Protein AF-0000000080181105 (afdb_homodimer)

Organism: NCBI:txid722731

Solvent-accessible surface area (backbone atoms only — not comparable to full-atom values): 42104 Å² total; per-residue (Å²): 131,54,68,69,66,58,58,63,66,63,64,72,67,73,71,79,69,57,57,76,39,68,48,82,23,39,66,53,50,33,50,53,39,32,65,53,28,54,42,71,40,76,69,50,43,20,23,44,31,46,26,22,38,51,31,27,42,92,44,52,76,46,74,66,47,49,66,60,53,51,55,50,59,72,69,50,68,84,44,88,55,58,47,45,78,44,69,41,36,32,44,27,40,30,40,39,36,55,70,22,86,22,61,68,51,28,46,52,39,48,52,54,34,47,53,52,51,49,50,53,36,44,75,73,57,29,13,59,30,47,28,6,19,44,41,57,48,71,62,47,75,45,46,82,47,60,66,54,52,23,48,52,50,22,25,55,56,35,106,29,35,69,33,43,42,32,51,52,25,25,46,27,31,33,32,43,33,33,50,44,19,46,67,93,45,34,29,62,50,54,49,42,60,49,27,42,42,18,37,46,25,14,58,31,17,20,5,33,25,46,53,59,35,76,71,61,23,33,16,38,37,54,49,32,48,64,59,34,60,55,63,38,37,31,74,55,71,51,93,78,44,72,47,60,33,59,31,46,21,52,40,56,31,60,19,57,46,49,59,44,74,77,84,53,65,40,49,37,66,60,90,40,31,37,35,39,30,28,57,56,76,42,60,63,93,80,38,70,43,26,47,46,51,51,56,52,52,57,72,71,47,51,29,40,66,32,69,74,26,28,38,34,38,51,60,31,30,5,48,47,85,73,38,43,59,33,53,55,46,34,55,49,41,35,67,70,36,67,69,41,25,55,53,38,48,62,47,27,56,89,37,32,80,36,50,66,54,15,24,39,49,15,30,70,36,66,68,40,24,52,23,36,44,48,45,48,50,58,28,54,76,69,53,57,78,92,43,46,64,27,36,48,52,52,47,51,29,40,74,69,37,42,28,61,22,54,58,54,49,52,40,18,37,61,52,0,42,59,54,42,51,17,38,30,18,70,72,48,130,130,53,68,69,66,59,57,63,68,62,64,74,68,74,73,81,67,55,58,75,40,68,50,82,23,39,67,53,48,32,50,54,40,31,65,52,28,52,42,70,41,75,70,51,44,20,22,44,32,46,26,22,38,52,30,28,41,92,44,52,78,47,73,65,46,48,67,60,53,50,52,50,59,72,67,49,69,84,44,88,53,59,46,44,78,41,70,40,36,33,45,26,39,30,41,38,35,55,71,21,86,21,61,67,51,29,46,55,38,46,52,54,34,48,53,53,53,48,50,53,35,44,75,73,58,29,14,58,30,48,29,6,20,43,42,56,47,70,64,48,74,45,47,80,48,59,66,54,51,22,48,51,51,23,25,56,55,35,105,29,34,69,33,43,42,33,53,52,26,26,46,27,31,32,31,44,31,36,49,45,18,46,65,94,45,36,29,63,51,54,49,43,59,50,26,43,41,17,37,47,24,15,58,31,16,20,5,33,25,46,55,59,36,76,68,60,22,32,17,37,37,52,48,32,47,65,59,35,59,55,64,38,35,31,75,53,69,50,92,79,43,72,46,60,33,60,30,46,20,53,41,56,31,59,17,56,43,52,58,45,74,75,86,53,65,39,49,36,65,59,91,40,32,37,34,40,29,28,57,57,77,42,61,64,92,80,35,70,43,25,47,48,50,51,56,52,52,57,71,72,48,53,29,40,65,32,67,75,26,27,38,34,37,51,60,31,30,5,47,46,84,72,40,43,60,34,53,54,45,32,57,48,40,35,66,70,36,68,69,42,26,55,54,38,48,62,48,27,54,92,39,32,81,35,48,66,54,14,24,38,49,14,29,70,35,66,67,42,25,51,25,36,44,48,44,47,51,58,28,54,76,68,54,57,77,91,42,46,66,25,37,48,53,52,48,52,31,40,74,69,38,43,29,63,22,53,59,54,49,52,41,19,38,60,52,0,42,58,54,41,51,17,36,32,19,70,71,49,131

InterPro domains:
  IPR006336 Glutamate--cysteine ligase, GCS2 [PF04107] (45-415)
  IPR014746 Glutamine synthetase/guanido kinase, catalytic domain [SSF55931] (40-378)
  IPR017809 Glutamate--cysteine ligase EgtA, Actinobacteria [MF_02034] (21-405)
  IPR017809 Glutamate--cysteine ligase EgtA, Actinobacteria [TIGR03444] (32-407)
  IPR035434 Glutamate--cysteine ligase, bacteria and plant [PIRSF017901] (14-416)
  IPR035434 Glutamate--cysteine ligase, bacteria and plant [PTHR34378] (8-416)

Structure (mmCIF, N/CA/C/O backbone):
data_AF-0000000080181105-model_v1
#
loop_
_entity.id
_entity.type
_entity.pdbx_description
1 polymer 'Glutamate--cysteine ligase EgtA'
#
loop_
_atom_site.group_PDB
_atom_site.id
_atom_site.type_symbol
_atom_site.label_atom_id
_atom_site.label_alt_id
_atom_site.label_comp_id
_atom_site.label_asym_id
_atom_site.label_entity_id
_atom_site.label_seq_id
_atom_site.pdbx_PDB_ins_code
_atom_site.Cartn_x
_atom_site.Cartn_y
_atom_site.Cartn_z
_atom_site.occupancy
_atom_site.B_iso_or_equiv
_atom_site.auth_seq_id
_atom_site.auth_comp_id
_atom_site.auth_asym_id
_atom_site.auth_atom_id
_atom_site.pdbx_PDB_model_num
ATOM 1 N N . MET A 1 1 ? -6.898 28.156 8.164 1 25.23 1 MET A N 1
ATOM 2 C CA . MET A 1 1 ? -6.422 29.266 8.984 1 25.23 1 MET A CA 1
ATOM 3 C C . MET A 1 1 ? -7.098 30.562 8.586 1 25.23 1 MET A C 1
ATOM 5 O O . MET A 1 1 ? -6.988 31 7.441 1 25.23 1 MET A O 1
ATOM 9 N N . THR A 1 2 ? -8.219 30.766 9.023 1 30.52 2 THR A N 1
ATOM 10 C CA . THR A 1 2 ? -9.023 31.922 8.633 1 30.52 2 THR A CA 1
ATOM 11 C C . THR A 1 2 ? -8.211 33.219 8.727 1 30.52 2 THR A C 1
ATOM 13 O O . THR A 1 2 ? -7.266 33.281 9.516 1 30.52 2 THR A O 1
ATOM 16 N N . LEU A 1 3 ? -8.477 34.156 7.836 1 35.09 3 LEU A N 1
ATOM 17 C CA . LEU A 1 3 ? -7.977 35.531 7.848 1 35.09 3 LEU A CA 1
ATOM 18 C C . LEU A 1 3 ? -7.961 36.094 9.266 1 35.09 3 LEU A C 1
ATOM 20 O O . LEU A 1 3 ? -7.086 36.906 9.617 1 35.09 3 LEU A O 1
ATOM 24 N N . ALA A 1 4 ? -8.891 35.75 10.055 1 35.59 4 ALA A N 1
ATOM 25 C CA . ALA A 1 4 ? -9.008 36.375 11.352 1 35.59 4 ALA A CA 1
ATOM 26 C C . ALA A 1 4 ? -7.773 36.125 12.211 1 35.59 4 ALA A C 1
ATOM 28 O O . ALA A 1 4 ? -7.32 37 12.953 1 35.59 4 ALA A O 1
ATOM 29 N N . ALA A 1 5 ? -7.168 34.938 12.117 1 38.06 5 ALA A N 1
ATOM 30 C CA . ALA A 1 5 ? -6 34.688 12.953 1 38.06 5 ALA A CA 1
ATOM 31 C C . ALA A 1 5 ? -4.766 35.406 12.422 1 38.06 5 ALA A C 1
ATOM 33 O O . ALA A 1 5 ? -3.842 35.719 13.188 1 38.06 5 ALA A O 1
ATOM 34 N N . ILE A 1 6 ? -4.75 35.562 11.156 1 36.91 6 ILE A N 1
ATOM 35 C CA . ILE A 1 6 ? -3.639 36.312 10.555 1 36.91 6 ILE A CA 1
ATOM 36 C C . ILE A 1 6 ? -3.713 37.781 10.961 1 36.91 6 ILE A C 1
ATOM 38 O O . ILE A 1 6 ? -2.688 38.406 11.234 1 36.91 6 ILE A O 1
ATOM 42 N N . THR A 1 7 ? -4.926 38.312 11.078 1 35.25 7 THR A N 1
ATOM 43 C CA . THR A 1 7 ? -5.055 39.719 11.344 1 35.25 7 THR A CA 1
ATOM 44 C C . THR A 1 7 ? -4.594 40.062 12.766 1 35.25 7 THR A C 1
ATOM 46 O O . THR A 1 7 ? -4.148 41.156 13.039 1 35.25 7 THR A O 1
ATOM 49 N N . ALA A 1 8 ? -4.738 39.156 13.711 1 36.84 8 ALA A N 1
ATOM 50 C CA . ALA A 1 8 ? -4.383 39.562 15.07 1 36.84 8 ALA A CA 1
ATOM 51 C C . ALA A 1 8 ? -2.871 39.688 15.227 1 36.84 8 ALA A C 1
ATOM 53 O O . ALA A 1 8 ? -2.383 40.469 16.047 1 36.84 8 ALA A O 1
ATOM 54 N N . ALA A 1 9 ? -2.084 38.875 14.609 1 37.34 9 ALA A N 1
ATOM 55 C CA . ALA A 1 9 ? -0.638 38.938 14.797 1 37.34 9 ALA A CA 1
ATOM 56 C C . ALA A 1 9 ? -0.026 40.125 14.062 1 37.34 9 ALA A C 1
ATOM 58 O O . ALA A 1 9 ? 1.127 40.5 14.312 1 37.34 9 ALA A O 1
ATOM 59 N N . ALA A 1 10 ? -0.593 40.656 13.094 1 37.09 10 ALA A N 1
ATOM 60 C CA . ALA A 1 10 ? -0.082 41.844 12.383 1 37.09 10 ALA A CA 1
ATOM 61 C C . ALA A 1 10 ? -0.036 43.062 13.297 1 37.09 10 ALA A C 1
ATOM 63 O O . ALA A 1 10 ? 0.356 44.156 12.867 1 37.09 10 ALA A O 1
ATOM 64 N N . SER A 1 11 ? -0.56 42.969 14.508 1 32.44 11 SER A N 1
ATOM 65 C CA . SER A 1 11 ? -0.646 44.25 15.242 1 32.44 11 SER A CA 1
ATOM 66 C C . SER A 1 11 ? 0.739 44.75 15.617 1 32.44 11 SER A C 1
ATOM 68 O O . SER A 1 11 ? 0.934 45.969 15.766 1 32.44 11 SER A O 1
ATOM 70 N N . GLN A 1 12 ? 1.722 43.844 16.156 1 33.22 12 GLN A N 1
ATOM 71 C CA . GLN A 1 12 ? 2.766 44.5 16.938 1 33.22 12 GLN A CA 1
ATOM 72 C C . GLN A 1 12 ? 3.916 44.938 16.047 1 33.22 12 GLN A C 1
ATOM 74 O O . GLN A 1 12 ? 4.914 45.469 16.531 1 33.22 12 GLN A O 1
ATOM 79 N N . LEU A 1 13 ? 4.141 44.375 14.859 1 35 13 LEU A N 1
ATOM 80 C CA . LEU A 1 13 ? 5.336 44.938 14.234 1 35 13 LEU A CA 1
ATOM 81 C C . LEU A 1 13 ? 5.113 46.375 13.852 1 35 13 LEU A C 1
ATOM 83 O O . LEU A 1 13 ? 4.176 46.688 13.109 1 35 13 LEU A O 1
ATOM 87 N N . ASP A 1 14 ? 5.445 47.312 14.633 1 35.25 14 ASP A N 1
ATOM 88 C CA . ASP A 1 14 ? 5.473 48.781 14.539 1 35.25 14 ASP A CA 1
ATOM 89 C C . ASP A 1 14 ? 6.031 49.219 13.188 1 35.25 14 ASP A C 1
ATOM 91 O O . ASP A 1 14 ? 6.438 50.375 13.031 1 35.25 14 ASP A O 1
ATOM 95 N N . THR A 1 15 ? 6.605 48.375 12.297 1 42.66 15 THR A N 1
ATOM 96 C CA . THR A 1 15 ? 7.145 49.156 11.188 1 42.66 15 THR A CA 1
ATOM 97 C C . THR A 1 15 ? 6.02 49.812 10.406 1 42.66 15 THR A C 1
ATOM 99 O O . THR A 1 15 ? 5.031 49.188 10.055 1 42.66 15 THR A O 1
ATOM 102 N N . ALA A 1 16 ? 5.84 51.156 10.414 1 49.94 16 ALA A N 1
ATOM 103 C CA . ALA A 1 16 ? 4.996 52.25 9.977 1 49.94 16 ALA A CA 1
ATOM 104 C C . ALA A 1 16 ? 4.633 52.125 8.5 1 49.94 16 ALA A C 1
ATOM 106 O O . ALA A 1 16 ? 4.203 53.094 7.871 1 49.94 16 ALA A O 1
ATOM 107 N N . ARG A 1 17 ? 5.23 51.125 7.816 1 56.69 17 ARG A N 1
ATOM 108 C CA . ARG A 1 17 ? 4.777 51.344 6.445 1 56.69 17 ARG A CA 1
ATOM 109 C C . ARG A 1 17 ? 3.293 51.031 6.305 1 56.69 17 ARG A C 1
ATOM 111 O O . ARG A 1 17 ? 2.826 50 6.789 1 56.69 17 ARG A O 1
ATOM 118 N N . PRO A 1 18 ? 2.584 51.812 5.816 1 68.12 18 PRO A N 1
ATOM 119 C CA . PRO A 1 18 ? 1.16 51.562 5.586 1 68.12 18 PRO A CA 1
ATOM 120 C C . PRO A 1 18 ? 0.92 50.312 4.715 1 68.12 18 PRO A C 1
ATOM 122 O O . PRO A 1 18 ? 1.662 50.094 3.756 1 68.12 18 PRO A O 1
ATOM 125 N N . ILE A 1 19 ? 0.124 49.344 5.09 1 76 19 ILE A N 1
ATOM 126 C CA . ILE A 1 19 ? -0.189 48.094 4.41 1 76 19 ILE A CA 1
ATOM 127 C C . ILE A 1 19 ? -0.527 48.375 2.947 1 76 19 ILE A C 1
ATOM 129 O O . ILE A 1 19 ? -0.344 47.5 2.088 1 76 19 ILE A O 1
ATOM 133 N N . ASP A 1 20 ? -0.663 49.594 2.641 1 81.94 20 ASP A N 1
ATOM 134 C CA . ASP A 1 20 ? -1.056 49.906 1.272 1 81.94 20 ASP A CA 1
ATOM 135 C C . ASP A 1 20 ? 0.132 50.438 0.468 1 81.94 20 ASP A C 1
ATOM 137 O O . ASP A 1 20 ? 0.002 50.75 -0.723 1 81.94 20 ASP A O 1
ATOM 141 N N . ALA A 1 21 ? 1.242 50.406 1.076 1 86.75 21 ALA A N 1
ATOM 142 C CA . ALA A 1 21 ? 2.434 50.906 0.39 1 86.75 21 ALA A CA 1
ATOM 143 C C . ALA A 1 21 ? 2.871 49.938 -0.71 1 86.75 21 ALA A C 1
ATOM 145 O O . ALA A 1 21 ? 2.895 48.719 -0.505 1 86.75 21 ALA A O 1
ATOM 146 N N . GLU A 1 22 ? 3.172 50.531 -1.864 1 92.06 22 GLU A N 1
ATOM 147 C CA . GLU A 1 22 ? 3.68 49.75 -2.975 1 92.06 22 GLU A CA 1
ATOM 148 C C . GLU A 1 22 ? 5.094 49.25 -2.693 1 92.06 22 GLU A C 1
ATOM 150 O O . GLU A 1 22 ? 5.918 49.969 -2.143 1 92.06 22 GLU A O 1
ATOM 155 N N . LEU A 1 23 ? 5.367 48.031 -3.021 1 93.31 23 LEU A N 1
ATOM 156 C CA . LEU A 1 23 ? 6.711 47.469 -2.908 1 93.31 23 LEU A CA 1
ATOM 157 C C . LEU A 1 23 ? 7.629 48.031 -3.984 1 93.31 23 LEU A C 1
ATOM 159 O O . LEU A 1 23 ? 7.246 48.125 -5.152 1 93.31 23 LEU A O 1
ATOM 163 N N . ALA A 1 24 ? 8.789 48.406 -3.619 1 93.31 24 ALA A N 1
ATOM 164 C CA . ALA A 1 24 ? 9.742 49 -4.562 1 93.31 24 ALA A CA 1
ATOM 165 C C . ALA A 1 24 ? 10.211 47.938 -5.574 1 93.31 24 ALA A C 1
ATOM 167 O O . ALA A 1 24 ? 10.266 48.219 -6.773 1 93.31 24 ALA A O 1
ATOM 168 N N . ASP A 1 25 ? 10.633 46.812 -5.129 1 95.94 25 ASP A N 1
ATOM 169 C CA . ASP A 1 25 ? 11.102 45.719 -5.957 1 95.94 25 ASP A CA 1
ATOM 170 C C . ASP A 1 25 ? 11.242 44.438 -5.137 1 95.94 25 ASP A C 1
ATOM 172 O O . ASP A 1 25 ? 10.82 44.375 -3.98 1 95.94 25 ASP A O 1
ATOM 176 N N . SER A 1 26 ? 11.758 43.406 -5.777 1 97.38 26 SER A N 1
ATOM 177 C CA . SER A 1 26 ? 11.891 42.094 -5.125 1 97.38 26 SER A CA 1
ATOM 178 C C . SER A 1 26 ? 12.898 42.156 -3.98 1 97.38 26 SER A C 1
ATOM 180 O O . SER A 1 26 ? 12.766 41.438 -2.99 1 97.38 26 SER A O 1
ATOM 182 N N . SER A 1 27 ? 13.867 43.031 -4.094 1 97.31 27 SER A N 1
ATOM 183 C CA . SER A 1 27 ? 14.844 43.156 -3.018 1 97.31 27 SER A CA 1
ATOM 184 C C . SER A 1 27 ? 14.195 43.75 -1.765 1 97.31 27 SER A C 1
ATOM 186 O O . SER A 1 27 ? 14.492 43.312 -0.649 1 97.31 27 SER A O 1
ATOM 188 N N . ALA A 1 28 ? 13.375 44.719 -1.969 1 96.31 28 ALA A N 1
ATOM 189 C CA . ALA A 1 28 ? 12.633 45.312 -0.852 1 96.31 28 ALA A CA 1
ATOM 190 C C . ALA A 1 28 ? 11.703 44.281 -0.213 1 96.31 28 ALA A C 1
ATOM 192 O O . ALA A 1 28 ? 11.57 44.219 1.013 1 96.31 28 ALA A O 1
ATOM 193 N N . ALA A 1 29 ? 11.062 43.562 -1.026 1 97.12 29 ALA A N 1
ATOM 194 C CA . ALA A 1 29 ? 10.211 42.469 -0.53 1 97.12 29 ALA A CA 1
ATOM 195 C C . ALA A 1 29 ? 11.016 41.469 0.284 1 97.12 29 ALA A C 1
ATOM 197 O O . ALA A 1 29 ? 10.578 41.031 1.356 1 97.12 29 ALA A O 1
ATOM 198 N N . ALA A 1 30 ? 12.172 41.094 -0.243 1 97.19 30 ALA A N 1
ATOM 199 C CA . ALA A 1 30 ? 13.031 40.125 0.437 1 97.19 30 ALA A CA 1
ATOM 200 C C . ALA A 1 30 ? 13.438 40.625 1.818 1 97.19 30 ALA A C 1
ATOM 202 O O . ALA A 1 30 ? 13.445 39.875 2.789 1 97.19 30 ALA A O 1
ATOM 203 N N . GLN A 1 31 ? 13.797 41.812 1.838 1 96.06 31 GLN A N 1
ATOM 204 C CA . GLN A 1 31 ? 14.211 42.406 3.104 1 96.06 31 GLN A CA 1
ATOM 205 C C . GLN A 1 31 ? 13.055 42.438 4.098 1 96.06 31 GLN A C 1
ATOM 207 O O . GLN A 1 31 ? 13.242 42.156 5.281 1 96.06 31 GLN A O 1
ATOM 212 N N . TYR A 1 32 ? 11.906 42.844 3.598 1 95.56 32 TYR A N 1
ATOM 213 C CA . TYR A 1 32 ? 10.711 42.875 4.438 1 95.56 32 TYR A CA 1
ATOM 214 C C . TYR A 1 32 ? 10.445 41.5 5.043 1 95.56 32 TYR A C 1
ATOM 216 O O . TYR A 1 32 ? 10.195 41.375 6.246 1 95.56 32 TYR A O 1
ATOM 224 N N . ILE A 1 33 ? 10.523 40.469 4.285 1 96.75 33 ILE A N 1
ATOM 225 C CA . ILE A 1 33 ? 10.273 39.094 4.719 1 96.75 33 ILE A CA 1
ATOM 226 C C . ILE A 1 33 ? 11.336 38.688 5.727 1 96.75 33 ILE A C 1
ATOM 228 O O . ILE A 1 33 ? 11.016 38.156 6.801 1 96.75 33 ILE A O 1
ATOM 232 N N . ALA A 1 34 ? 12.562 38.906 5.375 1 95.12 34 ALA A N 1
ATOM 233 C CA . ALA A 1 34 ? 13.68 38.469 6.215 1 95.12 34 ALA A CA 1
ATOM 234 C C . ALA A 1 34 ? 13.625 39.125 7.59 1 95.12 34 ALA A C 1
ATOM 236 O O . ALA A 1 34 ? 13.914 38.5 8.602 1 95.12 34 ALA A O 1
ATOM 237 N N . ASP A 1 35 ? 13.203 40.344 7.582 1 93.38 35 ASP A N 1
ATOM 238 C CA . ASP A 1 35 ? 13.188 41.125 8.82 1 93.38 35 ASP A CA 1
ATOM 239 C C . ASP A 1 35 ? 12.047 40.688 9.734 1 93.38 35 ASP A C 1
ATOM 241 O O . ASP A 1 35 ? 12.148 40.812 10.953 1 93.38 35 ASP A O 1
ATOM 245 N N . GLY A 1 36 ? 11.016 40.156 9.141 1 94 36 GLY A N 1
ATOM 246 C CA . GLY A 1 36 ? 9.82 39.938 9.945 1 94 36 GLY A CA 1
ATOM 247 C C . GLY A 1 36 ? 9.484 38.469 10.125 1 94 36 GLY A C 1
ATOM 248 O O . GLY A 1 36 ? 8.547 38.125 10.844 1 94 36 GLY A O 1
ATOM 249 N N . CYS A 1 37 ? 10.305 37.656 9.562 1 95.12 37 CYS A N 1
ATOM 250 C CA . CYS A 1 37 ? 9.883 36.25 9.5 1 95.12 37 CYS A CA 1
ATOM 251 C C . CYS A 1 37 ? 10.008 35.594 10.867 1 95.12 37 CYS A C 1
ATOM 253 O O . CYS A 1 37 ? 9.242 34.656 11.188 1 95.12 37 CYS A O 1
ATOM 255 N N . LEU A 1 38 ? 10.992 36 11.695 1 97.06 38 LEU A N 1
ATOM 256 C CA . LEU A 1 38 ? 11.188 35.469 13.047 1 97.06 38 LEU A CA 1
ATOM 257 C C . LEU A 1 38 ? 11.422 36.625 14.031 1 97.06 38 LEU A C 1
ATOM 259 O O . LEU A 1 38 ? 11.984 37.656 13.664 1 97.06 38 LEU A O 1
ATOM 263 N N . VAL A 1 39 ? 10.961 36.438 15.211 1 96.94 39 VAL A N 1
ATOM 264 C CA . VAL A 1 39 ? 11.164 37.438 16.234 1 96.94 39 VAL A CA 1
ATOM 265 C C . VAL A 1 39 ? 12.117 36.906 17.312 1 96.94 39 VAL A C 1
ATOM 267 O O . VAL A 1 39 ? 11.945 35.812 17.812 1 96.94 39 VAL A O 1
ATOM 270 N N . ASP A 1 40 ? 13.094 37.719 17.594 1 96.81 40 ASP A N 1
ATOM 271 C CA . ASP A 1 40 ? 14.047 37.406 18.656 1 96.81 40 ASP A CA 1
ATOM 272 C C . ASP A 1 40 ? 13.391 37.5 20.031 1 96.81 40 ASP A C 1
ATOM 274 O O . ASP A 1 40 ? 12.734 38.5 20.344 1 96.81 40 ASP A O 1
ATOM 278 N N . GLY A 1 41 ? 13.531 36.531 20.828 1 96.25 41 GLY A N 1
ATOM 279 C CA . GLY A 1 41 ? 12.945 36.5 22.156 1 96.25 41 GLY A CA 1
ATOM 280 C C . GLY A 1 41 ? 13.148 35.156 22.875 1 96.25 41 GLY A C 1
ATOM 281 O O . GLY A 1 41 ? 13.836 34.281 22.359 1 96.25 41 GLY A O 1
ATOM 282 N N . PRO A 1 42 ? 12.648 35.094 24.109 1 95.56 42 PRO A N 1
ATOM 283 C CA . PRO A 1 42 ? 12.773 33.844 24.844 1 95.56 42 PRO A CA 1
ATOM 284 C C . PRO A 1 42 ? 11.859 32.75 24.297 1 95.56 42 PRO A C 1
ATOM 286 O O . PRO A 1 42 ? 10.906 33.031 23.578 1 95.56 42 PRO A O 1
ATOM 289 N N . LEU A 1 43 ? 12.258 31.547 24.625 1 95.5 43 LEU A N 1
ATOM 290 C CA . LEU A 1 43 ? 11.398 30.406 24.312 1 95.5 43 LEU A CA 1
ATOM 291 C C . LEU A 1 43 ? 10.32 30.234 25.375 1 95.5 43 LEU A C 1
ATOM 293 O O . LEU A 1 43 ? 10.469 30.719 26.5 1 95.5 43 LEU A O 1
ATOM 297 N N . GLY A 1 44 ? 9.18 29.516 24.906 1 95.69 44 GLY A N 1
ATOM 298 C CA . GLY A 1 44 ? 8.25 29.141 25.969 1 95.69 44 GLY A CA 1
ATOM 299 C C . GLY A 1 44 ? 6.805 29.078 25.5 1 95.69 44 GLY A C 1
ATOM 300 O O . GLY A 1 44 ? 6.051 28.203 25.906 1 95.69 44 GLY A O 1
ATOM 301 N N . ARG A 1 45 ? 6.422 30.016 24.672 1 97.81 45 ARG A N 1
ATOM 302 C CA . ARG A 1 45 ? 5.02 30.047 24.266 1 97.81 45 ARG A CA 1
ATOM 303 C C . ARG A 1 45 ? 4.723 28.969 23.219 1 97.81 45 ARG A C 1
ATOM 305 O O . ARG A 1 45 ? 5.547 28.703 22.344 1 97.81 45 ARG A O 1
ATOM 312 N N . VAL A 1 46 ? 3.602 28.391 23.359 1 98.69 46 VAL A N 1
ATOM 313 C CA . VAL A 1 46 ? 3.16 27.344 22.438 1 98.69 46 VAL A CA 1
ATOM 314 C C . VAL A 1 46 ? 1.702 27.562 22.062 1 98.69 46 VAL A C 1
ATOM 316 O O . VAL A 1 46 ? 0.861 27.859 22.906 1 98.69 46 VAL A O 1
ATOM 319 N N . GLY A 1 47 ? 1.424 27.578 20.781 1 98.69 47 GLY A N 1
ATOM 320 C CA . GLY A 1 47 ? 0.072 27.562 20.25 1 98.69 47 GLY A CA 1
ATOM 321 C C . GLY A 1 47 ? -0.254 26.297 19.469 1 98.69 47 GLY A C 1
ATOM 322 O O . GLY A 1 47 ? 0.582 25.797 18.719 1 98.69 47 GLY A O 1
ATOM 323 N N . LEU A 1 48 ? -1.447 25.781 19.719 1 98.81 48 LEU A N 1
ATOM 324 C CA . LEU A 1 48 ? -1.847 24.547 19.062 1 98.81 48 LEU A CA 1
ATOM 325 C C . LEU A 1 48 ? -3.037 24.781 18.125 1 98.81 48 LEU A C 1
ATOM 327 O O . LEU A 1 48 ? -3.928 25.578 18.453 1 98.81 48 LEU A O 1
ATOM 331 N N . GLU A 1 49 ? -2.998 24.156 17.016 1 98.69 49 GLU A N 1
ATOM 332 C CA . GLU A 1 49 ? -4.145 24.031 16.109 1 98.69 49 GLU A CA 1
ATOM 333 C C . GLU A 1 49 ? -4.484 22.562 15.859 1 98.69 49 GLU A C 1
ATOM 335 O O . GLU A 1 49 ? -3.602 21.766 15.555 1 98.69 49 GLU A O 1
ATOM 340 N N . VAL A 1 50 ? -5.746 22.234 16.016 1 98.38 50 VAL A N 1
ATOM 341 C CA . VAL A 1 50 ? -6.184 20.859 15.82 1 98.38 50 VAL A CA 1
ATOM 342 C C . VAL A 1 50 ? -7.375 20.812 14.875 1 98.38 50 VAL A C 1
ATOM 344 O O . VAL A 1 50 ? -8.383 21.484 15.102 1 98.38 50 VAL A O 1
ATOM 347 N N . GLU A 1 51 ? -7.227 20.031 13.859 1 98.38 51 GLU A N 1
ATOM 348 C CA . GLU A 1 51 ? -8.281 19.875 12.867 1 98.38 51 GLU A CA 1
ATOM 349 C C . GLU A 1 51 ? -8.945 18.5 12.984 1 98.38 51 GLU A C 1
ATOM 351 O O . GLU A 1 51 ? -8.289 17.516 13.352 1 98.38 51 GLU A O 1
ATOM 356 N N . ALA A 1 52 ? -10.203 18.438 12.68 1 98.25 52 ALA A N 1
ATOM 357 C CA . ALA A 1 52 ? -10.945 17.188 12.625 1 98.25 52 ALA A CA 1
ATOM 358 C C . ALA A 1 52 ? -12.008 17.219 11.539 1 98.25 52 ALA A C 1
ATOM 360 O O . ALA A 1 52 ? -12.633 18.266 11.297 1 98.25 52 ALA A O 1
ATOM 361 N N . HIS A 1 53 ? -12.258 16.109 10.922 1 98.31 53 HIS A N 1
ATOM 362 C CA . HIS A 1 53 ? -13.297 15.992 9.906 1 98.31 53 HIS A CA 1
ATOM 363 C C . HIS A 1 53 ? -14.68 15.898 10.539 1 98.31 53 HIS A C 1
ATOM 365 O O . HIS A 1 53 ? -14.859 15.195 11.539 1 98.31 53 HIS A O 1
ATOM 371 N N . CYS A 1 54 ? -15.609 16.547 10 1 98.38 54 CYS A N 1
ATOM 372 C CA . CYS A 1 54 ? -16.984 16.484 10.484 1 98.38 54 CYS A CA 1
ATOM 373 C C . CYS A 1 54 ? -17.781 15.422 9.742 1 98.38 54 CYS A C 1
ATOM 375 O O . CYS A 1 54 ? -17.875 15.461 8.516 1 98.38 54 CYS A O 1
ATOM 377 N N . PHE A 1 55 ? -18.359 14.477 10.5 1 98.31 55 PHE A N 1
ATOM 378 C CA . PHE A 1 55 ? -19.109 13.383 9.891 1 98.31 55 PHE A CA 1
ATOM 379 C C . PHE A 1 55 ? -20.5 13.289 10.5 1 98.31 55 PHE A C 1
ATOM 381 O O . PHE A 1 55 ? -20.719 13.703 11.641 1 98.31 55 PHE A O 1
ATOM 388 N N . ASP A 1 56 ? -21.453 12.82 9.711 1 98.12 56 ASP A N 1
ATOM 389 C CA . ASP A 1 56 ? -22.719 12.281 10.18 1 98.12 56 ASP A CA 1
ATOM 390 C C . ASP A 1 56 ? -22.609 10.789 10.484 1 98.12 56 ASP A C 1
ATOM 392 O O . ASP A 1 56 ? -22.547 9.969 9.57 1 98.12 56 ASP A O 1
ATOM 396 N N . PRO A 1 57 ? -22.578 10.422 11.766 1 97.25 57 PRO A N 1
ATOM 397 C CA . PRO A 1 57 ? -22.344 9.016 12.094 1 97.25 57 PRO A CA 1
ATOM 398 C C . PRO A 1 57 ? -23.438 8.094 11.539 1 97.25 57 PRO A C 1
ATOM 400 O O . PRO A 1 57 ? -23.188 6.898 11.344 1 97.25 57 PRO A O 1
ATOM 403 N N . THR A 1 58 ? -24.625 8.539 11.219 1 97.25 58 THR A N 1
ATOM 404 C CA . THR A 1 58 ? -25.703 7.711 10.719 1 97.25 58 THR A CA 1
ATOM 405 C C . THR A 1 58 ? -25.578 7.496 9.219 1 97.25 58 THR A C 1
ATOM 407 O O . THR A 1 58 ? -26.172 6.574 8.656 1 97.25 58 THR A O 1
ATOM 410 N N . ASP A 1 59 ? -24.844 8.375 8.586 1 97.56 59 ASP A N 1
ATOM 411 C CA . ASP A 1 59 ? -24.562 8.281 7.152 1 97.56 59 ASP A CA 1
ATOM 412 C C . ASP A 1 59 ? -23.188 8.844 6.828 1 97.56 59 ASP A C 1
ATOM 414 O O . ASP A 1 59 ? -23.062 9.922 6.25 1 97.56 59 ASP A O 1
ATOM 418 N N . PRO A 1 60 ? -22.156 8.062 7.109 1 96.69 60 PRO A N 1
ATOM 419 C CA . PRO A 1 60 ? -20.797 8.594 7.02 1 96.69 60 PRO A CA 1
ATOM 420 C C . PRO A 1 60 ? -20.391 8.961 5.59 1 96.69 60 PRO A C 1
ATOM 422 O O . PRO A 1 60 ? -19.406 9.68 5.387 1 96.69 60 PRO A O 1
ATOM 425 N N . ASP A 1 61 ? -21.156 8.523 4.598 1 96 61 ASP A N 1
ATOM 426 C CA . ASP A 1 61 ? -20.875 8.852 3.203 1 96 61 ASP A CA 1
ATOM 427 C C . ASP A 1 61 ? -21.328 10.266 2.863 1 96 61 ASP A C 1
ATOM 429 O O . ASP A 1 61 ? -20.891 10.852 1.872 1 96 61 ASP A O 1
ATOM 433 N N . ARG A 1 62 ? -22.219 10.703 3.656 1 95.94 62 ARG A N 1
ATOM 434 C CA . ARG A 1 62 ? -22.766 12.031 3.412 1 95.94 62 ARG A CA 1
ATOM 435 C C . ARG A 1 62 ? -21.875 13.109 4.027 1 95.94 62 ARG A C 1
ATOM 437 O O . ARG A 1 62 ? -21.484 13.008 5.188 1 95.94 62 ARG A O 1
ATOM 444 N N . ARG A 1 63 ? -21.578 14.109 3.299 1 96.88 63 ARG A N 1
ATOM 445 C CA . ARG A 1 63 ? -20.812 15.242 3.811 1 96.88 63 ARG A CA 1
ATOM 446 C C . ARG A 1 63 ? -21.75 16.297 4.422 1 96.88 63 ARG A C 1
ATOM 448 O O . ARG A 1 63 ? -22.641 16.797 3.748 1 96.88 63 ARG A O 1
ATOM 455 N N . PRO A 1 64 ? -21.594 16.562 5.676 1 97.94 64 PRO A N 1
ATOM 456 C CA . PRO A 1 64 ? -22.375 17.672 6.23 1 97.94 64 PRO A CA 1
ATOM 457 C C . PRO A 1 64 ? -22.188 18.969 5.445 1 97.94 64 PRO A C 1
ATOM 459 O O . PRO A 1 64 ? -21.062 19.297 5.027 1 97.94 64 PRO A O 1
ATOM 462 N N . SER A 1 65 ? -23.203 19.688 5.258 1 97.31 65 SER A N 1
ATOM 463 C CA . SER A 1 65 ? -23.188 20.906 4.453 1 97.31 65 SER A CA 1
ATOM 464 C C . SER A 1 65 ? -22.609 22.078 5.242 1 97.31 65 SER A C 1
ATOM 466 O O . SER A 1 65 ? -22.484 22.016 6.465 1 97.31 65 SER A O 1
ATOM 468 N N . TRP A 1 66 ? -22.25 23.141 4.5 1 97.38 66 TRP A N 1
ATOM 469 C CA . TRP A 1 66 ? -21.797 24.391 5.117 1 97.38 66 TRP A CA 1
ATOM 470 C C . TRP A 1 66 ? -22.828 24.891 6.121 1 97.38 66 TRP A C 1
ATOM 472 O O . TRP A 1 66 ? -22.469 25.297 7.23 1 97.38 66 TRP A O 1
ATOM 482 N N . GLY A 1 67 ? -24.094 24.859 5.766 1 97.38 67 GLY A N 1
ATOM 483 C CA . GLY A 1 67 ? -25.156 25.312 6.637 1 97.38 67 GLY A CA 1
ATOM 484 C C . GLY A 1 67 ? -25.25 24.531 7.93 1 97.38 67 GLY A C 1
ATOM 485 O O . GLY A 1 67 ? -25.406 25.109 9.008 1 97.38 67 GLY A O 1
ATOM 486 N N . GLU A 1 68 ? -25.125 23.234 7.848 1 97.62 68 GLU A N 1
ATOM 487 C CA . GLU A 1 68 ? -25.203 22.375 9.023 1 97.62 68 GLU A CA 1
ATOM 488 C C . GLU A 1 68 ? -24.047 22.672 9.984 1 97.62 68 GLU A C 1
ATOM 490 O O . GLU A 1 68 ? -24.25 22.766 11.203 1 97.62 68 GLU A O 1
ATOM 495 N N . ILE A 1 69 ? -22.875 22.875 9.477 1 98 69 ILE A N 1
ATOM 496 C CA . ILE A 1 69 ? -21.688 23.078 10.312 1 98 69 ILE A CA 1
ATOM 497 C C . ILE A 1 69 ? -21.766 24.469 10.953 1 98 69 ILE A C 1
ATOM 499 O O . ILE A 1 69 ? -21.516 24.609 12.156 1 98 69 ILE A O 1
ATOM 503 N N . THR A 1 70 ? -22.141 25.453 10.195 1 96.5 70 THR A N 1
ATOM 504 C CA . THR A 1 70 ? -22.172 26.828 10.711 1 96.5 70 THR A CA 1
ATOM 505 C C . THR A 1 70 ? -23.312 27 11.719 1 96.5 70 THR A C 1
ATOM 507 O O . THR A 1 70 ? -23.188 27.781 12.664 1 96.5 70 THR A O 1
ATOM 510 N N . GLU A 1 71 ? -24.375 26.25 11.523 1 96.69 71 GLU A N 1
ATOM 511 C CA . GLU A 1 71 ? -25.453 26.281 12.508 1 96.69 71 GLU A CA 1
ATOM 512 C C . GLU A 1 71 ? -24.969 25.781 13.867 1 96.69 71 GLU A C 1
ATOM 514 O O . GLU A 1 71 ? -25.344 26.328 14.906 1 96.69 71 GLU A O 1
ATOM 519 N N . VAL A 1 72 ? -24.156 24.75 13.859 1 96.88 72 VAL A N 1
ATOM 520 C CA . VAL A 1 72 ? -23.578 24.234 15.102 1 96.88 72 VAL A CA 1
ATOM 521 C C . VAL A 1 72 ? -22.703 25.312 15.742 1 96.88 72 VAL A C 1
ATOM 523 O O . VAL A 1 72 ? -22.781 25.531 16.953 1 96.88 72 VAL A O 1
ATOM 526 N N . LEU A 1 73 ? -21.922 26 14.93 1 96.62 73 LEU A N 1
ATOM 527 C CA . LEU A 1 73 ? -20.969 26.984 15.43 1 96.62 73 LEU A CA 1
ATOM 528 C C . LEU A 1 73 ? -21.688 28.219 15.969 1 96.62 73 LEU A C 1
ATOM 530 O O . LEU A 1 73 ? -21.188 28.891 16.875 1 96.62 73 LEU A O 1
ATOM 534 N N . GLU A 1 74 ? -22.891 28.484 15.484 1 95.38 74 GLU A N 1
ATOM 535 C CA . GLU A 1 74 ? -23.703 29.609 15.961 1 95.38 74 GLU A CA 1
ATOM 536 C C . GLU A 1 74 ? -24.172 29.375 17.391 1 95.38 74 GLU A C 1
ATOM 538 O O . GLU A 1 74 ? -24.344 30.328 18.156 1 95.38 74 GLU A O 1
ATOM 543 N N . VAL A 1 75 ? -24.328 28.125 17.719 1 95.31 75 VAL A N 1
ATOM 544 C CA . VAL A 1 75 ? -24.844 27.844 19.062 1 95.31 75 VAL A CA 1
ATOM 545 C C . VAL A 1 75 ? -23.703 27.391 19.969 1 95.31 75 VAL A C 1
ATOM 547 O O . VAL A 1 75 ? -23.922 27.047 21.125 1 95.31 75 VAL A O 1
ATOM 550 N N . LEU A 1 76 ? -22.484 27.328 19.453 1 97.12 76 LEU A N 1
ATOM 551 C CA . LEU A 1 76 ? -21.312 26.953 20.234 1 97.12 76 LEU A CA 1
ATOM 552 C C . LEU A 1 76 ? -21.109 27.953 21.375 1 97.12 76 LEU A C 1
ATOM 554 O O . LEU A 1 76 ? -20.984 29.156 21.156 1 97.12 76 LEU A O 1
ATOM 558 N N . PRO A 1 77 ? -21.156 27.5 22.594 1 96.75 77 PRO A N 1
ATOM 559 C CA . PRO A 1 77 ? -20.828 28.422 23.688 1 96.75 77 PRO A CA 1
ATOM 560 C C . PRO A 1 77 ? -19.406 28.953 23.609 1 96.75 77 PRO A C 1
ATOM 562 O O . PRO A 1 77 ? -18.562 28.359 22.938 1 96.75 77 PRO A O 1
ATOM 565 N N . PRO A 1 78 ? -19.172 30.031 24.266 1 96.25 78 PRO A N 1
ATOM 566 C CA . PRO A 1 78 ? -17.797 30.5 24.312 1 96.25 78 PRO A CA 1
ATOM 567 C C . PRO A 1 78 ? -16.828 29.422 24.828 1 96.25 78 PRO A C 1
ATOM 569 O O . PRO A 1 78 ? -17.109 28.766 25.828 1 96.25 78 PRO A O 1
ATOM 572 N N . LEU A 1 79 ? -15.797 29.281 24.141 1 97.56 79 LEU A N 1
ATOM 573 C CA . LEU A 1 79 ? -14.805 28.281 24.547 1 97.56 79 LEU A CA 1
ATOM 574 C C . LEU A 1 79 ? -14.008 28.781 25.75 1 97.56 79 LEU A C 1
ATOM 576 O O . LEU A 1 79 ? -13.5 29.891 25.75 1 97.56 79 LEU A O 1
ATOM 580 N N . PRO A 1 80 ? -13.898 27.984 26.703 1 98.12 80 PRO A N 1
ATOM 581 C CA . PRO A 1 80 ? -13.297 28.406 27.969 1 98.12 80 PRO A CA 1
ATOM 582 C C . PRO A 1 80 ? -11.883 28.953 27.797 1 98.12 80 PRO A C 1
ATOM 584 O O . PRO A 1 80 ? -11.461 29.844 28.531 1 98.12 80 PRO A O 1
ATOM 587 N N . CYS A 1 81 ? -11.195 28.422 26.844 1 97.94 81 CYS A N 1
ATOM 588 C CA . CYS A 1 81 ? -9.797 28.812 26.703 1 97.94 81 CYS A CA 1
ATOM 589 C C . CYS A 1 81 ? -9.578 29.641 25.453 1 97.94 81 CYS A C 1
ATOM 591 O O . CYS A 1 81 ? -8.453 29.766 24.969 1 97.94 81 CYS A O 1
ATOM 593 N N . ALA A 1 82 ? -10.602 30.094 24.844 1 97.31 82 ALA A N 1
ATOM 594 C CA . ALA A 1 82 ? -10.656 31.156 23.844 1 97.31 82 ALA A CA 1
ATOM 595 C C . ALA A 1 82 ? -10.031 30.703 22.531 1 97.31 82 ALA A C 1
ATOM 597 O O . ALA A 1 82 ? -9.367 31.5 21.844 1 97.31 82 ALA A O 1
ATOM 598 N N . SER A 1 83 ? -10.117 29.453 22.234 1 97.94 83 SER A N 1
ATOM 599 C CA . SER A 1 83 ? -9.711 29.016 20.906 1 97.94 83 SER A CA 1
ATOM 600 C C . SER A 1 83 ? -10.594 29.641 19.828 1 97.94 83 SER A C 1
ATOM 602 O O . SER A 1 83 ? -11.797 29.812 20.031 1 97.94 83 SER A O 1
ATOM 604 N N . ALA A 1 84 ? -9.961 30.016 18.766 1 97.81 84 ALA A N 1
ATOM 605 C CA . ALA A 1 84 ? -10.734 30.359 17.578 1 97.81 84 ALA A CA 1
ATOM 606 C C . ALA A 1 84 ? -11.195 29.109 16.828 1 97.81 84 ALA A C 1
ATOM 608 O O . ALA A 1 84 ? -10.492 28.109 16.797 1 97.81 84 ALA A O 1
ATOM 609 N N . VAL A 1 85 ? -12.406 29.172 16.234 1 97.88 85 VAL A N 1
ATOM 610 C CA . VAL A 1 85 ? -12.945 28.047 15.469 1 97.88 85 VAL A CA 1
ATOM 611 C C . VAL A 1 85 ? -13.094 28.453 14.008 1 97.88 85 VAL A C 1
ATOM 613 O O . VAL A 1 85 ? -13.688 29.484 13.695 1 97.88 85 VAL A O 1
ATOM 616 N N . THR A 1 86 ? -12.492 27.688 13.133 1 96.5 86 THR A N 1
ATOM 617 C CA . THR A 1 86 ? -12.633 27.922 11.695 1 96.5 86 THR A CA 1
ATOM 618 C C . THR A 1 86 ? -13.031 26.625 10.992 1 96.5 86 THR A C 1
ATOM 620 O O . THR A 1 86 ? -12.961 25.547 11.578 1 96.5 86 THR A O 1
ATOM 623 N N . VAL A 1 87 ? -13.578 26.781 9.805 1 97.38 87 VAL A N 1
ATOM 624 C CA . VAL A 1 87 ? -13.992 25.625 9.008 1 97.38 87 VAL A CA 1
ATOM 625 C C . VAL A 1 87 ? -13.195 25.594 7.711 1 97.38 87 VAL A C 1
ATOM 627 O O . VAL A 1 87 ? -13.188 26.547 6.941 1 97.38 87 VAL A O 1
ATOM 630 N N . GLU A 1 88 ? -12.492 24.516 7.523 1 96.75 88 GLU A N 1
ATOM 631 C CA . GLU A 1 88 ? -11.695 24.312 6.32 1 96.75 88 GLU A CA 1
ATOM 632 C C . GLU A 1 88 ? -12.578 24.125 5.09 1 96.75 88 GLU A C 1
ATOM 634 O O . GLU A 1 88 ? -13.773 23.859 5.219 1 96.75 88 GLU A O 1
ATOM 639 N N . PRO A 1 89 ? -12.031 24.156 3.889 1 96.62 89 PRO A N 1
ATOM 640 C CA . PRO A 1 89 ? -12.836 24.094 2.662 1 96.62 89 PRO A CA 1
ATOM 641 C C . PRO A 1 89 ? -13.703 22.844 2.582 1 96.62 89 PRO A C 1
ATOM 643 O O . PRO A 1 89 ? -14.828 22.906 2.07 1 96.62 89 PRO A O 1
ATOM 646 N N . GLY A 1 90 ? -13.25 21.75 3.055 1 97.19 90 GLY A N 1
ATOM 647 C CA . GLY A 1 90 ? -13.984 20.5 2.963 1 97.19 90 GLY A CA 1
ATOM 648 C C . GLY A 1 90 ? -14.898 20.266 4.148 1 97.19 90 GLY A C 1
ATOM 649 O O . GLY A 1 90 ? -15.586 19.234 4.211 1 97.19 90 GLY A O 1
ATOM 650 N N . GLY A 1 91 ? -14.883 21.172 5.094 1 97.69 91 GLY A N 1
ATOM 651 C CA . GLY A 1 91 ? -15.789 21.047 6.223 1 97.69 91 GLY A CA 1
ATOM 652 C C . GLY A 1 91 ? -15.102 20.609 7.496 1 97.69 91 GLY A C 1
ATOM 653 O O . GLY A 1 91 ? -15.734 20.5 8.547 1 97.69 91 GLY A O 1
ATOM 654 N N . ALA A 1 92 ? -13.844 20.281 7.469 1 98.06 92 ALA A N 1
ATOM 655 C CA . ALA A 1 92 ? -13.125 20 8.711 1 98.06 92 ALA A CA 1
ATOM 656 C C . ALA A 1 92 ? -13.141 21.219 9.633 1 98.06 92 ALA A C 1
ATOM 658 O O . ALA A 1 92 ? -13.039 22.359 9.172 1 98.06 92 ALA A O 1
ATOM 659 N N . VAL A 1 93 ? -13.242 20.969 10.859 1 98.31 93 VAL A N 1
ATOM 660 C CA . VAL A 1 93 ? -13.289 22.031 11.852 1 98.31 93 VAL A CA 1
ATOM 661 C C . VAL A 1 93 ? -11.938 22.156 12.547 1 98.31 93 VAL A C 1
ATOM 663 O O . VAL A 1 93 ? -11.336 21.156 12.938 1 98.31 93 VAL A O 1
ATOM 666 N N . GLU A 1 94 ? -11.492 23.359 12.672 1 98.31 94 GLU A N 1
ATOM 667 C CA . GLU A 1 94 ? -10.188 23.625 13.273 1 98.31 94 GLU A CA 1
ATOM 668 C C . GLU A 1 94 ? -10.32 24.484 14.531 1 98.31 94 GLU A C 1
ATOM 670 O O . GLU A 1 94 ? -11.016 25.5 14.531 1 98.31 94 GLU A O 1
ATOM 675 N N . LEU A 1 95 ? -9.727 24.031 15.555 1 98.25 95 LEU A N 1
ATOM 676 C CA . LEU A 1 95 ? -9.508 24.844 16.75 1 98.25 95 LEU A CA 1
ATOM 677 C C . LEU A 1 95 ? -8.094 25.422 16.75 1 98.25 95 LEU A C 1
ATOM 679 O O . LEU A 1 95 ? -7.121 24.703 16.547 1 98.25 95 LEU A O 1
ATOM 683 N N . SER A 1 96 ? -8.031 26.719 16.938 1 98.56 96 SER A N 1
ATOM 684 C CA . SER A 1 96 ? -6.75 27.406 17.094 1 98.56 96 SER A CA 1
ATOM 685 C C . SER A 1 96 ? -6.656 28.094 18.438 1 98.56 96 SER A C 1
ATOM 687 O O . SER A 1 96 ? -7.262 29.156 18.641 1 98.56 96 SER A O 1
ATOM 689 N N . GLY A 1 97 ? -5.875 27.547 19.281 1 98.25 97 GLY A N 1
ATOM 690 C CA . GLY A 1 97 ? -5.723 28.125 20.609 1 98.25 97 GLY A CA 1
ATOM 691 C C . GLY A 1 97 ? -4.75 29.297 20.641 1 98.25 97 GLY A C 1
ATOM 692 O O . GLY A 1 97 ? -3.803 29.344 19.859 1 98.25 97 GLY A O 1
ATOM 693 N N . PRO A 1 98 ? -5.055 30.234 21.562 1 97.56 98 PRO A N 1
ATOM 694 C CA . PRO A 1 98 ? -4.039 31.266 21.75 1 97.56 98 PRO A CA 1
ATOM 695 C C . PRO A 1 98 ? -2.717 30.703 22.281 1 97.56 98 PRO A C 1
ATOM 697 O O . PRO A 1 98 ? -2.684 29.594 22.812 1 97.56 98 PRO A O 1
ATOM 700 N N . PRO A 1 99 ? -1.64 31.422 22.047 1 97.88 99 PRO A N 1
ATOM 701 C CA . PRO A 1 99 ? -0.385 30.953 22.641 1 97.88 99 PRO A CA 1
ATOM 702 C C . PRO A 1 99 ? -0.442 30.891 24.172 1 97.88 99 PRO A C 1
ATOM 704 O O . PRO A 1 99 ? -0.944 31.812 24.812 1 97.88 99 PRO A O 1
ATOM 707 N N . GLU A 1 100 ? -0.052 29.828 24.703 1 98.38 100 GLU A N 1
ATOM 708 C CA . GLU A 1 100 ? 0.031 29.609 26.141 1 98.38 100 GLU A CA 1
ATOM 709 C C . GLU A 1 100 ? 1.481 29.609 26.609 1 98.38 100 GLU A C 1
ATOM 711 O O . GLU A 1 100 ? 2.402 29.453 25.812 1 98.38 100 GLU A O 1
ATOM 716 N N . ASN A 1 101 ? 1.576 29.844 27.922 1 97.38 101 ASN A N 1
ATOM 717 C CA . ASN A 1 101 ? 2.91 29.781 28.516 1 97.38 101 ASN A CA 1
ATOM 718 C C . ASN A 1 101 ? 3.348 28.344 28.781 1 97.38 101 ASN A C 1
ATOM 720 O O . ASN A 1 101 ? 3.285 27.859 29.906 1 97.38 101 ASN A O 1
ATOM 724 N N . GLY A 1 102 ? 3.773 27.703 27.734 1 97.5 102 GLY A N 1
ATOM 725 C CA . GLY A 1 102 ? 4.266 26.344 27.844 1 97.5 102 GLY A CA 1
ATOM 726 C C . GLY A 1 102 ? 3.355 25.312 27.188 1 97.5 102 GLY A C 1
ATOM 727 O O . GLY A 1 102 ? 2.154 25.547 27.047 1 97.5 102 GLY A O 1
ATOM 728 N N . ILE A 1 103 ? 3.961 24.188 26.938 1 98.25 103 ILE A N 1
ATOM 729 C CA . ILE A 1 103 ? 3.281 23.141 26.188 1 98.25 103 ILE A CA 1
ATOM 730 C C . ILE A 1 103 ? 2.199 22.5 27.062 1 98.25 103 ILE A C 1
ATOM 732 O O . ILE A 1 103 ? 1.129 22.141 26.562 1 98.25 103 ILE A O 1
ATOM 736 N N . ILE A 1 104 ? 2.365 22.359 28.359 1 98 104 ILE A N 1
ATOM 737 C CA . ILE A 1 104 ? 1.387 21.703 29.219 1 98 104 ILE A CA 1
ATOM 738 C C . ILE A 1 104 ? 0.131 22.578 29.312 1 98 104 ILE A C 1
ATOM 740 O O . ILE A 1 104 ? -0.989 22.062 29.234 1 98 104 ILE A O 1
ATOM 744 N N . ALA A 1 105 ? 0.369 23.859 29.438 1 98.25 105 ALA A N 1
ATOM 745 C CA . ALA A 1 105 ? -0.761 24.781 29.453 1 98.25 105 ALA A CA 1
ATOM 746 C C . ALA A 1 105 ? -1.516 24.75 28.125 1 98.25 105 ALA A C 1
ATOM 748 O O . ALA A 1 105 ? -2.748 24.781 28.109 1 98.25 105 ALA A O 1
ATOM 749 N N . ALA A 1 106 ? -0.796 24.719 27.047 1 98.62 106 ALA A N 1
ATOM 750 C CA . ALA A 1 106 ? -1.408 24.672 25.719 1 98.62 106 ALA A CA 1
ATOM 751 C C . ALA A 1 106 ? -2.244 23.406 25.531 1 98.62 106 ALA A C 1
ATOM 753 O O . ALA A 1 106 ? -3.354 23.469 25 1 98.62 106 ALA A O 1
ATOM 754 N N . ILE A 1 107 ? -1.711 22.297 26 1 98.5 107 ILE A N 1
ATOM 755 C CA . ILE A 1 107 ? -2.412 21.016 25.906 1 98.5 107 ILE A CA 1
ATOM 756 C C . ILE A 1 107 ? -3.707 21.078 26.703 1 98.5 107 ILE A C 1
ATOM 758 O O . ILE A 1 107 ? -4.77 20.688 26.219 1 98.5 107 ILE A O 1
ATOM 762 N N . GLY A 1 108 ? -3.588 21.531 27.938 1 98.12 108 GLY A N 1
ATOM 763 C CA . GLY A 1 108 ? -4.77 21.656 28.781 1 98.12 108 GLY A CA 1
ATOM 764 C C . GLY A 1 108 ? -5.848 22.531 28.172 1 98.12 108 GLY A C 1
ATOM 765 O O . GLY A 1 108 ? -7.023 22.156 28.172 1 98.12 108 GLY A O 1
ATOM 766 N N . ALA A 1 109 ? -5.43 23.672 27.641 1 98.56 109 ALA A N 1
ATOM 767 C CA . ALA A 1 109 ? -6.367 24.625 27.047 1 98.56 109 ALA A CA 1
ATOM 768 C C . ALA A 1 109 ? -7.059 24 25.828 1 98.56 109 ALA A C 1
ATOM 770 O O . ALA A 1 109 ? -8.281 24.109 25.672 1 98.56 109 ALA A O 1
ATOM 771 N N . MET A 1 110 ? -6.332 23.359 25 1 98.31 110 MET A N 1
ATOM 772 C CA . MET A 1 110 ? -6.879 22.75 23.797 1 98.31 110 MET A CA 1
ATOM 773 C C . MET A 1 110 ? -7.832 21.609 24.141 1 98.31 110 MET A C 1
ATOM 775 O O . MET A 1 110 ? -8.906 21.484 23.547 1 98.31 110 MET A O 1
ATOM 779 N N . HIS A 1 111 ? -7.441 20.797 25.078 1 97.06 111 HIS A N 1
ATOM 780 C CA . HIS A 1 111 ? -8.289 19.688 25.516 1 97.06 111 HIS A CA 1
ATOM 781 C C . HIS A 1 111 ? -9.641 20.188 26 1 97.06 111 HIS A C 1
ATOM 783 O O . HIS A 1 111 ? -10.68 19.609 25.688 1 97.06 111 HIS A O 1
ATOM 789 N N . THR A 1 112 ? -9.578 21.234 26.766 1 97.81 112 THR A N 1
ATOM 790 C CA . THR A 1 112 ? -10.789 21.812 27.328 1 97.81 112 THR A CA 1
ATOM 791 C C . THR A 1 112 ? -11.711 22.312 26.219 1 97.81 112 THR A C 1
ATOM 793 O O . THR A 1 112 ? -12.906 22.016 26.219 1 97.81 112 THR A O 1
ATOM 796 N N . ASP A 1 113 ? -11.156 23.078 25.344 1 98.25 113 ASP A N 1
ATOM 797 C CA . ASP A 1 113 ? -11.953 23.641 24.266 1 98.25 113 ASP A CA 1
ATOM 798 C C . ASP A 1 113 ? -12.461 22.562 23.312 1 98.25 113 ASP A C 1
ATOM 800 O O . ASP A 1 113 ? -13.586 22.625 22.828 1 98.25 113 ASP A O 1
ATOM 804 N N . GLN A 1 114 ? -11.68 21.562 23.062 1 97.06 114 GLN A N 1
ATOM 805 C CA . GLN A 1 114 ? -12.07 20.453 22.188 1 97.06 114 GLN A CA 1
ATOM 806 C C . GLN A 1 114 ? -13.258 19.688 22.781 1 97.06 114 GLN A C 1
ATOM 808 O O . GLN A 1 114 ? -14.141 19.266 22.031 1 97.06 114 GLN A O 1
ATOM 813 N N . ALA A 1 115 ? -13.234 19.484 24.047 1 96.25 115 ALA A N 1
ATOM 814 C CA . ALA A 1 115 ? -14.328 18.766 24.703 1 96.25 115 ALA A CA 1
ATOM 815 C C . ALA A 1 115 ? -15.656 19.5 24.5 1 96.25 115 ALA A C 1
ATOM 817 O O . ALA A 1 115 ? -16.672 18.859 24.219 1 96.25 115 ALA A O 1
ATOM 818 N N . VAL A 1 116 ? -15.57 20.812 24.609 1 97.56 116 VAL A N 1
ATOM 819 C CA . VAL A 1 116 ? -16.766 21.609 24.422 1 97.56 116 VAL A CA 1
ATOM 820 C C . VAL A 1 116 ? -17.219 21.531 22.953 1 97.56 116 VAL A C 1
ATOM 822 O O . VAL A 1 116 ? -18.406 21.344 22.688 1 97.56 116 VAL A O 1
ATOM 825 N N . LEU A 1 117 ? -16.297 21.656 22.062 1 97.62 117 LEU A N 1
ATOM 826 C CA . LEU A 1 117 ? -16.609 21.609 20.625 1 97.62 117 LEU A CA 1
ATOM 827 C C . LEU A 1 117 ? -17.234 20.266 20.266 1 97.62 117 LEU A C 1
ATOM 829 O O . LEU A 1 117 ? -18.266 20.234 19.594 1 97.62 117 LEU A O 1
ATOM 833 N N . ARG A 1 118 ? -16.641 19.219 20.672 1 96.62 118 ARG A N 1
ATOM 834 C CA . ARG A 1 118 ? -17.109 17.875 20.344 1 96.62 118 ARG A CA 1
ATOM 835 C C . ARG A 1 118 ? -18.516 17.625 20.906 1 96.62 118 ARG A C 1
ATOM 837 O O . ARG A 1 118 ? -19.359 17.047 20.219 1 96.62 118 ARG A O 1
ATOM 844 N N . LYS A 1 119 ? -18.703 18.016 22.109 1 96.44 119 LYS A N 1
ATOM 845 C CA . LYS A 1 119 ? -20.016 17.859 22.734 1 96.44 119 LYS A CA 1
ATOM 846 C C . LYS A 1 119 ? -21.094 18.625 21.938 1 96.44 119 LYS A C 1
ATOM 848 O O . LYS A 1 119 ? -22.203 18.125 21.75 1 96.44 119 LYS A O 1
ATOM 853 N N . THR A 1 120 ? -20.734 19.797 21.531 1 97.44 120 THR A N 1
ATOM 854 C CA . THR A 1 120 ? -21.688 20.625 20.797 1 97.44 120 THR A CA 1
ATOM 855 C C . THR A 1 120 ? -22.062 19.953 19.469 1 97.44 120 THR A C 1
ATOM 857 O O . THR A 1 120 ? -23.234 19.938 19.078 1 97.44 120 THR A O 1
ATOM 860 N N . PHE A 1 121 ? -21.109 19.422 18.766 1 97.62 121 PHE A N 1
ATOM 861 C CA . PHE A 1 121 ? -21.391 18.734 17.516 1 97.62 121 PHE A CA 1
ATOM 862 C C . PHE A 1 121 ? -22.203 17.469 17.766 1 97.62 121 PHE A C 1
ATOM 864 O O . PHE A 1 121 ? -23.141 17.172 17.031 1 97.62 121 PHE A O 1
ATOM 871 N N . ALA A 1 122 ? -21.859 16.75 18.812 1 96.31 122 ALA A N 1
ATOM 872 C CA . ALA A 1 122 ? -22.578 15.523 19.172 1 96.31 122 ALA A CA 1
ATOM 873 C C . ALA A 1 122 ? -24.047 15.797 19.453 1 96.31 122 ALA A C 1
ATOM 875 O O . ALA A 1 122 ? -24.906 14.992 19.125 1 96.31 122 ALA A O 1
ATOM 876 N N . ASN A 1 123 ? -24.328 16.875 20.078 1 95.69 123 ASN A N 1
ATOM 877 C CA . ASN A 1 123 ? -25.688 17.25 20.453 1 95.69 123 ASN A CA 1
ATOM 878 C C . ASN A 1 123 ? -26.578 17.391 19.234 1 95.69 123 ASN A C 1
ATOM 880 O O . ASN A 1 123 ? -27.797 17.25 19.344 1 95.69 123 ASN A O 1
ATOM 884 N N . VAL A 1 124 ? -26 17.609 18.078 1 95.81 124 VAL A N 1
ATOM 885 C CA . VAL A 1 124 ? -26.828 17.797 16.891 1 95.81 124 VAL A CA 1
ATOM 886 C C . VAL A 1 124 ? -26.656 16.594 15.953 1 95.81 124 VAL A C 1
ATOM 888 O O . VAL A 1 124 ? -27 16.672 14.773 1 95.81 124 VAL A O 1
ATOM 891 N N . GLY A 1 125 ? -25.984 15.633 16.406 1 95.62 125 GLY A N 1
ATOM 892 C CA . GLY A 1 125 ? -25.906 14.383 15.672 1 95.62 125 GLY A CA 1
ATOM 893 C C . GLY A 1 125 ? -24.719 14.32 14.734 1 95.62 125 GLY A C 1
ATOM 894 O O . GLY A 1 125 ? -24.656 13.469 13.844 1 95.62 125 GLY A O 1
ATOM 895 N N . LEU A 1 126 ? -23.781 15.25 14.844 1 97.69 126 LEU A N 1
ATOM 896 C CA . LEU A 1 126 ? -22.547 15.227 14.055 1 97.69 126 LEU A CA 1
ATOM 897 C C . LEU A 1 126 ? -21.359 14.844 14.93 1 97.69 126 LEU A C 1
ATOM 899 O O . LEU A 1 126 ? -21.438 14.867 16.156 1 97.69 126 LEU A O 1
ATOM 903 N N . GLY A 1 127 ? -20.359 14.398 14.32 1 97.69 127 GLY A N 1
ATOM 904 C CA . GLY A 1 127 ? -19.156 13.992 15.031 1 97.69 127 GLY A CA 1
ATOM 905 C C . GLY A 1 127 ? -17.875 14.492 14.383 1 97.69 127 GLY A C 1
ATOM 906 O O . GLY A 1 127 ? -17.844 14.75 13.18 1 97.69 127 GLY A O 1
ATOM 907 N N . LEU A 1 128 ? -16.859 14.633 15.188 1 97.94 128 LEU A N 1
ATOM 908 C CA . LEU A 1 128 ? -15.539 15.047 14.719 1 97.94 128 LEU A CA 1
ATOM 909 C C . LEU A 1 128 ? -14.57 13.867 14.742 1 97.94 128 LEU A C 1
ATOM 911 O O . LEU A 1 128 ? -14.391 13.219 15.773 1 97.94 128 LEU A O 1
ATOM 915 N N . VAL A 1 129 ? -13.992 13.586 13.617 1 98.12 129 VAL A N 1
ATOM 916 C CA . VAL A 1 129 ? -13.125 12.422 13.445 1 98.12 129 VAL A CA 1
ATOM 917 C C . VAL A 1 129 ? -11.688 12.891 13.188 1 98.12 129 VAL A C 1
ATOM 919 O O . VAL A 1 129 ? -11.445 13.688 12.281 1 98.12 129 VAL A O 1
ATOM 922 N N . PHE A 1 130 ? -10.789 12.359 13.945 1 98.06 130 PHE A N 1
ATOM 923 C CA . PHE A 1 130 ? -9.391 12.781 13.922 1 98.06 130 PHE A CA 1
ATOM 924 C C . PHE A 1 130 ? -8.562 11.852 13.047 1 98.06 130 PHE A C 1
ATOM 926 O O . PHE A 1 130 ? -7.918 10.93 13.547 1 98.06 130 PHE A O 1
ATOM 933 N N . LEU A 1 131 ? -8.555 12.102 11.781 1 98.56 131 LEU A N 1
ATOM 934 C CA . LEU A 1 131 ? -7.742 11.453 10.766 1 98.56 131 LEU A CA 1
ATOM 935 C C . LEU A 1 131 ? -7.008 12.477 9.906 1 98.56 131 LEU A C 1
ATOM 937 O O . LEU A 1 131 ? -7.496 13.594 9.719 1 98.56 131 LEU A O 1
ATOM 941 N N . GLY A 1 132 ? -5.852 12.102 9.414 1 98.75 132 GLY A N 1
ATOM 942 C CA . GLY A 1 132 ? -5.066 13.023 8.609 1 98.75 132 GLY A CA 1
ATOM 943 C C . GLY A 1 132 ? -5.672 13.273 7.238 1 98.75 132 GLY A C 1
ATOM 944 O O . GLY A 1 132 ? -5.336 14.258 6.578 1 98.75 132 GLY A O 1
ATOM 945 N N . ALA A 1 133 ? -6.52 12.359 6.789 1 98.75 133 ALA A N 1
ATOM 946 C CA . ALA A 1 133 ? -7.246 12.523 5.535 1 98.75 133 ALA A CA 1
ATOM 947 C C . ALA A 1 133 ? -8.641 11.906 5.621 1 98.75 133 ALA A C 1
ATOM 949 O O . ALA A 1 133 ? -8.844 10.922 6.344 1 98.75 133 ALA A O 1
ATOM 950 N N . ASP A 1 134 ? -9.609 12.547 4.949 1 98.44 134 ASP A N 1
ATOM 951 C CA . ASP A 1 134 ? -10.938 11.953 4.832 1 98.44 134 ASP A CA 1
ATOM 952 C C . ASP A 1 134 ? -10.867 10.594 4.133 1 98.44 134 ASP A C 1
ATOM 954 O O . ASP A 1 134 ? -10.562 10.516 2.939 1 98.44 134 ASP A O 1
ATOM 958 N N . PRO A 1 135 ? -11.141 9.539 4.891 1 98 135 PRO A N 1
ATOM 959 C CA . PRO A 1 135 ? -10.898 8.211 4.332 1 98 135 PRO A CA 1
ATOM 960 C C . PRO A 1 135 ? -12 7.762 3.379 1 98 135 PRO A C 1
ATOM 962 O O . PRO A 1 135 ? -11.836 6.762 2.674 1 98 135 PRO A O 1
ATOM 965 N N . LEU A 1 136 ? -13.055 8.43 3.301 1 96.38 136 LEU A N 1
ATOM 966 C CA . LEU A 1 136 ? -14.273 7.867 2.736 1 96.38 136 LEU A CA 1
ATOM 967 C C . LEU A 1 136 ? -14.812 8.75 1.613 1 96.38 136 LEU A C 1
ATOM 969 O O . LEU A 1 136 ? -15.125 8.258 0.529 1 96.38 136 LEU A O 1
ATOM 973 N N . ARG A 1 137 ? -14.875 10.047 1.8 1 97.06 137 ARG A N 1
ATOM 974 C CA . ARG A 1 137 ? -15.633 10.93 0.917 1 97.06 137 ARG A CA 1
ATOM 975 C C . ARG A 1 137 ? -14.734 11.555 -0.137 1 97.06 137 ARG A C 1
ATOM 977 O O . ARG A 1 137 ? -13.547 11.773 0.107 1 97.06 137 ARG A O 1
ATOM 984 N N . SER A 1 138 ? -15.266 11.891 -1.27 1 96.06 138 SER A N 1
ATOM 985 C CA . SER A 1 138 ? -14.531 12.562 -2.338 1 96.06 138 SER A CA 1
ATOM 986 C C . SER A 1 138 ? -14.227 14.016 -1.972 1 96.06 138 SER A C 1
ATOM 988 O O . SER A 1 138 ? -15 14.656 -1.254 1 96.06 138 SER A O 1
ATOM 990 N N . PRO A 1 139 ? -13.148 14.516 -2.508 1 95.56 139 PRO A N 1
ATOM 991 C CA . PRO A 1 139 ? -12.844 15.93 -2.277 1 95.56 139 PRO A CA 1
ATOM 992 C C . PRO A 1 139 ? -13.938 16.859 -2.797 1 95.56 139 PRO A C 1
ATOM 994 O O . PRO A 1 139 ? -14.227 16.875 -3.994 1 95.56 139 PRO A O 1
ATOM 997 N N . THR A 1 140 ? -14.516 17.562 -1.942 1 95.69 140 THR A N 1
ATOM 998 C CA . THR A 1 140 ? -15.586 18.5 -2.277 1 95.69 140 THR A CA 1
ATOM 999 C C . THR A 1 140 ? -15.555 19.703 -1.352 1 95.69 140 THR A C 1
ATOM 1001 O O . THR A 1 140 ? -15.562 19.562 -0.128 1 95.69 140 THR A O 1
ATOM 1004 N N . ARG A 1 141 ? -15.516 20.875 -1.92 1 96.12 141 ARG A N 1
ATOM 1005 C CA . ARG A 1 141 ? -15.531 22.109 -1.132 1 96.12 141 ARG A CA 1
ATOM 1006 C C . ARG A 1 141 ? -16.953 22.438 -0.673 1 96.12 141 ARG A C 1
ATOM 1008 O O . ARG A 1 141 ? -17.875 22.438 -1.478 1 96.12 141 ARG A O 1
ATOM 1015 N N . VAL A 1 142 ? -17.094 22.688 0.577 1 96 142 VAL A N 1
ATOM 1016 C CA . VAL A 1 142 ? -18.391 23.109 1.095 1 96 142 VAL A CA 1
ATOM 1017 C C . VAL A 1 142 ? -18.312 24.562 1.558 1 96 142 VAL A C 1
ATOM 1019 O O . VAL A 1 142 ? -19.312 25.281 1.564 1 96 142 VAL A O 1
ATOM 1022 N N . ASN A 1 143 ? -17.109 25.031 2.031 1 95.19 143 ASN A N 1
ATOM 1023 C CA . ASN A 1 143 ? -16.875 26.422 2.438 1 95.19 143 ASN A CA 1
ATOM 1024 C C . ASN A 1 143 ? -16.969 27.375 1.25 1 95.19 143 ASN A C 1
ATOM 1026 O O . ASN A 1 143 ? -16.172 27.281 0.312 1 95.19 143 ASN A O 1
ATOM 1030 N N . PRO A 1 144 ? -17.875 28.281 1.314 1 93.62 144 PRO A N 1
ATOM 1031 C CA . PRO A 1 144 ? -18.125 29.125 0.144 1 93.62 144 PRO A CA 1
ATOM 1032 C C . PRO A 1 144 ? -17.156 30.297 0.056 1 93.62 144 PRO A C 1
ATOM 1034 O O . PRO A 1 144 ? -17.266 31.125 -0.854 1 93.62 144 PRO A O 1
ATOM 1037 N N . GLY A 1 145 ? -16.156 30.453 0.857 1 90 145 GLY A N 1
ATOM 1038 C CA . GLY A 1 145 ? -15.273 31.609 0.899 1 90 145 GLY A CA 1
ATOM 1039 C C . GLY A 1 145 ? -14.594 31.891 -0.428 1 90 145 GLY A C 1
ATOM 1040 O O . GLY A 1 145 ? -14.211 30.953 -1.142 1 90 145 GLY A O 1
ATOM 1041 N N . ALA A 1 146 ? -14.508 33.156 -0.726 1 88.19 146 ALA A N 1
ATOM 1042 C CA . ALA A 1 146 ? -13.938 33.594 -2 1 88.19 146 ALA A CA 1
ATOM 1043 C C . ALA A 1 146 ? -12.492 33.125 -2.145 1 88.19 146 ALA A C 1
ATOM 1045 O O . ALA A 1 146 ? -12.055 32.781 -3.242 1 88.19 146 ALA A O 1
ATOM 1046 N N . ARG A 1 147 ? -11.828 33.125 -1.044 1 88.25 147 ARG A N 1
ATOM 1047 C CA . ARG A 1 147 ? -10.438 32.688 -1.047 1 88.25 147 ARG A CA 1
ATOM 1048 C C . ARG A 1 147 ? -10.336 31.234 -1.559 1 88.25 147 ARG A C 1
ATOM 1050 O O . ARG A 1 147 ? -9.508 30.938 -2.418 1 88.25 147 ARG A O 1
ATOM 1057 N N . TYR A 1 148 ? -11.188 30.422 -1.106 1 91.19 148 TYR A N 1
ATOM 1058 C CA . TYR A 1 148 ? -11.109 29 -1.425 1 91.19 148 TYR A CA 1
ATOM 1059 C C . TYR A 1 148 ? -11.594 28.734 -2.846 1 91.19 148 TYR A C 1
ATOM 1061 O O . TYR A 1 148 ? -11.094 27.828 -3.518 1 91.19 148 TYR A O 1
ATOM 1069 N N . ARG A 1 149 ? -12.508 29.516 -3.289 1 90.06 149 ARG A N 1
ATOM 1070 C CA . ARG A 1 149 ? -12.906 29.438 -4.691 1 90.06 149 ARG A CA 1
ATOM 1071 C C . ARG A 1 149 ? -11.734 29.797 -5.609 1 90.06 149 ARG A C 1
ATOM 1073 O O . ARG A 1 149 ? -11.508 29.109 -6.613 1 90.06 149 ARG A O 1
ATOM 1080 N N . ALA A 1 150 ? -11.109 30.844 -5.23 1 88.56 150 ALA A N 1
ATOM 1081 C CA . ALA A 1 150 ? -9.945 31.266 -6.004 1 88.56 150 ALA A CA 1
ATOM 1082 C C . ALA A 1 150 ? -8.852 30.203 -5.98 1 88.56 150 ALA A C 1
ATOM 1084 O O . ALA A 1 150 ? -8.211 29.938 -7.004 1 88.56 150 ALA A O 1
ATOM 1085 N N . MET A 1 151 ? -8.664 29.641 -4.852 1 90.25 151 MET A N 1
ATOM 1086 C CA . MET A 1 151 ? -7.664 28.578 -4.715 1 90.25 151 MET A CA 1
ATOM 1087 C C . MET A 1 151 ? -8.008 27.391 -5.598 1 90.25 151 MET A C 1
ATOM 1089 O O . MET A 1 151 ? -7.137 26.828 -6.254 1 90.25 151 MET A O 1
ATOM 1093 N N . GLU A 1 152 ? -9.266 27.031 -5.594 1 89.38 152 GLU A N 1
ATOM 1094 C CA . GLU A 1 152 ? -9.734 25.922 -6.43 1 89.38 152 GLU A CA 1
ATOM 1095 C C . GLU A 1 152 ? -9.438 26.188 -7.902 1 89.38 152 GLU A C 1
ATOM 1097 O O . GLU A 1 152 ? -8.992 25.297 -8.617 1 89.38 152 GLU A O 1
ATOM 1102 N N . GLU A 1 153 ? -9.648 27.375 -8.297 1 89.19 153 GLU A N 1
ATOM 1103 C CA . GLU A 1 153 ? -9.398 27.75 -9.68 1 89.19 153 GLU A CA 1
ATOM 1104 C C . GLU A 1 153 ? -7.906 27.75 -9.992 1 89.19 153 GLU A C 1
ATOM 1106 O O . GLU A 1 153 ? -7.492 27.297 -11.07 1 89.19 153 GLU A O 1
ATOM 1111 N N . PHE A 1 154 ? -7.152 28.234 -9.102 1 90.31 154 PHE A N 1
ATOM 1112 C CA . PHE A 1 154 ? -5.703 28.25 -9.258 1 90.31 154 PHE A CA 1
ATOM 1113 C C . PHE A 1 154 ? -5.168 26.828 -9.43 1 90.31 154 PHE A C 1
ATOM 1115 O O . PHE A 1 154 ? -4.402 26.562 -10.359 1 90.31 154 PHE A O 1
ATOM 1122 N N . PHE A 1 155 ? -5.566 25.953 -8.547 1 89.12 155 PHE A N 1
ATOM 1123 C CA . PHE A 1 155 ? -5.066 24.578 -8.586 1 89.12 155 PHE A CA 1
ATOM 1124 C C . PHE A 1 155 ? -5.578 23.859 -9.828 1 89.12 155 PHE A C 1
ATOM 1126 O O . PHE A 1 155 ? -4.871 23.031 -10.406 1 89.12 155 PHE A O 1
ATOM 1133 N N . ALA A 1 156 ? -6.793 24.094 -10.211 1 86 156 ALA A N 1
ATOM 1134 C CA . ALA A 1 156 ? -7.34 23.484 -11.414 1 86 156 ALA A CA 1
ATOM 1135 C C . ALA A 1 156 ? -6.531 23.875 -12.648 1 86 156 ALA A C 1
ATOM 1137 O O . ALA A 1 156 ? -6.375 23.078 -13.578 1 86 156 ALA A O 1
ATOM 1138 N N . ALA A 1 157 ? -6.098 25.062 -12.539 1 85.25 157 ALA A N 1
ATOM 1139 C CA . ALA A 1 157 ? -5.34 25.578 -13.672 1 85.25 157 ALA A CA 1
ATOM 1140 C C . ALA A 1 157 ? -3.898 25.078 -13.656 1 85.25 157 ALA A C 1
ATOM 1142 O O . ALA A 1 157 ? -3.219 25.078 -14.68 1 85.25 157 ALA A O 1
ATOM 1143 N N . SER A 1 158 ? -3.625 24.75 -12.5 1 79.06 158 SER A N 1
ATOM 1144 C CA . SER A 1 158 ? -2.262 24.25 -12.344 1 79.06 158 SER A CA 1
ATOM 1145 C C . SER A 1 158 ? -2.213 22.719 -12.461 1 79.06 158 SER A C 1
ATOM 1147 O O . SER A 1 158 ? -3.254 22.062 -12.492 1 79.06 158 SER A O 1
ATOM 1149 N N . ARG A 1 159 ? -1.363 21.938 -13.242 1 75.12 159 ARG A N 1
ATOM 1150 C CA . ARG A 1 159 ? -1.201 20.484 -13.367 1 75.12 159 ARG A CA 1
ATOM 1151 C C . ARG A 1 159 ? -1.378 19.797 -12.016 1 75.12 159 ARG A C 1
ATOM 1153 O O . ARG A 1 159 ? -0.965 18.656 -11.836 1 75.12 159 ARG A O 1
ATOM 1160 N N . SER A 1 160 ? -2.104 20.531 -10.938 1 78 160 SER A N 1
ATOM 1161 C CA . SER A 1 160 ? -2.232 19.969 -9.602 1 78 160 SER A CA 1
ATOM 1162 C C . SER A 1 160 ? -3.689 19.938 -9.148 1 78 160 SER A C 1
ATOM 1164 O O . SER A 1 160 ? -3.979 20 -7.953 1 78 160 SER A O 1
ATOM 1166 N N . GLY A 1 161 ? -4.594 19.859 -10.023 1 83.25 161 GLY A N 1
ATOM 1167 C CA . GLY A 1 161 ? -6.012 19.953 -9.711 1 83.25 161 GLY A CA 1
ATOM 1168 C C . GLY A 1 161 ? -6.469 18.922 -8.703 1 83.25 161 GLY A C 1
ATOM 1169 O O . GLY A 1 161 ? -7.074 19.266 -7.684 1 83.25 161 GLY A O 1
ATOM 1170 N N . GLU A 1 162 ? -6.098 17.719 -8.883 1 87.69 162 GLU A N 1
ATOM 1171 C CA . GLU A 1 162 ? -6.547 16.656 -7.996 1 87.69 162 GLU A CA 1
ATOM 1172 C C . GLU A 1 162 ? -5.898 16.766 -6.617 1 87.69 162 GLU A C 1
ATOM 1174 O O . GLU A 1 162 ? -6.582 16.672 -5.594 1 87.69 162 GLU A O 1
ATOM 1179 N N . ALA A 1 163 ? -4.613 17.031 -6.629 1 90.69 163 ALA A N 1
ATOM 1180 C CA . ALA A 1 163 ? -3.898 17.172 -5.363 1 90.69 163 ALA A CA 1
ATOM 1181 C C . ALA A 1 163 ? -4.387 18.406 -4.598 1 90.69 163 ALA A C 1
ATOM 1183 O O . ALA A 1 163 ? -4.543 18.359 -3.377 1 90.69 163 ALA A O 1
ATOM 1184 N N . GLY A 1 164 ? -4.629 19.484 -5.305 1 92.88 164 GLY A N 1
ATOM 1185 C CA . GLY A 1 164 ? -5.133 20.688 -4.684 1 92.88 164 GLY A CA 1
ATOM 1186 C C . GLY A 1 164 ? -6.504 20.516 -4.055 1 92.88 164 GLY A C 1
ATOM 1187 O O . GLY A 1 164 ? -6.75 21 -2.951 1 92.88 164 GLY A O 1
ATOM 1188 N N . ALA A 1 165 ? -7.348 19.797 -4.773 1 93.5 165 ALA A N 1
ATOM 1189 C CA . ALA A 1 165 ? -8.68 19.531 -4.25 1 93.5 165 ALA A CA 1
ATOM 1190 C C . ALA A 1 165 ? -8.617 18.703 -2.967 1 93.5 165 ALA A C 1
ATOM 1192 O O . ALA A 1 165 ? -9.297 19.016 -1.985 1 93.5 165 ALA A O 1
ATOM 1193 N N . ALA A 1 166 ? -7.789 17.719 -2.984 1 95.5 166 ALA A N 1
ATOM 1194 C CA . ALA A 1 166 ? -7.641 16.875 -1.807 1 95.5 166 ALA A CA 1
ATOM 1195 C C . ALA A 1 166 ? -7.016 17.641 -0.648 1 95.5 166 ALA A C 1
ATOM 1197 O O . ALA A 1 166 ? -7.473 17.547 0.492 1 95.5 166 ALA A O 1
ATOM 1198 N N . MET A 1 167 ? -6.004 18.359 -0.972 1 95.44 167 MET A N 1
ATOM 1199 C CA . MET A 1 167 ? -5.32 19.172 0.041 1 95.44 167 MET A CA 1
ATOM 1200 C C . MET A 1 167 ? -6.297 20.094 0.75 1 95.44 167 MET A C 1
ATOM 1202 O O . MET A 1 167 ? -6.32 20.156 1.98 1 95.44 167 MET A O 1
ATOM 1206 N N . MET A 1 168 ? -7.176 20.688 0.019 1 94.75 168 MET A N 1
ATOM 1207 C CA . MET A 1 168 ? -8.078 21.719 0.552 1 94.75 168 MET A CA 1
ATOM 1208 C C . MET A 1 168 ? -9.234 21.062 1.311 1 94.75 168 MET A C 1
ATOM 1210 O O . MET A 1 168 ? -9.719 21.625 2.303 1 94.75 168 MET A O 1
ATOM 1214 N N . THR A 1 169 ? -9.625 19.859 0.838 1 97.06 169 THR A N 1
ATOM 1215 C CA . THR A 1 169 ? -10.938 19.438 1.296 1 97.06 169 THR A CA 1
ATOM 1216 C C . THR A 1 169 ? -10.852 18.109 2.062 1 97.06 169 THR A C 1
ATOM 1218 O O . THR A 1 169 ? -11.812 17.719 2.729 1 97.06 169 THR A O 1
ATOM 1221 N N . SER A 1 170 ? -9.656 17.5 2.027 1 98.19 170 SER A N 1
ATOM 1222 C CA . SER A 1 170 ? -9.656 16.125 2.527 1 98.19 170 SER A CA 1
ATOM 1223 C C . SER A 1 170 ? -8.57 15.922 3.572 1 98.19 170 SER A C 1
ATOM 1225 O O . SER A 1 170 ? -8.414 14.82 4.102 1 98.19 170 SER A O 1
ATOM 1227 N N . THR A 1 171 ? -7.773 16.906 3.91 1 98.25 171 THR A N 1
ATOM 1228 C CA . THR A 1 171 ? -6.672 16.703 4.84 1 98.25 171 THR A CA 1
ATOM 1229 C C . THR A 1 171 ? -6.918 17.438 6.148 1 98.25 171 THR A C 1
ATOM 1231 O O . THR A 1 171 ? -7.664 18.422 6.184 1 98.25 171 THR A O 1
ATOM 1234 N N . ALA A 1 172 ? -6.426 16.984 7.195 1 98.56 172 ALA A N 1
ATOM 1235 C CA . ALA A 1 172 ? -6.488 17.578 8.523 1 98.56 172 ALA A CA 1
ATOM 1236 C C . ALA A 1 172 ? -5.195 17.328 9.297 1 98.56 172 ALA A C 1
ATOM 1238 O O . ALA A 1 172 ? -4.594 16.266 9.188 1 98.56 172 ALA A O 1
ATOM 1239 N N . SER A 1 173 ? -4.781 18.312 10.094 1 98.31 173 SER A N 1
ATOM 1240 C CA . SER A 1 173 ? -3.486 18.234 10.758 1 98.31 173 SER A CA 1
ATOM 1241 C C . SER A 1 173 ? -3.584 18.703 12.203 1 98.31 173 SER A C 1
ATOM 1243 O O . SER A 1 173 ? -4.625 19.219 12.625 1 98.31 173 SER A O 1
ATOM 1245 N N . VAL A 1 174 ? -2.568 18.391 12.922 1 98.62 174 VAL A N 1
ATOM 1246 C CA . VAL A 1 174 ? -2.184 19.125 14.125 1 98.62 174 VAL A CA 1
ATOM 1247 C C . VAL A 1 174 ? -1.03 20.078 13.805 1 98.62 174 VAL A C 1
ATOM 1249 O O . VAL A 1 174 ? -0.027 19.656 13.219 1 98.62 174 VAL A O 1
ATOM 1252 N N . GLN A 1 175 ? -1.2 21.281 14.125 1 98.75 175 GLN A N 1
ATOM 1253 C CA . GLN A 1 175 ? -0.119 22.234 13.93 1 98.75 175 GLN A CA 1
ATOM 1254 C C . GLN A 1 175 ? 0.37 22.797 15.266 1 98.75 175 GLN A C 1
ATOM 1256 O O . GLN A 1 175 ? -0.426 23 16.188 1 98.75 175 GLN A O 1
ATOM 1261 N N . VAL A 1 176 ? 1.613 22.938 15.312 1 98.94 176 VAL A N 1
ATOM 1262 C CA . VAL A 1 176 ? 2.252 23.422 16.531 1 98.94 176 VAL A CA 1
ATOM 1263 C C . VAL A 1 176 ? 2.99 24.734 16.234 1 98.94 176 VAL A C 1
ATOM 1265 O O . VAL A 1 176 ? 3.793 24.812 15.305 1 98.94 176 VAL A O 1
ATOM 1268 N N . ASN A 1 177 ? 2.674 25.734 17 1 98.81 177 ASN A N 1
ATOM 1269 C CA . ASN A 1 177 ? 3.355 27.016 16.922 1 98.81 177 ASN A CA 1
ATOM 1270 C C . ASN A 1 177 ? 4.266 27.234 18.125 1 98.81 177 ASN A C 1
ATOM 1272 O O . ASN A 1 177 ? 3.824 27.156 19.266 1 98.81 177 ASN A O 1
ATOM 1276 N N . ILE A 1 178 ? 5.5 27.516 17.828 1 98.75 178 ILE A N 1
ATOM 1277 C CA . ILE A 1 178 ? 6.477 27.672 18.891 1 98.75 178 ILE A CA 1
ATOM 1278 C C . ILE A 1 178 ? 7.312 28.938 18.656 1 98.75 178 ILE A C 1
ATOM 1280 O O . ILE A 1 178 ? 7.535 29.312 17.5 1 98.75 178 ILE A O 1
ATOM 1284 N N . ASP A 1 179 ? 7.793 29.5 19.688 1 98.31 179 ASP A N 1
ATOM 1285 C CA . ASP A 1 179 ? 8.641 30.688 19.594 1 98.31 179 ASP A CA 1
ATOM 1286 C C . ASP A 1 179 ? 9.883 30.406 18.75 1 98.31 179 ASP A C 1
ATOM 1288 O O . ASP A 1 179 ? 10.391 29.297 18.734 1 98.31 179 ASP A O 1
ATOM 1292 N N . ALA A 1 180 ? 10.398 31.422 18.125 1 97.56 180 ALA A N 1
ATOM 1293 C CA . ALA A 1 180 ? 11.633 31.312 17.344 1 97.56 180 ALA A CA 1
ATOM 1294 C C . ALA A 1 180 ? 12.844 31.188 18.25 1 97.56 180 ALA A C 1
ATOM 1296 O O . ALA A 1 180 ? 13.836 30.562 17.891 1 97.56 180 ALA A O 1
ATOM 1297 N N . GLY A 1 181 ? 12.742 31.828 19.438 1 97.25 181 GLY A N 1
ATOM 1298 C CA . GLY A 1 181 ? 13.883 31.828 20.328 1 97.25 181 GLY A CA 1
ATOM 1299 C C . GLY A 1 181 ? 14.891 32.906 20 1 97.25 181 GLY A C 1
ATOM 1300 O O . GLY A 1 181 ? 14.609 33.812 19.203 1 97.25 181 GLY A O 1
ATOM 1301 N N . PRO A 1 182 ? 16.031 32.844 20.656 1 96.94 182 PRO A N 1
ATOM 1302 C CA . PRO A 1 182 ? 17.078 33.844 20.406 1 96.94 182 PRO A CA 1
ATOM 1303 C C . PRO A 1 182 ? 17.641 33.781 19 1 96.94 182 PRO A C 1
ATOM 1305 O O . PRO A 1 182 ? 17.844 32.656 18.469 1 96.94 182 PRO A O 1
ATOM 1308 N N . GLN A 1 183 ? 17.922 34.906 18.453 1 96.19 183 GLN A N 1
ATOM 1309 C CA . GLN A 1 183 ? 18.344 35.031 17.062 1 96.19 183 GLN A CA 1
ATOM 1310 C C . GLN A 1 183 ? 19.594 34.188 16.797 1 96.19 183 GLN A C 1
ATOM 1312 O O . GLN A 1 183 ? 19.75 33.594 15.727 1 96.19 183 GLN A O 1
ATOM 1317 N N . SER A 1 184 ? 20.484 34.094 17.797 1 95.5 184 SER A N 1
ATOM 1318 C CA . SER A 1 184 ? 21.734 33.375 17.625 1 95.5 184 SER A CA 1
ATOM 1319 C C . SER A 1 184 ? 21.5 31.906 17.391 1 95.5 184 SER A C 1
ATOM 1321 O O . SER A 1 184 ? 22.375 31.203 16.891 1 95.5 184 SER A O 1
ATOM 1323 N N . GLY A 1 185 ? 20.312 31.422 17.688 1 95.75 185 GLY A N 1
ATOM 1324 C CA . GLY A 1 185 ? 20.016 30 17.562 1 95.75 185 GLY A CA 1
ATOM 1325 C C . GLY A 1 185 ? 19.047 29.688 16.438 1 95.75 185 GLY A C 1
ATOM 1326 O O . GLY A 1 185 ? 18.656 28.547 16.234 1 95.75 185 GLY A O 1
ATOM 1327 N N . TRP A 1 186 ? 18.641 30.688 15.688 1 96.62 186 TRP A N 1
ATOM 1328 C CA . TRP A 1 186 ? 17.594 30.531 14.695 1 96.62 186 TRP A CA 1
ATOM 1329 C C . TRP A 1 186 ? 17.953 29.453 13.68 1 96.62 186 TRP A C 1
ATOM 1331 O O . TRP A 1 186 ? 17.141 28.578 13.367 1 96.62 186 TRP A O 1
ATOM 1341 N N . ALA A 1 187 ? 19.172 29.5 13.18 1 96 187 ALA A N 1
ATOM 1342 C CA . ALA A 1 187 ? 19.594 28.562 12.141 1 96 187 ALA A CA 1
ATOM 1343 C C . ALA A 1 187 ? 19.5 27.109 12.625 1 96 187 ALA A C 1
ATOM 1345 O O . ALA A 1 187 ? 18.891 26.266 11.961 1 96 187 ALA A O 1
ATOM 1346 N N . ALA A 1 188 ? 20.031 26.844 13.773 1 96.06 188 ALA A N 1
ATOM 1347 C CA . ALA A 1 188 ? 20.016 25.484 14.328 1 96.06 188 ALA A CA 1
ATOM 1348 C C . ALA A 1 188 ? 18.594 25.031 14.633 1 96.06 188 ALA A C 1
ATOM 1350 O O . ALA A 1 188 ? 18.25 23.875 14.383 1 96.06 188 ALA A O 1
ATOM 1351 N N . ARG A 1 189 ? 17.797 25.906 15.18 1 97.12 189 ARG A N 1
ATOM 1352 C CA . ARG A 1 189 ? 16.422 25.578 15.562 1 97.12 189 ARG A CA 1
ATOM 1353 C C . ARG A 1 189 ? 15.578 25.266 14.328 1 97.12 189 ARG A C 1
ATOM 1355 O O . ARG A 1 189 ? 14.844 24.266 14.312 1 97.12 189 ARG A O 1
ATOM 1362 N N . VAL A 1 190 ? 15.727 26.078 13.305 1 97.5 190 VAL A N 1
ATOM 1363 C CA . VAL A 1 190 ? 14.969 25.875 12.078 1 97.5 190 VAL A CA 1
ATOM 1364 C C . VAL A 1 190 ? 15.422 24.578 11.398 1 97.5 190 VAL A C 1
ATOM 1366 O O . VAL A 1 190 ? 14.602 23.812 10.906 1 97.5 190 VAL A O 1
ATOM 1369 N N . ARG A 1 191 ? 16.703 24.328 11.414 1 96.69 191 ARG A N 1
ATOM 1370 C CA . ARG A 1 191 ? 17.234 23.094 10.852 1 96.69 191 ARG A CA 1
ATOM 1371 C C . ARG A 1 191 ? 16.688 21.875 11.578 1 96.69 191 ARG A C 1
ATOM 1373 O O . ARG A 1 191 ? 16.297 20.891 10.953 1 96.69 191 ARG A O 1
ATOM 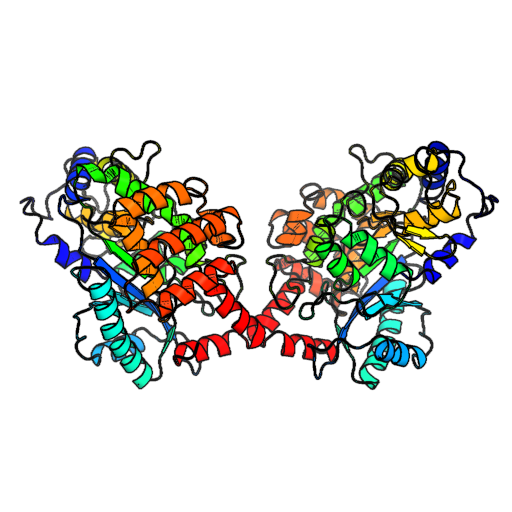1380 N N . LEU A 1 192 ? 16.656 21.938 12.844 1 98 192 LEU A N 1
ATOM 1381 C CA . LEU A 1 192 ? 16.172 20.797 13.625 1 98 192 LEU A CA 1
ATOM 1382 C C . LEU A 1 192 ? 14.672 20.594 13.406 1 98 192 LEU A C 1
ATOM 1384 O O . LEU A 1 192 ? 14.203 19.469 13.305 1 98 192 LEU A O 1
ATOM 1388 N N . ALA A 1 193 ? 13.938 21.688 13.375 1 98.19 193 ALA A N 1
ATOM 1389 C CA . ALA A 1 193 ? 12.508 21.594 13.117 1 98.19 193 ALA A CA 1
ATOM 1390 C C . ALA A 1 193 ? 12.234 20.859 11.805 1 98.19 193 ALA A C 1
ATOM 1392 O O . ALA A 1 193 ? 11.289 20.062 11.711 1 98.19 193 ALA A O 1
ATOM 1393 N N . HIS A 1 194 ? 13.094 21.109 10.812 1 97.69 194 HIS A N 1
ATOM 1394 C CA . HIS A 1 194 ? 12.969 20.406 9.539 1 97.69 194 HIS A CA 1
ATOM 1395 C C . HIS A 1 194 ? 13.414 18.953 9.664 1 97.69 194 HIS A C 1
ATOM 1397 O O . HIS A 1 194 ? 12.742 18.047 9.164 1 97.69 194 HIS A O 1
ATOM 1403 N N . ALA A 1 195 ? 14.5 18.781 10.344 1 97.94 195 ALA A N 1
ATOM 1404 C CA . ALA A 1 195 ? 15.094 17.453 10.445 1 97.94 195 ALA A CA 1
ATOM 1405 C C . ALA A 1 195 ? 14.172 16.484 11.188 1 97.94 195 ALA A C 1
ATOM 1407 O O . ALA A 1 195 ? 14.172 15.281 10.922 1 97.94 195 ALA A O 1
ATOM 1408 N N . LEU A 1 196 ? 13.359 17.016 12.055 1 98.75 196 LEU A N 1
ATOM 1409 C CA . LEU A 1 196 ? 12.414 16.203 12.828 1 98.75 196 LEU A CA 1
ATOM 1410 C C . LEU A 1 196 ? 11.227 15.789 11.961 1 98.75 196 LEU A C 1
ATOM 1412 O O . LEU A 1 196 ? 10.5 14.852 12.305 1 98.75 196 LEU A O 1
ATOM 1416 N N . GLY A 1 197 ? 11.023 16.438 10.867 1 98.56 197 GLY A N 1
ATOM 1417 C CA . GLY A 1 197 ? 9.836 16.266 10.039 1 98.56 197 GLY A CA 1
ATOM 1418 C C . GLY A 1 197 ? 9.539 14.82 9.711 1 98.56 197 GLY A C 1
ATOM 1419 O O . GLY A 1 197 ? 8.484 14.297 10.078 1 98.56 197 GLY A O 1
ATOM 1420 N N . PRO A 1 198 ? 10.492 14.125 9.07 1 98.69 198 PRO A N 1
ATOM 1421 C CA . PRO A 1 198 ? 10.25 12.734 8.688 1 98.69 198 PRO A CA 1
ATOM 1422 C C . PRO A 1 198 ? 9.922 11.844 9.875 1 98.69 198 PRO A C 1
ATOM 1424 O O . PRO A 1 198 ? 8.977 11.047 9.812 1 98.69 198 PRO A O 1
ATOM 1427 N N . THR A 1 199 ? 10.602 11.984 10.938 1 98.94 199 THR A N 1
ATOM 1428 C CA . THR A 1 199 ? 10.375 11.172 12.125 1 98.94 199 THR A CA 1
ATOM 1429 C C . THR A 1 199 ? 8.992 11.43 12.711 1 98.94 199 THR A C 1
ATOM 1431 O O . THR A 1 199 ? 8.266 10.492 13.055 1 98.94 199 THR A O 1
ATOM 1434 N N . MET A 1 200 ? 8.633 12.688 12.766 1 98.94 200 MET A N 1
ATOM 1435 C CA . MET A 1 200 ? 7.344 13.062 13.336 1 98.94 200 MET A CA 1
ATOM 1436 C C . MET A 1 200 ? 6.199 12.633 12.422 1 98.94 200 MET A C 1
ATOM 1438 O O . MET A 1 200 ? 5.129 12.25 12.891 1 98.94 200 MET A O 1
ATOM 1442 N N . ILE A 1 201 ? 6.422 12.719 11.125 1 98.81 201 ILE A N 1
ATOM 1443 C CA . ILE A 1 201 ? 5.441 12.203 10.172 1 98.81 201 ILE A CA 1
ATOM 1444 C C . ILE A 1 201 ? 5.227 10.711 10.414 1 98.81 201 ILE A C 1
ATOM 1446 O O . ILE A 1 201 ? 4.09 10.25 10.508 1 98.81 201 ILE A O 1
ATOM 1450 N N . ALA A 1 202 ? 6.289 9.992 10.57 1 98.75 202 ALA A N 1
ATOM 1451 C CA . ALA A 1 202 ? 6.215 8.547 10.758 1 98.75 202 ALA A CA 1
ATOM 1452 C C . ALA A 1 202 ? 5.457 8.195 12.031 1 98.75 202 ALA A C 1
ATOM 1454 O O . ALA A 1 202 ? 4.641 7.273 12.039 1 98.75 202 ALA A O 1
ATOM 1455 N N . LEU A 1 203 ? 5.648 9.023 13.047 1 97.69 203 LEU A N 1
ATOM 1456 C CA . LEU A 1 203 ? 5.062 8.758 14.352 1 97.69 203 LEU A CA 1
ATOM 1457 C C . LEU A 1 203 ? 3.572 9.094 14.359 1 97.69 203 LEU A C 1
ATOM 1459 O O . LEU A 1 203 ? 2.799 8.477 15.094 1 97.69 203 LEU A O 1
ATOM 1463 N N . THR A 1 204 ? 3.203 10.023 13.508 1 98.62 204 THR A N 1
ATOM 1464 C CA . THR A 1 204 ? 1.843 10.539 13.602 1 98.62 204 THR A CA 1
ATOM 1465 C C . THR A 1 204 ? 1.009 10.094 12.406 1 98.62 204 THR A C 1
ATOM 1467 O O . THR A 1 204 ? -0.156 10.477 12.281 1 98.62 204 THR A O 1
ATOM 1470 N N . ALA A 1 205 ? 1.615 9.297 11.539 1 98.81 205 ALA A N 1
ATOM 1471 C CA . ALA A 1 205 ? 0.888 8.891 10.336 1 98.81 205 ALA A CA 1
ATOM 1472 C C . ALA A 1 205 ? -0.477 8.312 10.695 1 98.81 205 ALA A C 1
ATOM 1474 O O . ALA A 1 205 ? -0.568 7.352 11.461 1 98.81 205 ALA A O 1
ATOM 1475 N N . ASN A 1 206 ? -1.546 8.906 10.164 1 98.81 206 ASN A N 1
ATOM 1476 C CA . ASN A 1 206 ? -2.92 8.555 10.508 1 98.81 206 ASN A CA 1
ATOM 1477 C C . ASN A 1 206 ? -3.869 8.797 9.344 1 98.81 206 ASN A C 1
ATOM 1479 O O . ASN A 1 206 ? -5.02 9.195 9.547 1 98.81 206 ASN A O 1
ATOM 1483 N N . SER A 1 207 ? -3.408 8.594 8.156 1 98.81 207 SER A N 1
ATOM 1484 C CA . SER A 1 207 ? -4.215 8.781 6.957 1 98.81 207 SER A CA 1
ATOM 1485 C C . SER A 1 207 ? -3.885 7.727 5.902 1 98.81 207 SER A C 1
ATOM 1487 O O . SER A 1 207 ? -3.459 8.062 4.797 1 98.81 207 SER A O 1
ATOM 1489 N N . PRO A 1 208 ? -4.219 6.504 6.234 1 98 208 PRO A N 1
ATOM 1490 C CA . PRO A 1 208 ? -3.871 5.426 5.305 1 98 208 PRO A CA 1
ATOM 1491 C C . PRO A 1 208 ? -4.816 5.352 4.109 1 98 208 PRO A C 1
ATOM 1493 O O . PRO A 1 208 ? -4.555 4.609 3.158 1 98 208 PRO A O 1
ATOM 1496 N N . MET A 1 209 ? -5.875 6.113 4.117 1 97.94 209 MET A N 1
ATOM 1497 C CA . MET A 1 209 ? -6.906 5.988 3.094 1 97.94 209 MET A CA 1
ATOM 1498 C C . MET A 1 209 ? -7.289 7.355 2.537 1 97.94 209 MET A C 1
ATOM 1500 O O . MET A 1 209 ? -7.109 8.375 3.205 1 97.94 209 MET A O 1
ATOM 1504 N N . LEU A 1 210 ? -7.801 7.348 1.38 1 97.25 210 LEU A N 1
ATOM 1505 C CA . LEU A 1 210 ? -8.398 8.492 0.704 1 97.25 210 LEU A CA 1
ATOM 1506 C C . LEU A 1 210 ? -9.508 8.039 -0.242 1 97.25 210 LEU A C 1
ATOM 1508 O O . LEU A 1 210 ? -9.359 7.051 -0.962 1 97.25 210 LEU A O 1
ATOM 1512 N N . ARG A 1 211 ? -10.664 8.633 -0.184 1 94.75 211 ARG A N 1
ATOM 1513 C CA . ARG A 1 211 ? -11.773 8.398 -1.107 1 94.75 211 ARG A CA 1
ATOM 1514 C C . ARG A 1 211 ? -12.203 6.938 -1.083 1 94.75 211 ARG A C 1
ATOM 1516 O O . ARG A 1 211 ? -12.453 6.34 -2.133 1 94.75 211 ARG A O 1
ATOM 1523 N N . GLY A 1 212 ? -12.109 6.371 0.089 1 95.06 212 GLY A N 1
ATOM 1524 C CA . GLY A 1 212 ? -12.648 5.031 0.25 1 95.06 212 GLY A CA 1
ATOM 1525 C C . GLY A 1 212 ? -11.648 3.939 -0.07 1 95.06 212 GLY A C 1
ATOM 1526 O O . GLY A 1 212 ? -11.984 2.754 -0.057 1 95.06 212 GLY A O 1
ATOM 1527 N N . GLU A 1 213 ? -10.383 4.336 -0.314 1 93.31 213 GLU A N 1
ATOM 1528 C CA . GLU A 1 213 ? -9.383 3.354 -0.7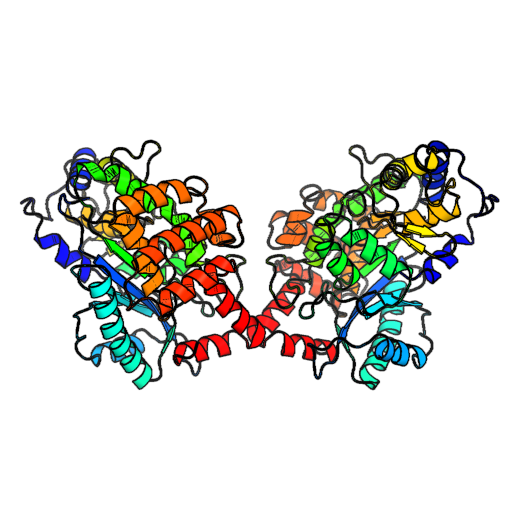24 1 93.31 213 GLU A CA 1
ATOM 1529 C C . GLU A 1 213 ? -8.109 3.48 0.108 1 93.31 213 GLU A C 1
ATOM 1531 O O . GLU A 1 213 ? -7.688 4.59 0.438 1 93.31 213 GLU A O 1
ATOM 1536 N N . PHE A 1 214 ? -7.527 2.346 0.459 1 94.88 214 PHE A N 1
ATOM 1537 C CA . PHE A 1 214 ? -6.164 2.373 0.978 1 94.88 214 PHE A CA 1
ATOM 1538 C C . PHE A 1 214 ? -5.188 2.84 -0.095 1 94.88 214 PHE A C 1
ATOM 1540 O O . PHE A 1 214 ? -5.137 2.27 -1.188 1 94.88 214 PHE A O 1
ATOM 1547 N N . THR A 1 215 ? -4.387 3.791 0.199 1 94.06 215 THR A N 1
ATOM 1548 C CA . THR A 1 215 ? -3.553 4.41 -0.825 1 94.06 215 THR A CA 1
ATOM 1549 C C . THR A 1 215 ? -2.201 3.709 -0.917 1 94.06 215 THR A C 1
ATOM 1551 O O . THR A 1 215 ? -1.455 3.912 -1.877 1 94.06 215 THR A O 1
ATOM 1554 N N . GLY A 1 216 ? -1.866 2.953 0.115 1 91.56 216 GLY A N 1
ATOM 1555 C CA . GLY A 1 216 ? -0.534 2.379 0.214 1 91.56 216 GLY A CA 1
ATOM 1556 C C . GLY A 1 216 ? 0.439 3.254 0.979 1 91.56 216 GLY A C 1
ATOM 1557 O O . GLY A 1 216 ? 1.577 2.854 1.232 1 91.56 216 GLY A O 1
ATOM 1558 N N . TRP A 1 217 ? -0.008 4.414 1.326 1 95.88 217 TRP A N 1
ATOM 1559 C CA . TRP A 1 217 ? 0.77 5.328 2.156 1 95.88 217 TRP A CA 1
ATOM 1560 C C . TRP A 1 217 ? 0.238 5.352 3.586 1 95.88 217 TRP A C 1
ATOM 1562 O O . TRP A 1 217 ? -0.973 5.266 3.807 1 95.88 217 TRP A O 1
ATOM 1572 N N . VAL A 1 218 ? 1.156 5.488 4.527 1 97.88 218 VAL A N 1
ATOM 1573 C CA . VAL A 1 218 ? 0.692 5.555 5.91 1 97.88 218 VAL A CA 1
ATOM 1574 C C . VAL A 1 218 ? 0.211 6.973 6.227 1 97.88 218 VAL A C 1
ATOM 1576 O O . VAL A 1 218 ? -0.669 7.16 7.066 1 97.88 218 VAL A O 1
ATOM 1579 N N . SER A 1 219 ? 0.747 7.91 5.512 1 98.69 219 SER A N 1
ATOM 1580 C CA . SER A 1 219 ? 0.264 9.289 5.559 1 98.69 219 SER A CA 1
ATOM 1581 C C . SER A 1 219 ? -0.107 9.789 4.168 1 98.69 219 SER A C 1
ATOM 1583 O O . SER A 1 219 ? 0.699 10.445 3.506 1 98.69 219 SER A O 1
ATOM 1585 N N . THR A 1 220 ? -1.311 9.602 3.822 1 98.25 220 THR A N 1
ATOM 1586 C CA . THR A 1 220 ? -1.826 10.07 2.541 1 98.25 220 THR A CA 1
ATOM 1587 C C . THR A 1 220 ? -1.906 11.594 2.52 1 98.25 220 THR A C 1
ATOM 1589 O O . THR A 1 220 ? -1.767 12.219 1.464 1 98.25 220 THR A O 1
ATOM 1592 N N . ARG A 1 221 ? -2.033 12.172 3.672 1 98.5 221 ARG A N 1
ATOM 1593 C CA . ARG A 1 221 ? -1.988 13.633 3.734 1 98.5 221 ARG A CA 1
ATOM 1594 C C . ARG A 1 221 ? -0.668 14.164 3.186 1 98.5 221 ARG A C 1
ATOM 1596 O O . ARG A 1 221 ? -0.656 15.062 2.348 1 98.5 221 ARG A O 1
ATOM 1603 N N . GLN A 1 222 ? 0.402 13.57 3.674 1 97.81 222 GLN A N 1
ATOM 1604 C CA . GLN A 1 222 ? 1.711 14.016 3.215 1 97.81 222 GLN A CA 1
ATOM 1605 C C . GLN A 1 222 ? 1.925 13.68 1.741 1 97.81 222 GLN A C 1
ATOM 1607 O O . GLN A 1 222 ? 2.588 14.43 1.018 1 97.81 222 GLN A O 1
ATOM 1612 N N . ARG A 1 223 ? 1.337 12.578 1.316 1 96.19 223 ARG A N 1
ATOM 1613 C CA . ARG A 1 223 ? 1.372 12.289 -0.114 1 96.19 223 ARG A CA 1
ATOM 1614 C C . ARG A 1 223 ? 0.705 13.406 -0.915 1 96.19 223 ARG A C 1
ATOM 1616 O O . ARG A 1 223 ? 1.247 13.859 -1.924 1 96.19 223 ARG A O 1
ATOM 1623 N N . VAL A 1 224 ? -0.453 13.82 -0.492 1 95.81 224 VAL A N 1
ATOM 1624 C CA . VAL A 1 224 ? -1.209 14.875 -1.15 1 95.81 224 VAL A CA 1
ATOM 1625 C C . VAL A 1 224 ? -0.379 16.156 -1.187 1 95.81 224 VAL A C 1
ATOM 1627 O O . VAL A 1 224 ? -0.227 16.781 -2.242 1 95.81 224 VAL A O 1
ATOM 1630 N N . TRP A 1 225 ? 0.218 16.469 -0.059 1 93.56 225 TRP A N 1
ATOM 1631 C CA . TRP A 1 225 ? 1.035 17.672 0.025 1 93.56 225 TRP A CA 1
ATOM 1632 C C . TRP A 1 225 ? 2.27 17.562 -0.861 1 93.56 225 TRP A C 1
ATOM 1634 O O . TRP A 1 225 ? 2.699 18.531 -1.474 1 93.56 225 TRP A O 1
ATOM 1644 N N . GLY A 1 226 ? 2.812 16.391 -0.943 1 91.31 226 GLY A N 1
ATOM 1645 C CA . GLY A 1 226 ? 3.973 16.141 -1.785 1 91.31 226 GLY A CA 1
ATOM 1646 C C . GLY A 1 226 ? 3.668 16.25 -3.268 1 91.31 226 GLY A C 1
ATOM 1647 O O . GLY A 1 226 ? 4.566 16.484 -4.074 1 91.31 226 GLY A O 1
ATOM 1648 N N . ALA A 1 227 ? 2.453 16.047 -3.602 1 90.19 227 ALA A N 1
ATOM 1649 C CA . ALA A 1 227 ? 2.043 16.109 -5.004 1 90.19 227 ALA A CA 1
ATOM 1650 C C . ALA A 1 227 ? 1.763 17.547 -5.434 1 90.19 227 ALA A C 1
ATOM 1652 O O . ALA A 1 227 ? 1.589 17.812 -6.625 1 90.19 227 ALA A O 1
ATOM 1653 N N . MET A 1 228 ? 1.793 18.391 -4.457 1 89.62 228 MET A N 1
ATOM 1654 C CA . MET A 1 228 ? 1.64 19.812 -4.75 1 89.62 228 MET A CA 1
ATOM 1655 C C . MET A 1 228 ? 2.961 20.422 -5.207 1 89.62 228 MET A C 1
ATOM 1657 O O . MET A 1 228 ? 4.012 19.781 -5.098 1 89.62 228 MET A O 1
ATOM 1661 N N . ASP A 1 229 ? 2.883 21.562 -5.742 1 84.5 229 ASP A N 1
ATOM 1662 C CA . ASP A 1 229 ? 4.086 22.281 -6.164 1 84.5 229 ASP A CA 1
ATOM 1663 C C . ASP A 1 229 ? 5.051 22.469 -5 1 84.5 229 ASP A C 1
ATOM 1665 O O . ASP A 1 229 ? 4.691 23.047 -3.977 1 84.5 229 ASP A O 1
ATOM 1669 N N . SER A 1 230 ? 6.246 22.031 -5.223 1 84.69 230 SER A N 1
ATOM 1670 C CA . SER A 1 230 ? 7.246 22.125 -4.164 1 84.69 230 SER A CA 1
ATOM 1671 C C . SER A 1 230 ? 7.594 23.578 -3.852 1 84.69 230 SER A C 1
ATOM 1673 O O . SER A 1 230 ? 8.078 23.875 -2.76 1 84.69 230 SER A O 1
ATOM 1675 N N . ALA A 1 231 ? 7.34 24.422 -4.754 1 88.06 231 ALA A N 1
ATOM 1676 C CA . ALA A 1 231 ? 7.617 25.844 -4.527 1 88.06 231 ALA A CA 1
ATOM 1677 C C . ALA A 1 231 ? 6.668 26.438 -3.486 1 88.06 231 ALA A C 1
ATOM 1679 O O . ALA A 1 231 ? 6.938 27.484 -2.922 1 88.06 231 ALA A O 1
ATOM 1680 N N . ARG A 1 232 ? 5.648 25.734 -3.201 1 90.69 232 ARG A N 1
ATOM 1681 C CA . ARG A 1 232 ? 4.652 26.234 -2.26 1 90.69 232 ARG A CA 1
ATOM 1682 C C . ARG A 1 232 ? 4.57 25.359 -1.021 1 90.69 232 ARG A C 1
ATOM 1684 O O . ARG A 1 232 ? 4.254 25.828 0.07 1 90.69 232 ARG A O 1
ATOM 1691 N N . CYS A 1 233 ? 4.871 24.078 -1.188 1 90.69 233 CYS A N 1
ATOM 1692 C CA . CYS A 1 233 ? 4.57 23.141 -0.113 1 90.69 233 CYS A CA 1
ATOM 1693 C C . CYS A 1 233 ? 5.824 22.391 0.323 1 90.69 233 CYS A C 1
ATOM 1695 O O . CYS A 1 233 ? 5.801 21.656 1.312 1 90.69 233 CYS A O 1
ATOM 1697 N N . GLY A 1 234 ? 6.938 22.594 -0.331 1 90.56 234 GLY A N 1
ATOM 1698 C CA . GLY A 1 234 ? 8.172 21.906 0.028 1 90.56 234 GLY A CA 1
ATOM 1699 C C . GLY A 1 234 ? 8.898 22.562 1.19 1 90.56 234 GLY A C 1
ATOM 1700 O O . GLY A 1 234 ? 8.484 23.625 1.675 1 90.56 234 GLY A O 1
ATOM 1701 N N . PRO A 1 235 ? 9.938 21.953 1.608 1 88.06 235 PRO A N 1
ATOM 1702 C CA . PRO A 1 235 ? 10.734 22.531 2.693 1 88.06 235 PRO A CA 1
ATOM 1703 C C . PRO A 1 235 ? 11.445 23.812 2.277 1 88.06 235 PRO A C 1
ATOM 1705 O O . PRO A 1 235 ? 11.812 23.969 1.109 1 88.06 235 PRO A O 1
ATOM 1708 N N . VAL A 1 236 ? 11.68 24.719 3.186 1 84.12 236 VAL A N 1
ATOM 1709 C CA . VAL A 1 236 ? 12.219 26.062 2.932 1 84.12 236 VAL A CA 1
ATOM 1710 C C . VAL A 1 236 ? 13.742 26.016 2.965 1 84.12 236 VAL A C 1
ATOM 1712 O O . VAL A 1 236 ? 14.414 26.875 2.379 1 84.12 236 VAL A O 1
ATOM 1715 N N . LEU A 1 237 ? 14.312 25.047 3.508 1 80.44 237 LEU A N 1
ATOM 1716 C CA . LEU A 1 237 ? 15.734 25.031 3.805 1 80.44 237 LEU A CA 1
ATOM 1717 C C . LEU A 1 237 ? 16.562 24.953 2.523 1 80.44 237 LEU A C 1
ATOM 1719 O O . LEU A 1 237 ? 16.266 24.141 1.645 1 80.44 237 LEU A O 1
ATOM 1723 N N . SER A 1 238 ? 17.453 25.812 2.551 1 74.88 238 SER A N 1
ATOM 1724 C CA . SER A 1 238 ? 18.484 25.703 1.536 1 74.88 238 SER A CA 1
ATOM 1725 C C . SER A 1 238 ? 19.547 24.672 1.941 1 74.88 238 SER A C 1
ATOM 1727 O O . SER A 1 238 ? 19.484 24.109 3.035 1 74.88 238 SER A O 1
ATOM 1729 N N . VAL A 1 239 ? 20.438 24.547 1.053 1 69.75 239 VAL A N 1
ATOM 1730 C CA . VAL A 1 239 ? 21.531 23.594 1.266 1 69.75 239 VAL A CA 1
ATOM 1731 C C . VAL A 1 239 ? 22.328 24 2.502 1 69.75 239 VAL A C 1
ATOM 1733 O O . VAL A 1 239 ? 22.672 23.141 3.328 1 69.75 239 VAL A O 1
ATOM 1736 N N . SER A 1 240 ? 22.531 25.281 2.678 1 70.44 240 SER A N 1
ATOM 1737 C CA . SER A 1 240 ? 23.344 25.719 3.801 1 70.44 240 SER A CA 1
ATOM 1738 C C . SER A 1 240 ? 22.531 25.828 5.078 1 70.44 240 SER A C 1
ATOM 1740 O O . SER A 1 240 ? 22.984 25.469 6.16 1 70.44 240 SER A O 1
ATOM 1742 N N . GLY A 1 241 ? 21.328 26.25 4.969 1 73.5 241 GLY A N 1
ATOM 1743 C CA . GLY A 1 241 ? 20.422 26.438 6.09 1 73.5 241 GLY A CA 1
ATOM 1744 C C . GLY A 1 241 ? 20.953 27.375 7.148 1 73.5 241 GLY A C 1
ATOM 1745 O O . GLY A 1 241 ? 20.656 27.234 8.336 1 73.5 241 GLY A O 1
ATOM 1746 N N . ASP A 1 242 ? 21.766 28.328 6.754 1 84.75 242 ASP A N 1
ATOM 1747 C CA . ASP A 1 242 ? 22.469 29.156 7.723 1 84.75 242 ASP A CA 1
ATOM 1748 C C . ASP A 1 242 ? 21.688 30.438 8.008 1 84.75 242 ASP A C 1
ATOM 1750 O O . ASP A 1 242 ? 21.906 31.094 9.031 1 84.75 242 ASP A O 1
ATOM 1754 N N . ASP A 1 243 ? 20.797 30.797 7.18 1 91.88 243 ASP A N 1
ATOM 1755 C CA . ASP A 1 243 ? 20.031 32.031 7.352 1 91.88 243 ASP A CA 1
ATOM 1756 C C . ASP A 1 243 ? 18.547 31.781 7.031 1 91.88 243 ASP A C 1
ATOM 1758 O O . ASP A 1 243 ? 18.109 32.031 5.902 1 91.88 243 ASP A O 1
ATOM 1762 N N . PRO A 1 244 ? 17.781 31.531 8.062 1 94.62 244 PRO A N 1
ATOM 1763 C CA . PRO A 1 244 ? 16.375 31.219 7.832 1 94.62 244 PRO A CA 1
ATOM 1764 C C . PRO A 1 244 ? 15.617 32.375 7.164 1 94.62 244 PRO A C 1
ATOM 1766 O O . PRO A 1 244 ? 14.711 32.125 6.371 1 94.62 244 PRO A O 1
ATOM 1769 N N . GLY A 1 245 ? 15.977 33.594 7.48 1 95.06 245 GLY A N 1
ATOM 1770 C CA . GLY A 1 245 ? 15.32 34.75 6.863 1 95.06 245 GLY A CA 1
ATOM 1771 C C . GLY A 1 245 ? 15.531 34.812 5.363 1 95.06 245 GLY A C 1
ATOM 1772 O O . GLY A 1 245 ? 14.578 35 4.605 1 95.06 245 GLY A O 1
ATOM 1773 N N . THR A 1 246 ? 16.75 34.656 4.977 1 94.25 246 THR A N 1
ATOM 1774 C CA . THR A 1 246 ? 17.078 34.656 3.555 1 94.25 246 THR A CA 1
ATOM 1775 C C . THR A 1 246 ? 16.422 33.5 2.84 1 94.25 246 THR A C 1
ATOM 1777 O O . THR A 1 246 ? 15.922 33.625 1.724 1 94.25 246 THR A O 1
ATOM 1780 N N . ASP A 1 247 ? 16.5 32.344 3.479 1 95.38 247 ASP A N 1
ATOM 1781 C CA . ASP A 1 247 ? 15.875 31.172 2.891 1 95.38 247 ASP A CA 1
ATOM 1782 C C . ASP A 1 247 ? 14.375 31.375 2.695 1 95.38 247 ASP A C 1
ATOM 1784 O O . ASP A 1 247 ? 13.828 31.031 1.647 1 95.38 247 ASP A O 1
ATOM 1788 N N . TRP A 1 248 ? 13.742 31.938 3.688 1 96.44 248 TRP A N 1
ATOM 1789 C CA . TRP A 1 248 ? 12.305 32.156 3.621 1 96.44 248 TRP A CA 1
ATOM 1790 C C . TRP A 1 248 ? 11.969 33.188 2.551 1 96.44 248 TRP A C 1
ATOM 1792 O O . TRP A 1 248 ? 10.992 33.031 1.81 1 96.44 248 TRP A O 1
ATOM 1802 N N . ALA A 1 249 ? 12.742 34.219 2.477 1 96.5 249 ALA A N 1
ATOM 1803 C CA . ALA A 1 249 ? 12.539 35.25 1.461 1 96.5 249 ALA A CA 1
ATOM 1804 C C . ALA A 1 249 ? 12.656 34.656 0.057 1 96.5 249 ALA A C 1
ATOM 1806 O O . ALA A 1 249 ? 11.82 34.906 -0.806 1 96.5 249 ALA A O 1
ATOM 1807 N N . ARG A 1 250 ? 13.703 33.938 -0.147 1 95.56 250 ARG A N 1
ATOM 1808 C CA . ARG A 1 250 ? 13.906 33.312 -1.446 1 95.56 250 ARG A CA 1
ATOM 1809 C C . ARG A 1 250 ? 12.742 32.375 -1.792 1 95.56 250 ARG A C 1
ATOM 1811 O O . ARG A 1 250 ? 12.242 32.406 -2.92 1 95.56 250 ARG A O 1
ATOM 1818 N N . TYR A 1 251 ? 12.359 31.578 -0.841 1 95.94 251 TYR A N 1
ATOM 1819 C CA . TYR A 1 251 ? 11.234 30.672 -0.993 1 95.94 251 TYR A CA 1
ATOM 1820 C C . TYR A 1 251 ? 9.969 31.422 -1.393 1 95.94 251 TYR A C 1
ATOM 1822 O O . TYR A 1 251 ? 9.32 31.078 -2.383 1 95.94 251 TYR A O 1
ATOM 1830 N N . ALA A 1 252 ? 9.633 32.438 -0.714 1 97.19 252 ALA A N 1
ATOM 1831 C CA . ALA A 1 252 ? 8.398 33.219 -0.898 1 97.19 252 ALA A CA 1
ATOM 1832 C C . ALA A 1 252 ? 8.398 33.938 -2.238 1 97.19 252 ALA A C 1
ATOM 1834 O O . ALA A 1 252 ? 7.367 34 -2.91 1 97.19 252 ALA A O 1
ATOM 1835 N N . LEU A 1 253 ? 9.531 34.438 -2.6 1 97.38 253 LEU A N 1
ATOM 1836 C CA . LEU A 1 253 ? 9.602 35.25 -3.805 1 97.38 253 LEU A CA 1
ATOM 1837 C C . LEU A 1 253 ? 9.586 34.375 -5.055 1 97.38 253 LEU A C 1
ATOM 1839 O O . LEU A 1 253 ? 9.125 34.812 -6.113 1 97.38 253 LEU A O 1
ATOM 1843 N N . LYS A 1 254 ? 10.055 33.219 -4.895 1 96.19 254 LYS A N 1
ATOM 1844 C CA . LYS A 1 254 ? 10.07 32.281 -6.027 1 96.19 254 LYS A CA 1
ATOM 1845 C C . LYS A 1 254 ? 8.695 31.672 -6.242 1 96.19 254 LYS A C 1
ATOM 1847 O O . LYS A 1 254 ? 8.375 31.234 -7.352 1 96.19 254 LYS A O 1
ATOM 1852 N N . ALA A 1 255 ? 7.895 31.594 -5.227 1 95.88 255 ALA A N 1
ATOM 1853 C CA . ALA A 1 255 ? 6.586 30.953 -5.305 1 95.88 255 ALA A CA 1
ATOM 1854 C C . ALA A 1 255 ? 5.629 31.75 -6.18 1 95.88 255 ALA A C 1
ATOM 1856 O O . ALA A 1 255 ? 5.629 33 -6.141 1 95.88 255 ALA A O 1
ATOM 1857 N N . PRO A 1 256 ? 4.84 31.062 -6.969 1 94.94 256 PRO A N 1
ATOM 1858 C CA . PRO A 1 256 ? 3.881 31.766 -7.816 1 94.94 256 PRO A CA 1
ATOM 1859 C C . PRO A 1 256 ? 2.742 32.406 -7.02 1 94.94 256 PRO A C 1
ATOM 1861 O O . PRO A 1 256 ? 2.271 31.812 -6.039 1 94.94 256 PRO A O 1
ATOM 1864 N N . VAL A 1 257 ? 2.293 33.562 -7.449 1 96.06 257 VAL A N 1
ATOM 1865 C CA . VAL A 1 257 ? 1.168 34.281 -6.832 1 96.06 257 VAL A CA 1
ATOM 1866 C C . VAL A 1 257 ? -0.126 33.5 -7.113 1 96.06 257 VAL A C 1
ATOM 1868 O O . VAL A 1 257 ? -0.432 33.188 -8.266 1 96.06 257 VAL A O 1
ATOM 1871 N N . MET A 1 258 ? -0.853 33.219 -6.141 1 93.25 258 MET A N 1
ATOM 1872 C CA . MET A 1 258 ? -2.064 32.438 -6.266 1 93.25 258 MET A CA 1
ATOM 1873 C C . MET A 1 258 ? -3.266 33.312 -6.602 1 93.25 258 MET A C 1
ATOM 1875 O O . MET A 1 258 ? -4.109 32.938 -7.418 1 93.25 258 MET A O 1
ATOM 1879 N N . LEU A 1 259 ? -3.334 34.375 -5.945 1 91.31 259 LEU A N 1
ATOM 1880 C CA . LEU A 1 259 ? -4.469 35.281 -6.176 1 91.31 259 LEU A CA 1
ATOM 1881 C C . LEU A 1 259 ? -4.102 36.719 -5.848 1 91.31 259 LEU A C 1
ATOM 1883 O O . LEU A 1 259 ? -3.127 36.969 -5.137 1 91.31 259 LEU A O 1
ATOM 1887 N N . VAL A 1 260 ? -4.816 37.562 -6.414 1 91.69 260 VAL A N 1
ATOM 1888 C CA . VAL A 1 260 ? -4.684 39 -6.191 1 91.69 260 VAL A CA 1
ATOM 1889 C C . VAL A 1 260 ? -6.008 39.594 -5.703 1 91.69 260 VAL A C 1
ATOM 1891 O O . VAL A 1 260 ? -7.07 39.281 -6.25 1 91.69 260 VAL A O 1
ATOM 1894 N N . ASN A 1 261 ? -5.91 40.344 -4.605 1 84.75 261 ASN A N 1
ATOM 1895 C CA . ASN A 1 261 ? -7.105 41.031 -4.152 1 84.75 261 ASN A CA 1
ATOM 1896 C C . ASN A 1 261 ? -7.301 42.344 -4.895 1 84.75 261 ASN A C 1
ATOM 1898 O O . ASN A 1 261 ? -6.492 43.281 -4.758 1 84.75 261 ASN A O 1
ATOM 1902 N N . ASN A 1 262 ? -8.531 42.469 -5.738 1 79.38 262 ASN A N 1
ATOM 1903 C CA . ASN A 1 262 ? -8.742 43.688 -6.539 1 79.38 262 ASN A CA 1
ATOM 1904 C C . ASN A 1 262 ? -10.227 44 -6.688 1 79.38 262 ASN A C 1
ATOM 1906 O O . ASN A 1 262 ? -10.75 44.031 -7.801 1 79.38 262 ASN A O 1
ATOM 1910 N N . PRO A 1 263 ? -11.133 44.312 -5.93 1 76.38 263 PRO A N 1
ATOM 1911 C CA . PRO A 1 263 ? -10.984 44.125 -4.484 1 76.38 263 PRO A CA 1
ATOM 1912 C C . PRO A 1 263 ? -11.266 42.719 -4.031 1 76.38 263 PRO A C 1
ATOM 1914 O O . PRO A 1 263 ? -10.93 42.344 -2.906 1 76.38 263 PRO A O 1
ATOM 1917 N N . GLU A 1 264 ? -11.852 42.062 -5.012 1 80.75 264 GLU A N 1
ATOM 1918 C CA . GLU A 1 264 ? -12.133 40.656 -4.719 1 80.75 264 GLU A CA 1
ATOM 1919 C C . GLU A 1 264 ? -10.938 39.781 -5.07 1 80.75 264 GLU A C 1
ATOM 1921 O O . GLU A 1 264 ? -10.062 40.188 -5.836 1 80.75 264 GLU A O 1
ATOM 1926 N N . ALA A 1 265 ? -10.922 38.688 -4.469 1 85.38 265 ALA A N 1
ATOM 1927 C CA . ALA A 1 265 ? -9.852 37.75 -4.738 1 85.38 265 ALA A CA 1
ATOM 1928 C C . ALA A 1 265 ? -9.93 37.219 -6.172 1 85.38 265 ALA A C 1
ATOM 1930 O O . ALA A 1 265 ? -10.938 36.656 -6.582 1 85.38 265 ALA A O 1
ATOM 1931 N N . VAL A 1 266 ? -8.969 37.406 -7.02 1 89.25 266 VAL A N 1
ATOM 1932 C CA . VAL A 1 266 ? -8.875 36.938 -8.398 1 89.25 266 VAL A CA 1
ATOM 1933 C C . VAL A 1 266 ? -7.742 35.938 -8.516 1 89.25 266 VAL A C 1
ATOM 1935 O O . VAL A 1 266 ? -6.59 36.25 -8.211 1 89.25 266 VAL A O 1
ATOM 1938 N N . PRO A 1 267 ? -8.125 34.719 -8.969 1 91.62 267 PRO A N 1
ATOM 1939 C CA . PRO A 1 267 ? -7.074 33.719 -9.125 1 91.62 267 PRO A CA 1
ATOM 1940 C C . PRO A 1 267 ? -6.09 34.062 -10.234 1 91.62 267 PRO A C 1
ATOM 1942 O O . PRO A 1 267 ? -6.488 34.562 -11.281 1 91.62 267 PRO A O 1
ATOM 1945 N N . VAL A 1 268 ? -4.844 33.781 -9.984 1 91.81 268 VAL A N 1
ATOM 1946 C CA . VAL A 1 268 ? -3.816 33.906 -11.016 1 91.81 268 VAL A CA 1
ATOM 1947 C C . VAL A 1 268 ? -3.6 32.562 -11.688 1 91.81 268 VAL A C 1
ATOM 1949 O O . VAL A 1 268 ? -3.014 31.641 -11.094 1 91.81 268 VAL A O 1
ATOM 1952 N N . THR A 1 269 ? -3.977 32.344 -12.898 1 88.94 269 THR A N 1
ATOM 1953 C CA . THR A 1 269 ? -4.055 31.031 -13.523 1 88.94 269 THR A CA 1
ATOM 1954 C C . THR A 1 269 ? -2.814 30.75 -14.375 1 88.94 269 THR A C 1
ATOM 1956 O O . THR A 1 269 ? -2.752 29.75 -15.094 1 88.94 269 THR A O 1
ATOM 1959 N N . HIS A 1 270 ? -1.864 31.578 -14.352 1 88.62 270 HIS A N 1
ATOM 1960 C CA . HIS A 1 270 ? -0.562 31.344 -14.969 1 88.62 270 HIS A CA 1
ATOM 1961 C C . HIS A 1 270 ? 0.564 31.516 -13.953 1 88.62 270 HIS A C 1
ATOM 1963 O O . HIS A 1 270 ? 0.356 32.094 -12.883 1 88.62 270 HIS A O 1
ATOM 1969 N N . TRP A 1 271 ? 1.668 31.031 -14.266 1 90.44 271 TRP A N 1
ATOM 1970 C CA . TRP A 1 271 ? 2.783 31 -13.32 1 90.44 271 TRP A CA 1
ATOM 1971 C C . TRP A 1 271 ? 3.49 32.344 -13.266 1 90.44 271 TRP A C 1
ATOM 1973 O O . TRP A 1 271 ? 4.191 32.719 -14.203 1 90.44 271 TRP A O 1
ATOM 1983 N N . VAL A 1 272 ? 3.361 33.062 -12.195 1 95.12 272 VAL A N 1
ATOM 1984 C CA . VAL A 1 272 ? 4.023 34.344 -11.953 1 95.12 272 VAL A CA 1
ATOM 1985 C C . VAL A 1 272 ? 4.68 34.344 -10.57 1 95.12 272 VAL A C 1
ATOM 1987 O O . VAL A 1 272 ? 4.004 34.5 -9.555 1 95.12 272 VAL A O 1
ATOM 1990 N N . PRO A 1 273 ? 5.969 34.156 -10.602 1 96.88 273 PRO A N 1
ATOM 1991 C CA . PRO A 1 273 ? 6.625 34.312 -9.297 1 96.88 273 PRO A CA 1
ATOM 1992 C C . PRO A 1 273 ? 6.379 35.656 -8.664 1 96.88 273 PRO A C 1
ATOM 1994 O O . PRO A 1 273 ? 6.309 36.688 -9.375 1 96.88 273 PRO A O 1
ATOM 1997 N N . PHE A 1 274 ? 6.297 35.719 -7.391 1 98 274 PHE A N 1
ATOM 1998 C CA . PHE A 1 274 ? 6.051 37 -6.742 1 98 274 PHE A CA 1
ATOM 1999 C C . PHE A 1 274 ? 7.148 38 -7.078 1 98 274 PHE A C 1
ATOM 2001 O O . PHE A 1 274 ? 6.883 39.219 -7.23 1 98 274 PHE A O 1
ATOM 2008 N N . ALA A 1 275 ? 8.398 37.531 -7.234 1 98 275 ALA A N 1
ATOM 2009 C CA . ALA A 1 275 ? 9.523 38.375 -7.578 1 98 275 ALA A CA 1
ATOM 2010 C C . ALA A 1 275 ? 9.258 39.156 -8.875 1 98 275 ALA A C 1
ATOM 2012 O O . ALA A 1 275 ? 9.602 40.312 -8.992 1 98 275 ALA A O 1
ATOM 2013 N N . ASP A 1 276 ? 8.664 38.469 -9.82 1 97.88 276 ASP A N 1
ATOM 2014 C CA . ASP A 1 276 ? 8.391 39.125 -11.102 1 97.88 276 ASP A CA 1
ATOM 2015 C C . ASP A 1 276 ? 7.332 40.219 -10.961 1 97.88 276 ASP A C 1
ATOM 2017 O O . ASP A 1 276 ? 7.391 41.219 -11.648 1 97.88 276 ASP A O 1
ATOM 2021 N N . TRP A 1 277 ? 6.332 39.906 -10.117 1 97.94 277 TRP A N 1
ATOM 2022 C CA . TRP A 1 277 ? 5.336 40.938 -9.82 1 97.94 277 TRP A CA 1
ATOM 2023 C C . TRP A 1 277 ? 5.965 42.125 -9.078 1 97.94 277 TRP A C 1
ATOM 2025 O O . TRP A 1 277 ? 5.738 43.281 -9.438 1 97.94 277 TRP A O 1
ATOM 2035 N N . ALA A 1 278 ? 6.816 41.844 -8.156 1 97.44 278 ALA A N 1
ATOM 2036 C CA . ALA A 1 278 ? 7.469 42.875 -7.344 1 97.44 278 ALA A CA 1
ATOM 2037 C C . ALA A 1 278 ? 8.391 43.75 -8.195 1 97.44 278 ALA A C 1
ATOM 2039 O O . ALA A 1 278 ? 8.508 44.969 -7.961 1 97.44 278 ALA A O 1
ATOM 2040 N N . ASP A 1 279 ? 8.984 43.156 -9.172 1 97.56 279 ASP A N 1
ATOM 2041 C CA . ASP A 1 279 ? 9.93 43.875 -10.023 1 97.56 279 ASP A CA 1
ATOM 2042 C C . ASP A 1 279 ? 9.203 44.594 -11.164 1 97.56 279 ASP A C 1
ATOM 2044 O O . ASP A 1 279 ? 9.828 45.281 -11.961 1 97.56 279 ASP A O 1
ATOM 2048 N N . GLY A 1 280 ? 7.98 44.344 -11.305 1 95.69 280 GLY A N 1
ATOM 2049 C CA . GLY A 1 280 ? 7.199 44.969 -12.344 1 95.69 280 GLY A CA 1
ATOM 2050 C C . GLY A 1 280 ? 7.352 44.312 -13.703 1 95.69 280 GLY A C 1
ATOM 2051 O O . GLY A 1 280 ? 6.926 44.844 -14.719 1 95.69 280 GLY A O 1
ATOM 2052 N N . ARG A 1 281 ? 7.945 43.219 -13.727 1 96.25 281 ARG A N 1
ATOM 2053 C CA . ARG A 1 281 ? 8.039 42.469 -14.977 1 96.25 281 ARG A CA 1
ATOM 2054 C C . ARG A 1 281 ? 6.668 42 -15.445 1 96.25 281 ARG A C 1
ATOM 2056 O O . ARG A 1 281 ? 6.402 41.938 -16.641 1 96.25 281 ARG A O 1
ATOM 2063 N N . VAL A 1 282 ? 5.871 41.562 -14.516 1 95.81 282 VAL A N 1
ATOM 2064 C CA . VAL A 1 282 ? 4.477 41.188 -14.75 1 95.81 282 VAL A CA 1
ATOM 2065 C C . VAL A 1 282 ? 3.57 42 -13.82 1 95.81 282 VAL A C 1
ATOM 2067 O O . VAL A 1 282 ? 3.838 42.094 -12.617 1 95.81 282 VAL A O 1
ATOM 2070 N N . LEU A 1 283 ? 2.576 42.562 -14.406 1 94.62 283 LEU A N 1
ATOM 2071 C CA . LEU A 1 283 ? 1.596 43.281 -13.594 1 94.62 283 LEU A CA 1
ATOM 2072 C C . LEU A 1 283 ? 0.348 42.438 -13.383 1 94.62 283 LEU A C 1
ATOM 2074 O O . LEU A 1 283 ? -0.247 41.938 -14.344 1 94.62 283 LEU A O 1
ATOM 2078 N N . LEU A 1 284 ? 0.033 42.219 -12.18 1 94.31 284 LEU A N 1
ATOM 2079 C CA . LEU A 1 284 ? -1.199 41.5 -11.836 1 94.31 284 LEU A CA 1
ATOM 2080 C C . LEU A 1 284 ? -2.264 42.5 -11.359 1 94.31 284 LEU A C 1
ATOM 2082 O O . LEU A 1 284 ? -1.994 43.344 -10.508 1 94.31 284 LEU A O 1
ATOM 2086 N N . GLY A 1 285 ? -3.439 42.438 -12.016 1 90.12 285 GLY A N 1
ATOM 2087 C CA . GLY A 1 285 ? -4.453 43.469 -11.766 1 90.12 285 GLY A CA 1
ATOM 2088 C C . GLY A 1 285 ? -4.059 44.844 -12.258 1 90.12 285 GLY A C 1
ATOM 2089 O O . GLY A 1 285 ? -4.477 45.844 -11.695 1 90.12 285 GLY A O 1
ATOM 2090 N N . ASP A 1 286 ? -3.09 44.844 -13.078 1 91.62 286 ASP A N 1
ATOM 2091 C CA . ASP A 1 286 ? -2.584 46.062 -13.727 1 91.62 286 ASP A CA 1
ATOM 2092 C C . ASP A 1 286 ? -1.888 46.969 -12.719 1 91.62 286 ASP A C 1
ATOM 2094 O O . ASP A 1 286 ? -1.979 48.188 -12.82 1 91.62 286 ASP A O 1
ATOM 2098 N N . ARG A 1 287 ? -1.302 46.375 -11.758 1 93.06 287 ARG A N 1
ATOM 2099 C CA . ARG A 1 287 ? -0.617 47.188 -10.742 1 93.06 287 ARG A CA 1
ATOM 2100 C C . ARG A 1 287 ? 0.563 46.406 -10.156 1 93.06 287 ARG A C 1
ATOM 2102 O O . ARG A 1 287 ? 0.703 45.219 -10.367 1 93.06 287 ARG A O 1
ATOM 2109 N N . ARG A 1 288 ? 1.4 47.156 -9.438 1 93.94 288 ARG A N 1
ATOM 2110 C CA . ARG A 1 288 ? 2.451 46.594 -8.617 1 93.94 288 ARG A CA 1
ATOM 2111 C C . ARG A 1 288 ? 1.894 46.094 -7.281 1 93.94 288 ARG A C 1
ATOM 2113 O O . ARG A 1 288 ? 0.823 46.531 -6.855 1 93.94 288 ARG A O 1
ATOM 2120 N N . PRO A 1 289 ? 2.564 45.188 -6.672 1 96.19 289 PRO A N 1
ATOM 2121 C CA . PRO A 1 289 ? 2.051 44.688 -5.398 1 96.19 289 PRO A CA 1
ATOM 2122 C C . PRO A 1 289 ? 2.342 45.625 -4.23 1 96.19 289 PRO A C 1
ATOM 2124 O O . PRO A 1 289 ? 3.326 46.375 -4.262 1 96.19 289 PRO A O 1
ATOM 2127 N N . THR A 1 290 ? 1.513 45.562 -3.293 1 94.94 290 THR A N 1
ATOM 2128 C CA . THR A 1 290 ? 1.677 46.281 -2.025 1 94.94 290 THR A CA 1
ATOM 2129 C C . THR A 1 290 ? 2.197 45.312 -0.947 1 94.94 290 THR A C 1
ATOM 2131 O O . THR A 1 290 ? 2.338 44.125 -1.183 1 94.94 290 THR A O 1
ATOM 2134 N N . ILE A 1 291 ? 2.484 45.906 0.178 1 94.75 291 ILE A N 1
ATOM 2135 C CA . ILE A 1 291 ? 2.861 45.094 1.333 1 94.75 291 ILE A CA 1
ATOM 2136 C C . ILE A 1 291 ? 1.711 44.188 1.712 1 94.75 291 ILE A C 1
ATOM 2138 O O . ILE A 1 291 ? 1.934 43.031 2.09 1 94.75 291 ILE A O 1
ATOM 2142 N N . ALA A 1 292 ? 0.538 44.688 1.6 1 93.62 292 ALA A N 1
ATOM 2143 C CA . ALA A 1 292 ? -0.636 43.844 1.872 1 93.62 292 ALA A CA 1
ATOM 2144 C C . ALA A 1 292 ? -0.679 42.625 0.947 1 93.62 292 ALA A C 1
ATOM 2146 O O . ALA A 1 292 ? -1.066 41.531 1.365 1 93.62 292 ALA A O 1
ATOM 2147 N N . ASP A 1 293 ? -0.325 42.844 -0.282 1 95 293 ASP A N 1
ATOM 2148 C CA . ASP A 1 293 ? -0.266 41.75 -1.231 1 95 293 ASP A CA 1
ATOM 2149 C C . ASP A 1 293 ? 0.781 40.719 -0.812 1 95 293 ASP A C 1
ATOM 2151 O O . ASP A 1 293 ? 0.557 39.5 -0.932 1 95 293 ASP A O 1
ATOM 2155 N N . LEU A 1 294 ? 1.895 41.219 -0.391 1 96.19 294 LEU A N 1
ATOM 2156 C CA . LEU A 1 294 ? 2.967 40.344 0.05 1 96.19 294 LEU A CA 1
ATOM 2157 C C . LEU A 1 294 ? 2.531 39.531 1.26 1 96.19 294 LEU A C 1
ATOM 2159 O O . LEU A 1 294 ? 2.736 38.312 1.298 1 96.19 294 LEU A O 1
ATOM 2163 N N . GLU A 1 295 ? 1.973 40.188 2.174 1 94.38 295 GLU A N 1
ATOM 2164 C CA . GLU A 1 295 ? 1.496 39.5 3.371 1 94.38 295 GLU A CA 1
ATOM 2165 C C . GLU A 1 295 ? 0.462 38.438 3.02 1 94.38 295 GLU A C 1
ATOM 2167 O O . GLU A 1 295 ? 0.482 37.344 3.578 1 94.38 295 GLU A O 1
ATOM 2172 N N . TYR A 1 296 ? -0.379 38.781 2.174 1 93.75 296 TYR A N 1
ATOM 2173 C CA . TYR A 1 296 ? -1.366 37.812 1.732 1 93.75 296 TYR A CA 1
ATOM 2174 C C . TYR A 1 296 ? -0.694 36.625 1.034 1 93.75 296 TYR A C 1
ATOM 2176 O O . TYR A 1 296 ? -1.055 35.469 1.265 1 93.75 296 TYR A O 1
ATOM 2184 N N . HIS A 1 297 ? 0.243 36.906 0.162 1 95.56 297 HIS A N 1
ATOM 2185 C CA . HIS A 1 297 ? 1.003 35.875 -0.542 1 95.56 297 HIS A CA 1
ATOM 2186 C C . HIS A 1 297 ? 1.644 34.906 0.437 1 95.56 297 HIS A C 1
ATOM 2188 O O . HIS A 1 297 ? 1.614 33.688 0.216 1 95.56 297 HIS A O 1
ATOM 2194 N N . LEU A 1 298 ? 2.135 35.406 1.482 1 95.75 298 LEU A N 1
ATOM 2195 C CA . LEU A 1 298 ? 2.805 34.594 2.475 1 95.75 298 LEU A CA 1
ATOM 2196 C C . LEU A 1 298 ? 1.82 33.625 3.121 1 95.75 298 LEU A C 1
ATOM 2198 O O . LEU A 1 298 ? 2.195 32.5 3.498 1 95.75 298 LEU A O 1
ATOM 2202 N N . THR A 1 299 ? 0.552 33.969 3.225 1 93.44 299 THR A N 1
ATOM 2203 C CA . THR A 1 299 ? -0.458 33.094 3.801 1 93.44 299 THR A CA 1
ATOM 2204 C C . THR A 1 299 ? -0.777 31.938 2.852 1 93.44 299 THR A C 1
ATOM 2206 O O . THR A 1 299 ? -1.396 30.953 3.252 1 93.44 299 THR A O 1
ATOM 2209 N N . THR A 1 300 ? -0.404 32.031 1.605 1 94.19 300 THR A N 1
ATOM 2210 C CA . THR A 1 300 ? -0.708 31 0.609 1 94.19 300 THR A CA 1
ATOM 2211 C C . THR A 1 300 ? 0.445 30 0.481 1 94.19 300 THR A C 1
ATOM 2213 O O . THR A 1 300 ? 0.432 29.141 -0.397 1 94.19 300 THR A O 1
ATOM 2216 N N . LEU A 1 301 ? 1.459 30.203 1.288 1 95.69 301 LEU A N 1
ATOM 2217 C CA . LEU A 1 301 ? 2.6 29.297 1.299 1 95.69 301 LEU A CA 1
ATOM 2218 C C . LEU A 1 301 ? 2.486 28.297 2.447 1 95.69 301 LEU A C 1
ATOM 2220 O O . LEU A 1 301 ? 2.186 28.688 3.58 1 95.69 301 LEU A O 1
ATOM 2224 N N . PHE A 1 302 ? 2.686 27.031 2.111 1 95.38 302 PHE A N 1
ATOM 2225 C CA . PHE A 1 302 ? 2.385 25.984 3.074 1 95.38 302 PHE A CA 1
ATOM 2226 C C . PHE A 1 302 ? 3.59 25.062 3.27 1 95.38 302 PHE A C 1
ATOM 2228 O O . PHE A 1 302 ? 3.469 23.844 3.178 1 95.38 302 PHE A O 1
ATOM 2235 N N . PRO A 1 303 ? 4.723 25.594 3.59 1 96.56 303 PRO A N 1
ATOM 2236 C CA . PRO A 1 303 ? 5.836 24.703 3.898 1 96.56 303 PRO A CA 1
ATOM 2237 C C . PRO A 1 303 ? 5.621 23.906 5.191 1 96.56 303 PRO A C 1
ATOM 2239 O O . PRO A 1 303 ? 4.781 24.281 6.012 1 96.56 303 PRO A O 1
ATOM 2242 N N . PRO A 1 304 ? 6.352 22.812 5.379 1 97.19 304 PRO A N 1
ATOM 2243 C CA . PRO A 1 304 ? 6.184 22.031 6.602 1 97.19 304 PRO A CA 1
ATOM 2244 C C . PRO A 1 304 ? 6.574 22.797 7.859 1 97.19 304 PRO A C 1
ATOM 2246 O O . PRO A 1 304 ? 6 22.578 8.93 1 97.19 304 PRO A O 1
ATOM 2249 N N . VAL A 1 305 ? 7.559 23.656 7.746 1 97.88 305 VAL A N 1
ATOM 2250 C CA . VAL A 1 305 ? 7.961 24.594 8.789 1 97.88 305 VAL A CA 1
ATOM 2251 C C . VAL A 1 305 ? 7.828 26.016 8.281 1 97.88 305 VAL A C 1
ATOM 2253 O O . VAL A 1 305 ? 8.609 26.453 7.43 1 97.88 305 VAL A O 1
ATOM 2256 N N . ARG A 1 306 ? 6.926 26.672 8.844 1 97.75 306 ARG A N 1
ATOM 2257 C CA . ARG A 1 306 ? 6.582 27.984 8.297 1 97.75 306 ARG A CA 1
ATOM 2258 C C . ARG A 1 306 ? 6.918 29.094 9.281 1 97.75 306 ARG A C 1
ATOM 2260 O O . ARG A 1 306 ? 6.402 29.109 10.406 1 97.75 306 ARG A O 1
ATOM 2267 N N . PRO A 1 307 ? 7.711 30.031 8.867 1 96.56 307 PRO A N 1
ATOM 2268 C CA . PRO A 1 307 ? 7.953 31.188 9.719 1 96.56 307 PRO A CA 1
ATOM 2269 C C . PRO A 1 307 ? 6.789 32.188 9.703 1 96.56 307 PRO A C 1
ATOM 2271 O O . PRO A 1 307 ? 6.324 32.594 8.633 1 96.56 307 PRO A O 1
ATOM 2274 N N . ARG A 1 308 ? 6.336 32.531 10.836 1 95 308 ARG A N 1
ATOM 2275 C CA . ARG A 1 308 ? 5.27 33.531 11.039 1 95 308 ARG A CA 1
ATOM 2276 C C . ARG A 1 308 ? 5.609 34.469 12.18 1 95 308 ARG A C 1
ATOM 2278 O O . ARG A 1 308 ? 4.738 34.812 12.977 1 95 308 ARG A O 1
ATOM 2285 N N . GLN A 1 309 ? 6.914 34.781 12.297 1 95.69 309 GLN A N 1
ATOM 2286 C CA . GLN A 1 309 ? 7.512 35.438 13.461 1 95.69 309 GLN A CA 1
ATOM 2287 C C . GLN A 1 309 ? 7.926 34.406 14.508 1 95.69 309 GLN A C 1
ATOM 2289 O O . GLN A 1 309 ? 8.836 34.656 15.297 1 95.69 309 GLN A O 1
ATOM 2294 N N . TRP A 1 310 ? 7.172 33.375 14.602 1 97.62 310 TRP A N 1
ATOM 2295 C CA . TRP A 1 310 ? 7.449 32.125 15.266 1 97.62 310 TRP A CA 1
ATOM 2296 C C . TRP A 1 310 ? 7.488 30.969 14.266 1 97.62 310 TRP A C 1
ATOM 2298 O O . TRP A 1 310 ? 7.41 31.188 13.055 1 97.62 310 TRP A O 1
ATOM 2308 N N . LEU A 1 311 ? 7.723 29.766 14.68 1 98.12 311 LEU A N 1
ATOM 2309 C CA . LEU A 1 311 ? 7.707 28.609 13.789 1 98.12 311 LEU A CA 1
ATOM 2310 C C . LEU A 1 311 ? 6.379 27.875 13.898 1 98.12 311 LEU A C 1
ATOM 2312 O O . LEU A 1 311 ? 5.93 27.531 14.992 1 98.12 311 LEU A O 1
ATOM 2316 N N . GLU A 1 312 ? 5.758 27.719 12.781 1 98.5 312 GLU A N 1
ATOM 2317 C CA . GLU A 1 312 ? 4.578 26.859 12.672 1 98.5 312 GLU A CA 1
ATOM 2318 C C . GLU A 1 312 ? 4.926 25.516 12.055 1 98.5 312 GLU A C 1
ATOM 2320 O O . GLU A 1 312 ? 5.332 25.438 10.891 1 98.5 312 GLU A O 1
ATOM 2325 N N . ILE A 1 313 ? 4.785 24.5 12.82 1 98.69 313 ILE A N 1
ATOM 2326 C CA . ILE A 1 313 ? 5.023 23.141 12.352 1 98.69 313 ILE A CA 1
ATOM 2327 C C . ILE A 1 313 ? 3.727 22.547 11.82 1 98.69 313 ILE A C 1
ATOM 2329 O O . ILE A 1 313 ? 2.727 22.469 12.539 1 98.69 313 ILE A O 1
ATOM 2333 N N . ARG A 1 314 ? 3.812 21.984 10.555 1 98.19 314 ARG A N 1
ATOM 2334 C CA . ARG A 1 314 ? 2.553 21.672 9.883 1 98.19 314 ARG A CA 1
ATOM 2335 C C . ARG A 1 314 ? 2.525 20.234 9.383 1 98.19 314 ARG A C 1
ATOM 2337 O O . ARG A 1 314 ? 1.62 19.844 8.648 1 98.19 314 ARG A O 1
ATOM 2344 N N . TYR A 1 315 ? 3.49 19.438 9.75 1 98.25 315 TYR A N 1
ATOM 2345 C CA . TYR A 1 315 ? 3.629 18.156 9.047 1 98.25 315 TYR A CA 1
ATOM 2346 C C . TYR A 1 315 ? 3.064 17.016 9.875 1 98.25 315 TYR A C 1
ATOM 2348 O O . TYR A 1 315 ? 3.32 15.844 9.586 1 98.25 315 TYR A O 1
ATOM 2356 N N . LEU A 1 316 ? 2.303 17.281 10.906 1 98.75 316 LEU A N 1
ATOM 2357 C CA . LEU A 1 316 ? 1.677 16.219 11.695 1 98.75 316 LEU A CA 1
ATOM 2358 C C . LEU A 1 316 ? 0.278 15.914 11.172 1 98.75 316 LEU A C 1
ATOM 2360 O O . LEU A 1 316 ? -0.496 16.828 10.875 1 98.75 316 LEU A O 1
ATOM 2364 N N . ASP A 1 317 ? -0.057 14.641 11.016 1 98.81 317 ASP A N 1
ATOM 2365 C CA . ASP A 1 317 ? -1.448 14.281 10.766 1 98.81 317 ASP A CA 1
ATOM 2366 C C . ASP A 1 317 ? -2.33 14.617 11.961 1 98.81 317 ASP A C 1
ATOM 2368 O O . ASP A 1 317 ? -1.844 14.695 13.094 1 98.81 317 ASP A O 1
ATOM 2372 N N . SER A 1 318 ? -3.588 14.844 11.711 1 98.56 318 SER A N 1
ATOM 2373 C CA . SER A 1 318 ? -4.555 14.766 12.805 1 98.56 318 SER A CA 1
ATOM 2374 C C . SER A 1 318 ? -4.547 13.383 13.445 1 98.56 318 SER A C 1
ATOM 2376 O O . SER A 1 318 ? -4.52 12.367 12.75 1 98.56 318 SER A O 1
ATOM 2378 N N . VAL A 1 319 ? -4.445 13.359 14.758 1 97.94 319 VAL A N 1
ATOM 2379 C CA . VAL A 1 319 ? -4.363 12.102 15.492 1 97.94 319 VAL A CA 1
ATOM 2380 C C . VAL A 1 319 ? -5.363 12.102 16.641 1 97.94 319 VAL A C 1
ATOM 2382 O O . VAL A 1 319 ? -5.828 13.164 17.062 1 97.94 319 VAL A O 1
ATOM 2385 N N . PRO A 1 320 ? -5.688 11.008 17.219 1 96 320 PRO A N 1
ATOM 2386 C CA . PRO A 1 320 ? -6.723 10.875 18.25 1 96 320 PRO A CA 1
ATOM 2387 C C . PRO A 1 320 ? -6.375 11.633 19.531 1 96 320 PRO A C 1
ATOM 2389 O O . PRO A 1 320 ? -5.195 11.836 19.828 1 96 320 PRO A O 1
ATOM 2392 N N . ASP A 1 321 ? -7.363 11.883 20.281 1 93.69 321 ASP A N 1
ATOM 2393 C CA . ASP A 1 321 ? -7.262 12.633 21.531 1 93.69 321 ASP A CA 1
ATOM 2394 C C . ASP A 1 321 ? -6.352 11.922 22.531 1 93.69 321 ASP A C 1
ATOM 2396 O O . ASP A 1 321 ? -5.695 12.562 23.344 1 93.69 321 ASP A O 1
ATOM 2400 N N . SER A 1 322 ? -6.324 10.688 22.406 1 93.88 322 SER A N 1
ATOM 2401 C CA . SER A 1 322 ? -5.531 9.898 23.344 1 93.88 322 SER A CA 1
ATOM 2402 C C . SER A 1 322 ? -4.047 9.977 23.016 1 93.88 322 SER A C 1
ATOM 2404 O O . SER A 1 322 ? -3.203 9.586 23.828 1 93.88 322 SER A O 1
ATOM 2406 N N . LEU A 1 323 ? -3.711 10.617 21.875 1 96.56 323 LEU A N 1
ATOM 2407 C CA . LEU A 1 323 ? -2.324 10.523 21.438 1 96.56 323 LEU A CA 1
ATOM 2408 C C . LEU A 1 323 ? -1.729 11.906 21.219 1 96.56 323 LEU A C 1
ATOM 2410 O O . LEU A 1 323 ? -0.546 12.133 21.484 1 96.56 323 LEU A O 1
ATOM 2414 N N . TRP A 1 324 ? -2.535 12.883 20.703 1 97 324 TRP A N 1
ATOM 2415 C CA . TRP A 1 324 ? -1.953 14.117 20.188 1 97 324 TRP A CA 1
ATOM 2416 C C . TRP A 1 324 ? -1.242 14.883 21.312 1 97 324 TRP A C 1
ATOM 2418 O O . TRP A 1 324 ? -0.248 15.57 21.062 1 97 324 TRP A O 1
ATOM 2428 N N . PRO A 1 325 ? -1.646 14.758 22.641 1 98.12 325 PRO A N 1
ATOM 2429 C CA . PRO A 1 325 ? -0.878 15.461 23.672 1 98.12 325 PRO A CA 1
ATOM 2430 C C . PRO A 1 325 ? 0.576 15 23.75 1 98.12 325 PRO A C 1
ATOM 2432 O O . PRO A 1 325 ? 1.484 15.828 23.875 1 98.12 325 PRO A O 1
ATOM 2435 N N . ALA A 1 326 ? 0.736 13.688 23.641 1 98.62 326 ALA A N 1
ATOM 2436 C CA . ALA A 1 326 ? 2.094 13.148 23.672 1 98.62 326 ALA A CA 1
ATOM 2437 C C . ALA A 1 326 ? 2.885 13.578 22.438 1 98.62 326 ALA A C 1
ATOM 2439 O O . ALA A 1 326 ? 4.082 13.852 22.531 1 98.62 326 ALA A O 1
ATOM 2440 N N . VAL A 1 327 ? 2.25 13.664 21.328 1 98.69 327 VAL A N 1
ATOM 2441 C CA . VAL A 1 327 ? 2.879 14.023 20.062 1 98.69 327 VAL A CA 1
ATOM 2442 C C . VAL A 1 327 ? 3.395 15.461 20.125 1 98.69 327 VAL A C 1
ATOM 2444 O O . VAL A 1 327 ? 4.562 15.727 19.828 1 98.69 327 VAL A O 1
ATOM 2447 N N . VAL A 1 328 ? 2.562 16.375 20.562 1 98.81 328 VAL A N 1
ATOM 2448 C CA . VAL A 1 328 ? 2.951 17.781 20.578 1 98.81 328 VAL A CA 1
ATOM 2449 C C . VAL A 1 328 ? 3.961 18.031 21.688 1 98.81 328 VAL A C 1
ATOM 2451 O O . VAL A 1 328 ? 4.883 18.844 21.531 1 98.81 328 VAL A O 1
ATOM 2454 N N . PHE A 1 329 ? 3.816 17.344 22.859 1 98.88 329 PHE A N 1
ATOM 2455 C CA . PHE A 1 329 ? 4.82 17.469 23.906 1 98.88 329 PHE A CA 1
ATOM 2456 C C . PHE A 1 329 ? 6.191 17.047 23.391 1 98.88 329 PHE A C 1
ATOM 2458 O O . PHE A 1 329 ? 7.188 17.734 23.625 1 98.88 329 PHE A O 1
ATOM 2465 N N . THR A 1 330 ? 6.188 15.906 22.703 1 98.94 330 THR A N 1
ATOM 2466 C CA . THR A 1 330 ? 7.441 15.383 22.188 1 98.94 330 THR A CA 1
ATOM 2467 C C . THR A 1 330 ? 8.109 16.391 21.25 1 98.94 330 THR A C 1
ATOM 2469 O O . THR A 1 330 ? 9.281 16.719 21.422 1 98.94 330 THR A O 1
ATOM 2472 N N . LEU A 1 331 ? 7.379 16.906 20.344 1 98.88 331 LEU A N 1
ATOM 2473 C CA . LEU A 1 331 ? 7.922 17.859 19.375 1 98.88 331 LEU A CA 1
ATOM 2474 C C . LEU A 1 331 ? 8.469 19.094 20.078 1 98.88 331 LEU A C 1
ATOM 2476 O O . LEU A 1 331 ? 9.602 19.5 19.828 1 98.88 331 LEU A O 1
ATOM 2480 N N . VAL A 1 332 ? 7.73 19.656 21 1 98.88 332 VAL A N 1
ATOM 2481 C CA . VAL A 1 332 ? 8.109 20.891 21.688 1 98.88 332 VAL A CA 1
ATOM 2482 C C . VAL A 1 332 ? 9.312 20.641 22.594 1 98.88 332 VAL A C 1
ATOM 2484 O O . VAL A 1 332 ? 10.25 21.438 22.625 1 98.88 332 VAL A O 1
ATOM 2487 N N . ALA A 1 333 ? 9.297 19.5 23.297 1 98.62 333 ALA A N 1
ATOM 2488 C CA . ALA A 1 333 ? 10.406 19.156 24.172 1 98.62 333 ALA A CA 1
ATOM 2489 C C . ALA A 1 333 ? 11.711 19.031 23.391 1 98.62 333 ALA A C 1
ATOM 2491 O O . ALA A 1 333 ? 12.758 19.484 23.844 1 98.62 333 ALA A O 1
ATOM 2492 N N . LEU A 1 334 ? 11.625 18.453 22.266 1 98.75 334 LEU A N 1
ATOM 2493 C CA . LEU A 1 334 ? 12.812 18.203 21.453 1 98.75 334 LEU A CA 1
ATOM 2494 C C . LEU A 1 334 ? 13.359 19.484 20.875 1 98.75 334 LEU A C 1
ATOM 2496 O O . LEU A 1 334 ? 14.523 19.547 20.453 1 98.75 334 LEU A O 1
ATOM 2500 N N . LEU A 1 335 ? 12.539 20.5 20.812 1 98.62 335 LEU A N 1
ATOM 2501 C CA . LEU A 1 335 ? 12.969 21.766 20.203 1 98.62 335 LEU A CA 1
ATOM 2502 C C . LEU A 1 335 ? 13.312 22.781 21.281 1 98.62 335 LEU A C 1
ATOM 2504 O O . LEU A 1 335 ? 14.242 23.578 21.109 1 98.62 335 LEU A O 1
ATOM 2508 N N . ASP A 1 336 ? 12.672 22.781 22.422 1 97.81 336 ASP A N 1
ATOM 2509 C CA . ASP A 1 336 ? 12.773 23.859 23.406 1 97.81 336 ASP A CA 1
ATOM 2510 C C . ASP A 1 336 ? 13.867 23.547 24.438 1 97.81 336 ASP A C 1
ATOM 2512 O O . ASP A 1 336 ? 14.477 24.469 24.984 1 97.81 336 ASP A O 1
ATOM 2516 N N . ASP A 1 337 ? 14.023 22.25 24.812 1 97.06 337 ASP A N 1
ATOM 2517 C CA . ASP A 1 337 ? 15.07 21.859 25.75 1 97.06 337 ASP A CA 1
ATOM 2518 C C . ASP A 1 337 ? 16.406 21.688 25.031 1 97.06 337 ASP A C 1
ATOM 2520 O O . ASP A 1 337 ? 16.562 20.812 24.172 1 97.06 337 ASP A O 1
ATOM 2524 N N . PRO A 1 338 ? 17.391 22.5 25.406 1 96.44 338 PRO A N 1
ATOM 2525 C CA . PRO A 1 338 ? 18.656 22.484 24.672 1 96.44 338 PRO A CA 1
ATOM 2526 C C . PRO A 1 338 ? 19.312 21.109 24.656 1 96.44 338 PRO A C 1
ATOM 2528 O O . PRO A 1 338 ? 19.828 20.672 23.625 1 96.44 338 PRO A O 1
ATOM 2531 N N . ALA A 1 339 ? 19.281 20.453 25.766 1 97.81 339 ALA A N 1
ATOM 2532 C CA . ALA A 1 339 ? 19.875 19.125 25.812 1 97.81 339 ALA A CA 1
ATOM 2533 C C . ALA A 1 339 ? 19.094 18.141 24.953 1 97.81 339 ALA A C 1
ATOM 2535 O O . ALA A 1 339 ? 19.688 17.312 24.25 1 97.81 339 ALA A O 1
ATOM 2536 N N . ALA A 1 340 ? 17.797 18.188 25.031 1 98.5 340 ALA A N 1
ATOM 2537 C CA . ALA A 1 340 ? 16.953 17.328 24.203 1 98.5 340 ALA A CA 1
ATOM 2538 C C . ALA A 1 340 ? 17.156 17.625 22.719 1 98.5 340 ALA A C 1
ATOM 2540 O O . ALA A 1 340 ? 17.172 16.719 21.891 1 98.5 340 ALA A O 1
ATOM 2541 N N . ALA A 1 341 ? 17.297 18.875 22.422 1 98.5 341 ALA A N 1
ATOM 2542 C CA . ALA A 1 341 ? 17.484 19.297 21.031 1 98.5 341 ALA A CA 1
ATOM 2543 C C . ALA A 1 341 ? 18.75 18.703 20.438 1 98.5 341 ALA A C 1
ATOM 2545 O O . ALA A 1 341 ? 18.734 18.219 19.297 1 98.5 341 ALA A O 1
ATOM 2546 N N . ASP A 1 342 ? 19.797 18.734 21.219 1 98.38 342 ASP A N 1
ATOM 2547 C CA . ASP A 1 342 ? 21.062 18.172 20.766 1 98.38 342 ASP A CA 1
ATOM 2548 C C . ASP A 1 342 ? 20.922 16.672 20.516 1 98.38 342 ASP A C 1
ATOM 2550 O O . ASP A 1 342 ? 21.375 16.156 19.5 1 98.38 342 ASP A O 1
ATOM 2554 N N . LEU A 1 343 ? 20.312 16.016 21.422 1 98.62 343 LEU A N 1
ATOM 2555 C CA . LEU A 1 343 ? 20.125 14.562 21.312 1 98.62 343 LEU A CA 1
ATOM 2556 C C . LEU A 1 343 ? 19.219 14.227 20.141 1 98.62 343 LEU A C 1
ATOM 2558 O O . LEU A 1 343 ? 19.453 13.25 19.422 1 98.62 343 LEU A O 1
ATOM 2562 N N . ALA A 1 344 ? 18.188 15.016 19.953 1 98.81 344 ALA A N 1
ATOM 2563 C CA . ALA A 1 344 ? 17.25 14.797 18.859 1 98.81 344 ALA A CA 1
ATOM 2564 C C . ALA A 1 344 ? 17.938 15 17.516 1 98.81 344 ALA A C 1
ATOM 2566 O O . ALA A 1 344 ? 17.703 14.234 16.562 1 98.81 344 ALA A O 1
ATOM 2567 N N . ALA A 1 345 ? 18.766 16.016 17.422 1 98.56 345 ALA A N 1
ATOM 2568 C CA . ALA A 1 345 ? 19.5 16.281 16.188 1 98.56 345 ALA A CA 1
ATOM 2569 C C . ALA A 1 345 ? 20.344 15.078 15.789 1 98.56 345 ALA A C 1
ATOM 2571 O O . ALA A 1 345 ? 20.391 14.703 14.609 1 98.56 345 ALA A O 1
ATOM 2572 N N . GLU A 1 346 ? 20.938 14.508 16.734 1 98.56 346 GLU A N 1
ATOM 2573 C CA . GLU A 1 346 ? 21.75 13.32 16.484 1 98.56 346 GLU A CA 1
ATOM 2574 C C . GLU A 1 346 ? 20.891 12.133 16.062 1 98.56 346 GLU A C 1
ATOM 2576 O O . GLU A 1 346 ? 21.234 11.406 15.141 1 98.56 346 GLU A O 1
ATOM 2581 N N . ALA A 1 347 ? 19.797 11.977 16.703 1 98.75 347 ALA A N 1
ATOM 2582 C CA . ALA A 1 347 ? 18.922 10.828 16.484 1 98.75 347 ALA A CA 1
ATOM 2583 C C . ALA A 1 347 ? 18.312 10.852 15.078 1 98.75 347 ALA A C 1
ATOM 2585 O O . ALA A 1 347 ? 18.156 9.805 14.453 1 98.75 347 ALA A O 1
ATOM 2586 N N . VAL A 1 348 ? 18 12.008 14.555 1 98.75 348 VAL A N 1
ATOM 2587 C CA . VAL A 1 348 ? 17.219 12.07 13.328 1 98.75 348 VAL A CA 1
ATOM 2588 C C . VAL A 1 348 ? 18.125 12.352 12.141 1 98.75 348 VAL A C 1
ATOM 2590 O O . VAL A 1 348 ? 17.688 12.328 10.984 1 98.75 348 VAL A O 1
ATOM 2593 N N . GLU A 1 349 ? 19.391 12.578 12.367 1 98.25 349 GLU A N 1
ATOM 2594 C CA . GLU A 1 349 ? 20.328 12.945 11.32 1 98.25 349 GLU A CA 1
ATOM 2595 C C . GLU A 1 349 ? 20.281 11.961 10.156 1 98.25 349 GLU A C 1
ATOM 2597 O O . GLU A 1 349 ? 20.188 12.367 9 1 98.25 349 GLU A O 1
ATOM 2602 N N . PRO A 1 350 ? 20.172 10.633 10.398 1 98.31 350 PRO A N 1
ATOM 2603 C CA . PRO A 1 350 ? 20.203 9.688 9.281 1 98.31 350 PRO A CA 1
ATOM 2604 C C . PRO A 1 350 ? 18.953 9.742 8.422 1 98.31 350 PRO A C 1
ATOM 2606 O O . PRO A 1 350 ? 18.938 9.242 7.293 1 98.31 350 PRO A O 1
ATOM 2609 N N . VAL A 1 351 ? 17.859 10.328 8.961 1 98.62 351 VAL A N 1
ATOM 2610 C CA . VAL A 1 351 ? 16.594 10.281 8.25 1 98.62 351 VAL A CA 1
ATOM 2611 C C . VAL A 1 351 ? 16.047 11.695 8.055 1 98.62 351 VAL A C 1
ATOM 2613 O O . VAL A 1 351 ? 14.867 11.883 7.762 1 98.62 351 VAL A O 1
ATOM 2616 N N . ALA A 1 352 ? 16.875 12.703 8.172 1 97.19 352 ALA A N 1
ATOM 2617 C CA . ALA A 1 352 ? 16.469 14.109 8.195 1 97.19 352 ALA A CA 1
ATOM 2618 C C . ALA A 1 352 ? 15.805 14.508 6.883 1 97.19 352 ALA A C 1
ATOM 2620 O O . ALA A 1 352 ? 15.016 15.453 6.844 1 97.19 352 ALA A O 1
ATOM 2621 N N . THR A 1 353 ? 16.078 13.773 5.801 1 95.75 353 THR A N 1
ATOM 2622 C CA . THR A 1 353 ? 15.531 14.156 4.5 1 95.75 353 THR A CA 1
ATOM 2623 C C . THR A 1 353 ? 14.609 13.062 3.959 1 95.75 353 THR A C 1
ATOM 2625 O O . THR A 1 353 ? 14.242 13.078 2.783 1 95.75 353 THR A O 1
ATOM 2628 N N . ALA A 1 354 ? 14.234 12.133 4.82 1 97.62 354 ALA A N 1
ATOM 2629 C CA . ALA A 1 354 ? 13.484 10.969 4.359 1 97.62 354 ALA A CA 1
ATOM 2630 C C . ALA A 1 354 ? 11.984 11.25 4.371 1 97.62 354 ALA A C 1
ATOM 2632 O O . ALA A 1 354 ? 11.203 10.445 4.887 1 97.62 354 ALA A O 1
ATOM 2633 N N . TRP A 1 355 ? 11.578 12.375 3.746 1 96.75 355 TRP A N 1
ATOM 2634 C CA . TRP A 1 355 ? 10.195 12.836 3.783 1 96.75 355 TRP A CA 1
ATOM 2635 C C . TRP A 1 355 ? 9.266 11.836 3.107 1 96.75 355 TRP A C 1
ATOM 2637 O O . TRP A 1 355 ? 8.266 11.414 3.691 1 96.75 355 TRP A O 1
ATOM 2647 N N . ASP A 1 356 ? 9.656 11.352 1.934 1 95.69 356 ASP A N 1
ATOM 2648 C CA . ASP A 1 356 ? 8.812 10.43 1.174 1 95.69 356 ASP A CA 1
ATOM 2649 C C . ASP A 1 356 ? 8.727 9.07 1.855 1 95.69 356 ASP A C 1
ATOM 2651 O O . ASP A 1 356 ? 7.656 8.461 1.919 1 95.69 356 ASP A O 1
ATOM 2655 N N . THR A 1 357 ? 9.836 8.617 2.326 1 97.5 357 THR A N 1
ATOM 2656 C CA . THR A 1 357 ? 9.867 7.336 3.02 1 97.5 357 THR A CA 1
ATOM 2657 C C . THR A 1 357 ? 8.984 7.375 4.266 1 97.5 357 THR A C 1
ATOM 2659 O O . THR A 1 357 ? 8.266 6.418 4.555 1 97.5 357 THR A O 1
ATOM 2662 N N . ALA A 1 358 ? 9.039 8.461 4.965 1 98.69 358 ALA A N 1
ATOM 2663 C CA . ALA A 1 358 ? 8.227 8.625 6.172 1 98.69 358 ALA A CA 1
ATOM 2664 C C . ALA A 1 358 ? 6.738 8.578 5.848 1 98.69 358 ALA A C 1
ATOM 2666 O O . ALA A 1 358 ? 5.965 7.938 6.559 1 98.69 358 ALA A O 1
ATOM 2667 N N . ALA A 1 359 ? 6.387 9.242 4.801 1 98.31 359 ALA A N 1
ATOM 2668 C CA . ALA A 1 359 ? 4.98 9.312 4.414 1 98.31 359 ALA A CA 1
ATOM 2669 C C . ALA A 1 359 ? 4.48 7.965 3.906 1 98.31 359 ALA A C 1
ATOM 2671 O O . ALA A 1 359 ? 3.342 7.578 4.176 1 98.31 359 ALA A O 1
ATOM 2672 N N . ARG A 1 360 ? 5.328 7.273 3.238 1 96.5 360 ARG A N 1
ATOM 2673 C CA . ARG A 1 360 ? 4.922 6.031 2.592 1 96.5 360 ARG A CA 1
ATOM 2674 C C . ARG A 1 360 ? 4.984 4.859 3.564 1 96.5 360 ARG A C 1
ATOM 2676 O O . ARG A 1 360 ? 4.027 4.094 3.684 1 96.5 360 ARG A O 1
ATOM 2683 N N . LEU A 1 361 ? 6.094 4.742 4.312 1 96.5 361 LEU A N 1
ATOM 2684 C CA . LEU A 1 361 ? 6.355 3.545 5.105 1 96.5 361 LEU A CA 1
ATOM 2685 C C . LEU A 1 361 ? 6.199 3.834 6.594 1 96.5 361 LEU A C 1
ATOM 2687 O O . LEU A 1 361 ? 5.922 2.928 7.383 1 96.5 361 LEU A O 1
ATOM 2691 N N . GLY A 1 362 ? 6.438 5.062 6.984 1 98.31 362 GLY A N 1
ATOM 2692 C CA . GLY A 1 362 ? 6.383 5.41 8.398 1 98.31 362 GLY A CA 1
ATOM 2693 C C . GLY A 1 362 ? 7.34 4.598 9.25 1 98.31 362 GLY A C 1
ATOM 2694 O O . GLY A 1 362 ? 8.531 4.5 8.938 1 98.31 362 GLY A O 1
ATOM 2695 N N . LEU A 1 363 ? 6.883 4.027 10.25 1 98.44 363 LEU A N 1
ATOM 2696 C CA . LEU A 1 363 ? 7.707 3.35 11.242 1 98.44 363 LEU A CA 1
ATOM 2697 C C . LEU A 1 363 ? 8.055 1.937 10.789 1 98.44 363 LEU A C 1
ATOM 2699 O O . LEU A 1 363 ? 8.789 1.222 11.469 1 98.44 363 LEU A O 1
ATOM 2703 N N . ARG A 1 364 ? 7.57 1.534 9.664 1 95.56 364 ARG A N 1
ATOM 2704 C CA . ARG A 1 364 ? 8 0.26 9.102 1 95.56 364 ARG A CA 1
ATOM 2705 C C . ARG A 1 364 ? 9.422 0.355 8.555 1 95.56 364 ARG A C 1
ATOM 2707 O O . ARG A 1 364 ? 10.07 -0.665 8.305 1 95.56 364 ARG A O 1
ATOM 2714 N N . ASP A 1 365 ? 9.859 1.579 8.25 1 97.5 365 ASP A N 1
ATOM 2715 C CA . ASP A 1 365 ? 11.258 1.791 7.906 1 97.5 365 ASP A CA 1
ATOM 2716 C C . ASP A 1 365 ? 12.148 1.69 9.148 1 97.5 365 ASP A C 1
ATOM 2718 O O . ASP A 1 365 ? 11.922 2.391 10.133 1 97.5 365 ASP A O 1
ATOM 2722 N N . ARG A 1 366 ? 13.156 0.99 9.07 1 97.06 366 ARG A N 1
ATOM 2723 C CA . ARG A 1 366 ? 13.969 0.659 10.234 1 97.06 366 ARG A CA 1
ATOM 2724 C C . ARG A 1 366 ? 14.664 1.9 10.789 1 97.06 366 ARG A C 1
ATOM 2726 O O . ARG A 1 366 ? 14.766 2.068 12.008 1 97.06 366 ARG A O 1
ATOM 2733 N N . ARG A 1 367 ? 15.172 2.713 9.914 1 98.38 367 ARG A N 1
ATOM 2734 C CA . ARG A 1 367 ? 15.898 3.895 10.367 1 98.38 367 ARG A CA 1
ATOM 2735 C C . ARG A 1 367 ? 14.953 4.922 10.977 1 98.38 367 ARG A C 1
ATOM 2737 O O . ARG A 1 367 ? 15.289 5.566 11.977 1 98.38 367 ARG A O 1
ATOM 2744 N N . LEU A 1 368 ? 13.773 5.105 10.414 1 98.81 368 LEU A N 1
ATOM 2745 C CA . LEU A 1 368 ? 12.781 6.008 10.984 1 98.81 368 LEU A CA 1
ATOM 2746 C C . LEU A 1 368 ? 12.281 5.496 12.328 1 98.81 368 LEU A C 1
ATOM 2748 O O . LEU A 1 368 ? 12.07 6.285 13.258 1 98.81 368 LEU A O 1
ATOM 2752 N N . CYS A 1 369 ? 12.156 4.223 12.414 1 98.69 369 CYS A N 1
ATOM 2753 C CA . CYS A 1 369 ? 11.727 3.623 13.68 1 98.69 369 CYS A CA 1
ATOM 2754 C C . CYS A 1 369 ? 12.758 3.863 14.773 1 98.69 369 CYS A C 1
ATOM 2756 O O . CYS A 1 369 ? 12.406 4.199 15.906 1 98.69 369 CYS A O 1
ATOM 2758 N N . ALA A 1 370 ? 13.969 3.668 14.398 1 98.69 370 ALA A N 1
ATOM 2759 C CA . ALA A 1 370 ? 15.047 3.9 15.359 1 98.69 370 ALA A CA 1
ATOM 2760 C C . ALA A 1 370 ? 15.062 5.352 15.82 1 98.69 370 ALA A C 1
ATOM 2762 O O . ALA A 1 370 ? 15.188 5.625 17.016 1 98.69 370 ALA A O 1
ATOM 2763 N N . ALA A 1 371 ? 14.961 6.266 14.906 1 98.88 371 ALA A N 1
ATOM 2764 C CA . ALA A 1 371 ? 14.93 7.688 15.234 1 98.88 371 ALA A CA 1
ATOM 2765 C C . ALA A 1 371 ? 13.727 8.016 16.109 1 98.88 371 ALA A C 1
ATOM 2767 O O . ALA A 1 371 ? 13.859 8.75 17.109 1 98.88 371 ALA A O 1
ATOM 2768 N N . ALA A 1 372 ? 12.609 7.48 15.797 1 98.88 372 ALA A N 1
ATOM 2769 C CA . ALA A 1 372 ? 11.383 7.727 16.547 1 98.88 372 ALA A CA 1
ATOM 2770 C C . ALA A 1 372 ? 11.508 7.207 17.984 1 98.88 372 ALA A C 1
ATOM 2772 O O . ALA A 1 372 ? 11.117 7.891 18.938 1 98.88 372 ALA A O 1
ATOM 2773 N N . ASN A 1 373 ? 12.023 6 18.094 1 98.81 373 ASN A N 1
ATOM 2774 C CA . ASN A 1 373 ? 12.219 5.426 19.422 1 98.81 373 ASN A CA 1
ATOM 2775 C C . ASN A 1 373 ? 13.109 6.312 20.297 1 98.81 373 ASN A C 1
ATOM 2777 O O . ASN A 1 373 ? 12.789 6.559 21.469 1 98.81 373 ASN A O 1
ATOM 2781 N N . ARG A 1 374 ? 14.156 6.773 19.719 1 98.81 374 ARG A N 1
ATOM 2782 C CA . ARG A 1 374 ? 15.078 7.625 20.453 1 98.81 374 ARG A CA 1
ATOM 2783 C C . ARG A 1 374 ? 14.422 8.945 20.844 1 98.81 374 ARG A C 1
ATOM 2785 O O . ARG A 1 374 ? 14.523 9.391 21.984 1 98.81 374 ARG A O 1
ATOM 2792 N N . CYS A 1 375 ? 13.734 9.57 19.922 1 98.88 375 CYS A N 1
ATOM 2793 C CA . CYS A 1 375 ? 13.086 10.852 20.172 1 98.88 375 CYS A CA 1
ATOM 2794 C C . CYS A 1 375 ? 12.023 10.727 21.25 1 98.88 375 CYS A C 1
ATOM 2796 O O . CYS A 1 375 ? 11.945 11.555 22.156 1 98.88 375 CYS A O 1
ATOM 2798 N N . VAL A 1 376 ? 11.234 9.688 21.156 1 98.88 376 VAL A N 1
ATOM 2799 C CA . VAL A 1 376 ? 10.172 9.477 22.125 1 98.88 376 VAL A CA 1
ATOM 2800 C C . VAL A 1 376 ? 10.773 9.211 23.5 1 98.88 376 VAL A C 1
ATOM 2802 O O . VAL A 1 376 ? 10.266 9.688 24.516 1 98.88 376 VAL A O 1
ATOM 2805 N N . ALA A 1 377 ? 11.867 8.477 23.531 1 98.62 377 ALA A N 1
ATOM 2806 C CA . ALA A 1 377 ? 12.531 8.211 24.812 1 98.62 377 ALA A CA 1
ATOM 2807 C C . ALA A 1 377 ? 13.039 9.5 25.438 1 98.62 377 ALA A C 1
ATOM 2809 O O . ALA A 1 377 ? 12.891 9.711 26.641 1 98.62 377 ALA A O 1
ATOM 2810 N N . ILE A 1 378 ? 13.664 10.336 24.656 1 98.69 378 ILE A N 1
ATOM 2811 C CA . ILE A 1 378 ? 14.18 11.609 25.141 1 98.69 378 ILE A CA 1
ATOM 2812 C C . ILE A 1 378 ? 13.039 12.438 25.734 1 98.69 378 ILE A C 1
ATOM 2814 O O . ILE A 1 378 ? 13.172 13 26.828 1 98.69 378 ILE A O 1
ATOM 2818 N N . ALA A 1 379 ? 11.922 12.5 25.016 1 98.69 379 ALA A N 1
ATOM 2819 C CA . ALA A 1 379 ? 10.766 13.281 25.469 1 98.69 379 ALA A CA 1
ATOM 2820 C C . ALA A 1 379 ? 10.141 12.672 26.719 1 98.69 379 ALA A C 1
ATOM 2822 O O . ALA A 1 379 ? 9.742 13.391 27.625 1 98.69 379 ALA A O 1
ATOM 2823 N N . ALA A 1 380 ? 10.062 11.352 26.734 1 98 380 ALA A N 1
ATOM 2824 C CA . ALA A 1 380 ? 9.438 10.656 27.844 1 98 380 ALA A CA 1
ATOM 2825 C C . ALA A 1 380 ? 10.18 10.938 29.156 1 98 380 ALA A C 1
ATOM 2827 O O . ALA A 1 380 ? 9.562 11.055 30.219 1 98 380 ALA A O 1
ATOM 2828 N N . GLU A 1 381 ? 11.43 11.062 29.078 1 96.88 381 GLU A N 1
ATOM 2829 C CA . GLU A 1 381 ? 12.25 11.367 30.25 1 96.88 381 GLU A CA 1
ATOM 2830 C C . GLU A 1 381 ? 11.914 12.742 30.828 1 96.88 381 GLU A C 1
ATOM 2832 O O . GLU A 1 381 ? 12.188 13.016 32 1 96.88 381 GLU A O 1
ATOM 2837 N N . ARG A 1 382 ? 11.336 13.539 30.047 1 96.81 382 ARG A N 1
ATOM 2838 C CA . ARG A 1 382 ? 11.102 14.93 30.422 1 96.81 382 ARG A CA 1
ATOM 2839 C C . ARG A 1 382 ? 9.609 15.195 30.625 1 96.81 382 ARG A C 1
ATOM 2841 O O . ARG A 1 382 ? 9.219 16.297 31 1 96.81 382 ARG A O 1
ATOM 2848 N N . ALA A 1 383 ? 8.797 14.195 30.375 1 97.62 383 ALA A N 1
ATOM 2849 C CA . ALA A 1 383 ? 7.344 14.359 30.406 1 97.62 383 ALA A CA 1
ATOM 2850 C C . ALA A 1 383 ? 6.84 14.461 31.844 1 97.62 383 ALA A C 1
ATOM 2852 O O . ALA A 1 383 ? 7.301 13.734 32.719 1 97.62 383 ALA A O 1
ATOM 2853 N N . PRO A 1 384 ? 5.992 15.391 32.125 1 97.12 384 PRO A N 1
ATOM 2854 C CA . PRO A 1 384 ? 5.375 15.438 33.469 1 97.12 384 PRO A CA 1
ATOM 2855 C C . PRO A 1 384 ? 4.406 14.289 33.688 1 97.12 384 PRO A C 1
ATOM 2857 O O . PRO A 1 384 ? 4.055 13.562 32.781 1 97.12 384 PRO A O 1
ATOM 2860 N N . ALA A 1 385 ? 3.891 14.203 34.844 1 95.69 385 ALA A N 1
ATOM 2861 C CA . ALA A 1 385 ? 3.051 13.086 35.281 1 95.69 385 ALA A CA 1
ATOM 2862 C C . ALA A 1 385 ? 1.713 13.094 34.531 1 95.69 385 ALA A C 1
ATOM 2864 O O . ALA A 1 385 ? 1.149 12.031 34.25 1 95.69 385 ALA A O 1
ATOM 2865 N N . GLU A 1 386 ? 1.263 14.234 34.188 1 94.25 386 GLU A N 1
ATOM 2866 C CA . GLU A 1 386 ? -0.033 14.383 33.531 1 94.25 386 GLU A CA 1
ATOM 2867 C C . GLU A 1 386 ? -0.032 13.727 32.156 1 94.25 386 GLU A C 1
ATOM 2869 O O . GLU A 1 386 ? -1.092 13.391 31.625 1 94.25 386 GLU A O 1
ATOM 2874 N N . LEU A 1 387 ?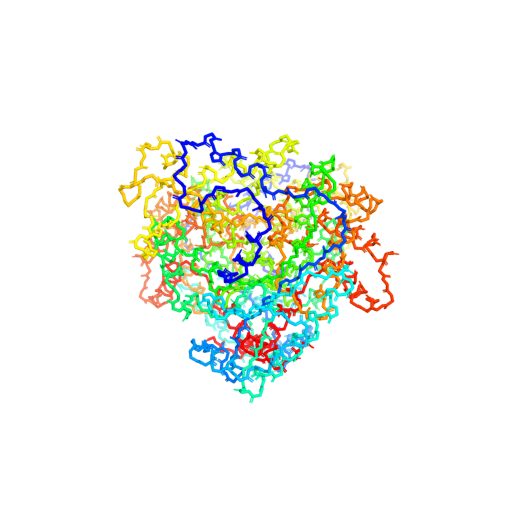 1.178 13.484 31.594 1 97.38 387 LEU A N 1
ATOM 2875 C CA . LEU A 1 387 ? 1.26 12.953 30.234 1 97.38 387 LEU A CA 1
ATOM 2876 C C . LEU A 1 387 ? 1.764 11.516 30.25 1 97.38 387 LEU A C 1
ATOM 2878 O O . LEU A 1 387 ? 2.141 10.984 29.203 1 97.38 387 LEU A O 1
ATOM 2882 N N . THR A 1 388 ? 1.73 10.891 31.391 1 96.44 388 THR A N 1
ATOM 2883 C CA . THR A 1 388 ? 2.285 9.547 31.5 1 96.44 388 THR A CA 1
ATOM 2884 C C . THR A 1 388 ? 1.569 8.578 30.562 1 96.44 388 THR A C 1
ATOM 2886 O O . THR A 1 388 ? 2.211 7.879 29.781 1 96.44 388 THR A O 1
ATOM 2889 N N . GLU A 1 389 ? 0.277 8.602 30.609 1 95.88 389 GLU A N 1
ATOM 2890 C CA . GLU A 1 389 ? -0.496 7.641 29.828 1 95.88 389 GLU A CA 1
ATOM 2891 C C . GLU A 1 389 ? -0.354 7.902 28.328 1 95.88 389 GLU A C 1
ATOM 2893 O O . GLU A 1 389 ? -0.029 6.992 27.562 1 95.88 389 GLU A O 1
ATOM 2898 N N . PRO A 1 390 ? -0.523 9.133 27.875 1 96.56 390 PRO A N 1
ATOM 2899 C CA . PRO A 1 390 ? -0.334 9.383 26.438 1 96.56 390 PRO A CA 1
ATOM 2900 C C . PRO A 1 390 ? 1.087 9.078 25.969 1 96.56 390 PRO A C 1
ATOM 2902 O O . PRO A 1 390 ? 1.279 8.562 24.875 1 96.56 390 PRO A O 1
ATOM 2905 N N . MET A 1 391 ? 2.068 9.406 26.797 1 98.19 391 MET A N 1
ATOM 2906 C CA . MET A 1 391 ? 3.455 9.148 26.422 1 98.19 391 MET A CA 1
ATOM 2907 C C . MET A 1 391 ? 3.723 7.648 26.344 1 98.19 391 MET A C 1
ATOM 2909 O O . MET A 1 391 ? 4.469 7.195 25.469 1 98.19 391 MET A O 1
ATOM 2913 N N . GLN A 1 392 ? 3.123 6.91 27.25 1 97.81 392 GLN A N 1
ATOM 2914 C CA . GLN A 1 392 ? 3.275 5.457 27.219 1 97.81 392 GLN A CA 1
ATOM 2915 C C . GLN A 1 392 ? 2.652 4.871 25.953 1 97.81 392 GLN A C 1
ATOM 2917 O O . GLN A 1 392 ? 3.223 3.973 25.328 1 97.81 392 GLN A O 1
ATOM 2922 N N . ARG A 1 393 ? 1.501 5.359 25.625 1 96.88 393 ARG A N 1
ATOM 2923 C CA . ARG A 1 393 ? 0.841 4.906 24.406 1 96.88 393 ARG A CA 1
ATOM 2924 C C . ARG A 1 393 ? 1.703 5.188 23.188 1 96.88 393 ARG A C 1
ATOM 2926 O O . ARG A 1 393 ? 1.84 4.336 22.312 1 96.88 393 ARG A O 1
ATOM 2933 N N . LEU A 1 394 ? 2.24 6.383 23.125 1 98.12 394 LEU A N 1
ATOM 2934 C CA . LEU A 1 394 ? 3.109 6.754 22.016 1 98.12 394 LEU A CA 1
ATOM 2935 C C . LEU A 1 394 ? 4.348 5.859 21.969 1 98.12 394 LEU A C 1
ATOM 2937 O O . LEU A 1 394 ? 4.742 5.391 20.906 1 98.12 394 LEU A O 1
ATOM 2941 N N . ALA A 1 395 ? 4.938 5.633 23.109 1 98.19 395 ALA A N 1
ATOM 2942 C CA . ALA A 1 395 ? 6.125 4.789 23.203 1 98.19 395 ALA A CA 1
ATOM 2943 C C . ALA A 1 395 ? 5.816 3.357 22.766 1 98.19 395 ALA A C 1
ATOM 2945 O O . ALA A 1 395 ? 6.617 2.725 22.078 1 98.19 395 ALA A O 1
ATOM 2946 N N . ASP A 1 396 ? 4.684 2.857 23.203 1 97.56 396 ASP A N 1
ATOM 2947 C CA . ASP A 1 396 ? 4.27 1.511 22.812 1 97.56 396 ASP A CA 1
ATOM 2948 C C . ASP A 1 396 ? 4.082 1.403 21.297 1 97.56 396 ASP A C 1
ATOM 2950 O O . ASP A 1 396 ? 4.504 0.423 20.688 1 97.56 396 ASP A O 1
ATOM 2954 N N . ASN A 1 397 ? 3.408 2.389 20.75 1 97 397 ASN A N 1
ATOM 2955 C CA . ASN A 1 397 ? 3.223 2.4 19.297 1 97 397 ASN A CA 1
ATOM 2956 C C . ASN A 1 397 ? 4.559 2.34 18.562 1 97 397 ASN A C 1
ATOM 2958 O O . ASN A 1 397 ? 4.75 1.499 17.688 1 97 397 ASN A O 1
ATOM 2962 N N . VAL A 1 398 ? 5.473 3.195 18.938 1 98.06 398 VAL A N 1
ATOM 2963 C CA . VAL A 1 398 ? 6.75 3.299 18.25 1 98.06 398 VAL A CA 1
ATOM 2964 C C . VAL A 1 398 ? 7.543 2.008 18.438 1 98.06 398 VAL A C 1
ATOM 2966 O O . VAL A 1 398 ? 8.18 1.525 17.5 1 98.06 398 VAL A O 1
ATOM 2969 N N . ALA A 1 399 ? 7.496 1.477 19.641 1 97.5 399 ALA A N 1
ATOM 2970 C CA . ALA A 1 399 ? 8.211 0.234 19.922 1 97.5 399 ALA A CA 1
ATOM 2971 C C . ALA A 1 399 ? 7.703 -0.9 19.031 1 97.5 399 ALA A C 1
ATOM 2973 O O . ALA A 1 399 ? 8.477 -1.782 18.641 1 97.5 399 ALA A O 1
ATOM 2974 N N . GLN A 1 400 ? 6.492 -0.837 18.719 1 96.75 400 GLN A N 1
ATOM 2975 C CA . GLN A 1 400 ? 5.879 -1.878 17.891 1 96.75 400 GLN A CA 1
ATOM 2976 C C . GLN A 1 400 ? 5.969 -1.531 16.406 1 96.75 400 GLN A C 1
ATOM 2978 O O . GLN A 1 400 ? 5.504 -2.295 15.555 1 96.75 400 GLN A O 1
ATOM 2983 N N . GLY A 1 401 ? 6.527 -0.359 16.109 1 97.62 401 GLY A N 1
ATOM 2984 C CA . GLY A 1 401 ? 6.609 0.089 14.734 1 97.62 401 GLY A CA 1
ATOM 2985 C C . GLY A 1 401 ? 5.258 0.44 14.141 1 97.62 401 GLY A C 1
ATOM 2986 O O . GLY A 1 401 ? 5.027 0.245 12.945 1 97.62 401 GLY A O 1
ATOM 2987 N N . ARG A 1 402 ? 4.352 0.872 14.992 1 97.12 402 ARG A N 1
ATOM 2988 C CA . ARG A 1 402 ? 2.994 1.172 14.547 1 97.12 402 ARG A CA 1
ATOM 2989 C C . ARG A 1 402 ? 2.672 2.65 14.734 1 97.12 402 ARG A C 1
ATOM 2991 O O . ARG A 1 402 ? 3.244 3.311 15.609 1 97.12 402 ARG A O 1
ATOM 2998 N N . CYS A 1 403 ? 1.898 3.17 13.938 1 97.88 403 CYS A N 1
ATOM 2999 C CA . CYS A 1 403 ? 1.324 4.508 14.039 1 97.88 403 CYS A CA 1
ATOM 3000 C C . CYS A 1 403 ? -0.191 4.441 14.188 1 97.88 403 CYS A C 1
ATOM 3002 O O . CYS A 1 403 ? -0.784 3.367 14.062 1 97.88 403 CYS A O 1
ATOM 3004 N N . PRO A 1 404 ? -0.853 5.52 14.523 1 98 404 PRO A N 1
ATOM 3005 C CA . PRO A 1 404 ? -2.301 5.477 14.734 1 98 404 PRO A CA 1
ATOM 3006 C C . PRO A 1 404 ? -3.066 5.039 13.484 1 98 404 PRO A C 1
ATOM 3008 O O . PRO A 1 404 ? -4.133 4.426 13.594 1 98 404 PRO A O 1
ATOM 3011 N N . GLY A 1 405 ? -2.566 5.289 12.359 1 97.94 405 GLY A N 1
ATOM 3012 C CA . GLY A 1 405 ? -3.209 4.848 11.133 1 97.94 405 GLY A CA 1
ATOM 3013 C C . GLY A 1 405 ? -3.33 3.34 11.031 1 97.94 405 GLY A C 1
ATOM 3014 O O . GLY A 1 405 ? -4.238 2.826 10.375 1 97.94 405 GLY A O 1
ATOM 3015 N N . ASP A 1 406 ? -2.391 2.611 11.633 1 97 406 ASP A N 1
ATOM 3016 C CA . ASP A 1 406 ? -2.457 1.152 11.648 1 97 406 ASP A CA 1
ATOM 3017 C C . ASP A 1 406 ? -3.68 0.667 12.422 1 97 406 ASP A C 1
ATOM 3019 O O . ASP A 1 406 ? -4.348 -0.284 12.016 1 97 406 ASP A O 1
ATOM 3023 N N . ASP A 1 407 ? -3.967 1.304 13.562 1 96.44 407 ASP A N 1
ATOM 3024 C CA . ASP A 1 407 ? -5.148 0.948 14.336 1 96.44 407 ASP A CA 1
ATOM 3025 C C . ASP A 1 407 ? -6.43 1.192 13.539 1 96.44 407 ASP A C 1
ATOM 3027 O O . ASP A 1 407 ? -7.344 0.368 13.555 1 96.44 407 ASP A O 1
ATOM 3031 N N . PHE A 1 408 ? -6.5 2.299 12.898 1 97.69 408 PHE A N 1
ATOM 3032 C CA . PHE A 1 408 ? -7.641 2.621 12.047 1 97.69 408 PHE A CA 1
ATOM 3033 C C . PHE A 1 408 ? -7.809 1.577 10.945 1 97.69 408 PHE A C 1
ATOM 3035 O O . PHE A 1 408 ? -8.914 1.089 10.711 1 97.69 408 PHE A O 1
ATOM 3042 N N . SER A 1 409 ? -6.691 1.221 10.266 1 97.44 409 SER A N 1
ATOM 3043 C CA . SER A 1 409 ? -6.703 0.221 9.203 1 97.44 409 SER A CA 1
ATOM 3044 C C . SER A 1 409 ? -7.227 -1.118 9.711 1 97.44 409 SER A C 1
ATOM 3046 O O . SER A 1 409 ? -8.016 -1.778 9.031 1 97.44 409 SER A O 1
ATOM 3048 N N . ASP A 1 410 ? -6.727 -1.502 10.898 1 96.69 410 ASP A N 1
ATOM 3049 C CA . ASP A 1 410 ? -7.188 -2.756 11.492 1 96.69 410 ASP A CA 1
ATOM 3050 C C . ASP A 1 410 ? -8.703 -2.766 11.641 1 96.69 410 ASP A C 1
ATOM 3052 O O . ASP A 1 410 ? -9.359 -3.768 11.336 1 96.69 410 ASP A O 1
ATOM 3056 N N . GLN A 1 411 ? -9.266 -1.681 12.062 1 96.94 411 GLN A N 1
ATOM 3057 C CA . GLN A 1 411 ? -10.711 -1.589 12.266 1 96.94 411 GLN A CA 1
ATOM 3058 C C . GLN A 1 411 ? -11.461 -1.646 10.945 1 96.94 411 GLN A C 1
ATOM 3060 O O . GLN A 1 411 ? -12.5 -2.301 10.844 1 96.94 411 GLN A O 1
ATOM 3065 N N . VAL A 1 412 ? -10.969 -0.945 9.961 1 97.62 412 VAL A N 1
ATOM 3066 C CA . VAL A 1 412 ? -11.609 -0.944 8.648 1 97.62 412 VAL A CA 1
ATOM 3067 C C . VAL A 1 412 ? -11.609 -2.357 8.07 1 97.62 412 VAL A C 1
ATOM 3069 O O . VAL A 1 412 ? -12.617 -2.818 7.535 1 97.62 412 VAL A O 1
ATOM 3072 N N . VAL A 1 413 ? -10.445 -3.021 8.148 1 96.56 413 VAL A N 1
ATOM 3073 C CA . VAL A 1 413 ? -10.305 -4.371 7.613 1 96.56 413 VAL A CA 1
ATOM 3074 C C . VAL A 1 413 ? -11.25 -5.32 8.344 1 96.56 413 VAL A C 1
ATOM 3076 O O . VAL A 1 413 ? -11.852 -6.207 7.73 1 96.56 413 VAL A O 1
ATOM 3079 N N . ASP A 1 414 ? -11.461 -5.059 9.656 1 95.62 414 ASP A N 1
ATOM 3080 C CA . ASP A 1 414 ? -12.273 -5.949 10.477 1 95.62 414 ASP A CA 1
ATOM 3081 C C . ASP A 1 414 ? -13.758 -5.66 10.289 1 95.62 414 ASP A C 1
ATOM 3083 O O . ASP A 1 414 ? -14.57 -6.586 10.203 1 95.62 414 ASP A O 1
ATOM 3087 N N . ARG A 1 415 ? -14.117 -4.285 10.133 1 95.62 415 ARG A N 1
ATOM 3088 C CA . ARG A 1 415 ? -15.523 -3.943 10.32 1 95.62 415 ARG A CA 1
ATOM 3089 C C . ARG A 1 415 ? -16.062 -3.18 9.117 1 95.62 415 ARG A C 1
ATOM 3091 O O . ARG A 1 415 ? -17.281 -2.959 9.016 1 95.62 415 ARG A O 1
ATOM 3098 N N . GLY A 1 416 ? -15.203 -2.771 8.258 1 96.38 416 GLY A N 1
ATOM 3099 C CA . GLY A 1 416 ? -15.617 -1.919 7.152 1 96.38 416 GLY A CA 1
ATOM 3100 C C . GLY A 1 416 ? -15.43 -0.441 7.438 1 96.38 416 GLY A C 1
ATOM 3101 O O . GLY A 1 416 ? -15.523 -0.007 8.586 1 96.38 416 GLY A O 1
ATOM 3102 N N . ILE A 1 417 ? -15.32 0.369 6.465 1 97.5 417 ILE A N 1
ATOM 3103 C CA . ILE A 1 417 ? -14.891 1.758 6.594 1 97.5 417 ILE A CA 1
ATOM 3104 C C . ILE A 1 417 ? -16.047 2.604 7.125 1 97.5 417 ILE A C 1
ATOM 3106 O O . ILE A 1 417 ? -15.852 3.465 7.984 1 97.5 417 ILE A O 1
ATOM 3110 N N . ALA A 1 418 ? -17.281 2.383 6.641 1 96.38 418 ALA A N 1
ATOM 3111 C CA . ALA A 1 418 ? -18.406 3.186 7.082 1 96.38 418 ALA A CA 1
ATOM 3112 C C . ALA A 1 418 ? -18.688 2.986 8.57 1 96.38 418 ALA A C 1
ATOM 3114 O O . ALA A 1 418 ? -18.891 3.953 9.305 1 96.38 418 ALA A O 1
ATOM 3115 N N . THR A 1 419 ? -18.578 1.729 8.992 1 96.31 419 THR A N 1
ATOM 3116 C CA . THR A 1 419 ? -18.781 1.401 10.406 1 96.31 419 THR A CA 1
ATOM 3117 C C . THR A 1 419 ? -17.688 2.02 11.258 1 96.31 419 THR A C 1
ATOM 3119 O O . THR A 1 419 ? -17.953 2.576 12.328 1 96.31 419 THR A O 1
ATOM 3122 N N . THR A 1 420 ? -16.5 1.9 10.789 1 97.5 420 THR A N 1
ATOM 3123 C CA . THR A 1 420 ? -15.359 2.418 11.523 1 97.5 420 THR A CA 1
ATOM 3124 C C . THR A 1 420 ? -15.461 3.932 11.688 1 97.5 420 THR A C 1
ATOM 3126 O O . THR A 1 420 ? -15.289 4.457 12.789 1 97.5 420 THR A O 1
ATOM 3129 N N . VAL A 1 421 ? -15.797 4.656 10.594 1 97.81 421 VAL A N 1
ATOM 3130 C CA . VAL A 1 421 ? -15.898 6.113 10.633 1 97.81 421 VAL A CA 1
ATOM 3131 C C . VAL A 1 421 ? -17.078 6.531 11.508 1 97.81 421 VAL A C 1
ATOM 3133 O O . VAL A 1 421 ? -16.969 7.492 12.273 1 97.81 421 VAL A O 1
ATOM 3136 N N . SER A 1 422 ? -18.172 5.809 11.422 1 97.5 422 SER A N 1
ATOM 3137 C CA . SER A 1 422 ? -19.328 6.086 12.258 1 97.5 422 SER A CA 1
ATOM 3138 C C . SER A 1 422 ? -18.984 5.965 13.742 1 97.5 422 SER A C 1
ATOM 3140 O O . SER A 1 422 ? -19.375 6.809 14.547 1 97.5 422 SER A O 1
ATOM 3142 N N . GLN A 1 423 ? -18.234 4.957 14.062 1 96.56 423 GLN A N 1
ATOM 3143 C CA . GLN A 1 423 ? -17.844 4.746 15.453 1 96.56 423 GLN A CA 1
ATOM 3144 C C . GLN A 1 423 ? -16.906 5.852 15.938 1 96.56 423 GLN A C 1
ATOM 3146 O O . GLN A 1 423 ? -17.031 6.336 17.062 1 96.56 423 GLN A O 1
ATOM 3151 N N . LEU A 1 424 ? -15.977 6.242 15.125 1 96.62 424 LEU A N 1
ATOM 3152 C CA . LEU A 1 424 ? -15.07 7.328 15.477 1 96.62 424 LEU A CA 1
ATOM 3153 C C . LEU A 1 424 ? -15.844 8.633 15.688 1 96.62 424 LEU A C 1
ATOM 3155 O O . LEU A 1 424 ? -15.539 9.391 16.609 1 96.62 424 LEU A O 1
ATOM 3159 N N . ALA A 1 425 ? -16.844 8.867 14.805 1 96.12 425 ALA A N 1
ATOM 3160 C CA . ALA A 1 425 ? -17.625 10.094 14.867 1 96.12 425 ALA A CA 1
ATOM 3161 C C . ALA A 1 425 ? -18.453 10.148 16.141 1 96.12 425 ALA A C 1
ATOM 3163 O O . ALA A 1 425 ? -18.844 11.227 16.609 1 96.12 425 ALA A O 1
ATOM 3164 N N . GLN A 1 426 ? -18.719 8.969 16.719 1 93.12 426 GLN A N 1
ATOM 3165 C CA . GLN A 1 426 ? -19.484 8.891 17.953 1 93.12 426 GLN A CA 1
ATOM 3166 C C . GLN A 1 426 ? -18.578 8.922 19.188 1 93.12 426 GLN A C 1
ATOM 3168 O O . GLN A 1 426 ? -19.047 8.844 20.312 1 93.12 426 GLN A O 1
ATOM 3173 N N . GLY A 1 427 ? -17.359 9.227 18.938 1 80.88 427 GLY A N 1
ATOM 3174 C CA . GLY A 1 427 ? -16.406 9.352 20.031 1 80.88 427 GLY A CA 1
ATOM 3175 C C . GLY A 1 427 ? -15.797 8.023 20.438 1 80.88 427 GLY A C 1
ATOM 3176 O O . GLY A 1 427 ? -15.195 7.918 21.516 1 80.88 427 GLY A O 1
ATOM 3177 N N . GLY A 1 428 ? -16.141 6.895 19.688 1 57.34 428 GLY A N 1
ATOM 3178 C CA . GLY A 1 428 ? -15.609 5.57 19.984 1 57.34 428 GLY A CA 1
ATOM 3179 C C . GLY A 1 428 ? -14.281 5.297 19.312 1 57.34 428 GLY A C 1
ATOM 3180 O O . GLY A 1 428 ? -13.961 5.906 18.281 1 57.34 428 GLY A O 1
ATOM 3181 N N . LEU A 1 429 ? -13.07 5.223 19.984 1 48.5 429 LEU A N 1
ATOM 3182 C CA . LEU A 1 429 ? -11.922 4.473 19.484 1 48.5 429 LEU A CA 1
ATOM 3183 C C . LEU A 1 429 ? -11.688 3.221 20.312 1 48.5 429 LEU A C 1
ATOM 3185 O O . LEU A 1 429 ? -11.891 3.236 21.531 1 48.5 429 LEU A O 1
ATOM 3189 N N . MET B 1 1 ? 1.957 -29.625 -5.988 1 25.19 1 MET B N 1
ATOM 3190 C CA . MET B 1 1 ? 2.115 -30.547 -7.105 1 25.19 1 MET B CA 1
ATOM 3191 C C . MET B 1 1 ? 2.547 -31.938 -6.609 1 25.19 1 MET B C 1
ATOM 3193 O O . MET B 1 1 ? 3.604 -32.062 -5.996 1 25.19 1 MET B O 1
ATOM 3197 N N . THR B 1 2 ? 1.683 -32.656 -6.164 1 30.3 2 THR B N 1
ATOM 3198 C CA . THR B 1 2 ? 1.979 -33.938 -5.551 1 30.3 2 THR B CA 1
ATOM 3199 C C . THR B 1 2 ? 2.908 -34.75 -6.441 1 30.3 2 THR B C 1
ATOM 3201 O O . THR B 1 2 ? 2.916 -34.594 -7.66 1 30.3 2 THR B O 1
ATOM 3204 N N . LEU B 1 3 ? 3.811 -35.562 -5.832 1 35.22 3 LEU B N 1
ATOM 3205 C CA . LEU B 1 3 ? 4.66 -36.562 -6.453 1 35.22 3 LEU B CA 1
ATOM 3206 C C . LEU B 1 3 ? 3.896 -37.312 -7.531 1 35.22 3 LEU B C 1
ATOM 3208 O O . LEU B 1 3 ? 4.484 -37.781 -8.523 1 35.22 3 LEU B O 1
ATOM 3212 N N . ALA B 1 4 ? 2.652 -37.531 -7.352 1 36.44 4 ALA B N 1
ATOM 3213 C CA . ALA B 1 4 ? 1.938 -38.406 -8.273 1 36.44 4 ALA B CA 1
ATOM 3214 C C . ALA B 1 4 ? 1.927 -37.812 -9.688 1 36.44 4 ALA B C 1
ATOM 3216 O O . ALA B 1 4 ? 2.029 -38.562 -10.672 1 36.44 4 ALA B O 1
ATOM 3217 N N . ALA B 1 5 ? 1.856 -36.531 -9.836 1 38 5 ALA B N 1
ATOM 3218 C CA . ALA B 1 5 ? 1.83 -35.969 -11.18 1 38 5 ALA B CA 1
ATOM 3219 C C . ALA B 1 5 ? 3.215 -36 -11.828 1 38 5 ALA B C 1
ATOM 3221 O O . ALA B 1 5 ? 3.336 -36 -13.055 1 38 5 ALA B O 1
ATOM 3222 N N . ILE B 1 6 ? 4.199 -35.906 -10.992 1 36.94 6 ILE B N 1
ATOM 3223 C CA . ILE B 1 6 ? 5.559 -36 -11.508 1 36.94 6 ILE B CA 1
ATOM 3224 C C . ILE B 1 6 ? 5.828 -37.438 -12 1 36.94 6 ILE B C 1
ATOM 3226 O O . ILE B 1 6 ? 6.48 -37.625 -13.023 1 36.94 6 ILE B O 1
ATOM 3230 N N . THR B 1 7 ? 5.246 -38.406 -11.32 1 35.31 7 THR B N 1
ATOM 3231 C CA . THR B 1 7 ? 5.566 -39.812 -11.68 1 35.31 7 THR B CA 1
ATOM 3232 C C . THR B 1 7 ? 4.969 -40.156 -13.039 1 35.31 7 THR B C 1
ATOM 3234 O O . THR B 1 7 ? 5.492 -41 -13.742 1 35.31 7 THR B O 1
ATOM 3237 N N . ALA B 1 8 ? 3.854 -39.594 -13.422 1 36.97 8 ALA B N 1
ATOM 3238 C CA . ALA B 1 8 ? 3.27 -40.062 -14.68 1 36.97 8 ALA B CA 1
ATOM 3239 C C . ALA B 1 8 ? 4.082 -39.562 -15.875 1 36.97 8 ALA B C 1
ATOM 3241 O O . ALA B 1 8 ? 4.102 -40.219 -16.922 1 36.97 8 ALA B O 1
ATOM 3242 N N . ALA B 1 9 ? 4.664 -38.406 -15.844 1 37.47 9 ALA B N 1
ATOM 3243 C CA . ALA B 1 9 ? 5.391 -37.906 -17.016 1 37.47 9 ALA B CA 1
ATOM 3244 C C . ALA B 1 9 ? 6.738 -38.625 -17.156 1 37.47 9 ALA B C 1
ATOM 3246 O O . ALA B 1 9 ? 7.395 -38.5 -18.203 1 37.47 9 ALA B O 1
ATOM 3247 N N . ALA B 1 10 ? 7.297 -39.219 -16.203 1 37.16 10 ALA B N 1
ATOM 3248 C CA . ALA B 1 10 ? 8.562 -39.938 -16.297 1 37.16 10 ALA B CA 1
ATOM 3249 C C . ALA B 1 10 ? 8.43 -41.156 -17.219 1 37.16 10 ALA B C 1
ATOM 3251 O O . ALA B 1 10 ? 9.383 -41.906 -17.391 1 37.16 10 ALA B O 1
ATOM 3252 N N . SER B 1 11 ? 7.234 -41.469 -17.688 1 32.59 11 SER B N 1
ATOM 3253 C CA . SER B 1 11 ? 7.188 -42.75 -18.375 1 32.59 11 SER B CA 1
ATOM 3254 C C . SER B 1 11 ? 7.973 -42.719 -19.688 1 32.59 11 SER B C 1
ATOM 3256 O O . SER B 1 11 ? 8.516 -43.719 -20.125 1 32.59 11 SER B O 1
ATOM 3258 N N . GLN B 1 12 ? 7.789 -41.594 -20.609 1 33.41 12 GLN B N 1
ATOM 3259 C CA . GLN B 1 12 ? 8.109 -41.906 -21.984 1 33.41 12 GLN B CA 1
ATOM 3260 C C . GLN B 1 12 ? 9.586 -41.688 -22.281 1 33.41 12 GLN B C 1
ATOM 3262 O O . GLN B 1 12 ? 10.031 -41.844 -23.422 1 33.41 12 GLN B O 1
ATOM 3267 N N . LEU B 1 13 ? 10.32 -40.844 -21.516 1 34.94 13 LEU B N 1
ATOM 3268 C CA . LEU B 1 13 ? 11.672 -40.75 -22.062 1 34.94 13 LEU B CA 1
ATOM 3269 C C . LEU B 1 13 ? 12.422 -42.062 -21.906 1 34.94 13 LEU B C 1
ATOM 3271 O O . LEU B 1 13 ? 12.531 -42.594 -20.812 1 34.94 13 LEU B O 1
ATOM 3275 N N . ASP B 1 14 ? 12.461 -42.906 -22.875 1 35.28 14 ASP B N 1
ATOM 3276 C CA . ASP B 1 14 ? 13.164 -44.156 -23.094 1 35.28 14 ASP B CA 1
ATOM 3277 C C . ASP B 1 14 ? 14.617 -44.062 -22.641 1 35.28 14 ASP B C 1
ATOM 3279 O O . ASP B 1 14 ? 15.453 -44.875 -23.031 1 35.28 14 ASP B O 1
ATOM 3283 N N . THR B 1 15 ? 15.203 -42.906 -22.297 1 43.19 15 THR B N 1
ATOM 3284 C CA . THR B 1 15 ? 16.625 -43.125 -22.047 1 43.19 15 THR B CA 1
ATOM 3285 C C . THR B 1 15 ? 16.828 -44.062 -20.859 1 43.19 15 THR B C 1
ATOM 3287 O O . THR B 1 15 ? 16.25 -43.844 -19.797 1 43.19 15 THR B O 1
ATOM 3290 N N . ALA B 1 16 ? 17.297 -45.281 -20.984 1 50.25 16 ALA B N 1
ATOM 3291 C CA . ALA B 1 16 ? 17.625 -46.562 -20.312 1 50.25 16 ALA B CA 1
ATOM 3292 C C . ALA B 1 16 ? 18.391 -46.312 -19.016 1 50.25 16 ALA B C 1
ATOM 3294 O O . ALA B 1 16 ? 19 -47.219 -18.453 1 50.25 16 ALA B O 1
ATOM 3295 N N . ARG B 1 17 ? 18.781 -45 -18.766 1 56.81 17 ARG B N 1
ATOM 3296 C CA . ARG B 1 17 ? 19.578 -45.125 -17.562 1 56.81 17 ARG B CA 1
ATOM 3297 C C . ARG B 1 17 ? 18.703 -45.438 -16.344 1 56.81 17 ARG B C 1
ATOM 3299 O O . ARG B 1 17 ? 17.656 -44.812 -16.156 1 56.81 17 ARG B O 1
ATOM 3306 N N . PRO B 1 18 ? 18.969 -46.312 -15.641 1 67.5 18 PRO B N 1
ATOM 3307 C CA . PRO B 1 18 ? 18.219 -46.656 -14.422 1 67.5 18 PRO B CA 1
ATOM 3308 C C . PRO B 1 18 ? 18.172 -45.469 -13.43 1 67.5 18 PRO B C 1
ATOM 3310 O O . PRO B 1 18 ? 19.172 -44.781 -13.266 1 67.5 18 PRO B O 1
ATOM 3313 N N . ILE B 1 19 ? 17.031 -45 -12.938 1 74.94 19 ILE B N 1
ATOM 3314 C CA . ILE B 1 19 ? 16.797 -43.875 -12.016 1 74.94 19 ILE B CA 1
ATOM 3315 C C . ILE B 1 19 ? 17.766 -44 -10.836 1 74.94 19 ILE B C 1
ATOM 3317 O O . ILE B 1 19 ? 18.109 -42.969 -10.211 1 74.94 19 ILE B O 1
ATOM 3321 N N . ASP B 1 20 ? 18.422 -45.094 -10.758 1 81.69 20 ASP B N 1
ATOM 3322 C CA . ASP B 1 20 ? 19.297 -45.281 -9.602 1 81.69 20 ASP B CA 1
ATOM 3323 C C . ASP B 1 20 ? 20.766 -45.094 -10 1 81.69 20 ASP B C 1
ATOM 3325 O O . ASP B 1 20 ? 21.656 -45.188 -9.148 1 81.69 20 ASP B O 1
ATOM 3329 N N . ALA B 1 21 ? 20.953 -44.719 -11.195 1 86.38 21 ALA B N 1
ATOM 3330 C CA . ALA B 1 21 ? 22.328 -44.531 -11.672 1 86.38 21 ALA B CA 1
ATOM 3331 C C . ALA B 1 21 ? 22.953 -43.281 -11.047 1 86.38 21 ALA B C 1
ATOM 3333 O O . ALA B 1 21 ? 22.312 -42.219 -10.977 1 86.38 21 ALA B O 1
ATOM 3334 N N . GLU B 1 22 ? 24.203 -43.469 -10.586 1 92 22 GLU B N 1
ATOM 3335 C CA . GLU B 1 22 ? 24.938 -42.344 -10.047 1 92 22 GLU B CA 1
ATOM 3336 C C . GLU B 1 22 ? 25.344 -41.375 -11.141 1 92 22 GLU B C 1
ATOM 3338 O O . GLU B 1 22 ? 25.719 -41.781 -12.242 1 92 22 GLU B O 1
ATOM 3343 N N . LEU B 1 23 ? 25.219 -40.125 -10.898 1 93.25 23 LEU B N 1
ATOM 3344 C CA . LEU B 1 23 ? 25.672 -39.062 -11.82 1 93.25 23 LEU B CA 1
ATOM 3345 C C . LEU B 1 23 ? 27.203 -39 -11.852 1 93.25 23 LEU B C 1
ATOM 3347 O O . LEU B 1 23 ? 27.844 -39.031 -10.797 1 93.25 23 LEU B O 1
ATOM 3351 N N . ALA B 1 24 ? 27.75 -38.906 -12.977 1 93.25 24 ALA B N 1
ATOM 3352 C CA . ALA B 1 24 ? 29.203 -38.844 -13.117 1 93.25 24 ALA B CA 1
ATOM 3353 C C . ALA B 1 24 ? 29.75 -37.531 -12.57 1 93.25 24 ALA B C 1
ATOM 3355 O O . ALA B 1 24 ? 30.734 -37.531 -11.828 1 93.25 24 ALA B O 1
ATOM 3356 N N . ASP B 1 25 ? 29.219 -36.438 -12.945 1 95.94 25 ASP B N 1
ATOM 3357 C CA . ASP B 1 25 ? 29.609 -35.125 -12.5 1 95.94 25 ASP B CA 1
ATOM 3358 C C . ASP B 1 25 ? 28.562 -34.062 -12.914 1 95.94 25 ASP B C 1
ATOM 3360 O O . ASP B 1 25 ? 27.5 -34.406 -13.406 1 95.94 25 ASP B O 1
ATOM 3364 N N . SER B 1 26 ? 28.891 -32.812 -12.656 1 97.44 26 SER B N 1
ATOM 3365 C CA . SER B 1 26 ? 27.969 -31.734 -12.953 1 97.44 26 SER B CA 1
ATOM 3366 C C . SER B 1 26 ? 27.75 -31.578 -14.453 1 97.44 26 SER B C 1
ATOM 3368 O O . SER B 1 26 ? 26.672 -31.188 -14.898 1 97.44 26 SER B O 1
ATOM 3370 N N . SER B 1 27 ? 28.75 -31.906 -15.227 1 97.25 27 SER B N 1
ATOM 3371 C CA . SER B 1 27 ? 28.594 -31.844 -16.672 1 97.25 27 SER B CA 1
ATOM 3372 C C . SER B 1 27 ? 27.578 -32.875 -17.172 1 97.25 27 SER B C 1
ATOM 3374 O O . SER B 1 27 ? 26.766 -32.562 -18.047 1 97.25 27 SER B O 1
ATOM 3376 N N . ALA B 1 28 ? 27.656 -34.031 -16.641 1 96.31 28 ALA B N 1
ATOM 3377 C CA . ALA B 1 28 ? 26.688 -35.062 -16.984 1 96.31 28 ALA B CA 1
ATOM 3378 C C . ALA B 1 28 ? 25.281 -34.656 -16.562 1 96.31 28 ALA B C 1
ATOM 3380 O O . ALA B 1 28 ? 24.312 -34.875 -17.297 1 96.31 28 ALA B O 1
ATOM 3381 N N . ALA B 1 29 ? 25.188 -34.125 -15.43 1 97.19 29 ALA B N 1
ATOM 3382 C CA . ALA B 1 29 ? 23.906 -33.625 -14.961 1 97.19 29 ALA B CA 1
ATOM 3383 C C . ALA B 1 29 ? 23.375 -32.531 -15.898 1 97.19 29 ALA B C 1
ATOM 3385 O O . ALA B 1 29 ? 22.188 -32.531 -16.25 1 97.19 29 ALA B O 1
ATOM 3386 N N . ALA B 1 30 ? 24.234 -31.625 -16.297 1 97.19 30 ALA B N 1
ATOM 3387 C CA . ALA B 1 30 ? 23.844 -30.531 -17.188 1 97.19 30 ALA B CA 1
ATOM 3388 C C . ALA B 1 30 ? 23.312 -31.078 -18.5 1 97.19 30 ALA B C 1
ATOM 3390 O O . ALA B 1 30 ? 22.312 -30.578 -19.031 1 97.19 30 ALA B O 1
ATOM 3391 N N . GLN B 1 31 ? 24 -31.984 -19 1 96.06 31 GLN B N 1
ATOM 3392 C CA . GLN B 1 31 ? 23.594 -32.562 -20.266 1 96.06 31 GLN B CA 1
ATOM 3393 C C . GLN B 1 31 ? 22.25 -33.281 -20.125 1 96.06 31 GLN B C 1
ATOM 3395 O O . GLN B 1 31 ? 21.391 -33.156 -21 1 96.06 31 GLN B O 1
ATOM 3400 N N . TYR B 1 32 ? 22.109 -34.031 -19.047 1 95.56 32 TYR B N 1
ATOM 3401 C CA . TYR B 1 32 ? 20.844 -34.688 -18.781 1 95.56 32 TYR B CA 1
ATOM 3402 C C . TYR B 1 32 ? 19.688 -33.688 -18.75 1 95.56 32 TYR B C 1
ATOM 3404 O O . TYR B 1 32 ? 18.656 -33.938 -19.359 1 95.56 32 TYR B O 1
ATOM 3412 N N . ILE B 1 33 ? 19.844 -32.625 -18.094 1 96.75 33 ILE B N 1
ATOM 3413 C CA . ILE B 1 33 ? 18.828 -31.594 -17.953 1 96.75 33 ILE B CA 1
ATOM 3414 C C . ILE B 1 33 ? 18.531 -30.953 -19.312 1 96.75 33 ILE B C 1
ATOM 3416 O O . ILE B 1 33 ? 17.375 -30.828 -19.719 1 96.75 33 ILE B O 1
ATOM 3420 N N . ALA B 1 34 ? 19.578 -30.562 -19.984 1 95.12 34 ALA B N 1
ATOM 3421 C CA . ALA B 1 34 ? 19.438 -29.875 -21.266 1 95.12 34 ALA B CA 1
ATOM 3422 C C . ALA B 1 34 ? 18.719 -30.75 -22.281 1 95.12 34 ALA B C 1
ATOM 3424 O O . ALA B 1 34 ? 17.891 -30.25 -23.062 1 95.12 34 ALA B O 1
ATOM 3425 N N . ASP B 1 35 ? 18.984 -32 -22.219 1 93.31 35 ASP B N 1
ATOM 3426 C CA . ASP B 1 35 ? 18.422 -32.938 -23.188 1 93.31 35 ASP B CA 1
ATOM 3427 C C . ASP B 1 35 ? 16.938 -33.188 -22.922 1 93.31 35 ASP B C 1
ATOM 3429 O O . ASP B 1 35 ? 16.188 -33.5 -23.844 1 93.31 35 ASP B O 1
ATOM 3433 N N . GLY B 1 36 ? 16.562 -33.062 -21.688 1 94.06 36 GLY B N 1
ATOM 3434 C CA . GLY B 1 36 ? 15.219 -33.5 -21.344 1 94.06 36 GLY B CA 1
ATOM 3435 C C . GLY B 1 36 ? 14.289 -32.375 -20.969 1 94.06 36 GLY B C 1
ATOM 3436 O O . GLY B 1 36 ? 13.102 -32.594 -20.719 1 94.06 36 GLY B O 1
ATOM 3437 N N . CYS B 1 37 ? 14.805 -31.188 -21 1 95.12 37 CYS B N 1
ATOM 3438 C CA . CYS B 1 37 ? 14.031 -30.109 -20.406 1 95.12 37 CYS B CA 1
ATOM 3439 C C . CYS B 1 37 ? 12.859 -29.719 -21.297 1 95.12 37 CYS B C 1
ATOM 3441 O O . CYS B 1 37 ? 11.812 -29.281 -20.797 1 95.12 37 CYS B O 1
ATOM 3443 N N . LEU B 1 38 ? 13.008 -29.828 -22.625 1 97.06 38 LEU B N 1
ATOM 3444 C CA . LEU B 1 38 ? 11.953 -29.547 -23.594 1 97.06 38 LEU B CA 1
ATOM 3445 C C . LEU B 1 38 ? 11.867 -30.656 -24.641 1 97.06 38 LEU B C 1
ATOM 3447 O O . LEU B 1 38 ? 12.875 -31.266 -24.984 1 97.06 38 LEU B O 1
ATOM 3451 N N . VAL B 1 39 ? 10.695 -30.875 -25.094 1 96.94 39 VAL B N 1
ATOM 3452 C CA . VAL B 1 39 ? 10.5 -31.891 -26.125 1 96.94 39 VAL B CA 1
ATOM 3453 C C . VAL B 1 39 ? 10.07 -31.234 -27.422 1 96.94 39 VAL B C 1
ATOM 3455 O O . VAL B 1 39 ? 9.164 -30.406 -27.438 1 96.94 39 VAL B O 1
ATOM 3458 N N . ASP B 1 40 ? 10.758 -31.594 -28.469 1 96.88 40 ASP B N 1
ATOM 3459 C CA . ASP B 1 40 ? 10.422 -31.125 -29.812 1 96.88 40 ASP B CA 1
ATOM 3460 C C . ASP B 1 40 ? 9.117 -31.734 -30.297 1 96.88 40 ASP B C 1
ATOM 3462 O O . ASP B 1 40 ? 8.93 -32.969 -30.234 1 96.88 40 ASP B O 1
ATOM 3466 N N . GLY B 1 41 ? 8.227 -30.969 -30.766 1 96.25 41 GLY B N 1
ATOM 3467 C CA . GLY B 1 41 ? 6.934 -31.438 -31.25 1 96.25 41 GLY B CA 1
ATOM 3468 C C . GLY B 1 41 ? 5.996 -30.297 -31.625 1 96.25 41 GLY B C 1
ATOM 3469 O O . GLY B 1 41 ? 6.383 -29.141 -31.594 1 96.25 41 GLY B O 1
ATOM 3470 N N . PRO B 1 42 ? 4.805 -30.672 -32.094 1 95.56 42 PRO B N 1
ATOM 3471 C CA . PRO B 1 42 ? 3.826 -29.641 -32.469 1 95.56 42 PRO B CA 1
ATOM 3472 C C . PRO B 1 42 ? 3.238 -28.938 -31.234 1 95.56 42 PRO B C 1
ATOM 3474 O O . PRO B 1 42 ? 3.33 -29.469 -30.109 1 95.56 42 PRO B O 1
ATOM 3477 N N . LEU B 1 43 ? 2.732 -27.781 -31.516 1 95.56 43 LEU B N 1
ATOM 3478 C CA . LEU B 1 43 ? 1.987 -27.078 -30.469 1 95.56 43 LEU B CA 1
ATOM 3479 C C . LEU B 1 43 ? 0.548 -27.578 -30.406 1 95.56 43 LEU B C 1
ATOM 3481 O O . LEU B 1 43 ? 0.044 -28.156 -31.359 1 95.56 43 LEU B O 1
ATOM 3485 N N . GLY B 1 44 ? -0.085 -27.297 -29.156 1 95.81 44 GLY B N 1
ATOM 3486 C CA . GLY B 1 44 ? -1.515 -27.562 -29.156 1 95.81 44 GLY B CA 1
ATOM 3487 C C . GLY B 1 44 ? -2.029 -28.031 -27.797 1 95.81 44 GLY B C 1
ATOM 3488 O O . GLY B 1 44 ? -3.123 -27.641 -27.391 1 95.81 44 GLY B O 1
ATOM 3489 N N . ARG B 1 45 ? -1.278 -28.859 -27.125 1 97.81 45 ARG B N 1
ATOM 3490 C CA . ARG B 1 45 ? -1.776 -29.391 -25.859 1 97.81 45 ARG B CA 1
ATOM 3491 C C . ARG B 1 45 ? -1.656 -28.359 -24.75 1 97.81 45 ARG B C 1
ATOM 3493 O O . ARG B 1 45 ? -0.677 -27.625 -24.688 1 97.81 45 ARG B O 1
ATOM 3500 N N . VAL B 1 46 ? -2.643 -28.344 -23.938 1 98.69 46 VAL B N 1
ATOM 3501 C CA . VAL B 1 46 ? -2.686 -27.422 -22.797 1 98.69 46 VAL B CA 1
ATOM 3502 C C . VAL B 1 46 ? -3.145 -28.156 -21.547 1 98.69 46 VAL B C 1
ATOM 3504 O O . VAL B 1 46 ? -4.113 -28.922 -21.594 1 98.69 46 VAL B O 1
ATOM 3507 N N . GLY B 1 47 ? -2.4 -28.031 -20.484 1 98.69 47 GLY B N 1
ATOM 3508 C CA . GLY B 1 47 ? -2.797 -28.484 -19.172 1 98.69 47 GLY B CA 1
ATOM 3509 C C . GLY B 1 47 ? -2.961 -27.359 -18.172 1 98.69 47 GLY B C 1
ATOM 3510 O O . GLY B 1 47 ? -2.166 -26.406 -18.156 1 98.69 47 GLY B O 1
ATOM 3511 N N . LEU B 1 48 ? -4.027 -27.438 -17.391 1 98.81 48 LEU B N 1
ATOM 3512 C CA . LEU B 1 48 ? -4.305 -26.375 -16.438 1 98.81 48 LEU B CA 1
ATOM 3513 C C . LEU B 1 48 ? -4.23 -26.906 -15 1 98.81 48 LEU B C 1
ATOM 3515 O O . LEU B 1 48 ? -4.637 -28.031 -14.734 1 98.81 48 LEU B O 1
ATOM 3519 N N . GLU B 1 49 ? -3.668 -26.125 -14.156 1 98.69 49 GLU B N 1
ATOM 3520 C CA . GLU B 1 49 ? -3.738 -26.312 -12.711 1 98.69 49 GLU B CA 1
ATOM 3521 C C . GLU B 1 49 ? -4.367 -25.109 -12.023 1 98.69 49 GLU B C 1
ATOM 3523 O O . GLU B 1 49 ? -3.986 -23.969 -12.289 1 98.69 49 GLU B O 1
ATOM 3528 N N . VAL B 1 50 ? -5.332 -25.375 -11.172 1 98.38 50 VAL B N 1
ATOM 3529 C CA . VAL B 1 50 ? -6.027 -24.297 -10.477 1 98.38 50 VAL B CA 1
ATOM 3530 C C . VAL B 1 50 ? -6.051 -24.578 -8.977 1 98.38 50 VAL B C 1
ATOM 3532 O O . VAL B 1 50 ? -6.504 -25.641 -8.547 1 98.38 50 VAL B O 1
ATOM 3535 N N . GLU B 1 51 ? -5.574 -23.625 -8.25 1 98.38 51 GLU B N 1
ATOM 3536 C CA . GLU B 1 51 ? -5.543 -23.734 -6.793 1 98.38 51 GLU B CA 1
ATOM 3537 C C . GLU B 1 51 ? -6.574 -22.812 -6.148 1 98.38 51 GLU B C 1
ATOM 3539 O O . GLU B 1 51 ? -6.863 -21.734 -6.676 1 98.38 51 GLU B O 1
ATOM 3544 N N . ALA B 1 52 ? -7.105 -23.219 -5.035 1 98.19 52 ALA B N 1
ATOM 3545 C CA . ALA B 1 52 ? -8.023 -22.406 -4.242 1 98.19 52 ALA B CA 1
ATOM 3546 C C . ALA B 1 52 ? -7.848 -22.688 -2.75 1 98.19 52 ALA B C 1
ATOM 3548 O O . ALA B 1 52 ? -7.594 -23.812 -2.344 1 98.19 52 ALA B O 1
ATOM 3549 N N . HIS B 1 53 ? -8.016 -21.672 -1.952 1 98.31 53 HIS B N 1
ATOM 3550 C CA . HIS B 1 53 ? -7.938 -21.797 -0.502 1 98.31 53 HIS B CA 1
ATOM 3551 C C . HIS B 1 53 ? -9.219 -22.406 0.062 1 98.31 53 HIS B C 1
ATOM 3553 O O . HIS B 1 53 ? -10.32 -22.047 -0.354 1 98.31 53 HIS B O 1
ATOM 3559 N N . CYS B 1 54 ? -9.094 -23.281 0.961 1 98.38 54 CYS B N 1
ATOM 3560 C CA . CYS B 1 54 ? -10.242 -23.891 1.616 1 98.38 54 CYS B CA 1
ATOM 3561 C C . CYS B 1 54 ? -10.617 -23.141 2.883 1 98.38 54 CYS B C 1
ATOM 3563 O O . CYS B 1 54 ? -9.789 -22.984 3.785 1 98.38 54 CYS B O 1
ATOM 3565 N N . PHE B 1 55 ? -11.867 -22.672 2.955 1 98.31 55 PHE B N 1
ATOM 3566 C CA . PHE B 1 55 ? -12.328 -21.906 4.105 1 98.31 55 PHE B CA 1
ATOM 3567 C C . PHE B 1 55 ? -13.594 -22.516 4.695 1 98.31 55 PHE B C 1
ATOM 3569 O O . PHE B 1 55 ? -14.352 -23.188 3.992 1 98.31 55 PHE B O 1
ATOM 3576 N N . ASP B 1 56 ? -13.781 -22.344 5.988 1 98.06 56 ASP B N 1
ATOM 3577 C CA . ASP B 1 56 ? -15.07 -22.484 6.668 1 98.06 56 ASP B CA 1
ATOM 3578 C C . ASP B 1 56 ? -15.836 -21.156 6.656 1 98.06 56 ASP B C 1
ATOM 3580 O O . ASP B 1 56 ? -15.5 -20.234 7.395 1 98.06 56 ASP B O 1
ATOM 3584 N N . PRO B 1 57 ? -16.875 -21.062 5.84 1 97.25 57 PRO B N 1
ATOM 3585 C CA . PRO B 1 57 ? -17.562 -19.781 5.715 1 97.25 57 PRO B CA 1
ATOM 3586 C C . PRO B 1 57 ? -18.172 -19.312 7.035 1 97.25 57 PRO B C 1
ATOM 3588 O O . PRO B 1 57 ? -18.406 -18.109 7.215 1 97.25 57 PRO B O 1
ATOM 3591 N N . THR B 1 58 ? -18.438 -20.141 8.008 1 97.25 58 THR B N 1
ATOM 3592 C CA . THR B 1 58 ? -19.062 -19.75 9.273 1 97.25 58 THR B CA 1
ATOM 3593 C C . THR B 1 58 ? -18.016 -19.219 10.25 1 97.25 58 THR B C 1
ATOM 3595 O O . THR B 1 58 ? -18.344 -18.547 11.219 1 97.25 58 THR B O 1
ATOM 3598 N N . ASP B 1 59 ? -16.781 -19.578 10 1 97.56 59 ASP B N 1
ATOM 3599 C CA . ASP B 1 59 ? -15.648 -19.109 10.789 1 97.56 59 ASP B CA 1
ATOM 3600 C C . ASP B 1 59 ? -14.398 -18.984 9.93 1 97.56 59 ASP B C 1
ATOM 3602 O O . ASP B 1 59 ? -13.469 -19.781 10.039 1 97.56 59 ASP B O 1
ATOM 3606 N N . PRO B 1 60 ? -14.328 -17.922 9.156 1 96.69 60 PRO B N 1
ATOM 3607 C CA . PRO B 1 60 ? -13.266 -17.812 8.156 1 96.69 60 PRO B CA 1
ATOM 3608 C C . PRO B 1 60 ? -11.875 -17.703 8.781 1 96.69 60 PRO B C 1
ATOM 3610 O O . PRO B 1 60 ? -10.875 -17.891 8.094 1 96.69 60 PRO B O 1
ATOM 3613 N N . ASP B 1 61 ? -11.789 -17.438 10.078 1 96.06 61 ASP B N 1
ATOM 3614 C CA . ASP B 1 61 ? -10.5 -17.344 10.766 1 96.06 61 ASP B CA 1
ATOM 3615 C C . ASP B 1 61 ? -9.938 -18.734 11.062 1 96.06 61 ASP B C 1
ATOM 3617 O O . ASP B 1 61 ? -8.742 -18.875 11.312 1 96.06 61 ASP B O 1
ATOM 3621 N N . ARG B 1 62 ? -10.82 -19.641 11.07 1 95.94 62 ARG B N 1
ATOM 3622 C CA . ARG B 1 62 ? -10.406 -21.016 11.375 1 95.94 62 ARG B CA 1
ATOM 3623 C C . ARG B 1 62 ? -9.891 -21.719 10.133 1 95.94 62 ARG B C 1
ATOM 3625 O O . ARG B 1 62 ? -10.523 -21.672 9.07 1 95.94 62 ARG B O 1
ATOM 3632 N N . ARG B 1 63 ? -8.781 -22.344 10.227 1 96.88 63 ARG B N 1
ATOM 3633 C CA . ARG B 1 63 ? -8.234 -23.125 9.125 1 96.88 63 ARG B CA 1
ATOM 3634 C C . ARG B 1 63 ? -8.758 -24.562 9.164 1 96.88 63 ARG B C 1
ATOM 3636 O O . ARG B 1 63 ? -8.578 -25.266 10.164 1 96.88 63 ARG B O 1
ATOM 3643 N N . PRO B 1 64 ? -9.445 -24.969 8.148 1 97.94 64 PRO B N 1
ATOM 3644 C CA . PRO B 1 64 ? -9.812 -26.391 8.117 1 97.94 64 PRO B CA 1
ATOM 3645 C C . PRO B 1 64 ? -8.617 -27.312 8.281 1 97.94 64 PRO B C 1
ATOM 3647 O O . PRO B 1 64 ? -7.547 -27.062 7.719 1 97.94 64 PRO B O 1
ATOM 3650 N N . SER B 1 65 ? -8.766 -28.344 9 1 97.25 65 SER B N 1
ATOM 3651 C CA . SER B 1 65 ? -7.676 -29.266 9.305 1 97.25 65 SER B CA 1
ATOM 3652 C C . SER B 1 65 ? -7.414 -30.219 8.141 1 97.25 65 SER B C 1
ATOM 3654 O O . SER B 1 65 ? -8.234 -30.344 7.227 1 97.25 65 SER B O 1
ATOM 3656 N N . TRP B 1 66 ? -6.238 -30.875 8.188 1 97.31 66 TRP B N 1
ATOM 3657 C CA . TRP B 1 66 ? -5.895 -31.906 7.219 1 97.31 66 TRP B CA 1
ATOM 3658 C C . TRP B 1 66 ? -6.977 -32.969 7.168 1 97.31 66 TRP B C 1
ATOM 3660 O O . TRP B 1 66 ? -7.395 -33.406 6.086 1 97.31 66 TRP B O 1
ATOM 3670 N N . GLY B 1 67 ? -7.453 -33.406 8.312 1 97.31 67 GLY B N 1
ATOM 3671 C CA . GLY B 1 67 ? -8.492 -34.406 8.391 1 97.31 67 GLY B CA 1
ATOM 3672 C C . GLY B 1 67 ? -9.789 -34 7.723 1 97.31 67 GLY B C 1
ATOM 3673 O O . GLY B 1 67 ? -10.391 -34.781 6.984 1 97.31 67 GLY B O 1
ATOM 3674 N N . GLU B 1 68 ? -10.203 -32.781 7.938 1 97.62 68 GLU B N 1
ATOM 3675 C CA . GLU B 1 68 ? -11.43 -32.281 7.344 1 97.62 68 GLU B CA 1
ATOM 3676 C C . GLU B 1 68 ? -11.336 -32.25 5.82 1 97.62 68 GLU B C 1
ATOM 3678 O O . GLU B 1 68 ? -12.273 -32.625 5.125 1 97.62 68 GLU B O 1
ATOM 3683 N N . ILE B 1 69 ? -10.219 -31.828 5.297 1 97.94 69 ILE B N 1
ATOM 3684 C CA . ILE B 1 69 ? -10.047 -31.688 3.855 1 97.94 69 ILE B CA 1
ATOM 3685 C C . ILE B 1 69 ? -9.961 -33.062 3.209 1 97.94 69 ILE B C 1
ATOM 3687 O O . ILE B 1 69 ? -10.617 -33.344 2.193 1 97.94 69 ILE B O 1
ATOM 3691 N N . THR B 1 70 ? -9.234 -33.969 3.814 1 96.38 70 THR B N 1
ATOM 3692 C CA . THR B 1 70 ? -9.047 -35.281 3.234 1 96.38 70 THR B CA 1
ATOM 3693 C C . THR B 1 70 ? -10.328 -36.125 3.314 1 96.38 70 THR B C 1
ATOM 3695 O O . THR B 1 70 ? -10.602 -36.938 2.439 1 96.38 70 THR B O 1
ATOM 3698 N N . GLU B 1 71 ? -11.109 -35.844 4.336 1 96.56 71 GLU B N 1
ATOM 3699 C CA . GLU B 1 71 ? -12.414 -36.5 4.422 1 96.56 71 GLU B CA 1
ATOM 3700 C C . GLU B 1 71 ? -13.305 -36.125 3.244 1 96.56 71 GLU B C 1
ATOM 3702 O O . GLU B 1 71 ? -14.023 -36.969 2.705 1 96.56 71 GLU B O 1
ATOM 3707 N N . VAL B 1 72 ? -13.266 -34.875 2.873 1 96.75 72 VAL B N 1
ATOM 3708 C CA . VAL B 1 72 ? -14.031 -34.406 1.714 1 96.75 72 VAL B CA 1
ATOM 3709 C C . VAL B 1 72 ? -13.531 -35.125 0.457 1 96.75 72 VAL B C 1
ATOM 3711 O O . VAL B 1 72 ? -14.336 -35.562 -0.366 1 96.75 72 VAL B O 1
ATOM 3714 N N . LEU B 1 73 ? -12.219 -35.25 0.32 1 96.5 73 LEU B N 1
ATOM 3715 C CA . LEU B 1 73 ? -11.617 -35.812 -0.88 1 96.5 73 LEU B CA 1
ATOM 3716 C C . LEU B 1 73 ? -11.898 -37.312 -0.965 1 96.5 73 LEU B C 1
ATOM 3718 O O . LEU B 1 73 ? -11.961 -37.875 -2.061 1 96.5 73 LEU B O 1
ATOM 3722 N N . GLU B 1 74 ? -12.125 -37.969 0.172 1 95.25 74 GLU B N 1
ATOM 3723 C CA . GLU B 1 74 ? -12.453 -39.406 0.204 1 95.25 74 GLU B CA 1
ATOM 3724 C C . GLU B 1 74 ? -13.828 -39.656 -0.398 1 95.25 74 GLU B C 1
ATOM 3726 O O . GLU B 1 74 ? -14.078 -40.719 -0.963 1 95.25 74 GLU B O 1
ATOM 3731 N N . VAL B 1 75 ? -14.688 -38.656 -0.273 1 95.19 75 VAL B N 1
ATOM 3732 C CA . VAL B 1 75 ? -16.047 -38.875 -0.763 1 95.19 75 VAL B CA 1
ATOM 3733 C C . VAL B 1 75 ? -16.219 -38.188 -2.107 1 95.19 75 VAL B C 1
ATOM 3735 O O . VAL B 1 75 ? -17.312 -38.188 -2.678 1 95.19 75 VAL B O 1
ATOM 3738 N N . LEU B 1 76 ? -15.195 -37.531 -2.607 1 97.06 76 LEU B N 1
ATOM 3739 C CA . LEU B 1 76 ? -15.242 -36.875 -3.906 1 97.06 76 LEU B CA 1
ATOM 3740 C C . LEU B 1 76 ? -15.516 -37.875 -5.02 1 97.06 76 LEU B C 1
ATOM 3742 O O . LEU B 1 76 ? -14.781 -38.844 -5.168 1 97.06 76 LEU B O 1
ATOM 3746 N N . PRO B 1 77 ? -16.594 -37.719 -5.734 1 96.62 77 PRO B N 1
ATOM 3747 C CA . PRO B 1 77 ? -16.797 -38.594 -6.879 1 96.62 77 PRO B CA 1
ATOM 3748 C C . PRO B 1 77 ? -15.711 -38.469 -7.938 1 96.62 77 PRO B C 1
ATOM 3750 O O . PRO B 1 77 ? -14.992 -37.469 -7.965 1 96.62 77 PRO B O 1
ATOM 3753 N N . PRO B 1 78 ? -15.578 -39.469 -8.75 1 96.19 78 PRO B N 1
ATOM 3754 C CA . PRO B 1 78 ? -14.633 -39.312 -9.852 1 96.19 78 PRO B CA 1
ATOM 3755 C C . PRO B 1 78 ? -14.891 -38.062 -10.68 1 96.19 78 PRO B C 1
ATOM 3757 O O . PRO B 1 78 ? -16.031 -37.781 -11.039 1 96.19 78 PRO B O 1
ATOM 3760 N N . LEU B 1 79 ? -13.875 -37.375 -10.914 1 97.5 79 LEU B N 1
ATOM 3761 C CA . LEU B 1 79 ? -14.008 -36.156 -11.703 1 97.5 79 LEU B CA 1
ATOM 3762 C C . LEU B 1 79 ? -14.203 -36.469 -13.18 1 97.5 79 LEU B C 1
ATOM 3764 O O . LEU B 1 79 ? -13.438 -37.25 -13.75 1 97.5 79 LEU B O 1
ATOM 3768 N N . PRO B 1 80 ? -15.156 -35.906 -13.766 1 98.12 80 PRO B N 1
ATOM 3769 C CA . PRO B 1 80 ? -15.523 -36.281 -15.141 1 98.12 80 PRO B CA 1
ATOM 3770 C C . PRO B 1 80 ? -14.367 -36.125 -16.125 1 98.12 80 PRO B C 1
ATOM 3772 O O . PRO B 1 80 ? -14.273 -36.906 -17.078 1 98.12 80 PRO B O 1
ATOM 3775 N N . CYS B 1 81 ? -13.523 -35.188 -15.859 1 97.88 81 CYS B N 1
ATOM 3776 C CA . CYS B 1 81 ? -12.461 -34.938 -16.828 1 97.88 81 CYS B CA 1
ATOM 3777 C C . CYS B 1 81 ? -11.102 -35.344 -16.266 1 97.88 81 CYS B C 1
ATOM 3779 O O . CYS B 1 81 ? -10.062 -34.875 -16.766 1 97.88 81 CYS B O 1
ATOM 3781 N N . ALA B 1 82 ? -11.07 -36.062 -15.219 1 97.19 82 ALA B N 1
ATOM 3782 C CA . ALA B 1 82 ? -9.945 -36.844 -14.695 1 97.19 82 ALA B CA 1
ATOM 3783 C C . ALA B 1 82 ? -8.852 -35.906 -14.156 1 97.19 82 ALA B C 1
ATOM 3785 O O . ALA B 1 82 ? -7.66 -36.219 -14.297 1 97.19 82 ALA B O 1
ATOM 3786 N N . SER B 1 83 ? -9.227 -34.781 -13.672 1 97.88 83 SER B N 1
ATOM 3787 C CA . SER B 1 83 ? -8.234 -33.969 -12.961 1 97.88 83 SER B CA 1
ATOM 3788 C C . SER B 1 83 ? -7.715 -34.719 -11.727 1 97.88 83 SER B C 1
ATOM 3790 O O . SER B 1 83 ? -8.469 -35.406 -11.039 1 97.88 83 SER B O 1
ATOM 3792 N N . ALA B 1 84 ? -6.449 -34.562 -11.508 1 97.75 84 ALA B N 1
ATOM 3793 C CA . ALA B 1 84 ? -5.895 -34.969 -10.219 1 97.75 84 ALA B CA 1
ATOM 3794 C C . ALA B 1 84 ? -6.16 -33.906 -9.156 1 97.75 84 ALA B C 1
ATOM 3796 O O . ALA B 1 84 ? -6.152 -32.719 -9.438 1 97.75 84 ALA B O 1
ATOM 3797 N N . VAL B 1 85 ? -6.406 -34.344 -7.902 1 97.81 85 VAL B N 1
ATOM 3798 C CA . VAL B 1 85 ? -6.637 -33.438 -6.789 1 97.81 85 VAL B CA 1
ATOM 3799 C C . VAL B 1 85 ? -5.52 -33.562 -5.758 1 97.81 85 VAL B C 1
ATOM 3801 O O . VAL B 1 85 ? -5.211 -34.688 -5.32 1 97.81 85 VAL B O 1
ATOM 3804 N N . THR B 1 86 ? -4.875 -32.5 -5.449 1 96.44 86 THR B N 1
ATOM 3805 C CA . THR B 1 86 ? -3.85 -32.469 -4.41 1 96.44 86 THR B CA 1
ATOM 3806 C C . THR B 1 86 ? -4.113 -31.359 -3.404 1 96.44 86 THR B C 1
ATOM 3808 O O . THR B 1 86 ? -4.934 -30.469 -3.652 1 96.44 86 THR B O 1
ATOM 3811 N N . VAL B 1 87 ? -3.529 -31.516 -2.244 1 97.38 87 VAL B N 1
ATOM 3812 C CA . VAL B 1 87 ? -3.68 -30.516 -1.189 1 97.38 87 VAL B CA 1
ATOM 3813 C C . VAL B 1 87 ? -2.322 -29.906 -0.866 1 97.38 87 VAL B C 1
ATOM 3815 O O . VAL B 1 87 ? -1.372 -30.609 -0.531 1 97.38 87 VAL B O 1
ATOM 3818 N N . GLU B 1 88 ? -2.238 -28.609 -1.032 1 96.69 88 GLU B N 1
ATOM 3819 C CA . GLU B 1 88 ? -1.016 -27.875 -0.74 1 96.69 88 GLU B CA 1
ATOM 3820 C C . GLU B 1 88 ? -0.73 -27.844 0.759 1 96.69 88 GLU B C 1
ATOM 3822 O O . GLU B 1 88 ? -1.615 -28.125 1.569 1 96.69 88 GLU B O 1
ATOM 3827 N N . PRO B 1 89 ? 0.441 -27.406 1.19 1 96.56 89 PRO B N 1
ATOM 3828 C CA . PRO B 1 89 ? 0.831 -27.453 2.602 1 96.56 89 PRO B CA 1
ATOM 3829 C C . PRO B 1 89 ? -0.135 -26.703 3.508 1 96.56 89 PRO B C 1
ATOM 3831 O O . PRO B 1 89 ? -0.392 -27.125 4.637 1 96.56 89 PRO B O 1
ATOM 3834 N N . GLY B 1 90 ? -0.663 -25.609 3.068 1 97.12 90 GLY B N 1
ATOM 3835 C CA . GLY B 1 90 ? -1.542 -24.797 3.885 1 97.12 90 GLY B CA 1
ATOM 3836 C C . GLY B 1 90 ? -3.004 -25.188 3.766 1 97.12 90 GLY B C 1
ATOM 3837 O O . GLY B 1 90 ? -3.869 -24.562 4.391 1 97.12 90 GLY B O 1
ATOM 3838 N N . GLY B 1 91 ? -3.277 -26.172 2.943 1 97.69 91 GLY B N 1
ATOM 3839 C CA . GLY B 1 91 ? -4.645 -26.656 2.834 1 97.69 91 GLY B CA 1
ATOM 3840 C C . GLY B 1 91 ? -5.336 -26.203 1.559 1 97.69 91 GLY B C 1
ATOM 3841 O O . GLY B 1 91 ? -6.484 -26.562 1.311 1 97.69 91 GLY B O 1
ATOM 3842 N N . ALA B 1 92 ? -4.723 -25.391 0.756 1 98 92 ALA B N 1
ATOM 3843 C CA . ALA B 1 92 ? -5.309 -25.078 -0.546 1 98 92 ALA B CA 1
ATOM 3844 C C . ALA B 1 92 ? -5.461 -26.344 -1.392 1 98 92 ALA B C 1
ATOM 3846 O O . ALA B 1 92 ? -4.602 -27.234 -1.361 1 98 92 ALA B O 1
ATOM 3847 N N . VAL B 1 93 ? -6.504 -26.391 -2.109 1 98.25 93 VAL B N 1
ATOM 3848 C CA . VAL B 1 93 ? -6.789 -27.547 -2.947 1 98.25 93 VAL B CA 1
ATOM 3849 C C . VAL B 1 93 ? -6.453 -27.234 -4.402 1 98.25 93 VAL B C 1
ATOM 3851 O O . VAL B 1 93 ? -6.809 -26.156 -4.906 1 98.25 93 VAL B O 1
ATOM 3854 N N . GLU B 1 94 ? -5.789 -28.125 -5.035 1 98.25 94 GLU B N 1
ATOM 3855 C CA . GLU B 1 94 ? -5.355 -27.938 -6.418 1 98.25 94 GLU B CA 1
ATOM 3856 C C . GLU B 1 94 ? -5.973 -29 -7.336 1 98.25 94 GLU B C 1
ATOM 3858 O O . GLU B 1 94 ? -5.938 -30.188 -7.035 1 98.25 94 GLU B O 1
ATOM 3863 N N . LEU B 1 95 ? -6.539 -28.531 -8.367 1 98.19 95 LEU B N 1
ATOM 3864 C CA . LEU B 1 95 ? -6.922 -29.391 -9.492 1 98.19 95 LEU B CA 1
ATOM 3865 C C . LEU B 1 95 ? -5.883 -29.312 -10.602 1 98.19 95 LEU B C 1
ATOM 3867 O O . LEU B 1 95 ? -5.48 -28.234 -11.016 1 98.19 95 LEU B O 1
ATOM 3871 N N . SER B 1 96 ? -5.422 -30.484 -11.016 1 98.5 96 SER B N 1
ATOM 3872 C CA . SER B 1 96 ? -4.516 -30.594 -12.156 1 98.5 96 SER B CA 1
ATOM 3873 C C . SER B 1 96 ? -5.129 -31.422 -13.273 1 98.5 96 SER B C 1
ATOM 3875 O O . SER B 1 96 ? -5.188 -32.656 -13.172 1 98.5 96 SER B O 1
ATOM 3877 N N . GLY B 1 97 ? -5.512 -30.766 -14.289 1 98.19 97 GLY B N 1
ATOM 3878 C CA . GLY B 1 97 ? -6.117 -31.469 -15.414 1 98.19 97 GLY B CA 1
ATOM 3879 C C . GLY B 1 97 ? -5.098 -32.094 -16.344 1 98.19 97 GLY B C 1
ATOM 3880 O O . GLY B 1 97 ? -3.98 -31.594 -16.484 1 98.19 97 GLY B O 1
ATOM 3881 N N . PRO B 1 98 ? -5.523 -33.25 -16.906 1 97.56 98 PRO B N 1
ATOM 3882 C CA . PRO B 1 98 ? -4.648 -33.781 -17.953 1 97.56 98 PRO B CA 1
ATOM 3883 C C . PRO B 1 98 ? -4.496 -32.812 -19.141 1 97.56 98 PRO B C 1
ATOM 3885 O O . PRO B 1 98 ? -5.324 -31.938 -19.328 1 97.56 98 PRO B O 1
ATOM 3888 N N . PRO B 1 99 ? -3.418 -33 -19.891 1 97.81 99 PRO B N 1
ATOM 3889 C CA . PRO B 1 99 ? -3.316 -32.156 -21.094 1 97.81 99 PRO B CA 1
ATOM 3890 C C . PRO B 1 99 ? -4.457 -32.406 -22.078 1 97.81 99 PRO B C 1
ATOM 3892 O O . PRO B 1 99 ? -4.82 -33.562 -22.328 1 97.81 99 PRO B O 1
ATOM 3895 N N . GLU B 1 100 ? -5.062 -31.406 -22.531 1 98.31 100 GLU B N 1
ATOM 3896 C CA . GLU B 1 100 ? -6.125 -31.453 -23.531 1 98.31 100 GLU B CA 1
ATOM 3897 C C . GLU B 1 100 ? -5.633 -30.922 -24.875 1 98.31 100 GLU B C 1
ATOM 3899 O O . GLU B 1 100 ? -4.605 -30.25 -24.953 1 98.31 100 GLU B O 1
ATOM 3904 N N . ASN B 1 101 ? -6.406 -31.344 -25.891 1 97.31 101 ASN B N 1
ATOM 3905 C CA . ASN B 1 101 ? -6.082 -30.844 -27.219 1 97.31 101 ASN B CA 1
ATOM 3906 C C . ASN B 1 101 ? -6.617 -29.422 -27.438 1 97.31 101 ASN B C 1
ATOM 3908 O O . ASN B 1 101 ? -7.652 -29.234 -28.078 1 97.31 101 ASN B O 1
ATOM 3912 N N . GLY B 1 102 ? -5.918 -28.484 -26.906 1 97.44 102 GLY B N 1
ATOM 3913 C CA . GLY B 1 102 ? -6.285 -27.094 -27.078 1 97.44 102 GLY B CA 1
ATOM 3914 C C . GLY B 1 102 ? -6.77 -26.438 -25.797 1 97.44 102 GLY B C 1
ATOM 3915 O O . GLY B 1 102 ? -7.258 -27.125 -24.891 1 97.44 102 GLY B O 1
ATOM 3916 N N . ILE B 1 103 ? -6.711 -25.141 -25.844 1 98.25 103 ILE B N 1
ATOM 3917 C CA . ILE B 1 103 ? -7.004 -24.344 -24.656 1 98.25 103 ILE B CA 1
ATOM 3918 C C . ILE B 1 103 ? -8.5 -24.391 -24.359 1 98.25 103 ILE B C 1
ATOM 3920 O O . ILE B 1 103 ? -8.914 -24.422 -23.203 1 98.25 103 ILE B O 1
ATOM 3924 N N . ILE B 1 104 ? -9.383 -24.422 -25.328 1 97.94 104 ILE B N 1
ATOM 3925 C CA . ILE B 1 104 ? -10.828 -24.438 -25.109 1 97.94 104 ILE B CA 1
ATOM 3926 C C . ILE B 1 104 ? -11.242 -25.734 -24.438 1 97.94 104 ILE B C 1
ATOM 3928 O O . ILE B 1 104 ? -12.039 -25.734 -23.5 1 97.94 104 ILE B O 1
ATOM 3932 N N . ALA B 1 105 ? -10.664 -26.812 -24.938 1 98.25 105 ALA B N 1
ATOM 3933 C CA . ALA B 1 105 ? -10.938 -28.109 -24.328 1 98.25 105 ALA B CA 1
ATOM 3934 C C . ALA B 1 105 ? -10.445 -28.141 -22.891 1 98.25 105 ALA B C 1
ATOM 3936 O O . ALA B 1 105 ? -11.117 -28.672 -22 1 98.25 105 ALA B O 1
ATOM 3937 N N . ALA B 1 106 ? -9.281 -27.609 -22.641 1 98.62 106 ALA B N 1
ATOM 3938 C CA . ALA B 1 106 ? -8.711 -27.578 -21.312 1 98.62 106 ALA B CA 1
ATOM 3939 C C . ALA B 1 106 ? -9.586 -26.766 -20.359 1 98.62 106 ALA B C 1
ATOM 3941 O O . ALA B 1 106 ? -9.812 -27.172 -19.219 1 98.62 106 ALA B O 1
ATOM 3942 N N . ILE B 1 107 ? -10.07 -25.625 -20.828 1 98.5 107 ILE B N 1
ATOM 3943 C CA . ILE B 1 107 ? -10.938 -24.766 -20.031 1 98.5 107 ILE B CA 1
ATOM 3944 C C . ILE B 1 107 ? -12.219 -25.516 -19.672 1 98.5 107 ILE B C 1
ATOM 3946 O O . ILE B 1 107 ? -12.641 -25.516 -18.516 1 98.5 107 ILE B O 1
ATOM 3950 N N . GLY B 1 108 ? -12.828 -26.094 -20.688 1 98.12 108 GLY B N 1
ATOM 3951 C CA . GLY B 1 108 ? -14.055 -26.844 -20.453 1 98.12 108 GLY B CA 1
ATOM 3952 C C . GLY B 1 108 ? -13.875 -27.969 -19.438 1 98.12 108 GLY B C 1
ATOM 3953 O O . GLY B 1 108 ? -14.703 -28.125 -18.531 1 98.12 108 GLY B O 1
ATOM 3954 N N . ALA B 1 109 ? -12.781 -28.719 -19.594 1 98.56 109 ALA B N 1
ATOM 3955 C CA . ALA B 1 109 ? -12.5 -29.828 -18.688 1 98.56 109 ALA B CA 1
ATOM 3956 C C . ALA B 1 109 ? -12.297 -29.344 -17.25 1 98.56 109 ALA B C 1
ATOM 3958 O O . ALA B 1 109 ? -12.844 -29.922 -16.312 1 98.56 109 ALA B O 1
ATOM 3959 N N . MET B 1 110 ? -11.57 -28.312 -17.078 1 98.31 110 MET B N 1
ATOM 3960 C CA . MET B 1 110 ? -11.281 -27.766 -15.758 1 98.31 110 MET B CA 1
ATOM 3961 C C . MET B 1 110 ? -12.547 -27.219 -15.109 1 98.31 110 MET B C 1
ATOM 3963 O O . MET B 1 110 ? -12.789 -27.438 -13.922 1 98.31 110 MET B O 1
ATOM 3967 N N . HIS B 1 111 ? -13.32 -26.5 -15.875 1 97 111 HIS B N 1
ATOM 3968 C CA . HIS B 1 111 ? -14.578 -25.953 -15.367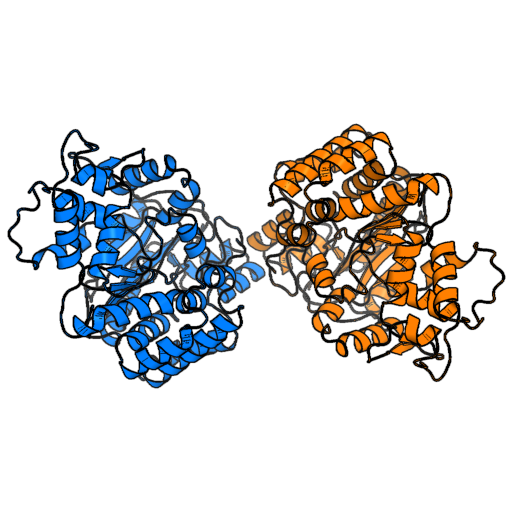 1 97 111 HIS B CA 1
ATOM 3969 C C . HIS B 1 111 ? -15.484 -27.062 -14.836 1 97 111 HIS B C 1
ATOM 3971 O O . HIS B 1 111 ? -16.094 -26.922 -13.773 1 97 111 HIS B O 1
ATOM 3977 N N . THR B 1 112 ? -15.547 -28.109 -15.594 1 97.75 112 THR B N 1
ATOM 3978 C CA . THR B 1 112 ? -16.391 -29.234 -15.234 1 97.75 112 THR B CA 1
ATOM 3979 C C . THR B 1 112 ? -15.922 -29.859 -13.922 1 97.75 112 THR B C 1
ATOM 3981 O O . THR B 1 112 ? -16.719 -30.078 -13.016 1 97.75 112 THR B O 1
ATOM 3984 N N . ASP B 1 113 ? -14.672 -30.141 -13.859 1 98.19 113 ASP B N 1
ATOM 3985 C CA . ASP B 1 113 ? -14.125 -30.766 -12.664 1 98.19 113 ASP B CA 1
ATOM 3986 C C . ASP B 1 113 ? -14.195 -29.828 -11.461 1 98.19 113 ASP B C 1
ATOM 3988 O O . ASP B 1 113 ? -14.469 -30.281 -10.336 1 98.19 113 ASP B O 1
ATOM 3992 N N . GLN B 1 114 ? -14 -28.578 -11.648 1 97 114 GLN B N 1
ATOM 3993 C CA . GLN B 1 114 ? -14.07 -27.594 -10.578 1 97 114 GLN B CA 1
ATOM 3994 C C . GLN B 1 114 ? -15.477 -27.516 -9.984 1 97 114 GLN B C 1
ATOM 3996 O O . GLN B 1 114 ? -15.641 -27.359 -8.773 1 97 114 GLN B O 1
ATOM 4001 N N . ALA B 1 115 ? -16.438 -27.562 -10.836 1 96.19 115 ALA B N 1
ATOM 4002 C CA . ALA B 1 115 ? -17.828 -27.516 -10.375 1 96.19 115 ALA B CA 1
ATOM 4003 C C . ALA B 1 115 ? -18.141 -28.672 -9.43 1 96.19 115 ALA B C 1
ATOM 4005 O O . ALA B 1 115 ? -18.797 -28.484 -8.398 1 96.19 115 ALA B O 1
ATOM 4006 N N . VAL B 1 116 ? -17.609 -29.828 -9.812 1 97.5 116 VAL B N 1
ATOM 4007 C CA . VAL B 1 116 ? -17.828 -31 -8.977 1 97.5 116 VAL B CA 1
ATOM 4008 C C . VAL B 1 116 ? -17.094 -30.844 -7.645 1 97.5 116 VAL B C 1
ATOM 4010 O O . VAL B 1 116 ? -17.656 -31.109 -6.582 1 97.5 116 VAL B O 1
ATOM 4013 N N . LEU B 1 117 ? -15.875 -30.391 -7.715 1 97.56 117 LEU B N 1
ATOM 4014 C CA . LEU B 1 117 ? -15.07 -30.219 -6.516 1 97.56 117 LEU B CA 1
ATOM 4015 C C . LEU B 1 117 ? -15.719 -29.219 -5.57 1 97.56 117 LEU B C 1
ATOM 4017 O O . LEU B 1 117 ? -15.867 -29.484 -4.375 1 97.56 117 LEU B O 1
ATOM 4021 N N . ARG B 1 118 ? -16.125 -28.109 -6.066 1 96.56 118 ARG B N 1
ATOM 4022 C CA . ARG B 1 118 ? -16.703 -27.047 -5.262 1 96.56 118 ARG B CA 1
ATOM 4023 C C . ARG B 1 118 ? -18 -27.516 -4.605 1 96.56 118 ARG B C 1
ATOM 4025 O O . ARG B 1 118 ? -18.25 -27.219 -3.436 1 96.56 118 ARG B O 1
ATOM 4032 N N . LYS B 1 119 ? -18.812 -28.172 -5.375 1 96.31 119 LYS B N 1
ATOM 4033 C CA . LYS B 1 119 ? -20.062 -28.703 -4.832 1 96.31 119 LYS B CA 1
ATOM 4034 C C . LYS B 1 119 ? -19.797 -29.672 -3.684 1 96.31 119 LYS B C 1
ATOM 4036 O O . LYS B 1 119 ? -20.5 -29.656 -2.674 1 96.31 119 LYS B O 1
ATOM 4041 N N . THR B 1 120 ? -18.812 -30.5 -3.861 1 97.44 120 THR B N 1
ATOM 4042 C CA . THR B 1 120 ? -18.484 -31.484 -2.838 1 97.44 120 THR B CA 1
ATOM 4043 C C . THR B 1 120 ? -18.047 -30.797 -1.55 1 97.44 120 THR B C 1
ATOM 4045 O O . THR B 1 120 ? -18.453 -31.188 -0.456 1 97.44 120 THR B O 1
ATOM 4048 N N . PHE B 1 121 ? -17.234 -29.797 -1.633 1 97.56 121 PHE B N 1
ATOM 4049 C CA . PHE B 1 121 ? -16.797 -29.047 -0.461 1 97.56 121 PHE B CA 1
ATOM 4050 C C . PHE B 1 121 ? -17.969 -28.297 0.176 1 97.56 121 PHE B C 1
ATOM 4052 O O . PHE B 1 121 ? -18.109 -28.281 1.4 1 97.56 121 PHE B O 1
ATOM 4059 N N . ALA B 1 122 ? -18.812 -27.734 -0.651 1 96.25 122 ALA B N 1
ATOM 4060 C CA . ALA B 1 122 ? -19.969 -27 -0.157 1 96.25 122 ALA B CA 1
ATOM 4061 C C . ALA B 1 122 ? -20.906 -27.922 0.635 1 96.25 122 ALA B C 1
ATOM 4063 O O . ALA B 1 122 ? -21.5 -27.5 1.631 1 96.25 122 ALA B O 1
ATOM 4064 N N . ASN B 1 123 ? -21.047 -29.109 0.204 1 95.62 123 ASN B N 1
ATOM 4065 C CA . ASN B 1 123 ? -21.938 -30.078 0.841 1 95.62 123 ASN B CA 1
ATOM 4066 C C . ASN B 1 123 ? -21.531 -30.344 2.285 1 95.62 123 ASN B C 1
ATOM 4068 O O . ASN B 1 123 ? -22.359 -30.734 3.107 1 95.62 123 ASN B O 1
ATOM 4072 N N . VAL B 1 124 ? -20.297 -30.078 2.613 1 95.75 124 VAL B N 1
ATOM 4073 C CA . VAL B 1 124 ? -19.844 -30.359 3.973 1 95.75 124 VAL B CA 1
ATOM 4074 C C . VAL B 1 124 ? -19.594 -29.047 4.711 1 95.75 124 VAL B C 1
ATOM 4076 O O . VAL B 1 124 ? -18.922 -29.031 5.746 1 95.75 124 VAL B O 1
ATOM 4079 N N . GLY B 1 125 ? -19.938 -27.984 4.113 1 95.56 125 GLY B N 1
ATOM 4080 C CA . GLY B 1 125 ? -19.891 -26.703 4.789 1 95.56 125 GLY B CA 1
ATOM 4081 C C . GLY B 1 125 ? -18.562 -25.969 4.598 1 95.56 125 GLY B C 1
ATOM 4082 O O . GLY B 1 125 ? -18.266 -25.031 5.328 1 95.56 125 GLY B O 1
ATOM 4083 N N . LEU B 1 126 ? -17.734 -26.438 3.688 1 97.69 126 LEU B N 1
ATOM 4084 C CA . LEU B 1 126 ? -16.484 -25.75 3.355 1 97.69 126 LEU B CA 1
ATOM 4085 C C . LEU B 1 126 ? -16.578 -25.078 1.992 1 97.69 126 LEU B C 1
ATOM 4087 O O . LEU B 1 126 ? -17.484 -25.375 1.213 1 97.69 126 LEU B O 1
ATOM 4091 N N . GLY B 1 127 ? -15.766 -24.156 1.782 1 97.62 127 GLY B N 1
ATOM 4092 C CA . GLY B 1 127 ? -15.75 -23.438 0.521 1 97.62 127 GLY B CA 1
ATOM 4093 C C . GLY B 1 127 ? -14.352 -23.219 -0.029 1 97.62 127 GLY B C 1
ATOM 4094 O O . GLY B 1 127 ? -13.375 -23.219 0.726 1 97.62 127 GLY B O 1
ATOM 4095 N N . LEU B 1 128 ? -14.273 -23.078 -1.331 1 97.88 128 LEU B N 1
ATOM 4096 C CA . LEU B 1 128 ? -13.016 -22.812 -2.02 1 97.88 128 LEU B CA 1
ATOM 4097 C C . LEU B 1 128 ? -12.961 -21.359 -2.506 1 97.88 128 LEU B C 1
ATOM 4099 O O . LEU B 1 128 ? -13.867 -20.906 -3.217 1 97.88 128 LEU B O 1
ATOM 4103 N N . VAL B 1 129 ? -11.961 -20.656 -2.092 1 98.06 129 VAL B N 1
ATOM 4104 C CA . VAL B 1 129 ? -11.828 -19.234 -2.379 1 98.06 129 VAL B CA 1
ATOM 4105 C C . VAL B 1 129 ? -10.633 -19 -3.301 1 98.06 129 VAL B C 1
ATOM 4107 O O . VAL B 1 129 ? -9.523 -19.438 -3.004 1 98.06 129 VAL B O 1
ATOM 4110 N N . PHE B 1 130 ? -10.875 -18.297 -4.348 1 98 130 PHE B N 1
ATOM 4111 C CA . PHE B 1 130 ? -9.883 -18.094 -5.395 1 98 130 PHE B CA 1
ATOM 4112 C C . PHE B 1 130 ? -9.18 -16.75 -5.207 1 98 130 PHE B C 1
ATOM 4114 O O . PHE B 1 130 ? -9.555 -15.758 -5.82 1 98 130 PHE B O 1
ATOM 4121 N N . LEU B 1 131 ? -8.18 -16.734 -4.41 1 98.56 131 LEU B N 1
ATOM 4122 C CA . LEU B 1 131 ? -7.266 -15.625 -4.164 1 98.56 131 LEU B CA 1
ATOM 4123 C C . LEU B 1 131 ? -5.816 -16.078 -4.293 1 98.56 131 LEU B C 1
ATOM 4125 O O . LEU B 1 131 ? -5.492 -17.234 -4.031 1 98.56 131 LEU B O 1
ATOM 4129 N N . GLY B 1 132 ? -4.965 -15.164 -4.707 1 98.75 132 GLY B N 1
ATOM 4130 C CA . GLY B 1 132 ? -3.561 -15.508 -4.883 1 98.75 132 GLY B CA 1
ATOM 4131 C C . GLY B 1 132 ? -2.83 -15.719 -3.572 1 98.75 132 GLY B C 1
ATOM 4132 O O . GLY B 1 132 ? -1.763 -16.344 -3.545 1 98.75 132 GLY B O 1
ATOM 4133 N N . ALA B 1 133 ? -3.373 -15.18 -2.494 1 98.75 133 ALA B N 1
ATOM 4134 C CA . ALA B 1 133 ? -2.832 -15.391 -1.154 1 98.75 133 ALA B CA 1
ATOM 4135 C C . ALA B 1 133 ? -3.947 -15.43 -0.114 1 98.75 133 ALA B C 1
ATOM 4137 O O . ALA B 1 133 ? -4.98 -14.781 -0.274 1 98.75 133 ALA B O 1
ATOM 4138 N N . ASP B 1 134 ? -3.76 -16.281 0.912 1 98.44 134 ASP B N 1
ATOM 4139 C CA . ASP B 1 134 ? -4.684 -16.281 2.043 1 98.44 134 ASP B CA 1
ATOM 4140 C C . ASP B 1 134 ? -4.715 -14.922 2.725 1 98.44 134 ASP B C 1
ATOM 4142 O O . ASP B 1 134 ? -3.729 -14.5 3.338 1 98.44 134 ASP B O 1
ATOM 4146 N N . PRO B 1 135 ? -5.844 -14.234 2.598 1 98 135 PRO B N 1
ATOM 4147 C CA . PRO B 1 135 ? -5.867 -12.844 3.055 1 98 135 PRO B CA 1
ATOM 4148 C C . PRO B 1 135 ? -6.004 -12.727 4.57 1 98 135 PRO B C 1
ATOM 4150 O O . PRO B 1 135 ? -5.828 -11.641 5.125 1 98 135 PRO B O 1
ATOM 4153 N N . LEU B 1 136 ? -6.277 -13.75 5.242 1 96.31 136 LEU B N 1
ATOM 4154 C CA . LEU B 1 136 ? -6.809 -13.656 6.598 1 96.31 136 LEU B CA 1
ATOM 4155 C C . LEU B 1 136 ? -5.953 -14.453 7.574 1 96.31 136 LEU B C 1
ATOM 4157 O O . LEU B 1 136 ? -5.566 -13.945 8.633 1 96.31 136 LEU B O 1
ATOM 4161 N N . ARG B 1 137 ? -5.59 -15.664 7.25 1 97 137 ARG B N 1
ATOM 4162 C CA . ARG B 1 137 ? -5.031 -16.594 8.227 1 97 137 ARG B CA 1
ATOM 4163 C C . ARG B 1 137 ? -3.506 -16.578 8.188 1 97 137 ARG B C 1
ATOM 4165 O O . ARG B 1 137 ? -2.908 -16.328 7.141 1 97 137 ARG B O 1
ATOM 4172 N N . SER B 1 138 ? -2.869 -16.891 9.273 1 96.06 138 SER B N 1
ATOM 4173 C CA . SER B 1 138 ? -1.416 -16.984 9.367 1 96.06 138 SER B CA 1
ATOM 4174 C C . SER B 1 138 ? -0.893 -18.203 8.625 1 96.06 138 SER B C 1
ATOM 4176 O O . SER B 1 138 ? -1.572 -19.234 8.562 1 96.06 138 SER B O 1
ATOM 4178 N N . PRO B 1 139 ? 0.315 -18.094 8.141 1 95.56 139 PRO B N 1
ATOM 4179 C CA . PRO B 1 139 ? 0.917 -19.266 7.5 1 95.56 139 PRO B CA 1
ATOM 4180 C C . PRO B 1 139 ? 1.043 -20.453 8.453 1 95.56 139 PRO B C 1
ATOM 4182 O O . PRO B 1 139 ? 1.72 -20.359 9.477 1 95.56 139 PRO B O 1
ATOM 4185 N N . THR B 1 140 ? 0.393 -21.484 8.141 1 95.69 140 THR B N 1
ATOM 4186 C CA . THR B 1 140 ? 0.407 -22.703 8.945 1 95.69 140 THR B CA 1
ATOM 4187 C C . THR B 1 140 ? 0.281 -23.938 8.062 1 95.69 140 THR B C 1
ATOM 4189 O O . THR B 1 140 ? -0.645 -24.047 7.258 1 95.69 140 THR B O 1
ATOM 4192 N N . ARG B 1 141 ? 1.206 -24.859 8.211 1 96.06 141 ARG B N 1
ATOM 4193 C CA . ARG B 1 141 ? 1.153 -26.109 7.457 1 96.06 141 ARG B CA 1
ATOM 4194 C C . ARG B 1 141 ? 0.165 -27.078 8.086 1 96.06 141 ARG B C 1
ATOM 4196 O O . ARG B 1 141 ? 0.21 -27.328 9.289 1 96.06 141 ARG B O 1
ATOM 4203 N N . VAL B 1 142 ? -0.708 -27.594 7.297 1 95.88 142 VAL B N 1
ATOM 4204 C CA . VAL B 1 142 ? -1.633 -28.609 7.781 1 95.88 142 VAL B CA 1
ATOM 4205 C C . VAL B 1 142 ? -1.307 -29.953 7.137 1 95.88 142 VAL B C 1
ATOM 4207 O O . VAL B 1 142 ? -1.587 -31.016 7.707 1 95.88 142 VAL B O 1
ATOM 4210 N N . ASN B 1 143 ? -0.762 -29.953 5.875 1 94.94 143 ASN B N 1
ATOM 4211 C CA . ASN B 1 143 ? -0.346 -31.172 5.184 1 94.94 143 ASN B CA 1
ATOM 4212 C C . ASN B 1 143 ? 0.839 -31.844 5.875 1 94.94 143 ASN B C 1
ATOM 4214 O O . ASN B 1 143 ? 1.915 -31.25 5.98 1 94.94 143 ASN B O 1
ATOM 4218 N N . PRO B 1 144 ? 0.655 -33.031 6.297 1 93.38 144 PRO B N 1
ATOM 4219 C CA . PRO B 1 144 ? 1.694 -33.656 7.105 1 93.38 144 PRO B CA 1
ATOM 4220 C C . PRO B 1 144 ? 2.801 -34.281 6.262 1 93.38 144 PRO B C 1
ATOM 4222 O O . PRO B 1 144 ? 3.727 -34.906 6.805 1 93.38 144 PRO B O 1
ATOM 4225 N N . GLY B 1 145 ? 2.865 -34.188 4.992 1 89.81 145 GLY B N 1
ATOM 4226 C CA . GLY B 1 145 ? 3.822 -34.844 4.117 1 89.81 145 GLY B CA 1
ATOM 4227 C C . GLY B 1 145 ? 5.266 -34.531 4.488 1 89.81 145 GLY B C 1
ATOM 4228 O O . GLY B 1 145 ? 5.602 -33.438 4.875 1 89.81 145 GLY B O 1
ATOM 4229 N N . ALA B 1 146 ? 6.062 -35.594 4.387 1 87.94 146 ALA B N 1
ATOM 4230 C CA . ALA B 1 146 ? 7.469 -35.5 4.773 1 87.94 146 ALA B CA 1
ATOM 4231 C C . ALA B 1 146 ? 8.203 -34.469 3.934 1 87.94 146 ALA B C 1
ATOM 4233 O O . ALA B 1 146 ? 9.086 -33.75 4.438 1 87.94 146 ALA B O 1
ATOM 4234 N N . ARG B 1 147 ? 7.805 -34.375 2.715 1 88.06 147 ARG B N 1
ATOM 4235 C CA . ARG B 1 147 ? 8.406 -33.406 1.821 1 88.06 147 ARG B CA 1
ATOM 4236 C C . ARG B 1 147 ? 8.227 -31.984 2.367 1 88.06 147 ARG B C 1
ATOM 4238 O O . ARG B 1 147 ? 9.188 -31.219 2.422 1 88.06 147 ARG B O 1
ATOM 4245 N N . TYR B 1 148 ? 7.07 -31.703 2.816 1 91 148 TYR B N 1
ATOM 4246 C CA . TYR B 1 148 ? 6.75 -30.344 3.244 1 91 148 TYR B CA 1
ATOM 4247 C C . TYR B 1 148 ? 7.371 -30.047 4.602 1 91 148 TYR B C 1
ATOM 4249 O O . TYR B 1 148 ? 7.754 -28.906 4.875 1 91 148 TYR B O 1
ATOM 4257 N N . ARG B 1 149 ? 7.492 -31.047 5.402 1 89.88 149 ARG B N 1
ATOM 4258 C CA . ARG B 1 149 ? 8.227 -30.875 6.652 1 89.88 149 ARG B CA 1
ATOM 4259 C C . ARG B 1 149 ? 9.688 -30.516 6.387 1 89.88 149 ARG B C 1
ATOM 4261 O O . ARG B 1 149 ? 10.242 -29.641 7.031 1 89.88 149 ARG B O 1
ATOM 4268 N N . ALA B 1 150 ? 10.227 -31.281 5.484 1 88.38 150 ALA B N 1
ATOM 4269 C CA . ALA B 1 150 ? 11.609 -31.016 5.113 1 88.38 150 ALA B CA 1
ATOM 4270 C C . ALA B 1 150 ? 11.773 -29.609 4.531 1 88.38 150 ALA B C 1
ATOM 4272 O O . ALA B 1 150 ? 12.75 -28.922 4.828 1 88.38 150 ALA B O 1
ATOM 4273 N N . MET B 1 151 ? 10.852 -29.25 3.727 1 90.06 151 MET B N 1
ATOM 4274 C CA . MET B 1 151 ? 10.883 -27.906 3.127 1 90.06 151 MET B CA 1
ATOM 4275 C C . MET B 1 151 ? 10.805 -26.828 4.195 1 90.06 151 MET B C 1
ATOM 4277 O O . MET B 1 151 ? 11.531 -25.828 4.133 1 90.06 151 MET B O 1
ATOM 4281 N N . GLU B 1 152 ? 9.93 -27.031 5.148 1 89.12 152 GLU B N 1
ATOM 4282 C CA . GLU B 1 152 ? 9.797 -26.094 6.254 1 89.12 152 GLU B CA 1
ATOM 4283 C C . GLU B 1 152 ? 11.117 -25.922 7 1 89.12 152 GLU B C 1
ATOM 4285 O O . GLU B 1 152 ? 11.5 -24.812 7.348 1 89.12 152 GLU B O 1
ATOM 4290 N N . GLU B 1 153 ? 11.758 -27 7.188 1 88.75 153 GLU B N 1
ATOM 4291 C CA . GLU B 1 153 ? 13.039 -26.969 7.891 1 88.75 153 GLU B CA 1
ATOM 4292 C C . GLU B 1 153 ? 14.117 -26.281 7.047 1 88.75 153 GLU B C 1
ATOM 4294 O O . GLU B 1 153 ? 14.922 -25.516 7.57 1 88.75 153 GLU B O 1
ATOM 4299 N N . PHE B 1 154 ? 14.117 -26.578 5.812 1 89.94 154 PHE B N 1
ATOM 4300 C CA . PHE B 1 154 ? 15.055 -25.953 4.895 1 89.94 154 PHE B CA 1
ATOM 4301 C C . PHE B 1 154 ? 14.898 -24.438 4.898 1 89.94 154 PHE B C 1
ATOM 4303 O O . PHE B 1 154 ? 15.875 -23.703 5.043 1 89.94 154 PHE B O 1
ATOM 4310 N N . PHE B 1 155 ? 13.68 -23.984 4.746 1 88.75 155 PHE B N 1
ATOM 4311 C CA . PHE B 1 155 ? 13.43 -22.547 4.676 1 88.75 155 PHE B CA 1
ATOM 4312 C C . PHE B 1 155 ? 13.703 -21.875 6.02 1 88.75 155 PHE B C 1
ATOM 4314 O O . PHE B 1 155 ? 14.172 -20.734 6.066 1 88.75 155 PHE B O 1
ATOM 4321 N N . ALA B 1 156 ? 13.391 -22.516 7.09 1 85.69 156 ALA B N 1
ATOM 4322 C CA . ALA B 1 156 ? 13.672 -21.984 8.414 1 85.69 156 ALA B CA 1
ATOM 4323 C C . ALA B 1 156 ? 15.172 -21.766 8.609 1 85.69 156 ALA B C 1
ATOM 4325 O O . ALA B 1 156 ? 15.594 -20.828 9.281 1 85.69 156 ALA B O 1
ATOM 4326 N N . ALA B 1 157 ? 15.836 -22.656 8 1 84.75 157 ALA B N 1
ATOM 4327 C CA . ALA B 1 157 ? 17.281 -22.594 8.141 1 84.75 157 ALA B CA 1
ATOM 4328 C C . ALA B 1 157 ? 17.875 -21.547 7.207 1 84.75 157 ALA B C 1
ATOM 4330 O O . ALA B 1 157 ? 19 -21.078 7.426 1 84.75 157 ALA B O 1
ATOM 4331 N N . SER B 1 158 ? 17.078 -21.359 6.289 1 78.75 158 SER B N 1
ATOM 4332 C CA . SER B 1 158 ? 17.547 -20.375 5.312 1 78.75 158 SER B CA 1
ATOM 4333 C C . SER B 1 158 ? 17.016 -18.984 5.648 1 78.75 158 SER B C 1
ATOM 4335 O O . SER B 1 158 ? 16.172 -18.828 6.523 1 78.75 158 SER B O 1
ATOM 4337 N N . ARG B 1 159 ? 17.734 -17.766 5.715 1 74.88 159 ARG B N 1
ATOM 4338 C CA . ARG B 1 159 ? 17.297 -16.391 5.949 1 74.88 159 ARG B CA 1
ATOM 4339 C C . ARG B 1 159 ? 15.961 -16.109 5.281 1 74.88 159 ARG B C 1
ATOM 4341 O O . ARG B 1 159 ? 15.609 -14.945 5.059 1 74.88 159 ARG B O 1
ATOM 4348 N N . SER B 1 160 ? 15.102 -17.266 4.938 1 77.62 160 SER B N 1
ATOM 4349 C CA . SER B 1 160 ? 13.844 -17.062 4.223 1 77.62 160 SER B CA 1
ATOM 4350 C C . SER B 1 160 ? 12.68 -17.734 4.953 1 77.62 160 SER B C 1
ATOM 4352 O O . SER B 1 160 ? 11.695 -18.125 4.332 1 77.62 160 SER B O 1
ATOM 4354 N N . GLY B 1 161 ? 12.758 -17.875 6.207 1 83.06 161 GLY B N 1
ATOM 4355 C CA . GLY B 1 161 ? 11.766 -18.609 6.988 1 83.06 161 GLY B CA 1
ATOM 4356 C C . GLY B 1 161 ? 10.359 -18.062 6.812 1 83.06 161 GLY B C 1
ATOM 4357 O O . GLY B 1 161 ? 9.438 -18.812 6.48 1 83.06 161 GLY B O 1
ATOM 4358 N N . GLU B 1 162 ? 10.195 -16.812 6.891 1 87.5 162 GLU B N 1
ATOM 4359 C CA . GLU B 1 162 ? 8.867 -16.219 6.801 1 87.5 162 GLU B CA 1
ATOM 4360 C C . GLU B 1 162 ? 8.312 -16.312 5.383 1 87.5 162 GLU B C 1
ATOM 4362 O O . GLU B 1 162 ? 7.16 -16.703 5.188 1 87.5 162 GLU B O 1
ATOM 4367 N N . ALA B 1 163 ? 9.156 -16 4.438 1 90.38 163 ALA B N 1
ATOM 4368 C CA . ALA B 1 163 ? 8.734 -16.078 3.043 1 90.38 163 ALA B CA 1
ATOM 4369 C C . ALA B 1 163 ? 8.43 -17.516 2.639 1 90.38 163 ALA B C 1
ATOM 4371 O O . ALA B 1 163 ? 7.457 -17.781 1.927 1 90.38 163 ALA B O 1
ATOM 4372 N N . GLY B 1 164 ? 9.234 -18.438 3.1 1 92.62 164 GLY B N 1
ATOM 4373 C CA . GLY B 1 164 ? 9.016 -19.844 2.807 1 92.62 164 GLY B CA 1
ATOM 4374 C C . GLY B 1 164 ? 7.715 -20.375 3.379 1 92.62 164 GLY B C 1
ATOM 4375 O O . GLY B 1 164 ? 6.996 -21.125 2.709 1 92.62 164 GLY B O 1
ATOM 4376 N N . ALA B 1 165 ? 7.438 -19.953 4.594 1 93.38 165 ALA B N 1
ATOM 4377 C CA . ALA B 1 165 ? 6.191 -20.375 5.227 1 93.38 165 ALA B CA 1
ATOM 4378 C C . ALA B 1 165 ? 4.98 -19.859 4.461 1 93.38 165 ALA B C 1
ATOM 4380 O O . ALA B 1 165 ? 4.031 -20.594 4.207 1 93.38 165 ALA B O 1
ATOM 4381 N N . ALA B 1 166 ? 5.051 -18.625 4.074 1 95.38 166 ALA B N 1
ATOM 4382 C CA . ALA B 1 166 ? 3.951 -18.031 3.322 1 95.38 166 ALA B CA 1
ATOM 4383 C C . ALA B 1 166 ? 3.812 -18.672 1.948 1 95.38 166 ALA B C 1
ATOM 4385 O O . ALA B 1 166 ? 2.703 -19 1.515 1 95.38 166 ALA B O 1
ATOM 4386 N N . MET B 1 167 ? 4.922 -18.828 1.317 1 95.25 167 MET B N 1
ATOM 4387 C CA . MET B 1 167 ? 4.934 -19.453 -0.006 1 95.25 167 MET B CA 1
ATOM 4388 C C . MET B 1 167 ? 4.262 -20.8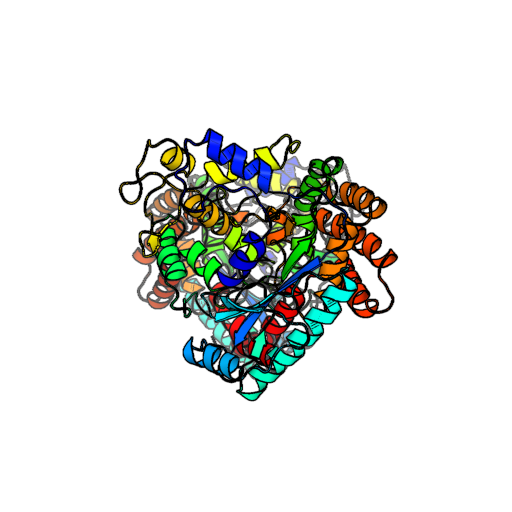12 0.027 1 95.25 167 MET B C 1
ATOM 4390 O O . MET B 1 167 ? 3.404 -21.109 -0.806 1 95.25 167 MET B O 1
ATOM 4394 N N . MET B 1 168 ? 4.523 -21.578 1.033 1 94.56 168 MET B N 1
ATOM 4395 C CA . MET B 1 168 ? 4.055 -22.953 1.116 1 94.56 168 MET B CA 1
ATOM 4396 C C . MET B 1 168 ? 2.592 -23.016 1.537 1 94.56 168 MET B C 1
ATOM 4398 O O . MET B 1 168 ? 1.847 -23.891 1.095 1 94.56 168 MET B O 1
ATOM 4402 N N . THR B 1 169 ? 2.191 -22 2.357 1 97 169 THR B N 1
ATOM 4403 C CA . THR B 1 169 ? 0.938 -22.266 3.057 1 97 169 THR B CA 1
ATOM 4404 C C . THR B 1 169 ? -0.104 -21.203 2.717 1 97 169 THR B C 1
ATOM 4406 O O . THR B 1 169 ? -1.289 -21.375 3.012 1 97 169 THR B O 1
ATOM 4409 N N . SER B 1 170 ? 0.356 -20.156 2.006 1 98.12 170 SER B N 1
ATOM 4410 C CA . SER B 1 170 ? -0.571 -19.031 1.929 1 98.12 170 SER B CA 1
ATOM 4411 C C . SER B 1 170 ? -0.78 -18.594 0.485 1 98.12 170 SER B C 1
ATOM 4413 O O . SER B 1 170 ? -1.528 -17.641 0.224 1 98.12 170 SER B O 1
ATOM 4415 N N . THR B 1 171 ? -0.158 -19.203 -0.49 1 98.25 171 THR B N 1
ATOM 4416 C CA . THR B 1 171 ? -0.276 -18.734 -1.864 1 98.25 171 THR B CA 1
ATOM 4417 C C . THR B 1 171 ? -1.033 -19.734 -2.721 1 98.25 171 THR B C 1
ATOM 4419 O O . THR B 1 171 ? -1.077 -20.938 -2.396 1 98.25 171 THR B O 1
ATOM 4422 N N . ALA B 1 172 ? -1.684 -19.328 -3.697 1 98.56 172 ALA B N 1
ATOM 4423 C CA . ALA B 1 172 ? -2.412 -20.125 -4.672 1 98.56 172 ALA B CA 1
ATOM 4424 C C . ALA B 1 172 ? -2.322 -19.516 -6.066 1 98.56 172 ALA B C 1
ATOM 4426 O O . ALA B 1 172 ? -2.344 -18.297 -6.219 1 98.56 172 ALA B O 1
ATOM 4427 N N . SER B 1 173 ? -2.244 -20.359 -7.078 1 98.25 173 SER B N 1
ATOM 4428 C CA . SER B 1 173 ? -2.002 -19.891 -8.438 1 98.25 173 SER B CA 1
ATOM 4429 C C . SER B 1 173 ? -2.885 -20.625 -9.445 1 98.25 173 SER B C 1
ATOM 4431 O O . SER B 1 173 ? -3.561 -21.594 -9.094 1 98.25 173 SER B O 1
ATOM 4433 N N . VAL B 1 174 ? -2.945 -20.047 -10.594 1 98.62 174 VAL B N 1
ATOM 4434 C CA . VAL B 1 174 ? -3.271 -20.766 -11.82 1 98.62 174 VAL B CA 1
ATOM 4435 C C . VAL B 1 174 ? -1.991 -21.062 -12.594 1 98.62 174 VAL B C 1
ATOM 4437 O O . VAL B 1 174 ? -1.173 -20.172 -12.828 1 98.62 174 VAL B O 1
ATOM 4440 N N . GLN B 1 175 ? -1.805 -22.281 -12.914 1 98.75 175 GLN B N 1
ATOM 4441 C CA . GLN B 1 175 ? -0.652 -22.641 -13.727 1 98.75 175 GLN B CA 1
ATOM 4442 C C . GLN B 1 175 ? -1.09 -23.188 -15.086 1 98.75 175 GLN B C 1
ATOM 4444 O O . GLN B 1 175 ? -2.104 -23.875 -15.188 1 98.75 175 GLN B O 1
ATOM 4449 N N . VAL B 1 176 ? -0.344 -22.797 -16.016 1 98.88 176 VAL B N 1
ATOM 4450 C CA . VAL B 1 176 ? -0.639 -23.203 -17.391 1 98.88 176 VAL B CA 1
ATOM 4451 C C . VAL B 1 176 ? 0.53 -24 -17.969 1 98.88 176 VAL B C 1
ATOM 4453 O O . VAL B 1 176 ? 1.681 -23.562 -17.906 1 98.88 176 VAL B O 1
ATOM 4456 N N . ASN B 1 177 ? 0.233 -25.172 -18.438 1 98.81 177 ASN B N 1
ATOM 4457 C CA . ASN B 1 177 ? 1.212 -26.016 -19.109 1 98.81 177 ASN B CA 1
ATOM 4458 C C . ASN B 1 177 ? 0.974 -26.062 -20.625 1 98.81 177 ASN B C 1
ATOM 4460 O O . ASN B 1 177 ? -0.128 -26.391 -21.062 1 98.81 177 ASN B O 1
ATOM 4464 N N . ILE B 1 178 ? 1.997 -25.734 -21.344 1 98.75 178 ILE B N 1
ATOM 4465 C CA . ILE B 1 178 ? 1.863 -25.672 -22.797 1 98.75 178 ILE B CA 1
ATOM 4466 C C . ILE B 1 178 ? 3.041 -26.391 -23.453 1 98.75 178 ILE B C 1
ATOM 4468 O O . ILE B 1 178 ? 4.141 -26.422 -22.906 1 98.75 178 ILE B O 1
ATOM 4472 N N . ASP B 1 179 ? 2.826 -26.906 -24.609 1 98.31 179 ASP B N 1
ATOM 4473 C CA . ASP B 1 179 ? 3.873 -27.578 -25.359 1 98.31 179 ASP B CA 1
ATOM 4474 C C . ASP B 1 179 ? 5.062 -26.656 -25.609 1 98.31 179 ASP B C 1
ATOM 4476 O O . ASP B 1 179 ? 4.895 -25.453 -25.75 1 98.31 179 ASP B O 1
ATOM 4480 N N . ALA B 1 180 ? 6.223 -27.219 -25.734 1 97.56 180 ALA B N 1
ATOM 4481 C CA . ALA B 1 180 ? 7.434 -26.469 -26.062 1 97.56 180 ALA B CA 1
ATOM 4482 C C . ALA B 1 180 ? 7.422 -26.016 -27.516 1 97.56 180 ALA B C 1
ATOM 4484 O O . ALA B 1 180 ? 7.98 -24.969 -27.844 1 97.56 180 ALA B O 1
ATOM 4485 N N . GLY B 1 181 ? 6.789 -26.844 -28.359 1 97.19 181 GLY B N 1
ATOM 4486 C CA . GLY B 1 181 ? 6.809 -26.547 -29.781 1 97.19 181 GLY B CA 1
ATOM 4487 C C . GLY B 1 181 ? 8.07 -27.031 -30.469 1 97.19 181 GLY B C 1
ATOM 4488 O O . GLY B 1 181 ? 8.859 -27.781 -29.891 1 97.19 181 GLY B O 1
ATOM 4489 N N . PRO B 1 182 ? 8.227 -26.609 -31.719 1 96.94 182 PRO B N 1
ATOM 4490 C CA . PRO B 1 182 ? 9.406 -27.016 -32.469 1 96.94 182 PRO B CA 1
ATOM 4491 C C . PRO B 1 182 ? 10.703 -26.438 -31.891 1 96.94 182 PRO B C 1
ATOM 4493 O O . PRO B 1 182 ? 10.734 -25.281 -31.469 1 96.94 182 PRO B O 1
ATOM 4496 N N . GLN B 1 183 ? 11.711 -27.234 -31.938 1 96.25 183 GLN B N 1
ATOM 4497 C CA . GLN B 1 183 ? 12.984 -26.906 -31.312 1 96.25 183 GLN B CA 1
ATOM 4498 C C . GLN B 1 183 ? 13.539 -25.594 -31.859 1 96.25 183 GLN B C 1
ATOM 4500 O O . GLN B 1 183 ? 14.148 -24.812 -31.125 1 96.25 183 GLN B O 1
ATOM 4505 N N . SER B 1 184 ? 13.32 -25.344 -33.156 1 95.44 184 SER B N 1
ATOM 4506 C CA . SER B 1 184 ? 13.859 -24.141 -33.781 1 95.44 184 SER B CA 1
ATOM 4507 C C . SER B 1 184 ? 13.266 -22.875 -33.188 1 95.44 184 SER B C 1
ATOM 4509 O O . SER B 1 184 ? 13.828 -21.797 -33.312 1 95.44 184 SER B O 1
ATOM 4511 N N . GLY B 1 185 ? 12.172 -23 -32.469 1 95.75 185 GLY B N 1
ATOM 4512 C CA . GLY B 1 185 ? 11.5 -21.844 -31.891 1 95.75 185 GLY B CA 1
ATOM 4513 C C . GLY B 1 185 ? 11.617 -21.75 -30.375 1 95.75 185 GLY B C 1
ATOM 4514 O O . GLY B 1 185 ? 11.062 -20.859 -29.75 1 95.75 185 GLY B O 1
ATOM 4515 N N . TRP B 1 186 ? 12.344 -22.672 -29.781 1 96.62 186 TRP B N 1
ATOM 4516 C CA . TRP B 1 186 ? 12.375 -22.781 -28.328 1 96.62 186 TRP B CA 1
ATOM 4517 C C . TRP B 1 186 ? 12.852 -21.484 -27.688 1 96.62 186 TRP B C 1
ATOM 4519 O O . TRP B 1 186 ? 12.242 -20.984 -26.734 1 96.62 186 TRP B O 1
ATOM 4529 N N . ALA B 1 187 ? 13.914 -20.906 -28.219 1 95.94 187 ALA B N 1
ATOM 4530 C CA . ALA B 1 187 ? 14.5 -19.703 -27.625 1 95.94 187 ALA B CA 1
ATOM 4531 C C . ALA B 1 187 ? 13.5 -18.562 -27.625 1 95.94 187 ALA B C 1
ATOM 4533 O O . ALA B 1 187 ? 13.273 -17.922 -26.578 1 95.94 187 ALA B O 1
ATOM 4534 N N . ALA B 1 188 ? 12.883 -18.297 -28.734 1 96.06 188 ALA B N 1
ATOM 4535 C CA . ALA B 1 188 ? 11.914 -17.203 -28.859 1 96.06 188 ALA B CA 1
ATOM 4536 C C . ALA B 1 188 ? 10.703 -17.453 -27.969 1 96.06 188 ALA B C 1
ATOM 4538 O O . ALA B 1 188 ? 10.195 -16.531 -27.328 1 96.06 188 ALA B O 1
ATOM 4539 N N . ARG B 1 189 ? 10.219 -18.672 -27.938 1 97.06 189 ARG B N 1
ATOM 4540 C CA . ARG B 1 189 ? 9.031 -19.016 -27.172 1 97.06 189 ARG B CA 1
ATOM 4541 C C . ARG B 1 189 ? 9.281 -18.859 -25.672 1 97.06 189 ARG B C 1
ATOM 4543 O O . ARG B 1 189 ? 8.461 -18.281 -24.953 1 97.06 189 ARG B O 1
ATOM 4550 N N . VAL B 1 190 ? 10.43 -19.328 -25.234 1 97.44 190 VAL B N 1
ATOM 4551 C CA . VAL B 1 190 ? 10.781 -19.234 -23.812 1 97.44 190 VAL B CA 1
ATOM 4552 C C . VAL B 1 190 ? 10.984 -17.766 -23.438 1 97.44 190 VAL B C 1
ATOM 4554 O O . VAL B 1 190 ? 10.539 -17.328 -22.375 1 97.44 190 VAL B O 1
ATOM 4557 N N . ARG B 1 191 ? 11.602 -17 -24.297 1 96.56 191 ARG B N 1
ATOM 4558 C CA . ARG B 1 191 ? 11.789 -15.578 -24.062 1 96.56 191 ARG B CA 1
ATOM 4559 C C . ARG B 1 191 ? 10.453 -14.859 -23.953 1 96.56 191 ARG B C 1
ATOM 4561 O O . ARG B 1 191 ? 10.266 -14.031 -23.062 1 96.56 191 ARG B O 1
ATOM 4568 N N . LEU B 1 192 ? 9.562 -15.172 -24.797 1 97.94 192 LEU B N 1
ATOM 4569 C CA . LEU B 1 192 ? 8.258 -14.516 -24.766 1 97.94 192 LEU B CA 1
ATOM 4570 C C . LEU B 1 192 ? 7.473 -14.914 -23.531 1 97.94 192 LEU B C 1
ATOM 4572 O O . LEU B 1 192 ? 6.809 -14.078 -22.906 1 97.94 192 LEU B O 1
ATOM 4576 N N . ALA B 1 193 ? 7.535 -16.188 -23.188 1 98.19 193 ALA B N 1
ATOM 4577 C CA . ALA B 1 193 ? 6.859 -16.641 -21.984 1 98.19 193 ALA B CA 1
ATOM 4578 C C . ALA B 1 193 ? 7.324 -15.859 -20.766 1 98.19 193 ALA B C 1
ATOM 4580 O O . ALA B 1 193 ? 6.523 -15.539 -19.875 1 98.19 193 ALA B O 1
ATOM 4581 N N . HIS B 1 194 ? 8.625 -15.539 -20.734 1 97.62 194 HIS B N 1
ATOM 4582 C CA . HIS B 1 194 ? 9.156 -14.734 -19.656 1 97.62 194 HIS B CA 1
ATOM 4583 C C . HIS B 1 194 ? 8.719 -13.273 -19.781 1 97.62 194 HIS B C 1
ATOM 4585 O O . HIS B 1 194 ? 8.312 -12.656 -18.797 1 97.62 194 HIS B O 1
ATOM 4591 N N . ALA B 1 195 ? 8.781 -12.789 -20.984 1 97.88 195 ALA B N 1
ATOM 4592 C CA . ALA B 1 195 ? 8.492 -11.383 -21.219 1 97.88 195 ALA B CA 1
ATOM 4593 C C . ALA B 1 195 ? 7.043 -11.047 -20.906 1 97.88 195 ALA B C 1
ATOM 4595 O O . ALA B 1 195 ? 6.727 -9.93 -20.5 1 97.88 195 ALA B O 1
ATOM 4596 N N . LEU B 1 196 ? 6.184 -12.016 -21.016 1 98.75 196 LEU B N 1
ATOM 4597 C CA . LEU B 1 196 ? 4.766 -11.844 -20.719 1 98.75 196 LEU B CA 1
ATOM 4598 C C . LEU B 1 196 ? 4.523 -11.797 -19.219 1 98.75 196 LEU B C 1
ATOM 4600 O O . LEU B 1 196 ? 3.475 -11.336 -18.766 1 98.75 196 LEU B O 1
ATOM 4604 N N . GLY B 1 197 ? 5.457 -12.25 -18.438 1 98.5 197 GLY B N 1
ATOM 4605 C CA . GLY B 1 197 ? 5.297 -12.445 -17.016 1 98.5 197 GLY B CA 1
ATOM 4606 C C . GLY B 1 197 ? 4.758 -11.219 -16.297 1 98.5 197 GLY B C 1
ATOM 4607 O O . GLY B 1 197 ? 3.678 -11.258 -15.711 1 98.5 197 GLY B O 1
ATOM 4608 N N . PRO B 1 198 ? 5.457 -10.078 -16.406 1 98.69 198 PRO B N 1
ATOM 4609 C CA . PRO B 1 198 ? 5.012 -8.875 -15.719 1 98.69 198 PRO B CA 1
ATOM 4610 C C . PRO B 1 198 ? 3.604 -8.445 -16.125 1 98.69 198 PRO B C 1
ATOM 4612 O O . PRO B 1 198 ? 2.777 -8.117 -15.273 1 98.69 198 PRO B O 1
ATOM 4615 N N . THR B 1 199 ? 3.305 -8.492 -17.359 1 98.94 199 THR B N 1
ATOM 4616 C CA . THR B 1 199 ? 1.998 -8.086 -17.859 1 98.94 199 THR B CA 1
ATOM 4617 C C . THR B 1 199 ? 0.902 -9.008 -17.328 1 98.94 199 THR B C 1
ATOM 4619 O O . THR B 1 199 ? -0.144 -8.539 -16.875 1 98.94 199 THR B O 1
ATOM 4622 N N . MET B 1 200 ? 1.19 -10.281 -17.344 1 98.94 200 MET B N 1
ATOM 4623 C CA . MET B 1 200 ? 0.203 -11.25 -16.891 1 98.94 200 MET B CA 1
ATOM 4624 C C . MET B 1 200 ? 0.02 -11.18 -15.375 1 98.94 200 MET B C 1
ATOM 4626 O O . MET B 1 200 ? -1.086 -11.375 -14.875 1 98.94 200 MET B O 1
ATOM 4630 N N . ILE B 1 201 ? 1.093 -10.914 -14.664 1 98.81 201 ILE B N 1
ATOM 4631 C CA . ILE B 1 201 ? 0.985 -10.68 -13.227 1 98.81 201 ILE B CA 1
ATOM 4632 C C . ILE B 1 201 ? 0.071 -9.484 -12.961 1 98.81 201 ILE B C 1
ATOM 4634 O O . ILE B 1 201 ? -0.837 -9.562 -12.133 1 98.81 201 ILE B O 1
ATOM 4638 N N . ALA B 1 202 ? 0.267 -8.438 -13.688 1 98.81 202 ALA B N 1
ATOM 4639 C CA . ALA B 1 202 ? -0.513 -7.219 -13.492 1 98.81 202 ALA B CA 1
ATOM 4640 C C . ALA B 1 202 ? -1.994 -7.465 -13.766 1 98.81 202 ALA B C 1
ATOM 4642 O O . ALA B 1 202 ? -2.855 -6.992 -13.016 1 98.81 202 ALA B O 1
ATOM 4643 N N . LEU B 1 203 ? -2.244 -8.328 -14.742 1 97.69 203 LEU B N 1
ATOM 4644 C CA . LEU B 1 203 ? -3.611 -8.594 -15.172 1 97.69 203 LEU B CA 1
ATOM 4645 C C . LEU B 1 203 ? -4.328 -9.5 -14.18 1 97.69 203 LEU B C 1
ATOM 4647 O O . LEU B 1 203 ? -5.547 -9.414 -14.023 1 97.69 203 LEU B O 1
ATOM 4651 N N . THR B 1 204 ? -3.559 -10.312 -13.516 1 98.62 204 THR B N 1
ATOM 4652 C CA . THR B 1 204 ? -4.188 -11.352 -12.719 1 98.62 204 THR B CA 1
ATOM 4653 C C . THR B 1 204 ? -4.004 -11.078 -11.227 1 98.62 204 THR B C 1
ATOM 4655 O O . THR B 1 204 ? -4.422 -11.875 -10.383 1 98.62 204 THR B O 1
ATOM 4658 N N . ALA B 1 205 ? -3.379 -9.953 -10.914 1 98.81 205 ALA B N 1
ATOM 4659 C CA . ALA B 1 205 ? -3.113 -9.672 -9.5 1 98.81 205 ALA B CA 1
ATOM 4660 C C . ALA B 1 205 ? -4.387 -9.789 -8.672 1 98.81 205 ALA B C 1
ATOM 4662 O O . ALA B 1 205 ? -5.383 -9.117 -8.953 1 98.81 205 ALA B O 1
ATOM 4663 N N . ASN B 1 206 ? -4.371 -10.664 -7.668 1 98.81 206 ASN B N 1
ATOM 4664 C CA . ASN B 1 206 ? -5.543 -10.992 -6.863 1 98.81 206 ASN B CA 1
ATOM 4665 C C . ASN B 1 206 ? -5.156 -11.375 -5.438 1 98.81 206 ASN B C 1
ATOM 4667 O O . ASN B 1 206 ? -5.793 -12.242 -4.832 1 98.81 206 ASN B O 1
ATOM 4671 N N . SER B 1 207 ? -4.141 -10.781 -4.93 1 98.81 207 SER B N 1
ATOM 4672 C CA . SER B 1 207 ? -3.674 -11.055 -3.572 1 98.81 207 SER B CA 1
ATOM 4673 C C . SER B 1 207 ? -3.182 -9.781 -2.895 1 98.81 207 SER B C 1
ATOM 4675 O O . SER B 1 207 ? -2.018 -9.688 -2.5 1 98.81 207 SER B O 1
ATOM 4677 N N . PRO B 1 208 ? -4.117 -8.898 -2.646 1 98 208 PRO B N 1
ATOM 4678 C CA . PRO B 1 208 ? -3.715 -7.617 -2.057 1 98 208 PRO B CA 1
ATOM 4679 C C . PRO B 1 208 ? -3.439 -7.719 -0.559 1 98 208 PRO B C 1
ATOM 4681 O O . PRO B 1 208 ? -2.928 -6.773 0.045 1 98 208 PRO B O 1
ATOM 4684 N N . MET B 1 209 ? -3.727 -8.844 0.039 1 97.94 209 MET B N 1
ATOM 4685 C CA . MET B 1 209 ? -3.648 -8.969 1.491 1 97.94 209 MET B CA 1
ATOM 4686 C C . MET B 1 209 ? -2.9 -10.234 1.888 1 97.94 209 MET B C 1
ATOM 4688 O O . MET B 1 209 ? -2.842 -11.195 1.114 1 97.94 209 MET B O 1
ATOM 4692 N N . LEU B 1 210 ? -2.375 -10.227 3.041 1 97.19 210 LEU B N 1
ATOM 4693 C CA . LEU B 1 210 ? -1.762 -11.359 3.717 1 97.19 210 LEU B CA 1
ATOM 4694 C C . LEU B 1 210 ? -1.912 -11.242 5.23 1 97.19 210 LEU B C 1
ATOM 4696 O O . LEU B 1 210 ? -1.731 -10.164 5.793 1 97.19 210 LEU B O 1
ATOM 4700 N N . ARG B 1 211 ? -2.363 -12.266 5.891 1 94.69 211 ARG B N 1
ATOM 4701 C CA . ARG B 1 211 ? -2.439 -12.344 7.344 1 94.69 211 ARG B CA 1
ATOM 4702 C C . ARG B 1 211 ? -3.314 -11.227 7.906 1 94.69 211 ARG B C 1
ATOM 4704 O O . ARG B 1 211 ? -2.959 -10.594 8.906 1 94.69 211 ARG B O 1
ATOM 4711 N N . GLY B 1 212 ? -4.328 -10.914 7.152 1 95.06 212 GLY B N 1
ATOM 4712 C CA . GLY B 1 212 ? -5.312 -9.977 7.676 1 95.06 212 GLY B CA 1
ATOM 4713 C C . GLY B 1 212 ? -4.965 -8.523 7.387 1 95.06 212 GLY B C 1
ATOM 4714 O O . GLY B 1 212 ? -5.664 -7.613 7.836 1 95.06 212 GLY B O 1
ATOM 4715 N N . GLU B 1 213 ? -3.908 -8.305 6.586 1 93.25 213 GLU B N 1
ATOM 4716 C CA . GLU B 1 213 ? -3.459 -6.938 6.34 1 93.25 213 GLU B CA 1
ATOM 4717 C C . GLU B 1 213 ? -3.271 -6.676 4.852 1 93.25 213 GLU B C 1
ATOM 4719 O O . GLU B 1 213 ? -2.801 -7.551 4.117 1 93.25 213 GLU B O 1
ATOM 4724 N N . PHE B 1 214 ? -3.664 -5.496 4.41 1 94.81 214 PHE B N 1
ATOM 4725 C CA . PHE B 1 214 ? -3.24 -5.051 3.086 1 94.81 214 PHE B CA 1
ATOM 4726 C C . PHE B 1 214 ? -1.729 -4.859 3.037 1 94.81 214 PHE B C 1
ATOM 4728 O O . PHE B 1 214 ? -1.164 -4.133 3.855 1 94.81 214 PHE B O 1
ATOM 4735 N N . THR B 1 215 ? -1.087 -5.418 2.088 1 94.06 215 THR B N 1
ATOM 4736 C CA . THR B 1 215 ? 0.372 -5.43 2.076 1 94.06 215 THR B CA 1
ATOM 4737 C C . THR B 1 215 ? 0.917 -4.227 1.314 1 94.06 215 THR B C 1
ATOM 4739 O O . THR B 1 215 ? 2.107 -3.916 1.402 1 94.06 215 THR B O 1
ATOM 4742 N N . GLY B 1 216 ? 0.069 -3.602 0.523 1 91.5 216 GLY B N 1
ATOM 4743 C CA . GLY B 1 216 ? 0.52 -2.553 -0.378 1 91.5 216 GLY B CA 1
ATOM 4744 C C . GLY B 1 216 ? 0.899 -3.07 -1.753 1 91.5 216 GLY B C 1
ATOM 4745 O O . GLY B 1 216 ? 1.204 -2.287 -2.654 1 91.5 216 GLY B O 1
ATOM 4746 N N . TRP B 1 217 ? 0.882 -4.355 -1.892 1 95.88 217 TRP B N 1
ATOM 4747 C CA . TRP B 1 217 ? 1.119 -5 -3.18 1 95.88 217 TRP B CA 1
ATOM 4748 C C . TRP B 1 217 ? -0.185 -5.512 -3.781 1 95.88 217 TRP B C 1
ATOM 4750 O O . TRP B 1 217 ? -1.068 -5.977 -3.057 1 95.88 217 TRP B O 1
ATOM 4760 N N . VAL B 1 218 ? -0.268 -5.43 -5.098 1 97.88 218 VAL B N 1
ATOM 4761 C CA . VAL B 1 218 ? -1.48 -5.945 -5.723 1 97.88 218 VAL B CA 1
ATOM 4762 C C . VAL B 1 218 ? -1.387 -7.465 -5.859 1 97.88 218 VAL B C 1
ATOM 4764 O O . VAL B 1 218 ? -2.406 -8.156 -5.848 1 97.88 218 VAL B O 1
ATOM 4767 N N . SER B 1 219 ? -0.185 -7.941 -5.93 1 98.69 219 SER B N 1
ATOM 4768 C CA . SER B 1 219 ? 0.078 -9.375 -5.883 1 98.69 219 SER B CA 1
ATOM 4769 C C . SER B 1 219 ? 1.061 -9.719 -4.766 1 98.69 219 SER B C 1
ATOM 4771 O O . SER B 1 219 ? 2.264 -9.836 -5.008 1 98.69 219 SER B O 1
ATOM 4773 N N . THR B 1 220 ? 0.539 -9.992 -3.643 1 98.19 220 THR B N 1
ATOM 4774 C CA . THR B 1 220 ? 1.347 -10.383 -2.494 1 98.19 220 THR B CA 1
ATOM 4775 C C . THR B 1 220 ? 1.95 -11.766 -2.707 1 98.19 220 THR B C 1
ATOM 4777 O O . THR B 1 220 ? 3.039 -12.062 -2.207 1 98.19 220 THR B O 1
ATOM 4780 N N . ARG B 1 221 ? 1.302 -12.547 -3.506 1 98.5 221 ARG B N 1
ATOM 4781 C CA . ARG B 1 221 ? 1.893 -13.836 -3.852 1 98.5 221 ARG B CA 1
ATOM 4782 C C . ARG B 1 221 ? 3.254 -13.656 -4.512 1 98.5 221 ARG B C 1
ATOM 4784 O O . ARG B 1 221 ? 4.234 -14.297 -4.117 1 98.5 221 ARG B O 1
ATOM 4791 N N . GLN B 1 222 ? 3.27 -12.781 -5.492 1 97.75 222 GLN B N 1
ATOM 4792 C CA . GLN B 1 222 ? 4.531 -12.555 -6.195 1 97.75 222 GLN B CA 1
ATOM 4793 C C . GLN B 1 222 ? 5.555 -11.883 -5.281 1 97.75 222 GLN B C 1
ATOM 4795 O O . GLN B 1 222 ? 6.754 -12.141 -5.395 1 97.75 222 GLN B O 1
ATOM 4800 N N . ARG B 1 223 ? 5.062 -11.07 -4.375 1 96.12 223 ARG B N 1
ATOM 4801 C CA . ARG B 1 223 ? 5.973 -10.523 -3.371 1 96.12 223 ARG B CA 1
ATOM 4802 C C . ARG B 1 223 ? 6.625 -11.641 -2.561 1 96.12 223 ARG B C 1
ATOM 4804 O O . ARG B 1 223 ? 7.836 -11.633 -2.344 1 96.12 223 ARG B O 1
ATOM 4811 N N . VAL B 1 224 ? 5.832 -12.57 -2.098 1 95.69 224 VAL B N 1
ATOM 4812 C CA . VAL B 1 224 ? 6.312 -13.703 -1.312 1 95.69 224 VAL B CA 1
ATOM 4813 C C . VAL B 1 224 ? 7.344 -14.484 -2.115 1 95.69 224 VAL B C 1
ATOM 4815 O O . VAL B 1 224 ? 8.438 -14.773 -1.62 1 95.69 224 VAL B O 1
ATOM 4818 N N . TRP B 1 225 ? 7.02 -14.727 -3.361 1 93.44 225 TRP B N 1
ATOM 4819 C CA . TRP B 1 225 ? 7.93 -15.477 -4.223 1 93.44 225 TRP B CA 1
ATOM 4820 C C . TRP B 1 225 ? 9.211 -14.688 -4.473 1 93.44 225 TRP B C 1
ATOM 4822 O O . TRP B 1 225 ? 10.297 -15.266 -4.539 1 93.44 225 TRP B O 1
ATOM 4832 N N . GLY B 1 226 ? 9.086 -13.406 -4.59 1 91.19 226 GLY B N 1
ATOM 4833 C CA . GLY B 1 226 ? 10.242 -12.547 -4.793 1 91.19 226 GLY B CA 1
ATOM 4834 C C . GLY B 1 226 ? 11.164 -12.492 -3.59 1 91.19 226 GLY B C 1
ATOM 4835 O O . GLY B 1 226 ? 12.344 -12.172 -3.721 1 91.19 226 GLY B O 1
ATOM 4836 N N . ALA B 1 227 ? 10.625 -12.758 -2.455 1 90 227 ALA B N 1
ATOM 4837 C CA . ALA B 1 227 ? 11.406 -12.719 -1.222 1 90 227 ALA B CA 1
ATOM 4838 C C . ALA B 1 227 ? 12.148 -14.031 -1.003 1 90 227 ALA B C 1
ATOM 4840 O O . ALA B 1 227 ? 13.008 -14.133 -0.123 1 90 227 ALA B O 1
ATOM 4841 N N . MET B 1 228 ? 11.828 -14.953 -1.846 1 89.5 228 MET B N 1
ATOM 4842 C CA . MET B 1 228 ? 12.539 -16.219 -1.809 1 89.5 228 MET B CA 1
ATOM 4843 C C . MET B 1 228 ? 13.875 -16.125 -2.547 1 89.5 228 MET B C 1
ATOM 4845 O O . MET B 1 228 ? 14.133 -15.148 -3.244 1 89.5 228 MET B O 1
ATOM 4849 N N . ASP B 1 229 ? 14.695 -17.078 -2.344 1 84.31 229 ASP B N 1
ATOM 4850 C CA . ASP B 1 229 ? 15.977 -17.125 -3.039 1 84.31 229 ASP B CA 1
ATOM 4851 C C . ASP B 1 229 ? 15.781 -17.109 -4.555 1 84.31 229 ASP B C 1
ATOM 4853 O O . ASP B 1 229 ? 15.102 -17.984 -5.105 1 84.31 229 ASP B O 1
ATOM 4857 N N . SER B 1 230 ? 16.438 -16.203 -5.156 1 84.81 230 SER B N 1
ATOM 4858 C CA . SER B 1 230 ? 16.297 -16.062 -6.602 1 84.81 230 SER B CA 1
ATOM 4859 C C . SER B 1 230 ? 16.891 -17.266 -7.328 1 84.81 230 SER B C 1
ATOM 4861 O O . SER B 1 230 ? 16.516 -17.562 -8.469 1 84.81 230 SER B O 1
ATOM 4863 N N . ALA B 1 231 ? 17.734 -17.953 -6.695 1 87.81 231 ALA B N 1
ATOM 4864 C CA . ALA B 1 231 ? 18.328 -19.156 -7.305 1 87.81 231 ALA B CA 1
ATOM 4865 C C . ALA B 1 231 ? 17.297 -20.266 -7.445 1 87.81 231 ALA B C 1
ATOM 4867 O O . ALA B 1 231 ? 17.484 -21.203 -8.211 1 87.81 231 ALA B O 1
ATOM 4868 N N . ARG B 1 232 ? 16.203 -20.125 -6.789 1 90.56 232 ARG B N 1
ATOM 4869 C CA . ARG B 1 232 ? 15.188 -21.156 -6.812 1 90.56 232 ARG B CA 1
ATOM 4870 C C . ARG B 1 232 ? 13.898 -20.641 -7.434 1 90.56 232 ARG B C 1
ATOM 4872 O O . ARG B 1 232 ? 13.141 -21.406 -8.039 1 90.56 232 ARG B O 1
ATOM 4879 N N . CYS B 1 233 ? 13.648 -19.344 -7.301 1 90.44 233 CYS B N 1
ATOM 4880 C CA . CYS B 1 233 ? 12.32 -18.844 -7.645 1 90.44 233 CYS B CA 1
ATOM 4881 C C . CYS B 1 233 ? 12.414 -17.734 -8.688 1 90.44 233 CYS B C 1
ATOM 4883 O O . CYS B 1 233 ? 11.398 -17.281 -9.203 1 90.44 233 CYS B O 1
ATOM 4885 N N . GLY B 1 234 ? 13.609 -17.344 -9.07 1 90.38 234 GLY B N 1
ATOM 4886 C CA . GLY B 1 234 ? 13.773 -16.281 -10.055 1 90.38 234 GLY B CA 1
ATOM 4887 C C . GLY B 1 234 ? 13.641 -16.781 -11.484 1 90.38 234 GLY B C 1
ATOM 4888 O O . GLY B 1 234 ? 13.516 -17.984 -11.727 1 90.38 234 GLY B O 1
ATOM 4889 N N . PRO B 1 235 ? 13.672 -15.875 -12.391 1 87.5 235 PRO B N 1
ATOM 4890 C CA . PRO B 1 235 ? 13.602 -16.266 -13.805 1 87.5 235 PRO B CA 1
ATOM 4891 C C . PRO B 1 235 ? 14.844 -17.031 -14.266 1 87.5 235 PRO B C 1
ATOM 4893 O O . PRO B 1 235 ? 15.938 -16.797 -13.758 1 87.5 235 PRO B O 1
ATOM 4896 N N . VAL B 1 236 ? 14.719 -17.922 -15.211 1 83.88 236 VAL B N 1
ATOM 4897 C CA . VAL B 1 236 ? 15.766 -18.828 -15.68 1 83.88 236 VAL B CA 1
ATOM 4898 C C . VAL B 1 236 ? 16.578 -18.156 -16.781 1 83.88 236 VAL B C 1
ATOM 4900 O O . VAL B 1 236 ? 17.719 -18.531 -17.031 1 83.88 236 VAL B O 1
ATOM 4903 N N . LEU B 1 237 ? 16.125 -17.156 -17.344 1 79.44 237 LEU B N 1
ATOM 4904 C CA . LEU B 1 237 ? 16.719 -16.594 -18.562 1 79.44 237 LEU B CA 1
ATOM 4905 C C . LEU B 1 237 ? 18.062 -15.938 -18.25 1 79.44 237 LEU B C 1
ATOM 4907 O O . LEU B 1 237 ? 18.188 -15.188 -17.281 1 79.44 237 LEU B O 1
ATOM 4911 N N . SER B 1 238 ? 18.922 -16.344 -19.062 1 74.25 238 SER B N 1
ATOM 4912 C CA . SER B 1 238 ? 20.188 -15.625 -19.094 1 74.25 238 SER B CA 1
ATOM 4913 C C . SER B 1 238 ? 20.078 -14.359 -19.922 1 74.25 238 SER B C 1
ATOM 4915 O O . SER B 1 238 ? 19.031 -14.086 -20.531 1 74.25 238 SER B O 1
ATOM 4917 N N . VAL B 1 239 ? 21.156 -13.695 -19.922 1 68.69 239 VAL B N 1
ATOM 4918 C CA . VAL B 1 239 ? 21.234 -12.438 -20.672 1 68.69 239 VAL B CA 1
ATOM 4919 C C . VAL B 1 239 ? 20.984 -12.695 -22.156 1 68.69 239 VAL B C 1
ATOM 4921 O O . VAL B 1 239 ? 20.25 -11.961 -22.797 1 68.69 239 VAL B O 1
ATOM 4924 N N . SER B 1 240 ? 21.5 -13.797 -22.641 1 70.06 240 SER B N 1
ATOM 4925 C CA . SER B 1 240 ? 21.359 -14.055 -24.062 1 70.06 240 SER B CA 1
ATOM 4926 C C . SER B 1 240 ? 20.031 -14.75 -24.375 1 70.06 240 SER B C 1
ATOM 4928 O O . SER B 1 240 ? 19.375 -14.438 -25.375 1 70.06 240 SER B O 1
ATOM 4930 N N . GLY B 1 241 ? 19.609 -15.594 -23.547 1 72.81 241 GLY B N 1
ATOM 4931 C CA . GLY B 1 241 ? 18.359 -16.344 -23.703 1 72.81 241 GLY B CA 1
ATOM 4932 C C . GLY B 1 241 ? 18.312 -17.172 -24.969 1 72.81 241 GLY B C 1
ATOM 4933 O O . GLY B 1 241 ? 17.25 -17.391 -25.531 1 72.81 241 GLY B O 1
ATOM 4934 N N . ASP B 1 242 ? 19.453 -17.578 -25.453 1 84.56 242 ASP B N 1
ATOM 4935 C CA . ASP B 1 242 ? 19.516 -18.219 -26.766 1 84.56 242 ASP B CA 1
ATOM 4936 C C . ASP B 1 242 ? 19.406 -19.734 -26.641 1 84.56 242 ASP B C 1
ATOM 4938 O O . ASP B 1 242 ? 19.094 -20.422 -27.625 1 84.56 242 ASP B O 1
ATOM 4942 N N . ASP B 1 243 ? 19.625 -20.266 -25.531 1 91.81 243 ASP B N 1
ATOM 4943 C CA . ASP B 1 243 ? 19.578 -21.703 -25.328 1 91.81 243 ASP B CA 1
ATOM 4944 C C . ASP B 1 243 ? 18.875 -22.062 -24.016 1 91.81 243 ASP B C 1
ATOM 4946 O O . ASP B 1 243 ? 19.516 -22.234 -22.984 1 91.81 243 ASP B O 1
ATOM 4950 N N . PRO B 1 244 ? 17.594 -22.344 -24.141 1 94.5 244 PRO B N 1
ATOM 4951 C CA . PRO B 1 244 ? 16.828 -22.609 -22.922 1 94.5 244 PRO B CA 1
ATOM 4952 C C . PRO B 1 244 ? 17.344 -23.812 -22.141 1 94.5 244 PRO B C 1
ATOM 4954 O O . PRO B 1 244 ? 17.281 -23.828 -20.906 1 94.5 244 PRO B O 1
ATOM 4957 N N . GLY B 1 245 ? 17.828 -24.812 -22.844 1 95 245 GLY B N 1
ATOM 4958 C CA . GLY B 1 245 ? 18.359 -25.984 -22.172 1 95 245 GLY B CA 1
ATOM 4959 C C . GLY B 1 245 ? 19.578 -25.688 -21.312 1 95 245 GLY B C 1
ATOM 4960 O O . GLY B 1 245 ? 19.641 -26.094 -20.156 1 95 245 GLY B O 1
ATOM 4961 N N . THR B 1 246 ? 20.484 -24.969 -21.891 1 94.12 246 THR B N 1
ATOM 4962 C CA . THR B 1 246 ? 21.688 -24.578 -21.156 1 94.12 246 THR B CA 1
ATOM 4963 C C . THR B 1 246 ? 21.328 -23.672 -19.984 1 94.12 246 THR B C 1
ATOM 4965 O O . THR B 1 246 ? 21.891 -23.797 -18.891 1 94.12 246 THR B O 1
ATOM 4968 N N . ASP B 1 247 ? 20.438 -22.75 -20.25 1 95.25 247 ASP B N 1
ATOM 4969 C CA . ASP B 1 247 ? 20.016 -21.844 -19.188 1 95.25 247 ASP B CA 1
ATOM 4970 C C . ASP B 1 247 ? 19.375 -22.609 -18.031 1 95.25 247 ASP B C 1
ATOM 4972 O O . ASP B 1 247 ? 19.656 -22.344 -16.859 1 95.25 247 ASP B O 1
ATOM 4976 N N . TRP B 1 248 ? 18.547 -23.562 -18.359 1 96.38 248 TRP B N 1
ATOM 4977 C CA . TRP B 1 248 ? 17.875 -24.359 -17.344 1 96.38 248 TRP B CA 1
ATOM 4978 C C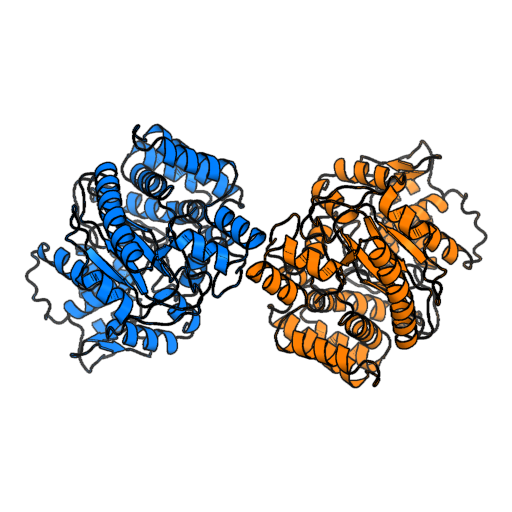 . TRP B 1 248 ? 18.859 -25.219 -16.578 1 96.38 248 TRP B C 1
ATOM 4980 O O . TRP B 1 248 ? 18.766 -25.328 -15.344 1 96.38 248 TRP B O 1
ATOM 4990 N N . ALA B 1 249 ? 19.797 -25.781 -17.266 1 96.44 249 ALA B N 1
ATOM 4991 C CA . ALA B 1 249 ? 20.812 -26.594 -16.609 1 96.44 249 ALA B CA 1
ATOM 4992 C C . ALA B 1 249 ? 21.641 -25.766 -15.633 1 96.44 249 ALA B C 1
ATOM 4994 O O . ALA B 1 249 ? 21.875 -26.172 -14.5 1 96.44 249 ALA B O 1
ATOM 4995 N N . ARG B 1 250 ? 22.078 -24.641 -16.094 1 95.44 250 ARG B N 1
ATOM 4996 C CA . ARG B 1 250 ? 22.844 -23.75 -15.242 1 95.44 250 ARG B CA 1
ATOM 4997 C C . ARG B 1 250 ? 22.031 -23.344 -14.008 1 95.44 250 ARG B C 1
ATOM 4999 O O . ARG B 1 250 ? 22.562 -23.359 -12.891 1 95.44 250 ARG B O 1
ATOM 5006 N N . TYR B 1 251 ? 20.812 -22.969 -14.234 1 95.81 251 TYR B N 1
ATOM 5007 C CA . TYR B 1 251 ? 19.906 -22.609 -13.164 1 95.81 251 TYR B CA 1
ATOM 5008 C C . TYR B 1 251 ? 19.781 -23.719 -12.141 1 95.81 251 TYR B C 1
ATOM 5010 O O . TYR B 1 251 ? 19.969 -23.5 -10.938 1 95.81 251 TYR B O 1
ATOM 5018 N N . ALA B 1 252 ? 19.531 -24.906 -12.555 1 97.12 252 ALA B N 1
ATOM 5019 C CA . ALA B 1 252 ? 19.266 -26.062 -11.703 1 97.12 252 ALA B CA 1
ATOM 5020 C C . ALA B 1 252 ? 20.516 -26.453 -10.922 1 97.12 252 ALA B C 1
ATOM 5022 O O . ALA B 1 252 ? 20.438 -26.828 -9.75 1 97.12 252 ALA B O 1
ATOM 5023 N N . LEU B 1 253 ? 21.625 -26.359 -11.57 1 97.38 253 LEU B N 1
ATOM 5024 C CA . LEU B 1 253 ? 22.859 -26.828 -10.953 1 97.38 253 LEU B CA 1
ATOM 5025 C C . LEU B 1 253 ? 23.375 -25.812 -9.93 1 97.38 253 LEU B C 1
ATOM 5027 O O . LEU B 1 253 ? 24.047 -26.188 -8.969 1 97.38 253 LEU B O 1
ATOM 5031 N N . LYS B 1 254 ? 23.047 -24.625 -10.156 1 96.12 254 LYS B N 1
ATOM 5032 C CA . LYS B 1 254 ? 23.469 -23.578 -9.219 1 96.12 254 LYS B CA 1
ATOM 5033 C C . LYS B 1 254 ? 22.578 -23.562 -7.98 1 96.12 254 LYS B C 1
ATOM 5035 O O . LYS B 1 254 ? 22.984 -23.094 -6.918 1 96.12 254 LYS B O 1
ATOM 5040 N N . ALA B 1 255 ? 21.375 -24.016 -8.086 1 95.81 255 ALA B N 1
ATOM 5041 C CA . ALA B 1 255 ? 20.422 -23.984 -6.988 1 95.81 255 ALA B CA 1
ATOM 5042 C C . ALA B 1 255 ? 20.828 -24.922 -5.863 1 95.81 255 ALA B C 1
ATOM 5044 O O . ALA B 1 255 ? 21.312 -26.031 -6.121 1 95.81 255 ALA B O 1
ATOM 5045 N N . PRO B 1 256 ? 20.641 -24.469 -4.645 1 94.81 256 PRO B N 1
ATOM 5046 C CA . PRO B 1 256 ? 20.984 -25.344 -3.523 1 94.81 256 PRO B CA 1
ATOM 5047 C C . PRO B 1 256 ? 20.031 -26.531 -3.379 1 94.81 256 PRO B C 1
ATOM 5049 O O . PRO B 1 256 ? 18.828 -26.391 -3.602 1 94.81 256 PRO B O 1
ATOM 5052 N N . VAL B 1 257 ? 20.578 -27.688 -2.979 1 96 257 VAL B N 1
ATOM 5053 C CA . VAL B 1 257 ? 19.781 -28.891 -2.732 1 96 257 VAL B CA 1
ATOM 5054 C C . VAL B 1 257 ? 18.922 -28.703 -1.482 1 96 257 VAL B C 1
ATOM 5056 O O . VAL B 1 257 ? 19.438 -28.328 -0.424 1 96 257 VAL B O 1
ATOM 5059 N N . MET B 1 258 ? 17.719 -28.938 -1.59 1 93.19 258 MET B N 1
ATOM 5060 C CA . MET B 1 258 ? 16.781 -28.703 -0.494 1 93.19 258 MET B CA 1
ATOM 5061 C C . MET B 1 258 ? 16.688 -29.906 0.42 1 93.19 258 MET B C 1
ATOM 5063 O O . MET B 1 258 ? 16.641 -29.781 1.643 1 93.19 258 MET B O 1
ATOM 5067 N N . LEU B 1 259 ? 16.641 -31.031 -0.174 1 91.31 259 LEU B N 1
ATOM 5068 C CA . LEU B 1 259 ? 16.516 -32.25 0.618 1 91.31 259 LEU B CA 1
ATOM 5069 C C . LEU B 1 259 ? 17.094 -33.438 -0.132 1 91.31 259 LEU B C 1
ATOM 5071 O O . LEU B 1 259 ? 17.266 -33.375 -1.353 1 91.31 259 LEU B O 1
ATOM 5075 N N . VAL B 1 260 ? 17.453 -34.406 0.596 1 91.5 260 VAL B N 1
ATOM 5076 C CA . VAL B 1 260 ? 17.969 -35.656 0.08 1 91.5 260 VAL B CA 1
ATOM 5077 C C . VAL B 1 260 ? 17.094 -36.812 0.573 1 91.5 260 VAL B C 1
ATOM 5079 O O . VAL B 1 260 ? 16.75 -36.875 1.753 1 91.5 260 VAL B O 1
ATOM 5082 N N . ASN B 1 261 ? 16.688 -37.656 -0.385 1 84.56 261 ASN B N 1
ATOM 5083 C CA . ASN B 1 261 ? 15.977 -38.844 0.015 1 84.56 261 ASN B CA 1
ATOM 5084 C C . ASN B 1 261 ? 16.938 -39.969 0.413 1 84.56 261 ASN B C 1
ATOM 5086 O O . ASN B 1 261 ? 17.688 -40.5 -0.427 1 84.56 261 ASN B O 1
ATOM 5090 N N . ASN B 1 262 ? 16.891 -40.438 1.843 1 79.25 262 ASN B N 1
ATOM 5091 C CA . ASN B 1 262 ? 17.844 -41.438 2.316 1 79.25 262 ASN B CA 1
ATOM 5092 C C . ASN B 1 262 ? 17.234 -42.312 3.398 1 79.25 262 ASN B C 1
ATOM 5094 O O . ASN B 1 262 ? 17.719 -42.344 4.531 1 79.25 262 ASN B O 1
ATOM 5098 N N . PRO B 1 263 ? 16.312 -43.125 3.467 1 76 263 PRO B N 1
ATOM 5099 C CA . PRO B 1 263 ? 15.305 -43.188 2.406 1 76 263 PRO B CA 1
ATOM 5100 C C . PRO B 1 263 ? 14.219 -42.125 2.57 1 76 263 PRO B C 1
ATOM 5102 O O . PRO B 1 263 ? 13.461 -41.844 1.638 1 76 263 PRO B O 1
ATOM 5105 N N . GLU B 1 264 ? 14.312 -41.594 3.777 1 80.5 264 GLU B N 1
ATOM 5106 C CA . GLU B 1 264 ? 13.367 -40.5 4.043 1 80.5 264 GLU B CA 1
ATOM 5107 C C . GLU B 1 264 ? 13.922 -39.156 3.598 1 80.5 264 GLU B C 1
ATOM 5109 O O . GLU B 1 264 ? 15.133 -39 3.42 1 80.5 264 GLU B O 1
ATOM 5114 N N . ALA B 1 265 ? 13.062 -38.312 3.365 1 85.12 265 ALA B N 1
ATOM 5115 C CA . ALA B 1 265 ? 13.461 -36.969 2.975 1 85.12 265 ALA B CA 1
ATOM 5116 C C . ALA B 1 265 ? 14.211 -36.25 4.102 1 85.12 265 ALA B C 1
ATOM 5118 O O . ALA B 1 265 ? 13.672 -36.094 5.199 1 85.12 265 ALA B O 1
ATOM 5119 N N . VAL B 1 266 ? 15.43 -35.875 3.979 1 88.88 266 VAL B N 1
ATOM 5120 C CA . VAL B 1 266 ? 16.266 -35.156 4.941 1 88.88 266 VAL B CA 1
ATOM 5121 C C . VAL B 1 266 ? 16.578 -33.781 4.41 1 88.88 266 VAL B C 1
ATOM 5123 O O . VAL B 1 266 ? 17.141 -33.625 3.328 1 88.88 266 VAL B O 1
ATOM 5126 N N . PRO B 1 267 ? 16.172 -32.75 5.215 1 91.25 267 PRO B N 1
ATOM 5127 C CA . PRO B 1 267 ? 16.469 -31.391 4.758 1 91.25 267 PRO B CA 1
ATOM 5128 C C . PRO B 1 267 ? 17.953 -31.078 4.754 1 91.25 267 PRO B C 1
ATOM 5130 O O . PRO B 1 267 ? 18.688 -31.516 5.648 1 91.25 267 PRO B O 1
ATOM 5133 N N . VAL B 1 268 ? 18.391 -30.375 3.752 1 91.62 268 VAL B N 1
ATOM 5134 C CA . VAL B 1 268 ? 19.75 -29.859 3.701 1 91.62 268 VAL B CA 1
ATOM 5135 C C . VAL B 1 268 ? 19.781 -28.438 4.262 1 91.62 268 VAL B C 1
ATOM 5137 O O . VAL B 1 268 ? 19.312 -27.5 3.613 1 91.62 268 VAL B O 1
ATOM 5140 N N . THR B 1 269 ? 20.328 -28.188 5.387 1 88.69 269 THR B N 1
ATOM 5141 C CA . THR B 1 269 ? 20.188 -26.938 6.117 1 88.69 269 THR B CA 1
ATOM 5142 C C . THR B 1 269 ? 21.375 -26.016 5.863 1 88.69 269 THR B C 1
ATOM 5144 O O . THR B 1 269 ? 21.5 -24.969 6.484 1 88.69 269 THR B O 1
ATOM 5147 N N . HIS B 1 270 ? 22.266 -26.359 5.035 1 88.56 270 HIS B N 1
ATOM 5148 C CA . HIS B 1 270 ? 23.344 -25.5 4.574 1 88.56 270 HIS B CA 1
ATOM 5149 C C . HIS B 1 270 ? 23.344 -25.375 3.055 1 88.56 270 HIS B C 1
ATOM 5151 O O . HIS B 1 270 ? 22.703 -26.172 2.363 1 88.56 270 HIS B O 1
ATOM 5157 N N . TRP B 1 271 ? 24 -24.422 2.584 1 90.31 271 TRP B N 1
ATOM 5158 C CA . TRP B 1 271 ? 23.953 -24.094 1.162 1 90.31 271 TRP B CA 1
ATOM 5159 C C . TRP B 1 271 ? 24.875 -25.016 0.364 1 90.31 271 TRP B C 1
ATOM 5161 O O . TRP B 1 271 ? 26.094 -24.891 0.428 1 90.31 271 TRP B O 1
ATOM 5171 N N . VAL B 1 272 ? 24.328 -25.922 -0.414 1 95 272 VAL B N 1
ATOM 5172 C CA . VAL B 1 272 ? 25.062 -26.828 -1.291 1 95 272 VAL B CA 1
ATOM 5173 C C . VAL B 1 272 ? 24.453 -26.797 -2.691 1 95 272 VAL B C 1
ATOM 5175 O O . VAL B 1 272 ? 23.422 -27.422 -2.943 1 95 272 VAL B O 1
ATOM 5178 N N . PRO B 1 273 ? 25.141 -26.078 -3.545 1 96.81 273 PRO B N 1
ATOM 5179 C CA . PRO B 1 273 ? 24.656 -26.188 -4.926 1 96.81 273 PRO B CA 1
ATOM 5180 C C . PRO B 1 273 ? 24.641 -27.625 -5.441 1 96.81 273 PRO B C 1
ATOM 5182 O O . PRO B 1 273 ? 25.531 -28.422 -5.098 1 96.81 273 PRO B O 1
ATOM 5185 N N . PHE B 1 274 ? 23.719 -27.969 -6.258 1 98 274 PHE B N 1
ATOM 5186 C CA . PHE B 1 274 ? 23.641 -29.328 -6.766 1 98 274 PHE B CA 1
ATOM 5187 C C . PHE B 1 274 ? 24.938 -29.703 -7.504 1 98 274 PHE B C 1
ATOM 5189 O O . PHE B 1 274 ? 25.391 -30.844 -7.438 1 98 274 PHE B O 1
ATOM 5196 N N . ALA B 1 275 ? 25.547 -28.688 -8.188 1 98 275 ALA B N 1
ATOM 5197 C CA . ALA B 1 275 ? 26.797 -28.922 -8.914 1 98 275 ALA B CA 1
ATOM 5198 C C . ALA B 1 275 ? 27.875 -29.484 -7.984 1 98 275 ALA B C 1
ATOM 5200 O O . ALA B 1 275 ? 28.641 -30.359 -8.375 1 98 275 ALA B O 1
ATOM 5201 N N . ASP B 1 276 ? 27.922 -28.953 -6.797 1 97.88 276 ASP B N 1
ATOM 5202 C CA . ASP B 1 276 ? 28.938 -29.391 -5.84 1 97.88 276 ASP B CA 1
ATOM 5203 C C . ASP B 1 276 ? 28.688 -30.828 -5.398 1 97.88 276 ASP B C 1
ATOM 5205 O O . ASP B 1 276 ? 29.625 -31.594 -5.164 1 97.88 276 ASP B O 1
ATOM 5209 N N . TRP B 1 277 ? 27.406 -31.156 -5.211 1 97.88 277 TRP B N 1
ATOM 5210 C CA . TRP B 1 277 ? 27.047 -32.531 -4.902 1 97.88 277 TRP B CA 1
ATOM 5211 C C . TRP B 1 277 ? 27.375 -33.469 -6.07 1 97.88 277 TRP B C 1
ATOM 5213 O O . TRP B 1 277 ? 27.984 -34.531 -5.883 1 97.88 277 TRP B O 1
ATOM 5223 N N . ALA B 1 278 ? 27.094 -33.062 -7.254 1 97.38 278 ALA B N 1
ATOM 5224 C CA . ALA B 1 278 ? 27.328 -33.844 -8.461 1 97.38 278 ALA B CA 1
ATOM 5225 C C . ALA B 1 278 ? 28.812 -34.062 -8.695 1 97.38 278 ALA B C 1
ATOM 5227 O O . ALA B 1 278 ? 29.219 -35.125 -9.164 1 97.38 278 ALA B O 1
ATOM 5228 N N . ASP B 1 279 ? 29.594 -33.094 -8.344 1 97.56 279 ASP B N 1
ATOM 5229 C CA . ASP B 1 279 ? 31.031 -33.188 -8.562 1 97.56 279 ASP B CA 1
ATOM 5230 C C . ASP B 1 279 ? 31.734 -33.906 -7.406 1 97.56 279 ASP B C 1
ATOM 5232 O O . ASP B 1 279 ? 32.938 -34.125 -7.441 1 97.56 279 ASP B O 1
ATOM 5236 N N . GLY B 1 280 ? 31.031 -34.188 -6.406 1 95.62 280 GLY B N 1
ATOM 5237 C CA . GLY B 1 280 ? 31.594 -34.875 -5.258 1 95.62 280 GLY B CA 1
ATOM 5238 C C . GLY B 1 280 ? 32.344 -33.969 -4.32 1 95.62 280 GLY B C 1
ATOM 5239 O O . GLY B 1 280 ? 33.062 -34.438 -3.424 1 95.62 280 GLY B O 1
ATOM 5240 N N . ARG B 1 281 ? 32.25 -32.719 -4.516 1 96.19 281 ARG B N 1
ATOM 5241 C CA . ARG B 1 281 ? 32.875 -31.781 -3.592 1 96.19 281 ARG B CA 1
ATOM 5242 C C . ARG B 1 281 ? 32.219 -31.844 -2.215 1 96.19 281 ARG B C 1
ATOM 5244 O O . ARG B 1 281 ? 32.906 -31.672 -1.195 1 96.19 281 ARG B O 1
ATOM 5251 N N . VAL B 1 282 ? 30.922 -31.969 -2.193 1 95.69 282 VAL B N 1
ATOM 5252 C CA . VAL B 1 282 ? 30.141 -32.188 -0.979 1 95.69 282 VAL B CA 1
ATOM 5253 C C . VAL B 1 282 ? 29.297 -33.469 -1.125 1 95.69 282 VAL B C 1
ATOM 5255 O O . VAL B 1 282 ? 28.656 -33.656 -2.154 1 95.69 282 VAL B O 1
ATOM 5258 N N . LEU B 1 283 ? 29.391 -34.281 -0.132 1 94.56 283 LEU B N 1
ATOM 5259 C CA . LEU B 1 283 ? 28.562 -35.469 -0.127 1 94.56 283 LEU B CA 1
ATOM 5260 C C . LEU B 1 283 ? 27.344 -35.281 0.772 1 94.56 283 LEU B C 1
ATOM 5262 O O . LEU B 1 283 ? 27.484 -34.906 1.945 1 94.56 283 LEU B O 1
ATOM 5266 N N . LEU B 1 284 ? 26.219 -35.438 0.205 1 94.31 284 LEU B N 1
ATOM 5267 C CA . LEU B 1 284 ? 24.984 -35.375 0.969 1 94.31 284 LEU B CA 1
ATOM 5268 C C . LEU B 1 284 ? 24.453 -36.781 1.213 1 94.31 284 LEU B C 1
ATOM 5270 O O . LEU B 1 284 ? 24.359 -37.594 0.281 1 94.31 284 LEU B O 1
ATOM 5274 N N . GLY B 1 285 ? 24.219 -37.125 2.504 1 90 285 GLY B N 1
ATOM 5275 C CA . GLY B 1 285 ? 23.875 -38.469 2.857 1 90 285 GLY B CA 1
ATOM 5276 C C . GLY B 1 285 ? 25.031 -39.438 2.664 1 90 285 GLY B C 1
ATOM 5277 O O . GLY B 1 285 ? 24.812 -40.625 2.387 1 90 285 GLY B O 1
ATOM 5278 N N . ASP B 1 286 ? 26.172 -38.906 2.537 1 91.44 286 ASP B N 1
ATOM 5279 C CA . ASP B 1 286 ? 27.422 -39.656 2.4 1 91.44 286 ASP B CA 1
ATOM 5280 C C . ASP B 1 286 ? 27.484 -40.375 1.052 1 91.44 286 ASP B C 1
ATOM 5282 O O . ASP B 1 286 ? 28.016 -41.469 0.958 1 91.44 286 ASP B O 1
ATOM 5286 N N . A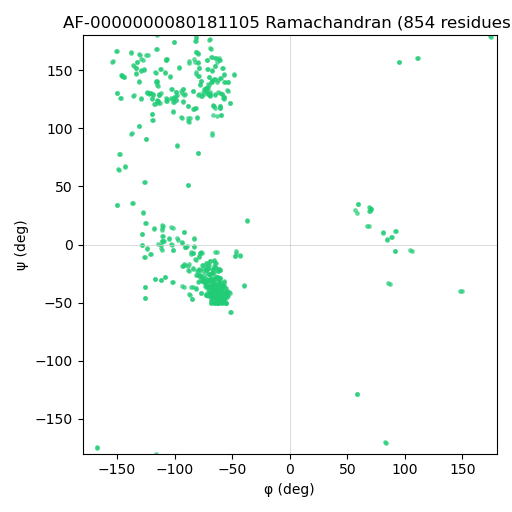RG B 1 287 ? 26.891 -39.781 0.088 1 92.81 287 ARG B N 1
ATOM 5287 C CA . ARG B 1 287 ? 26.906 -40.375 -1.234 1 92.81 287 ARG B CA 1
ATOM 5288 C C . ARG B 1 287 ? 26.844 -39.344 -2.332 1 92.81 287 ARG B C 1
ATOM 5290 O O . ARG B 1 287 ? 26.578 -38.156 -2.061 1 92.81 287 ARG B O 1
ATOM 5297 N N . ARG B 1 288 ? 27.141 -39.812 -3.555 1 93.88 288 ARG B N 1
ATOM 5298 C CA . ARG B 1 288 ? 26.906 -39 -4.75 1 93.88 288 ARG B CA 1
ATOM 5299 C C . ARG B 1 288 ? 25.453 -39.031 -5.172 1 93.88 288 ARG B C 1
ATOM 5301 O O . ARG B 1 288 ? 24.719 -39.969 -4.789 1 93.88 288 ARG B O 1
ATOM 5308 N N . PRO B 1 289 ? 25.016 -38.062 -5.883 1 96.06 289 PRO B N 1
ATOM 5309 C CA . PRO B 1 289 ? 23.609 -38.062 -6.293 1 96.06 289 PRO B CA 1
ATOM 5310 C C . PRO B 1 289 ? 23.344 -39 -7.473 1 96.06 289 PRO B C 1
ATOM 5312 O O . PRO B 1 289 ? 24.234 -39.25 -8.281 1 96.06 289 PRO B O 1
ATOM 5315 N N . THR B 1 290 ? 22.188 -39.469 -7.523 1 94.88 290 THR B N 1
ATOM 5316 C CA . THR B 1 290 ? 21.672 -40.281 -8.641 1 94.88 290 THR B CA 1
ATOM 5317 C C . THR B 1 290 ? 20.812 -39.406 -9.562 1 94.88 290 THR B C 1
ATOM 5319 O O . THR B 1 290 ? 20.562 -38.25 -9.273 1 94.88 290 THR B O 1
ATOM 5322 N N . ILE B 1 291 ? 20.422 -40.031 -10.633 1 94.69 291 ILE B N 1
ATOM 5323 C CA . ILE B 1 291 ? 19.484 -39.375 -11.539 1 94.69 291 ILE B CA 1
ATOM 5324 C C . ILE B 1 291 ? 18.172 -39.094 -10.805 1 94.69 291 ILE B C 1
ATOM 5326 O O . ILE B 1 291 ? 17.562 -38.031 -11.008 1 94.69 291 ILE B O 1
ATOM 5330 N N . ALA B 1 292 ? 17.797 -40 -9.992 1 93.56 292 ALA B N 1
ATOM 5331 C CA . ALA B 1 292 ? 16.594 -39.812 -9.188 1 93.56 292 ALA B CA 1
ATOM 5332 C C . ALA B 1 292 ? 16.719 -38.562 -8.305 1 93.56 292 ALA B C 1
ATOM 5334 O O . ALA B 1 292 ? 15.742 -37.844 -8.109 1 93.56 292 ALA B O 1
ATOM 5335 N N . ASP B 1 293 ? 17.875 -38.375 -7.754 1 95 293 ASP B N 1
ATOM 5336 C CA . ASP B 1 293 ? 18.125 -37.188 -6.941 1 95 293 ASP B CA 1
ATOM 5337 C C . ASP B 1 293 ? 18 -35.938 -7.777 1 95 293 ASP B C 1
ATOM 5339 O O . ASP B 1 293 ? 17.453 -34.938 -7.312 1 95 293 ASP B O 1
ATOM 5343 N N . LEU B 1 294 ? 18.547 -36 -8.945 1 96.12 294 LEU B N 1
ATOM 5344 C CA . LEU B 1 294 ? 18.484 -34.844 -9.844 1 96.12 294 LEU B CA 1
ATOM 5345 C C . LEU B 1 294 ? 17.031 -34.531 -10.211 1 96.12 294 LEU B C 1
ATOM 5347 O O . LEU B 1 294 ? 16.625 -33.375 -10.148 1 96.12 294 LEU B O 1
ATOM 5351 N N . GLU B 1 295 ? 16.344 -35.531 -10.562 1 94.31 295 GLU B N 1
ATOM 5352 C CA . GLU B 1 295 ? 14.945 -35.344 -10.914 1 94.31 295 GLU B CA 1
ATOM 5353 C C . GLU B 1 295 ? 14.156 -34.75 -9.75 1 94.31 295 GLU B C 1
ATOM 5355 O O . GLU B 1 295 ? 13.312 -33.875 -9.938 1 94.31 295 GLU B O 1
ATOM 5360 N N . TYR B 1 296 ? 14.414 -35.25 -8.633 1 93.75 296 TYR B N 1
ATOM 5361 C CA . TYR B 1 296 ? 13.75 -34.688 -7.445 1 93.75 296 TYR B CA 1
ATOM 5362 C C . TYR B 1 296 ? 14.141 -33.25 -7.227 1 93.75 296 TYR B C 1
ATOM 5364 O O . TYR B 1 296 ? 13.289 -32.406 -6.914 1 93.75 296 TYR B O 1
ATOM 5372 N N . HIS B 1 297 ? 15.414 -32.938 -7.352 1 95.5 297 HIS B N 1
ATOM 5373 C CA . HIS B 1 297 ? 15.914 -31.578 -7.215 1 95.5 297 HIS B CA 1
ATOM 5374 C C . HIS B 1 297 ? 15.188 -30.625 -8.148 1 95.5 297 HIS B C 1
ATOM 5376 O O . HIS B 1 297 ? 14.82 -29.516 -7.754 1 95.5 297 HIS B O 1
ATOM 5382 N N . LEU B 1 298 ? 14.945 -31.078 -9.312 1 95.75 298 LEU B N 1
ATOM 5383 C CA . LEU B 1 298 ? 14.273 -30.234 -10.305 1 95.75 298 LEU B CA 1
ATOM 5384 C C . LEU B 1 298 ? 12.852 -29.906 -9.859 1 95.75 298 LEU B C 1
ATOM 5386 O O . LEU B 1 298 ? 12.336 -28.828 -10.172 1 95.75 298 LEU B O 1
ATOM 5390 N N . THR B 1 299 ? 12.195 -30.781 -9.102 1 93.44 299 THR B N 1
ATOM 5391 C CA . THR B 1 299 ? 10.844 -30.531 -8.617 1 93.44 299 THR B CA 1
ATOM 5392 C C . THR B 1 299 ? 10.852 -29.453 -7.527 1 93.44 299 THR B C 1
ATOM 5394 O O . THR B 1 299 ? 9.805 -28.906 -7.176 1 93.44 299 THR B O 1
ATOM 5397 N N . THR B 1 300 ? 11.984 -29.141 -6.957 1 94.19 300 THR B N 1
ATOM 5398 C CA . THR B 1 300 ? 12.094 -28.172 -5.875 1 94.19 300 THR B CA 1
ATOM 5399 C C . THR B 1 300 ? 12.422 -26.781 -6.418 1 94.19 300 THR B C 1
ATOM 5401 O O . THR B 1 300 ? 12.664 -25.844 -5.648 1 94.19 300 THR B O 1
ATOM 5404 N N . LEU B 1 301 ? 12.516 -26.688 -7.727 1 95.69 301 LEU B N 1
ATOM 5405 C CA . LEU B 1 301 ? 12.773 -25.406 -8.367 1 95.69 301 LEU B CA 1
ATOM 5406 C C . LEU B 1 301 ? 11.484 -24.781 -8.883 1 95.69 301 LEU B C 1
ATOM 5408 O O . LEU B 1 301 ? 10.672 -25.453 -9.523 1 95.69 301 LEU B O 1
ATOM 5412 N N . PHE B 1 302 ? 11.305 -23.516 -8.547 1 95.31 302 PHE B N 1
ATOM 5413 C CA . PHE B 1 302 ? 10.016 -22.875 -8.797 1 95.31 302 PHE B CA 1
ATOM 5414 C C . PHE B 1 302 ? 10.188 -21.594 -9.609 1 95.31 302 PHE B C 1
ATOM 5416 O O . PHE B 1 302 ? 9.672 -20.547 -9.234 1 95.31 302 PHE B O 1
ATOM 5423 N N . PRO B 1 303 ? 10.828 -21.656 -10.727 1 96.5 303 PRO B N 1
ATOM 5424 C CA . PRO B 1 303 ? 10.875 -20.453 -11.562 1 96.5 303 PRO B CA 1
ATOM 5425 C C . PRO B 1 303 ? 9.508 -20.094 -12.141 1 96.5 303 PRO B C 1
ATOM 5427 O O . PRO B 1 303 ? 8.609 -20.922 -12.18 1 96.5 303 PRO B O 1
ATOM 5430 N N . PRO B 1 304 ? 9.336 -18.844 -12.586 1 97.12 304 PRO B N 1
ATOM 5431 C CA . PRO B 1 304 ? 8.047 -18.438 -13.148 1 97.12 304 PRO B CA 1
ATOM 5432 C C . PRO B 1 304 ? 7.699 -19.203 -14.43 1 97.12 304 PRO B C 1
ATOM 5434 O O . PRO B 1 304 ? 6.52 -19.438 -14.711 1 97.12 304 PRO B O 1
ATOM 5437 N N . VAL B 1 305 ? 8.695 -19.531 -15.211 1 97.81 305 VAL B N 1
ATOM 5438 C CA . VAL B 1 305 ? 8.578 -20.391 -16.375 1 97.81 305 VAL B CA 1
ATOM 5439 C C . VAL B 1 305 ? 9.461 -21.625 -16.203 1 97.81 305 VAL B C 1
ATOM 5441 O O . VAL B 1 305 ? 10.688 -21.531 -16.266 1 97.81 305 VAL B O 1
ATOM 5444 N N . ARG B 1 306 ? 8.812 -22.688 -16.078 1 97.75 306 ARG B N 1
ATOM 5445 C CA . ARG B 1 306 ? 9.547 -23.891 -15.703 1 97.75 306 ARG B CA 1
ATOM 5446 C C . ARG B 1 306 ? 9.5 -24.922 -16.812 1 97.75 306 ARG B C 1
ATOM 5448 O O . ARG B 1 306 ? 8.422 -25.359 -17.219 1 97.75 306 ARG B O 1
ATOM 5455 N N . PRO B 1 307 ? 10.648 -25.344 -17.266 1 96.5 307 PRO B N 1
ATOM 5456 C CA . PRO B 1 307 ? 10.672 -26.453 -18.234 1 96.5 307 PRO B CA 1
ATOM 5457 C C . PRO B 1 307 ? 10.43 -27.812 -17.594 1 96.5 307 PRO B C 1
ATOM 5459 O O . PRO B 1 307 ? 11.086 -28.156 -16.609 1 96.5 307 PRO B O 1
ATOM 5462 N N . ARG B 1 308 ? 9.516 -28.531 -18.109 1 94.94 308 ARG B N 1
ATOM 5463 C CA . ARG B 1 308 ? 9.172 -29.875 -17.672 1 94.94 308 ARG B CA 1
ATOM 5464 C C . ARG B 1 308 ? 8.953 -30.797 -18.875 1 94.94 308 ARG B C 1
ATOM 5466 O O . ARG B 1 308 ? 8.031 -31.625 -18.875 1 94.94 308 ARG B O 1
ATOM 5473 N N . GLN B 1 309 ? 9.758 -30.562 -19.938 1 95.69 309 GLN B N 1
ATOM 5474 C CA . GLN B 1 309 ? 9.547 -31.094 -21.281 1 95.69 309 GLN B CA 1
ATOM 5475 C C . GLN B 1 309 ? 8.609 -30.219 -22.094 1 95.69 309 GLN B C 1
ATOM 5477 O O . GLN B 1 309 ? 8.664 -30.203 -23.312 1 95.69 309 GLN B O 1
ATOM 5482 N N . TRP B 1 310 ? 7.688 -29.641 -21.438 1 97.62 310 TRP B N 1
ATOM 5483 C CA . TRP B 1 310 ? 6.84 -28.516 -21.844 1 97.62 310 TRP B CA 1
ATOM 5484 C C . TRP B 1 310 ? 7.098 -27.297 -20.969 1 97.62 310 TRP B C 1
ATOM 5486 O O . TRP B 1 310 ? 8 -27.297 -20.141 1 97.62 310 TRP B O 1
ATOM 5496 N N . LEU B 1 311 ? 6.438 -26.219 -21.188 1 98.06 311 LEU B N 1
ATOM 5497 C CA . LEU B 1 311 ? 6.57 -25.016 -20.359 1 98.06 311 LEU B CA 1
ATOM 5498 C C . LEU B 1 311 ? 5.43 -24.938 -19.344 1 98.06 311 LEU B C 1
ATOM 5500 O O . LEU B 1 311 ? 4.258 -25.031 -19.719 1 98.06 311 LEU B O 1
ATOM 5504 N N . GLU B 1 312 ? 5.797 -24.844 -18.125 1 98.5 312 GLU B N 1
ATOM 5505 C CA . GLU B 1 312 ? 4.852 -24.562 -17.047 1 98.5 312 GLU B CA 1
ATOM 5506 C C . GLU B 1 312 ? 4.922 -23.094 -16.625 1 98.5 312 GLU B C 1
ATOM 5508 O O . GLU B 1 312 ? 5.945 -22.641 -16.109 1 98.5 312 GLU B O 1
ATOM 5513 N N . ILE B 1 313 ? 3.873 -22.406 -16.859 1 98.69 313 ILE B N 1
ATOM 5514 C CA . ILE B 1 313 ? 3.773 -21 -16.469 1 98.69 313 ILE B CA 1
ATOM 5515 C C . ILE B 1 313 ? 3.162 -20.906 -15.07 1 98.69 313 ILE B C 1
ATOM 5517 O O . ILE B 1 313 ? 2.055 -21.406 -14.836 1 98.69 313 ILE B O 1
ATOM 5521 N N . ARG B 1 314 ? 3.871 -20.125 -14.164 1 98.19 314 ARG B N 1
ATOM 5522 C CA . ARG B 1 314 ? 3.502 -20.266 -12.758 1 98.19 314 ARG B CA 1
ATOM 5523 C C . ARG B 1 314 ? 3.232 -18.891 -12.133 1 98.19 314 ARG B C 1
ATOM 5525 O O . ARG B 1 314 ? 3.068 -18.781 -10.914 1 98.19 314 ARG B O 1
ATOM 5532 N N . TYR B 1 315 ? 3.182 -17.844 -12.914 1 98.19 315 TYR B N 1
ATOM 5533 C CA . TYR B 1 315 ? 3.23 -16.531 -12.297 1 98.19 315 TYR B CA 1
ATOM 5534 C C . TYR B 1 315 ? 1.845 -15.891 -12.25 1 98.19 315 TYR B C 1
ATOM 5536 O O . TYR B 1 315 ? 1.712 -14.688 -12.031 1 98.19 315 TYR B O 1
ATOM 5544 N N . LEU B 1 316 ? 0.795 -16.656 -12.453 1 98.75 316 LEU B N 1
ATOM 5545 C CA . LEU B 1 316 ? -0.56 -16.125 -12.352 1 98.75 316 LEU B CA 1
ATOM 5546 C C . LEU B 1 316 ? -1.119 -16.328 -10.945 1 98.75 316 LEU B C 1
ATOM 5548 O O . LEU B 1 316 ? -0.976 -17.406 -10.367 1 98.75 316 LEU B O 1
ATOM 5552 N N . ASP B 1 317 ? -1.723 -15.297 -10.367 1 98.81 317 ASP B N 1
ATOM 5553 C CA . ASP B 1 317 ? -2.492 -15.508 -9.141 1 98.81 317 ASP B CA 1
ATOM 5554 C C . ASP B 1 317 ? -3.703 -16.406 -9.406 1 98.81 317 ASP B C 1
ATOM 5556 O O . ASP B 1 317 ? -4.195 -16.469 -10.531 1 98.81 317 ASP B O 1
ATOM 5560 N N . SER B 1 318 ? -4.152 -17.094 -8.383 1 98.56 318 SER B N 1
ATOM 5561 C CA . SER B 1 318 ? -5.508 -17.625 -8.43 1 98.56 318 SER B CA 1
ATOM 5562 C C . SER B 1 318 ? -6.539 -16.516 -8.617 1 98.56 318 SER B C 1
ATOM 5564 O O . SER B 1 318 ? -6.457 -15.469 -7.965 1 98.56 318 SER B O 1
ATOM 5566 N N . VAL B 1 319 ? -7.402 -16.703 -9.586 1 97.94 319 VAL B N 1
ATOM 5567 C CA . VAL B 1 319 ? -8.398 -15.68 -9.906 1 97.94 319 VAL B CA 1
ATOM 5568 C C . VAL B 1 319 ? -9.781 -16.312 -9.984 1 97.94 319 VAL B C 1
ATOM 5570 O O . VAL B 1 319 ? -9.906 -17.531 -10.141 1 97.94 319 VAL B O 1
ATOM 5573 N N . PRO B 1 320 ? -10.836 -15.578 -9.93 1 96 320 PRO B N 1
ATOM 5574 C CA . PRO B 1 320 ? -12.203 -16.094 -9.875 1 96 320 PRO B CA 1
ATOM 5575 C C . PRO B 1 320 ? -12.602 -16.859 -11.133 1 96 320 PRO B C 1
ATOM 5577 O O . PRO B 1 320 ? -12.055 -16.594 -12.211 1 96 320 PRO B O 1
ATOM 5580 N N . ASP B 1 321 ? -13.594 -17.641 -11 1 93.62 321 ASP B N 1
ATOM 5581 C CA . ASP B 1 321 ? -14.109 -18.5 -12.062 1 93.62 321 ASP B CA 1
ATOM 5582 C C . ASP B 1 321 ? -14.586 -17.672 -13.25 1 93.62 321 ASP B C 1
ATOM 5584 O O . ASP B 1 321 ? -14.531 -18.125 -14.398 1 93.62 321 ASP B O 1
ATOM 5588 N N . SER B 1 322 ? -15.008 -16.547 -12.953 1 93.81 322 SER B N 1
ATOM 5589 C CA . SER B 1 322 ? -15.547 -15.688 -14 1 93.81 322 SER B CA 1
ATOM 5590 C C . SER B 1 322 ? -14.43 -15.078 -14.844 1 93.81 322 SER B C 1
ATOM 5592 O O . SER B 1 322 ? -14.688 -14.531 -15.922 1 93.81 322 SER B O 1
ATOM 5594 N N . LEU B 1 323 ? -13.172 -15.289 -14.43 1 96.56 323 LEU B N 1
ATOM 5595 C CA . LEU B 1 323 ? -12.109 -14.547 -15.094 1 96.56 323 LEU B CA 1
ATOM 5596 C C . LEU B 1 323 ? -11.031 -15.492 -15.625 1 96.56 323 LEU B C 1
ATOM 5598 O O . LEU B 1 323 ? -10.461 -15.25 -16.688 1 96.56 323 LEU B O 1
ATOM 5602 N N . TRP B 1 324 ? -10.727 -16.594 -14.883 1 96.94 324 TRP B N 1
ATOM 5603 C CA . TRP B 1 324 ? -9.516 -17.359 -15.18 1 96.94 324 TRP B CA 1
ATOM 5604 C C . TRP B 1 324 ? -9.578 -17.953 -16.578 1 96.94 324 TRP B C 1
ATOM 5606 O O . TRP B 1 324 ? -8.555 -18.109 -17.25 1 96.94 324 TRP B O 1
ATOM 5616 N N . PRO B 1 325 ? -10.812 -18.266 -17.188 1 98.12 325 PRO B N 1
ATOM 5617 C CA . PRO B 1 325 ? -10.805 -18.766 -18.562 1 98.12 325 PRO B CA 1
ATOM 5618 C C . PRO B 1 325 ? -10.219 -17.766 -19.547 1 98.12 325 PRO B C 1
ATOM 5620 O O . PRO B 1 325 ? -9.438 -18.141 -20.438 1 98.12 325 PRO B O 1
ATOM 5623 N N . ALA B 1 326 ? -10.602 -16.5 -19.344 1 98.62 326 ALA B N 1
ATOM 5624 C CA . ALA B 1 326 ? -10.07 -15.469 -20.234 1 98.62 326 ALA B CA 1
ATOM 5625 C C . ALA B 1 326 ? -8.57 -15.297 -20.031 1 98.62 326 ALA B C 1
ATOM 5627 O O . ALA B 1 326 ? -7.832 -15.055 -21 1 98.62 326 ALA B O 1
ATOM 5628 N N . VAL B 1 327 ? -8.109 -15.43 -18.844 1 98.69 327 VAL B N 1
ATOM 5629 C CA . VAL B 1 327 ? -6.699 -15.242 -18.484 1 98.69 327 VAL B CA 1
ATOM 5630 C C . VAL B 1 327 ? -5.855 -16.312 -19.172 1 98.69 327 VAL B C 1
ATOM 5632 O O . VAL B 1 327 ? -4.875 -16 -19.844 1 98.69 327 VAL B O 1
ATOM 5635 N N . VAL B 1 328 ? -6.258 -17.562 -19.047 1 98.81 328 VAL B N 1
ATOM 5636 C CA . VAL B 1 328 ? -5.453 -18.641 -19.594 1 98.81 328 VAL B CA 1
ATOM 5637 C C . VAL B 1 328 ? -5.562 -18.656 -21.109 1 98.81 328 VAL B C 1
ATOM 5639 O O . VAL B 1 328 ? -4.59 -18.953 -21.812 1 98.81 328 VAL B O 1
ATOM 5642 N N . PHE B 1 329 ? -6.754 -18.328 -21.672 1 98.81 329 PHE B N 1
ATOM 5643 C CA . PHE B 1 329 ? -6.875 -18.219 -23.125 1 98.81 329 PHE B CA 1
ATOM 5644 C C . PHE B 1 329 ? -5.906 -17.172 -23.672 1 98.81 329 PHE B C 1
ATOM 5646 O O . PHE B 1 329 ? -5.219 -17.422 -24.656 1 98.81 329 PHE B O 1
ATOM 5653 N N . THR B 1 330 ? -5.902 -16.047 -22.984 1 98.94 330 THR B N 1
ATOM 5654 C CA . THR B 1 330 ? -5.035 -14.953 -23.422 1 98.94 330 THR B CA 1
ATOM 5655 C C . THR B 1 330 ? -3.578 -15.398 -23.453 1 98.94 330 THR B C 1
ATOM 5657 O O . THR B 1 330 ? -2.893 -15.227 -24.453 1 98.94 330 THR B O 1
ATOM 5660 N N . LEU B 1 331 ? -3.135 -15.984 -22.406 1 98.88 331 LEU B N 1
ATOM 5661 C CA . LEU B 1 331 ? -1.745 -16.422 -22.312 1 98.88 331 LEU B CA 1
ATOM 5662 C C . LEU B 1 331 ? -1.416 -17.422 -23.406 1 98.88 331 LEU B C 1
ATOM 5664 O O . LEU B 1 331 ? -0.417 -17.266 -24.125 1 98.88 331 LEU B O 1
ATOM 5668 N N . VAL B 1 332 ? -2.25 -18.422 -23.625 1 98.88 332 VAL B N 1
ATOM 5669 C CA . VAL B 1 332 ? -1.998 -19.484 -24.578 1 98.88 332 VAL B CA 1
ATOM 5670 C C . VAL B 1 332 ? -2.057 -18.922 -26 1 98.88 332 VAL B C 1
ATOM 5672 O O . VAL B 1 332 ? -1.218 -19.266 -26.844 1 98.88 332 VAL B O 1
ATOM 5675 N N . ALA B 1 333 ? -3.047 -18.047 -26.25 1 98.62 333 ALA B N 1
ATOM 5676 C CA . ALA B 1 333 ? -3.176 -17.453 -27.578 1 98.62 333 ALA B CA 1
ATOM 5677 C C . ALA B 1 333 ? -1.934 -16.641 -27.938 1 98.62 333 ALA B C 1
ATOM 5679 O O . ALA B 1 333 ? -1.453 -16.703 -29.078 1 98.62 333 ALA B O 1
ATOM 5680 N N . LEU B 1 334 ? -1.422 -15.953 -27 1 98.75 334 LEU B N 1
ATOM 5681 C CA . LEU B 1 334 ? -0.281 -15.07 -27.25 1 98.75 334 LEU B CA 1
ATOM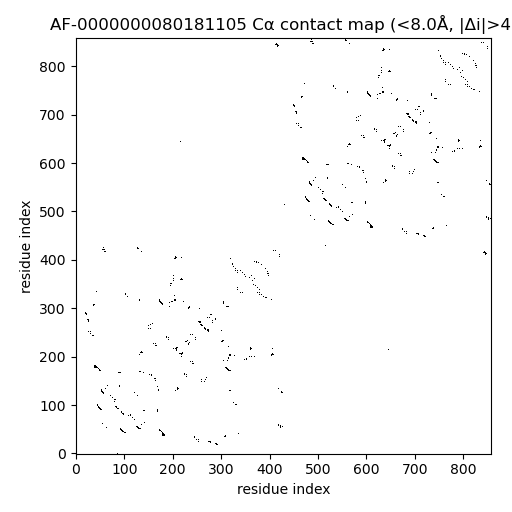 5682 C C . LEU B 1 334 ? 0.989 -15.883 -27.469 1 98.75 334 LEU B C 1
ATOM 5684 O O . LEU B 1 334 ? 1.964 -15.375 -28.031 1 98.75 334 LEU B O 1
ATOM 5688 N N . LEU B 1 335 ? 0.985 -17.125 -27.031 1 98.56 335 LEU B N 1
ATOM 5689 C CA . LEU B 1 335 ? 2.18 -17.953 -27.172 1 98.56 335 LEU B CA 1
ATOM 5690 C C . LEU B 1 335 ? 2.045 -18.922 -28.344 1 98.56 335 LEU B C 1
ATOM 5692 O O . LEU B 1 335 ? 3.025 -19.203 -29.031 1 98.56 335 LEU B O 1
ATOM 5696 N N . ASP B 1 336 ? 0.879 -19.406 -28.656 1 97.81 336 ASP B N 1
ATOM 5697 C CA . ASP B 1 336 ? 0.685 -20.5 -29.609 1 97.81 336 ASP B CA 1
ATOM 5698 C C . ASP B 1 336 ? 0.451 -19.969 -31.016 1 97.81 336 ASP B C 1
ATOM 5700 O O . ASP B 1 336 ? 0.794 -20.625 -32 1 97.81 336 ASP B O 1
ATOM 5704 N N . ASP B 1 337 ? -0.272 -18.812 -31.141 1 97.06 337 ASP B N 1
ATOM 5705 C CA . ASP B 1 337 ? -0.502 -18.203 -32.438 1 97.06 337 ASP B CA 1
ATOM 5706 C C . ASP B 1 337 ? 0.697 -17.375 -32.875 1 97.06 337 ASP B C 1
ATOM 5708 O O . ASP B 1 337 ? 1.027 -16.375 -32.25 1 97.06 337 ASP B O 1
ATOM 5712 N N . PRO B 1 338 ? 1.34 -17.75 -34 1 96.44 338 PRO B N 1
ATOM 5713 C CA . PRO B 1 338 ? 2.574 -17.062 -34.375 1 96.44 338 PRO B CA 1
ATOM 5714 C C . PRO B 1 338 ? 2.383 -15.57 -34.562 1 96.44 338 PRO B C 1
ATOM 5716 O O . PRO B 1 338 ? 3.227 -14.773 -34.156 1 96.44 338 PRO B O 1
ATOM 5719 N N . ALA B 1 339 ? 1.306 -15.203 -35.188 1 97.81 339 ALA B N 1
ATOM 5720 C CA . ALA B 1 339 ? 1.051 -13.781 -35.375 1 97.81 339 ALA B CA 1
ATOM 5721 C C . ALA B 1 339 ? 0.804 -13.07 -34.062 1 97.81 339 ALA B C 1
ATOM 5723 O O . ALA B 1 339 ? 1.299 -11.961 -33.844 1 97.81 339 ALA B O 1
ATOM 5724 N N . ALA B 1 340 ? 0.022 -13.664 -33.219 1 98.5 340 ALA B N 1
ATOM 5725 C CA . ALA B 1 340 ? -0.228 -13.102 -31.891 1 98.5 340 ALA B CA 1
ATOM 5726 C C . ALA B 1 340 ? 1.062 -13.008 -31.078 1 98.5 340 ALA B C 1
ATOM 5728 O O . ALA B 1 340 ? 1.281 -12.031 -30.359 1 98.5 340 ALA B O 1
ATOM 5729 N N . ALA B 1 341 ? 1.885 -14.008 -31.203 1 98.5 341 ALA B N 1
ATOM 5730 C CA . ALA B 1 341 ? 3.148 -14.039 -30.469 1 98.5 341 ALA B CA 1
ATOM 5731 C C . ALA B 1 341 ? 4.035 -12.859 -30.844 1 98.5 341 ALA B C 1
ATOM 5733 O O . ALA B 1 341 ? 4.629 -12.219 -29.984 1 98.5 341 ALA B O 1
ATOM 5734 N N . ASP B 1 342 ? 4.098 -12.609 -32.125 1 98.38 342 ASP B N 1
ATOM 5735 C CA . ASP B 1 342 ? 4.902 -11.484 -32.594 1 98.38 342 ASP B CA 1
ATOM 5736 C C . ASP B 1 342 ? 4.371 -10.164 -32.062 1 98.38 342 ASP B C 1
ATOM 5738 O O . ASP B 1 342 ? 5.141 -9.32 -31.594 1 98.38 342 ASP B O 1
ATOM 5742 N N . LEU B 1 343 ? 3.102 -10 -32.125 1 98.62 343 LEU B N 1
ATOM 5743 C CA . LEU B 1 343 ? 2.467 -8.781 -31.656 1 98.62 343 LEU B CA 1
ATOM 5744 C C . LEU B 1 343 ? 2.635 -8.633 -30.141 1 98.62 343 LEU B C 1
ATOM 5746 O O . LEU B 1 343 ? 2.871 -7.531 -29.641 1 98.62 343 LEU B O 1
ATOM 5750 N N . ALA B 1 344 ? 2.514 -9.727 -29.453 1 98.81 344 ALA B N 1
ATOM 5751 C CA . ALA B 1 344 ? 2.666 -9.711 -28 1 98.81 344 ALA B CA 1
ATOM 5752 C C . ALA B 1 344 ? 4.094 -9.352 -27.594 1 98.81 344 ALA B C 1
ATOM 5754 O O . ALA B 1 344 ? 4.309 -8.594 -26.656 1 98.81 344 ALA B O 1
ATOM 5755 N N . ALA B 1 345 ? 5.055 -9.906 -28.312 1 98.56 345 ALA B N 1
ATOM 5756 C CA . ALA B 1 345 ? 6.457 -9.602 -28.031 1 98.56 345 ALA B CA 1
ATOM 5757 C C . ALA B 1 345 ? 6.723 -8.102 -28.125 1 98.56 345 ALA B C 1
ATOM 5759 O O . ALA B 1 345 ? 7.418 -7.527 -27.281 1 98.56 345 ALA B O 1
ATOM 5760 N N . GLU B 1 346 ? 6.156 -7.52 -29.094 1 98.62 346 GLU B N 1
ATOM 5761 C CA . GLU B 1 346 ? 6.301 -6.078 -29.281 1 98.62 346 GLU B CA 1
ATOM 5762 C C . GLU B 1 346 ? 5.605 -5.309 -28.156 1 98.62 346 GLU B C 1
ATOM 5764 O O . GLU B 1 346 ? 6.156 -4.34 -27.625 1 98.62 346 GLU B O 1
ATOM 5769 N N . ALA B 1 347 ? 4.473 -5.734 -27.797 1 98.75 347 ALA B N 1
ATOM 5770 C CA . ALA B 1 347 ? 3.645 -5.039 -26.812 1 98.75 347 ALA B CA 1
ATOM 5771 C C . ALA B 1 347 ? 4.301 -5.047 -25.438 1 98.75 347 ALA B C 1
ATOM 5773 O O . ALA B 1 347 ? 4.211 -4.066 -24.688 1 98.75 347 ALA B O 1
ATOM 5774 N N . VAL B 1 348 ? 4.984 -6.113 -25.078 1 98.75 348 VAL B N 1
ATOM 5775 C CA . VAL B 1 348 ? 5.426 -6.262 -23.688 1 98.75 348 VAL B CA 1
ATOM 5776 C C . VAL B 1 348 ? 6.906 -5.906 -23.578 1 98.75 348 VAL B C 1
ATOM 5778 O O . VAL B 1 348 ? 7.457 -5.855 -22.484 1 98.75 348 VAL B O 1
ATOM 5781 N N . GLU B 1 349 ? 7.559 -5.629 -24.672 1 98.19 349 GLU B N 1
ATOM 5782 C CA . GLU B 1 349 ? 8.992 -5.367 -24.688 1 98.19 349 GLU B CA 1
ATOM 5783 C C . GLU B 1 349 ? 9.375 -4.293 -23.672 1 98.19 349 GLU B C 1
ATOM 5785 O O . GLU B 1 349 ? 10.312 -4.469 -22.891 1 98.19 349 GLU B O 1
ATOM 5790 N N . PRO B 1 350 ? 8.594 -3.191 -23.531 1 98.25 350 PRO B N 1
ATOM 5791 C CA . PRO B 1 350 ? 9.008 -2.121 -22.609 1 98.25 350 PRO B CA 1
ATOM 5792 C C . PRO B 1 350 ? 8.914 -2.535 -21.141 1 98.25 350 PRO B C 1
ATOM 5794 O O . PRO B 1 350 ? 9.5 -1.878 -20.281 1 98.25 350 PRO B O 1
ATOM 5797 N N . VAL B 1 351 ? 8.164 -3.617 -20.844 1 98.56 351 VAL B N 1
ATOM 5798 C CA . VAL B 1 351 ? 7.914 -3.965 -19.453 1 98.56 351 VAL B CA 1
ATOM 5799 C C . VAL B 1 351 ? 8.336 -5.41 -19.203 1 98.56 351 VAL B C 1
ATOM 5801 O O . VAL B 1 351 ? 7.949 -6.008 -18.188 1 98.56 351 VAL B O 1
ATOM 5804 N N . ALA B 1 352 ? 9.141 -5.984 -20.047 1 97.12 352 ALA B N 1
ATOM 5805 C CA . ALA B 1 352 ? 9.477 -7.406 -20.047 1 97.12 352 ALA B CA 1
ATOM 5806 C C . ALA B 1 352 ? 10.188 -7.789 -18.75 1 97.12 352 ALA B C 1
ATOM 5808 O O . ALA B 1 352 ? 10.164 -8.953 -18.328 1 97.12 352 ALA B O 1
ATOM 5809 N N . THR B 1 353 ? 10.805 -6.816 -18.062 1 95.69 353 THR B N 1
ATOM 5810 C CA . THR B 1 353 ? 11.578 -7.133 -16.875 1 95.69 353 THR B CA 1
ATOM 5811 C C . THR B 1 353 ? 10.969 -6.445 -15.648 1 95.69 353 THR B C 1
ATOM 5813 O O . THR B 1 353 ? 11.602 -6.395 -14.586 1 95.69 353 THR B O 1
ATOM 5816 N N . ALA B 1 354 ? 9.766 -5.938 -15.789 1 97.62 354 ALA B N 1
ATOM 5817 C CA . ALA B 1 354 ? 9.172 -5.133 -14.727 1 97.62 354 ALA B CA 1
ATOM 5818 C C . ALA B 1 354 ? 8.422 -6.008 -13.727 1 97.62 354 ALA B C 1
ATOM 5820 O O . ALA B 1 354 ? 7.277 -5.719 -13.375 1 97.62 354 ALA B O 1
ATOM 5821 N N . TRP B 1 355 ? 9.109 -7.062 -13.227 1 96.75 355 TRP B N 1
ATOM 5822 C CA . TRP B 1 355 ? 8.484 -8.055 -12.359 1 96.75 355 TRP B CA 1
ATOM 5823 C C . TRP B 1 355 ? 8.016 -7.426 -11.055 1 96.75 355 TRP B C 1
ATOM 5825 O O . TRP B 1 355 ? 6.852 -7.578 -10.664 1 96.75 355 TRP B O 1
ATOM 5835 N N . ASP B 1 356 ? 8.852 -6.613 -10.438 1 95.69 356 ASP B N 1
ATOM 5836 C CA . ASP B 1 356 ? 8.523 -6.004 -9.148 1 95.69 356 ASP B CA 1
ATOM 5837 C C . ASP B 1 356 ? 7.426 -4.953 -9.305 1 95.69 356 ASP B C 1
ATOM 5839 O O . ASP B 1 356 ? 6.516 -4.875 -8.477 1 95.69 356 ASP B O 1
ATOM 5843 N N . THR B 1 357 ? 7.539 -4.188 -10.312 1 97.5 357 THR B N 1
ATOM 5844 C CA . THR B 1 357 ? 6.531 -3.164 -10.57 1 97.5 357 THR B CA 1
ATOM 5845 C C . THR B 1 357 ? 5.164 -3.799 -10.805 1 97.5 357 THR B C 1
ATOM 5847 O O . THR B 1 357 ? 4.148 -3.299 -10.312 1 97.5 357 THR B O 1
ATOM 5850 N N . ALA B 1 358 ? 5.156 -4.879 -11.523 1 98.69 358 ALA B N 1
ATOM 5851 C CA . ALA B 1 358 ? 3.912 -5.586 -11.805 1 98.69 358 ALA B CA 1
ATOM 5852 C C . ALA B 1 358 ? 3.271 -6.105 -10.523 1 98.69 358 ALA B C 1
ATOM 5854 O O . ALA B 1 358 ? 2.057 -5.992 -10.344 1 98.69 358 ALA B O 1
ATOM 5855 N N . ALA B 1 359 ? 4.086 -6.648 -9.688 1 98.31 359 ALA B N 1
ATOM 5856 C CA . ALA B 1 359 ? 3.59 -7.227 -8.445 1 98.31 359 ALA B CA 1
ATOM 5857 C C . ALA B 1 359 ? 3.098 -6.137 -7.492 1 98.31 359 ALA B C 1
ATOM 5859 O O . ALA B 1 359 ? 2.098 -6.32 -6.793 1 98.31 359 ALA B O 1
ATOM 5860 N N . ARG B 1 360 ? 3.762 -5.043 -7.5 1 96.56 360 ARG B N 1
ATOM 5861 C CA . ARG B 1 360 ? 3.465 -3.984 -6.539 1 96.56 360 ARG B CA 1
ATOM 5862 C C . ARG B 1 360 ? 2.324 -3.1 -7.031 1 96.56 360 ARG B C 1
ATOM 5864 O O . ARG B 1 360 ? 1.366 -2.848 -6.297 1 96.56 360 ARG B O 1
ATOM 5871 N N . LEU B 1 361 ? 2.381 -2.672 -8.305 1 96.5 361 LEU B N 1
ATOM 5872 C CA . LEU B 1 361 ? 1.474 -1.647 -8.805 1 96.5 361 LEU B CA 1
ATOM 5873 C C . LEU B 1 361 ? 0.452 -2.248 -9.766 1 96.5 361 LEU B C 1
ATOM 5875 O O . LEU B 1 361 ? -0.642 -1.706 -9.938 1 96.5 361 LEU B O 1
ATOM 5879 N N . GLY B 1 362 ? 0.816 -3.318 -10.43 1 98.31 362 GLY B N 1
ATOM 5880 C CA . GLY B 1 362 ? -0.069 -3.916 -11.414 1 98.31 362 GLY B CA 1
ATOM 5881 C C . GLY B 1 362 ? -0.46 -2.957 -12.523 1 98.31 362 GLY B C 1
ATOM 5882 O O . GLY B 1 362 ? 0.401 -2.32 -13.133 1 98.31 362 GLY B O 1
ATOM 5883 N N . LEU B 1 363 ? -1.667 -2.828 -12.773 1 98.44 363 LEU B N 1
ATOM 5884 C CA . LEU B 1 363 ? -2.18 -2.068 -13.906 1 98.44 363 LEU B CA 1
ATOM 5885 C C . LEU B 1 363 ? -2.248 -0.581 -13.578 1 98.44 363 LEU B C 1
ATOM 5887 O O . LEU B 1 363 ? -2.604 0.232 -14.438 1 98.44 363 LEU B O 1
ATOM 5891 N N . ARG B 1 364 ? -1.896 -0.212 -12.398 1 95.56 364 ARG B N 1
ATOM 5892 C CA . ARG B 1 364 ? -1.782 1.207 -12.078 1 95.56 364 ARG B CA 1
ATOM 5893 C C . ARG B 1 364 ? -0.547 1.817 -12.734 1 95.56 364 ARG B C 1
ATOM 5895 O O . ARG B 1 364 ? -0.432 3.041 -12.836 1 95.56 364 ARG B O 1
ATOM 5902 N N . ASP B 1 365 ? 0.421 0.962 -13.055 1 97.5 365 ASP B N 1
ATOM 5903 C CA . ASP B 1 365 ? 1.551 1.425 -13.852 1 97.5 365 ASP B CA 1
ATOM 5904 C C . ASP B 1 365 ? 1.138 1.651 -15.305 1 97.5 365 ASP B C 1
ATOM 5906 O O . ASP B 1 365 ? 0.597 0.75 -15.953 1 97.5 365 ASP B O 1
ATOM 5910 N N . ARG B 1 366 ? 1.482 2.715 -15.844 1 97.06 366 ARG B N 1
ATOM 5911 C CA . ARG B 1 366 ? 0.984 3.127 -17.141 1 97.06 366 ARG B CA 1
ATOM 5912 C C . ARG B 1 366 ? 1.507 2.209 -18.25 1 97.06 366 ARG B C 1
ATOM 5914 O O . ARG B 1 366 ? 0.776 1.873 -19.188 1 97.06 366 ARG B O 1
ATOM 5921 N N . ARG B 1 367 ? 2.756 1.866 -18.156 1 98.38 367 ARG B N 1
ATOM 5922 C CA . ARG B 1 367 ? 3.352 1.036 -19.203 1 98.38 367 ARG B CA 1
ATOM 5923 C C . ARG B 1 367 ? 2.809 -0.387 -19.156 1 98.38 367 ARG B C 1
ATOM 5925 O O . ARG B 1 367 ? 2.561 -1.005 -20.188 1 98.38 367 ARG B O 1
ATOM 5932 N N . LEU B 1 368 ? 2.611 -0.946 -17.969 1 98.81 368 LEU B N 1
ATOM 5933 C CA . LEU B 1 368 ? 2.018 -2.271 -17.812 1 98.81 368 LEU B CA 1
ATOM 5934 C C . LEU B 1 368 ? 0.57 -2.275 -18.297 1 98.81 368 LEU B C 1
ATOM 5936 O O . LEU B 1 368 ? 0.123 -3.236 -18.922 1 98.81 368 LEU B O 1
ATOM 5940 N N . CYS B 1 369 ? -0.1 -1.215 -18.016 1 98.69 369 CYS B N 1
ATOM 5941 C CA . CYS B 1 369 ? -1.483 -1.098 -18.469 1 98.69 369 CYS B CA 1
ATOM 5942 C C . CYS B 1 369 ? -1.566 -1.086 -19.984 1 98.69 369 CYS B C 1
ATOM 5944 O O . CYS B 1 369 ? -2.43 -1.743 -20.562 1 98.69 369 CYS B O 1
ATOM 5946 N N . ALA B 1 370 ? -0.689 -0.336 -20.547 1 98.69 370 ALA B N 1
ATOM 5947 C CA . ALA B 1 370 ? -0.658 -0.275 -22 1 98.69 370 ALA B CA 1
ATOM 5948 C C . ALA B 1 370 ? -0.374 -1.648 -22.609 1 98.69 370 ALA B C 1
ATOM 5950 O O . ALA B 1 370 ? -1.037 -2.064 -23.562 1 98.69 370 ALA B O 1
ATOM 5951 N N . ALA B 1 371 ? 0.601 -2.328 -22.078 1 98.88 371 ALA B N 1
ATOM 5952 C CA . ALA B 1 371 ? 0.942 -3.668 -22.547 1 98.88 371 ALA B CA 1
ATOM 5953 C C . ALA B 1 371 ? -0.228 -4.629 -22.359 1 98.88 371 ALA B C 1
ATOM 5955 O O . ALA B 1 371 ? -0.547 -5.41 -23.266 1 98.88 371 ALA B O 1
ATOM 5956 N N . ALA B 1 372 ? -0.863 -4.562 -21.25 1 98.88 372 ALA B N 1
ATOM 5957 C CA . ALA B 1 372 ? -1.995 -5.434 -20.953 1 98.88 372 ALA B CA 1
ATOM 5958 C C . ALA B 1 372 ? -3.152 -5.188 -21.906 1 98.88 372 ALA B C 1
ATOM 5960 O O . ALA B 1 372 ? -3.758 -6.137 -22.422 1 98.88 372 ALA B O 1
ATOM 5961 N N . ASN B 1 373 ? -3.441 -3.922 -22.141 1 98.81 373 ASN B N 1
ATOM 5962 C CA . ASN B 1 373 ? -4.512 -3.582 -23.062 1 98.81 373 ASN B CA 1
ATOM 5963 C C . ASN B 1 373 ? -4.25 -4.164 -24.453 1 98.81 373 ASN B C 1
ATOM 5965 O O . ASN B 1 373 ? -5.152 -4.738 -25.078 1 98.81 373 ASN B O 1
ATOM 5969 N N . ARG B 1 374 ? -3.047 -4.027 -24.891 1 98.81 374 ARG B N 1
ATOM 5970 C CA . ARG B 1 374 ? -2.689 -4.539 -26.203 1 98.81 374 ARG B CA 1
ATOM 5971 C C . ARG B 1 374 ? -2.779 -6.062 -26.234 1 98.81 374 ARG B C 1
ATOM 5973 O O . ARG B 1 374 ? -3.352 -6.633 -27.172 1 98.81 374 ARG B O 1
ATOM 5980 N N . CYS B 1 375 ? -2.262 -6.734 -25.25 1 98.88 375 CYS B N 1
ATOM 5981 C CA . CYS B 1 375 ? -2.273 -8.195 -25.203 1 98.88 375 CYS B CA 1
ATOM 5982 C C . CYS B 1 375 ? -3.701 -8.727 -25.156 1 98.88 375 CYS B C 1
ATOM 5984 O O . CYS B 1 375 ? -4.035 -9.664 -25.875 1 98.88 375 CYS B O 1
ATOM 5986 N N . VAL B 1 376 ? -4.516 -8.109 -24.344 1 98.88 376 VAL B N 1
ATOM 5987 C CA . VAL B 1 376 ? -5.898 -8.547 -24.203 1 98.88 376 VAL B CA 1
ATOM 5988 C C . VAL B 1 376 ? -6.641 -8.32 -25.531 1 98.88 376 VAL B C 1
ATOM 5990 O O . VAL B 1 376 ? -7.449 -9.148 -25.938 1 98.88 376 VAL B O 1
ATOM 5993 N N . ALA B 1 377 ? -6.344 -7.219 -26.172 1 98.62 377 ALA B N 1
ATOM 5994 C CA . ALA B 1 377 ? -6.973 -6.945 -27.469 1 98.62 377 ALA B CA 1
ATOM 5995 C C . ALA B 1 377 ? -6.59 -8 -28.5 1 98.62 377 ALA B C 1
ATOM 5997 O O . ALA B 1 377 ? -7.441 -8.484 -29.25 1 98.62 377 ALA B O 1
ATOM 5998 N N . ILE B 1 378 ? -5.344 -8.336 -28.562 1 98.69 378 ILE B N 1
ATOM 5999 C CA . ILE B 1 378 ? -4.855 -9.352 -29.5 1 98.69 378 ILE B CA 1
ATOM 6000 C C . ILE B 1 378 ? -5.574 -10.672 -29.25 1 98.69 378 ILE B C 1
ATOM 6002 O O . ILE B 1 378 ? -6.039 -11.32 -30.188 1 98.69 378 ILE B O 1
ATOM 6006 N N . ALA B 1 379 ? -5.68 -11.062 -27.984 1 98.69 379 ALA B N 1
ATOM 6007 C CA . ALA B 1 379 ? -6.332 -12.32 -27.609 1 98.69 379 ALA B CA 1
ATOM 6008 C C . ALA B 1 379 ? -7.824 -12.273 -27.922 1 98.69 379 ALA B C 1
ATOM 6010 O O . ALA B 1 379 ? -8.398 -13.25 -28.391 1 98.69 379 ALA B O 1
ATOM 6011 N N . ALA B 1 380 ? -8.43 -11.133 -27.609 1 98 380 ALA B N 1
ATOM 6012 C CA . ALA B 1 380 ? -9.875 -10.992 -27.797 1 98 380 ALA B CA 1
ATOM 6013 C C . ALA B 1 380 ? -10.25 -11.18 -29.266 1 98 380 ALA B C 1
ATOM 6015 O O . ALA B 1 380 ? -11.312 -11.742 -29.578 1 98 380 ALA B O 1
ATOM 6016 N N . GLU B 1 381 ? -9.43 -10.758 -30.141 1 96.88 381 GLU B N 1
ATOM 6017 C CA . GLU B 1 381 ? -9.672 -10.898 -31.562 1 96.88 381 GLU B CA 1
ATOM 6018 C C . GLU B 1 381 ? -9.688 -12.367 -31.984 1 96.88 381 GLU B C 1
ATOM 6020 O O . GLU B 1 381 ? -10.242 -12.719 -33.031 1 96.88 381 GLU B O 1
ATOM 6025 N N . ARG B 1 382 ? -9.141 -13.172 -31.203 1 96.81 382 ARG B N 1
ATOM 6026 C CA . ARG B 1 382 ? -8.961 -14.578 -31.547 1 96.81 382 ARG B CA 1
ATOM 6027 C C . ARG B 1 382 ? -9.844 -15.477 -30.688 1 96.81 382 ARG B C 1
ATOM 6029 O O . ARG B 1 382 ? -9.867 -16.703 -30.859 1 96.81 382 ARG B O 1
ATOM 6036 N N . ALA B 1 383 ? -10.547 -14.883 -29.734 1 97.56 383 ALA B N 1
ATOM 6037 C CA . ALA B 1 383 ? -11.328 -15.641 -28.766 1 97.56 383 ALA B CA 1
ATOM 6038 C C . ALA B 1 383 ? -12.594 -16.219 -29.406 1 97.56 383 ALA B C 1
ATOM 6040 O O . ALA B 1 383 ? -13.258 -15.539 -30.203 1 97.56 383 ALA B O 1
ATOM 6041 N N . PRO B 1 384 ? -12.883 -17.453 -29.172 1 97.06 384 PRO B N 1
ATOM 6042 C CA . PRO B 1 384 ? -14.156 -18 -29.656 1 97.06 384 PRO B CA 1
ATOM 6043 C C . PRO B 1 384 ? -15.367 -17.422 -28.922 1 97.06 384 PRO B C 1
ATOM 6045 O O . PRO B 1 384 ? -15.211 -16.75 -27.906 1 97.06 384 PRO B O 1
ATOM 6048 N N . ALA B 1 385 ? -16.5 -17.781 -29.312 1 95.62 385 ALA B N 1
ATOM 6049 C CA . ALA B 1 385 ? -17.75 -17.219 -28.812 1 95.62 385 ALA B CA 1
ATOM 6050 C C . ALA B 1 385 ? -18 -17.641 -27.359 1 95.62 385 ALA B C 1
ATOM 6052 O O . ALA B 1 385 ? -18.547 -16.891 -26.578 1 95.62 385 ALA B O 1
ATOM 6053 N N . GLU B 1 386 ? -17.531 -18.781 -27.031 1 94.25 386 GLU B N 1
ATOM 6054 C CA . GLU B 1 386 ? -17.75 -19.328 -25.688 1 94.25 386 GLU B CA 1
ATOM 6055 C C . GLU B 1 386 ? -17.047 -18.484 -24.625 1 94.25 386 GLU B C 1
ATOM 6057 O O . GLU B 1 386 ? -17.406 -18.531 -23.453 1 94.25 386 GLU B O 1
ATOM 6062 N N . LEU B 1 387 ? -16.062 -17.656 -25.062 1 97.38 387 LEU B N 1
ATOM 6063 C CA . LEU B 1 387 ? -15.273 -16.891 -24.094 1 97.38 387 LEU B CA 1
ATOM 6064 C C . LEU B 1 387 ? -15.586 -15.406 -24.188 1 97.38 387 LEU B C 1
ATOM 6066 O O . LEU B 1 387 ? -14.852 -14.578 -23.641 1 97.38 387 LEU B O 1
ATOM 6070 N N . THR B 1 388 ? -16.672 -15.086 -24.812 1 96.44 388 THR B N 1
ATOM 6071 C CA . THR B 1 388 ? -17 -13.68 -25.031 1 96.44 388 THR B CA 1
ATOM 6072 C C . THR B 1 388 ? -17.156 -12.945 -23.719 1 96.44 388 THR B C 1
ATOM 6074 O O . THR B 1 388 ? -16.531 -11.898 -23.5 1 96.44 388 THR B O 1
ATOM 6077 N N . GLU B 1 389 ? -17.906 -13.5 -22.828 1 95.88 389 GLU B N 1
ATOM 6078 C CA . GLU B 1 389 ? -18.203 -12.82 -21.578 1 95.88 389 GLU B CA 1
ATOM 6079 C C . GLU B 1 389 ? -16.953 -12.711 -20.703 1 95.88 389 GLU B C 1
ATOM 6081 O O . GLU B 1 389 ? -16.609 -11.625 -20.234 1 95.88 389 GLU B O 1
ATOM 6086 N N . PRO B 1 390 ? -16.219 -13.789 -20.5 1 96.56 390 PRO B N 1
ATOM 6087 C CA . PRO B 1 390 ? -14.992 -13.664 -19.703 1 96.56 390 PRO B CA 1
ATOM 6088 C C . PRO B 1 390 ? -13.977 -12.711 -20.328 1 96.56 390 PRO B C 1
ATOM 6090 O O . PRO B 1 390 ? -13.297 -11.969 -19.625 1 96.56 390 PRO B O 1
ATOM 6093 N N . MET B 1 391 ? -13.859 -12.75 -21.656 1 98.19 391 MET B N 1
ATOM 6094 C CA . MET B 1 391 ? -12.906 -11.867 -22.328 1 98.19 391 MET B CA 1
ATOM 6095 C C . MET B 1 391 ? -13.32 -10.406 -22.172 1 98.19 391 MET B C 1
ATOM 6097 O O . MET B 1 391 ? -12.469 -9.531 -22.031 1 98.19 391 MET B O 1
ATOM 6101 N N . GLN B 1 392 ? -14.617 -10.172 -22.234 1 97.81 392 GLN B N 1
ATOM 6102 C CA . GLN B 1 392 ? -15.117 -8.812 -22.047 1 97.81 392 GLN B CA 1
ATOM 6103 C C . GLN B 1 392 ? -14.828 -8.32 -20.641 1 97.81 392 GLN B C 1
ATOM 6105 O O . GLN B 1 392 ? -14.438 -7.164 -20.453 1 97.81 392 GLN B O 1
ATOM 6110 N N . ARG B 1 393 ? -15.047 -9.172 -19.688 1 96.88 393 ARG B N 1
ATOM 6111 C CA . ARG B 1 393 ? -14.75 -8.812 -18.312 1 96.88 393 ARG B CA 1
ATOM 6112 C C . ARG B 1 393 ? -13.273 -8.477 -18.141 1 96.88 393 ARG B C 1
ATOM 6114 O O . ARG B 1 393 ? -12.93 -7.492 -17.469 1 96.88 393 ARG B O 1
ATOM 6121 N N . LEU B 1 394 ? -12.422 -9.297 -18.703 1 98.06 394 LEU B N 1
ATOM 6122 C CA . LEU B 1 394 ? -10.984 -9.055 -18.625 1 98.06 394 LEU B CA 1
ATOM 6123 C C . LEU B 1 394 ? -10.625 -7.738 -19.297 1 98.06 394 LEU B C 1
ATOM 6125 O O . LEU B 1 394 ? -9.844 -6.949 -18.766 1 98.06 394 LEU B O 1
ATOM 6129 N N . ALA B 1 395 ? -11.188 -7.504 -20.453 1 98.19 395 ALA B N 1
ATOM 6130 C CA . ALA B 1 395 ? -10.93 -6.273 -21.203 1 98.19 395 ALA B CA 1
ATOM 6131 C C . ALA B 1 395 ? -11.398 -5.051 -20.422 1 98.19 395 ALA B C 1
ATOM 6133 O O . ALA B 1 395 ? -10.711 -4.023 -20.391 1 98.19 395 ALA B O 1
ATOM 6134 N N . ASP B 1 396 ? -12.555 -5.16 -19.812 1 97.56 396 ASP B N 1
ATOM 6135 C CA . ASP B 1 396 ? -13.086 -4.066 -19.016 1 97.56 396 ASP B CA 1
ATOM 6136 C C . ASP B 1 396 ? -12.172 -3.762 -17.828 1 97.56 396 ASP B C 1
ATOM 6138 O O . ASP B 1 396 ? -11.906 -2.598 -17.531 1 97.56 396 ASP B O 1
ATOM 6142 N N . ASN B 1 397 ? -11.758 -4.809 -17.156 1 97 397 ASN B N 1
ATOM 6143 C CA . ASN B 1 397 ? -10.828 -4.625 -16.031 1 97 397 ASN B CA 1
ATOM 6144 C C . ASN B 1 397 ? -9.578 -3.875 -16.469 1 97 397 ASN B C 1
ATOM 6146 O O . ASN B 1 397 ? -9.195 -2.883 -15.844 1 97 397 ASN B O 1
ATOM 6150 N N . VAL B 1 398 ? -8.969 -4.32 -17.531 1 98.06 398 VAL B N 1
ATOM 6151 C CA . VAL B 1 398 ? -7.707 -3.746 -18 1 98.06 398 VAL B CA 1
ATOM 6152 C C . VAL B 1 398 ? -7.926 -2.301 -18.438 1 98.06 398 VAL B C 1
ATOM 6154 O O . VAL B 1 398 ? -7.102 -1.428 -18.156 1 98.06 398 VAL B O 1
ATOM 6157 N N . ALA B 1 399 ? -9.016 -2.076 -19.109 1 97.5 399 ALA B N 1
ATOM 6158 C CA . ALA B 1 399 ? -9.328 -0.728 -19.578 1 97.5 399 ALA B CA 1
ATOM 6159 C C . ALA B 1 399 ? -9.469 0.238 -18.406 1 97.5 399 ALA B C 1
ATOM 6161 O O . ALA B 1 399 ? -9.125 1.418 -18.516 1 97.5 399 ALA B O 1
ATOM 6162 N N . GLN B 1 400 ? -9.906 -0.268 -17.344 1 96.81 400 GLN B N 1
ATOM 6163 C CA . GLN B 1 400 ? -10.109 0.558 -16.156 1 96.81 400 GLN B CA 1
ATOM 6164 C C . GLN B 1 400 ? -8.867 0.569 -15.281 1 96.81 400 GLN B C 1
ATOM 6166 O O . GLN B 1 400 ? -8.844 1.214 -14.227 1 96.81 400 GLN B O 1
ATOM 6171 N N . GLY B 1 401 ? -7.844 -0.188 -15.695 1 97.62 401 GLY B N 1
ATOM 6172 C CA . GLY B 1 401 ? -6.637 -0.291 -14.898 1 97.62 401 GLY B CA 1
ATOM 6173 C C . GLY B 1 401 ? -6.84 -1.056 -13.602 1 97.62 401 GLY B C 1
ATOM 6174 O O . GLY B 1 401 ? -6.207 -0.752 -12.586 1 97.62 401 GLY B O 1
ATOM 6175 N N . ARG B 1 402 ? -7.777 -1.974 -13.617 1 97.12 402 ARG B N 1
ATOM 6176 C CA . ARG B 1 402 ? -8.109 -2.723 -12.414 1 97.12 402 ARG B CA 1
ATOM 6177 C C . ARG B 1 402 ? -7.809 -4.207 -12.586 1 97.12 402 ARG B C 1
ATOM 6179 O O . ARG B 1 402 ? -7.828 -4.723 -13.703 1 97.12 402 ARG B O 1
ATOM 6186 N N . CYS B 1 403 ? -7.457 -4.836 -11.594 1 97.81 403 CYS B N 1
ATOM 6187 C CA . CYS B 1 403 ? -7.301 -6.285 -11.508 1 97.81 403 CYS B CA 1
ATOM 6188 C C . CYS B 1 403 ? -8.297 -6.883 -10.523 1 97.81 403 CYS B C 1
ATOM 6190 O O . CYS B 1 403 ? -8.992 -6.152 -9.812 1 97.81 403 CYS B O 1
ATOM 6192 N N . PRO B 1 404 ? -8.469 -8.188 -10.484 1 97.94 404 PRO B N 1
ATOM 6193 C CA . PRO B 1 404 ? -9.469 -8.789 -9.602 1 97.94 404 PRO B CA 1
ATOM 6194 C C . PRO B 1 404 ? -9.203 -8.484 -8.125 1 97.94 404 PRO B C 1
ATOM 6196 O O . PRO B 1 404 ? -10.141 -8.406 -7.328 1 97.94 404 PRO B O 1
ATOM 6199 N N . GLY B 1 405 ? -8.016 -8.289 -7.758 1 97.94 405 GLY B N 1
ATOM 6200 C CA . GLY B 1 405 ? -7.699 -7.938 -6.387 1 97.94 405 GLY B CA 1
ATOM 6201 C C . GLY B 1 405 ? -8.32 -6.621 -5.949 1 97.94 405 GLY B C 1
ATOM 6202 O O . GLY B 1 405 ? -8.586 -6.418 -4.762 1 97.94 405 GLY B O 1
ATOM 6203 N N . ASP B 1 406 ? -8.508 -5.699 -6.887 1 97 406 ASP B N 1
ATOM 6204 C CA . ASP B 1 406 ? -9.164 -4.434 -6.578 1 97 406 ASP B CA 1
ATOM 6205 C C . ASP B 1 406 ? -10.617 -4.652 -6.152 1 97 406 ASP B C 1
ATOM 6207 O O . ASP B 1 406 ? -11.102 -4.008 -5.223 1 97 406 ASP B O 1
ATOM 6211 N N . ASP B 1 407 ? -11.312 -5.551 -6.844 1 96.44 407 ASP B N 1
ATOM 6212 C CA . ASP B 1 407 ? -12.688 -5.871 -6.469 1 96.44 407 ASP B CA 1
ATOM 6213 C C . ASP B 1 407 ? -12.75 -6.469 -5.062 1 96.44 407 ASP B C 1
ATOM 6215 O O . ASP B 1 407 ? -13.625 -6.117 -4.27 1 96.44 407 ASP B O 1
ATOM 6219 N N . PHE B 1 408 ? -11.875 -7.359 -4.777 1 97.75 408 PHE B N 1
ATOM 6220 C CA . PHE B 1 408 ? -11.789 -7.961 -3.453 1 97.75 408 PHE B CA 1
ATOM 6221 C C . PHE B 1 408 ? -11.547 -6.895 -2.391 1 97.75 408 PHE B C 1
ATOM 6223 O O . PHE B 1 408 ? -12.211 -6.879 -1.354 1 97.75 408 PHE B O 1
ATOM 6230 N N . SER B 1 409 ? -10.578 -5.984 -2.652 1 97.44 409 SER B N 1
ATOM 6231 C CA . SER B 1 409 ? -10.242 -4.898 -1.736 1 97.44 409 SER B CA 1
ATOM 6232 C C . SER B 1 409 ? -11.461 -4.02 -1.457 1 97.44 409 SER B C 1
ATOM 6234 O O . SER B 1 409 ? -11.703 -3.635 -0.312 1 97.44 409 SER B O 1
ATOM 6236 N N . ASP B 1 410 ? -12.18 -3.703 -2.549 1 96.69 410 ASP B N 1
ATOM 6237 C CA . ASP B 1 410 ? -13.383 -2.891 -2.389 1 96.69 410 ASP B CA 1
ATOM 6238 C C . ASP B 1 410 ? -14.367 -3.545 -1.416 1 96.69 410 ASP B C 1
ATOM 6240 O O . ASP B 1 410 ? -14.945 -2.871 -0.562 1 96.69 410 ASP B O 1
ATOM 6244 N N . GLN B 1 411 ? -14.523 -4.824 -1.511 1 96.94 411 GLN B N 1
ATOM 6245 C CA . GLN B 1 411 ? -15.461 -5.551 -0.654 1 96.94 411 GLN B CA 1
ATOM 6246 C C . GLN B 1 411 ? -14.977 -5.566 0.793 1 96.94 411 GLN B C 1
ATOM 6248 O O . GLN B 1 411 ? -15.773 -5.402 1.72 1 96.94 411 GLN B O 1
ATOM 6253 N N . VAL B 1 412 ? -13.703 -5.793 0.987 1 97.62 412 VAL B N 1
ATOM 6254 C CA . VAL B 1 412 ? -13.148 -5.812 2.334 1 97.62 412 VAL B CA 1
ATOM 6255 C C . VAL B 1 412 ? -13.328 -4.449 2.99 1 97.62 412 VAL B C 1
ATOM 6257 O O . VAL B 1 412 ? -13.711 -4.359 4.156 1 97.62 412 VAL B O 1
ATOM 6260 N N . VAL B 1 413 ? -13 -3.393 2.238 1 96.56 413 VAL B N 1
ATOM 6261 C CA . VAL B 1 413 ? -13.109 -2.033 2.76 1 96.56 413 VAL B CA 1
ATOM 6262 C C . VAL B 1 413 ? -14.562 -1.726 3.109 1 96.56 413 VAL B C 1
ATOM 6264 O O . VAL B 1 413 ? -14.836 -1.07 4.117 1 96.56 413 VAL B O 1
ATOM 6267 N N . ASP B 1 414 ? -15.492 -2.289 2.307 1 95.69 414 ASP B N 1
ATOM 6268 C CA . ASP B 1 414 ? -16.906 -1.993 2.488 1 95.69 414 ASP B CA 1
ATOM 6269 C C . ASP B 1 414 ? -17.5 -2.832 3.617 1 95.69 414 ASP B C 1
ATOM 6271 O O . ASP B 1 414 ? -18.297 -2.33 4.422 1 95.69 414 ASP B O 1
ATOM 6275 N N . ARG B 1 415 ? -17.031 -4.172 3.719 1 95.62 415 ARG B N 1
ATOM 6276 C CA . ARG B 1 415 ? -17.812 -5.094 4.523 1 95.62 415 ARG B CA 1
ATOM 6277 C C . ARG B 1 415 ? -16.969 -5.773 5.586 1 95.62 415 ARG B C 1
ATOM 6279 O O . ARG B 1 415 ? -17.484 -6.449 6.473 1 95.62 415 ARG B O 1
ATOM 6286 N N . GLY B 1 416 ? -15.688 -5.613 5.488 1 96.38 416 GLY B N 1
ATOM 6287 C CA . GLY B 1 416 ? -14.789 -6.34 6.375 1 96.38 416 GLY B CA 1
ATOM 6288 C C . GLY B 1 416 ? -14.266 -7.625 5.77 1 96.38 416 GLY B C 1
ATOM 6289 O O . GLY B 1 416 ? -14.945 -8.266 4.961 1 96.38 416 GLY B O 1
ATOM 6290 N N . ILE B 1 417 ? -13.18 -8.117 6.199 1 97.44 417 ILE B N 1
ATOM 6291 C CA . ILE B 1 417 ? -12.453 -9.203 5.551 1 97.44 417 ILE B CA 1
ATOM 6292 C C . ILE B 1 417 ? -13.133 -10.531 5.844 1 97.44 417 ILE B C 1
ATOM 6294 O O . ILE B 1 417 ? -13.273 -11.375 4.957 1 97.44 417 ILE B O 1
ATOM 6298 N N . ALA B 1 418 ? -13.578 -10.75 7.082 1 96.38 418 ALA B N 1
ATOM 6299 C CA . ALA B 1 418 ? -14.203 -12.023 7.434 1 96.38 418 ALA B CA 1
ATOM 6300 C C . ALA B 1 418 ? -15.492 -12.234 6.645 1 96.38 418 ALA B C 1
ATOM 6302 O O . ALA B 1 418 ? -15.734 -13.32 6.105 1 96.38 418 ALA B O 1
ATOM 6303 N N . THR B 1 419 ? -16.266 -11.156 6.527 1 96.31 419 THR B N 1
ATOM 6304 C CA . THR B 1 419 ? -17.516 -11.219 5.77 1 96.31 419 THR B CA 1
ATOM 6305 C C . THR B 1 419 ? -17.234 -11.469 4.289 1 96.31 419 THR B C 1
ATOM 6307 O O . THR B 1 419 ? -17.906 -12.281 3.654 1 96.31 419 THR B O 1
ATOM 6310 N N . THR B 1 420 ? -16.281 -10.789 3.803 1 97.5 420 THR B N 1
ATOM 6311 C CA . THR B 1 420 ? -15.93 -10.906 2.393 1 97.5 420 THR B CA 1
ATOM 6312 C C . THR B 1 420 ? -15.469 -12.328 2.07 1 97.5 420 THR B C 1
ATOM 6314 O O . THR B 1 420 ? -15.93 -12.93 1.103 1 97.5 420 THR B O 1
ATOM 6317 N N . VAL B 1 421 ? -14.586 -12.906 2.918 1 97.81 421 VAL B N 1
ATOM 6318 C CA . VAL B 1 421 ? -14.055 -14.25 2.689 1 97.81 421 VAL B CA 1
ATOM 6319 C C . VAL B 1 421 ? -15.172 -15.281 2.848 1 97.81 421 VAL B C 1
ATOM 6321 O O . VAL B 1 421 ? -15.258 -16.234 2.072 1 97.81 421 VAL B O 1
ATOM 6324 N N . SER B 1 422 ? -16.047 -15.07 3.814 1 97.5 422 SER B N 1
ATOM 6325 C CA . SER B 1 422 ? -17.188 -15.953 4.012 1 97.5 422 SER B CA 1
ATOM 6326 C C . SER B 1 422 ? -18.094 -15.984 2.779 1 97.5 422 SER B C 1
ATOM 6328 O O . SER B 1 422 ? -18.531 -17.047 2.35 1 97.5 422 SER B O 1
ATOM 6330 N N . GLN B 1 423 ? -18.312 -14.836 2.217 1 96.5 423 GLN B N 1
ATOM 6331 C CA . GLN B 1 423 ? -19.156 -14.742 1.032 1 96.5 423 GLN B CA 1
ATOM 6332 C C . GLN B 1 423 ? -18.516 -15.43 -0.165 1 96.5 423 GLN B C 1
ATOM 6334 O O . GLN B 1 423 ? -19.172 -16.125 -0.929 1 96.5 423 GLN B O 1
ATOM 6339 N N . LEU B 1 424 ? -17.234 -15.242 -0.336 1 96.62 424 LEU B N 1
ATOM 6340 C CA . LEU B 1 424 ? -16.516 -15.898 -1.421 1 96.62 424 LEU B CA 1
ATOM 6341 C C . LEU B 1 424 ? -16.562 -17.406 -1.263 1 96.62 424 LEU B C 1
ATOM 6343 O O . LEU B 1 424 ? -16.734 -18.141 -2.244 1 96.62 424 LEU B O 1
ATOM 6347 N N . ALA B 1 425 ? -16.406 -17.875 -0.003 1 96.06 425 ALA B N 1
ATOM 6348 C CA . ALA B 1 425 ? -16.391 -19.297 0.283 1 96.06 425 ALA B CA 1
ATOM 6349 C C . ALA B 1 425 ? -17.75 -19.938 -0.013 1 96.06 425 ALA B C 1
ATOM 6351 O O . ALA B 1 425 ? -17.844 -21.141 -0.26 1 96.06 425 ALA B O 1
ATOM 6352 N N . GLN B 1 426 ? -18.797 -19.094 0.01 1 93.06 426 GLN B N 1
ATOM 6353 C CA . GLN B 1 426 ? -20.141 -19.578 -0.265 1 93.06 426 GLN B CA 1
ATOM 6354 C C . GLN B 1 426 ? -20.469 -19.453 -1.75 1 93.06 426 GLN B C 1
ATOM 6356 O O . GLN B 1 426 ? -21.578 -19.797 -2.174 1 93.06 426 GLN B O 1
ATOM 6361 N N . GLY B 1 427 ? -19.5 -19.172 -2.508 1 80.75 427 GLY B N 1
ATOM 6362 C CA . GLY B 1 427 ? -19.672 -19.094 -3.947 1 80.75 427 GLY B CA 1
ATOM 6363 C C . GLY B 1 427 ? -20.172 -17.734 -4.41 1 80.75 427 GLY B C 1
ATOM 6364 O O . GLY B 1 427 ? -20.625 -17.594 -5.543 1 80.75 427 GLY B O 1
ATOM 6365 N N . GLY B 1 428 ? -20.297 -16.719 -3.422 1 57.88 428 GLY B N 1
ATOM 6366 C CA . GLY B 1 428 ? -20.766 -15.375 -3.738 1 57.88 428 GLY B CA 1
ATOM 6367 C C . GLY B 1 428 ? -19.656 -14.43 -4.156 1 57.88 428 GLY B C 1
ATOM 6368 O O . GLY B 1 428 ? -18.5 -14.633 -3.803 1 57.88 428 GLY B O 1
ATOM 6369 N N . LEU B 1 429 ? -19.484 -13.969 -5.473 1 48.91 429 LEU B N 1
ATOM 6370 C CA . LEU B 1 429 ? -18.766 -12.734 -5.797 1 48.91 429 LEU B CA 1
ATOM 6371 C C . LEU B 1 429 ? -19.734 -11.664 -6.285 1 48.91 429 LEU B C 1
ATOM 6373 O O . LEU B 1 429 ? -20.719 -11.969 -6.965 1 48.91 429 LEU B O 1
#

Nearest PDB structures (foldseek):
  2gwc-assembly1_B  TM=8.533E-01  e=1.707E-20  Brassica juncea
  1r8g-assembly1_B  TM=7.536E-01  e=1.143E-12  Escherichia coli
  1r8g-assembly1_A  TM=7.034E-01  e=1.324E-12  Escherichia coli
  1tt4-assembly1_B  TM=7.369E-01  e=7.679E-12  Salmonella enterica subsp. enterica serovar Typhimurium str. LT2
  3ig8-assembly1_A  TM=6.085E-01  e=1.756E-04  Saccharomyces cerevisiae

Foldseek 3Di:
DDPVVLVVVVPPPPPPDDLFAFFQALVSLLVVQLVQLAAEDAWFWKKKKFKWAKAQLVFRQDQDAPVLLVVLVVPQPQQPQRWDWDAFFQGIIMTIGDIDRHLVVNLVSCVRRVVSSQVSQVVVRMFTFFFQWAFAYAQDGRDPDLVVVLQQLQCVLPPLNRLSSRLRRTGIFMKMWIHCYHPVCNLLLLLLLLLCQLLLLLLQQGHQHYNNDRPLWSHVNLVSLVSDDCLFANAQADPVSRRSSSSQSVSLQQAFQQFDPPVGTHGDSDGDGNNCLRHVVDPDVNDRDGSNSSSVSLVRGHYCWGGPNTTMHTRHGGHDSLAVSLSNLLSCCCSNPPVSVVQLCVLSVVCSPVSVCSGNQRLVDPSSLRSNLSSLVSSQVVDDPVCNRNSVVSNVCSVVSHHNNVVLVVCCVVPNNSNSRSCSRSVHD/DDPVVLVVVVPPPPPPDDLFAFFQALVSLLVVQLVQLAAEDAWFWKKKKFKWAKAQLVFRQDQDAPVRLVVLVVPQPQQPQRWDWDAFFQGIIMTIGDIDRHLVVNLVSCVRRVVSSQVSQVVVRMFTFFFQWAFAYAQDGRDPDLVVVLQQLQCVLPPLNRLSSRLRRTGIFMKMWIHCYHPVCNLLLLLLLLLCQLLLLLLQQGHQHYNNDRPLWSHVNLVSLVSDDCLFANAQADPVSRRSSSSQSVSLQQAFQQFDPPVGTHGDSDGDGLNCLRHVVDPDVNDRDGSNSSSVSLVRGHYCWGGPNTTMHTRHGGHDSLAVSLSNLLSCCCNNPPVSVVQLCVLSVVCSPVSVCSGNQRLVDPSSLRSNLSSLVSSQVVDDPVCNRNSVVSNVCSVVSHHRNVVLVVCCVVPNNSNSRSCSRSVHD

Sequence (858 aa):
MTLAAITAAASQLDTARPIDAELADSSAAAQYIADGCLVDGPLGRVGLEVEAHCFDPTDPDRRPSWGEITEVLEVLPPLPCASAVTVEPGGAVELSGPPENGIIAAIGAMHTDQAVLRKTFANVGLGLVFLGADPLRSPTRVNPGARYRAMEEFFAASRSGEAGAAMMTSTASVQVNIDAGPQSGWAARVRLAHALGPTMIALTANSPMLRGEFTGWVSTRQRVWGAMDSARCGPVLSVSGDDPGTDWARYALKAPVMLVNNPEAVPVTHWVPFADWADGRVLLGDRRPTIADLEYHLTTLFPPVRPRQWLEIRYLDSVPDSLWPAVVFTLVALLDDPAAADLAAEAVEPVATAWDTAARLGLRDRRLCAAANRCVAIAAERAPAELTEPMQRLADNVAQGRCPGDDFSDQVVDRGIATTVSQLAQGGLMTLAAITAAASQLDTARPIDAELADSSAAAQYIADGCLVDGPLGRVGLEVEAHCFDPTDPDRRPSWGEITEVLEVLPPLPCASAVTVEPGGAVELSGPPENGIIAAIGAMHTDQAVLRKTFANVGLGLVFLGADPLRSPTRVNPGARYRAMEEFFAASRSGEAGAAMMTSTASVQVNIDAGPQSGWAARVRLAHALGPTMIALTANSPMLRGEFTGWVSTRQRVWGAMDSARCGPVLSVSGDDPGTDWARYALKAPVMLVNNPEAVPVTHWVPFADWADGRVLLGDRRPTIADLEYHLTTLFPPVRPRQWLEIRYLDSVPDSLWPAVVFTLVALLDDPAAADLAAEAVEPVATAWDTAARLGLRDRRLCAAANRCVAIAAERAPAELTEPMQRLADNVAQGRCPGDDFSDQVVDRGIATTVSQLAQGGL

Radius of gyration: 31.76 Å; Cα contacts (8 Å, |Δi|>4): 1799; chains: 2; bounding box: 60×99×71 Å

pLDDT: mean 92.91, std 12.67, range [25.19, 98.94]

Secondary structure (DSSP, 8-state):
--HHHHHHHTTS------TTPBP--HHHHHHHHHHHSB----S-EEEEEEEEEEE-TT-TTSPPPHHHHHHHHHTPPPPTT--EEEE-TTS-EEEEPPPEESHHHHHHHHHHHHHHHHHHHHHTT-EEE--SB-SSSPP------HHHHHHHHHHHHTTTHHHHHHHHHHB-EEEEEE----GGGHHHHHHHHHHTHHHHHHHH--B-EETTEE-S-SBHHHHHHHTS-HHHHS----SS---HHHHHHHHHHHSBP-EEEESEEEE--S--BHHHHHTTSS-BTTB--BHHHHHHHHHT---SEEESBSEEEEEEEP--TTTHHHHHHHHHHHHHSHHHHHHHHHHHGGGTT-HHHHHHHGGGSHHHHHHHHHHHHHHHTT--GGGHHHHHHHHHHHHTT--HHHHHHHHHHHH-HHHHHHHHHTT--/--HHHHHHHTTS------TTPBP--HHHHHHHHHHHSB----S-EEEEEEEEEEE-TT-TTSPPPHHHHHHHHHSPPPPTT--EEEE-TTS-EEEEPPPEESHHHHHHHHHHHHHHHHHHHHHTT-EEE--SB-SSSPP------HHHHHHHHHHHHTTTHHHHHHHHHHB-EEEEEE----GGGHHHHHHHHHHTHHHHHHHH--B-EETTEE-S-SBHHHHHHHTS-HHHHS----SS---HHHHHHHHHHHSBP-EEEESEEEE--S--BHHHHHTTSS-BTTB--BHHHHHHHHHT---SEEESBSEEEEEEEP--TTTHHHHHHHHHHHHHSHHHHHHHHHHHGGGTT-HHHHHHHGGGSHHHHHHHHHHHHHHHTT--GGGHHHHHHHHHHHHTT--HHHHHHHHHHHH-HHHHHHHHHTT--